Protein AF-A0A7S1J956-F1 (afdb_monomer_lite)

pLDDT: mean 74.66, std 17.03, range [32.25, 97.38]

Sequence (932 aa):
TALLDMHRHIPIHPNSRPASPVTLAIISSPSAAEGPTTELSWLSRARIGVQNFLLYHAVKVTLALLFYVGFRSVTLLSAVFMVFFVVYFVNPEVARRTWSALVLYTFLVIMILYVFLLLPIQPSSPRPSRIMQLVGLNALGGHPLELVPYMVLYVCAGIQYGLYATVVPSTETNGMRVLLSLKYNILRGICMFCYLLIALFSPLSIISTAFFAVFLIVTAMIILNMRPSVAQWLWVGIVILTSSVVMTIYAFQFKGADRFFSALLAPFGLSPEILGLFQYHHLQWSMLPWVLALVLAVLSASVSRDVHAIRDSRISSPRAGLRGPSTYSYSAHSDFIDESFNHSIDVEDVGLSLNLVAVLKRALVIHTGKVLLVALFLAGTNCYSQYDAVVKMHGEDGTDVWGNVTVTLRATVSSTVYVVLLLLFNATNNSVLVLFTLCYTVGVMLCIYLYQFSLFADMLSRFDPAVLAYFGLAKSKSSGMLAQFLLPHIGVFAVALLQTKSLLWRRQMQRRQQPMLINLLQEIGLPALPARGLVKKSLVRLCWVVLPALDWLLDSAFRTWGEDLVLLVLLLCGTCGEPTIWGLLEVVFAGVGAYCPSLLQGRRLGMALVFASLYLSLEFMLYLGLPDVVNLPQLPFSPNSDIAHKFWGIYHDYLTIEPTRSDLFEAFVMTVVVGLHSASQRQFGTQPSSGVPFSHVLAARAPEIFEARRTRQVEALLDILPVPLDVSDYTRVPRSAPNWVRFLRFYTLPFLLKVLLFWEASTPSSGTFTVFSIAVLVAALWTIHVAEHITWKGNRYWRLVPRLLWGILVVKALQGLPVFAHLTENEEWLWLGFQDLHTPLKYVAVLAAMYVQTYSYDDPEYVFLLHHLHRQNCEAQGAVLAHRALLVQREAEHVVRMQREREDRQARVKMIAADRQGLELGHITQVQPRTA

Foldseek 3Di:
DVVVVVPPDDDDDPDDDDDDDPPPPPPPDPDDPPDPPVVVVVVVVVVVVVVVVCLVCLVVVLLVLLVCQLPVALAPLSLVSLVLSLCCLLDVPVVLVCLVVVLVSLVVVLVVLVVLLPDPPPPPDPDDDLNCNRRCNPVCVSDPVNSVSSVVSNVSSVVNNVSSVPDDDDDDDPVVLVVLVVCLVVLLVVLLVLLVCQLLAAPQAPLSLVSVVLSLVSLLCVLVVPDLVVVLVSLSVQLVSLSVVLSVLSCLQRVCSQVVVCVVCVVVVDHVVNRVRDHDPCCPVSSVSSVVSSNSSSVSSVSSVVNVVVVVCVVPPPPPDDPDPDDPPDDDDVVVVVVVVVVPDPPPVCVVVVVVVVVVLVVCLVCLLVLLLVLLLCLLFLLFDFDQDQDQDQDPVRDTDGDRDGDTQRGAPLSLVSLVLSLVCLAPVDLVSLVVLLVSLVVLLSQQSVLQRPVNVVVVVVDDQLNCVNNVRHHDPHSVVSCSSSVSSVSSNSSSSSNNSSVVVVVVVVVVCVVVVVVCCVVVVDDDDPPDDDDDDDPCVVVVQVVVVVVCCVLCCCVPCLLLVLLLLLLCLLFQDQLAVLSLVSLVVSVVCLVCVVCLDDPNLVVQLVVLSVSLSVLSDLLSDDRPVPPPVPDPLDPPDPVSVVVVVQVCCRSNPNDDSSSSVSSSVSNSSSSSSVVSNVVPVPPPPVDDPLVVLLVVCVVQCQVCLVVVPLVSNPVSHPDPPDDDPLLPPRPGPVSVVVCCLQPVLLVVLLVLLCVPLVCQVLPDHAPLSVVSNCLSVCCVVCVVVPLRNDLPSLSVNLVSLSVVSSVLSVCSSCVVVVVCPVPPVNPVRHPGPNDVSSSVSSSSSSSCNVDHRSPVVNSVSVVVVVVVVVVVVVVVVVVVVVVVVVVVVVVVVVVVVVVVVVVVVVVVVVVVVVVPPPDDDDDDDDDD

Organism: NCBI:txid73025

Secondary structure (DSSP, 8-state):
-TTTSTTS-----S---------------------S-HHHHHHHHHHHHHHHHHHHHHHHHHHHHHHHHHHHS-SHHHHHHHHHHHHHHH-HHHHHHHHHHHHHHHHHHHHHHHHHHHS----SSSS--HHHHHHTGGGGTT-GGGGHHHHHHHHHHHHHHHHHTT-PPPPPPTHHHHHHHHHHHHHHHHHHHHHHHHHHHS-S-HHHHHHHHHHHHHHHHHHTT--HHHHHHHHHHHHHHHHHHHHHHHHHTSTTHHHHHHHHHGGGT--HHHHT----TTHHHHHHHHHHHHHHHHHHHHHHHHHHHHHHHHHHS---S---S--------TTHHHHHGGGS---TTTHHHHHHHHHHHHHHHHHHHHHHHHHHHHHHH---EEEEEEEEEE-TTS-EEEEEEEEEE---HHHHHHHHHHHHHHHH--HHHHHHHHHHHHHHHHHHHHHTSHHHHHHHTTS-HHHHHHTT----SSHHHHHHHHHHHHHHHHHHHHHHHHHHHHHHHHHHHHHHHHHHHHHH-------------TTTHHHHHHHHHHHHHHHHHHHHHHHHHHHHHHHHHHHHS-S-HHHHHHHHHHHHHHH-GGGGSTTTHHHHHHHHHHHHHHHHHHHH---TT---SS-S--S-SHHHHHHHHHHHHHH-SPPPHHHHHHHHHHHHHHHHHHHHHHHHHTS--SS--HHHHHHHTHHHHHHHHHTT-HHHHHHHS---TT----SSS--SHHHHHHHIIIIIHHHHHHHHHHHHHH--TTS---HHHHHHHHHHHHHHHTHHHHHHHTHHHHTHHHHHHHHHHHHHHHHHSHHHHHHHTT-GGGTTTTS----HHHHHHHHHHHHHHHHTSS-HHHHHHHHHHHHHHHHHHHHHHHHHHHHHHHHHHHHHHHHHHHHHHHHHHHHHHHHHHHSSS-----------

Structure (mmCIF, N/CA/C/O backbone):
data_AF-A0A7S1J956-F1
#
_entry.id   AF-A0A7S1J956-F1
#
loop_
_atom_site.group_PDB
_atom_site.id
_atom_site.type_symbol
_atom_site.label_atom_id
_atom_site.label_alt_id
_atom_site.label_comp_id
_atom_site.label_asym_id
_atom_site.label_entity_id
_atom_site.label_seq_id
_atom_site.pdbx_PDB_ins_code
_atom_site.Cartn_x
_atom_site.Cartn_y
_atom_site.Cartn_z
_atom_site.occupancy
_atom_site.B_iso_or_equiv
_atom_site.auth_seq_id
_atom_site.auth_comp_id
_atom_site.auth_asym_id
_atom_site.auth_atom_id
_atom_site.pdbx_PDB_model_num
ATOM 1 N N . THR A 1 1 ? -11.166 25.827 51.204 1.00 42.47 1 THR A N 1
ATOM 2 C CA . THR A 1 1 ? -10.998 25.934 52.667 1.00 42.47 1 THR A CA 1
ATOM 3 C C . THR A 1 1 ? -12.152 26.690 53.313 1.00 42.47 1 THR A C 1
ATOM 5 O O . THR A 1 1 ? -12.763 26.105 54.187 1.00 42.47 1 THR A O 1
ATOM 8 N N . ALA A 1 2 ? -12.589 27.859 52.821 1.00 32.25 2 ALA A N 1
ATOM 9 C CA . ALA A 1 2 ? -13.745 28.587 53.391 1.00 32.25 2 ALA A CA 1
ATOM 10 C C . ALA A 1 2 ? -15.133 27.894 53.268 1.00 32.25 2 ALA A C 1
ATOM 12 O O . ALA A 1 2 ? -16.009 28.131 54.086 1.00 32.25 2 ALA A O 1
ATOM 13 N N . LEU A 1 3 ? -15.340 26.998 52.293 1.00 32.50 3 LEU A N 1
ATOM 14 C CA . LEU A 1 3 ? -16.599 26.239 52.129 1.00 32.50 3 LEU A CA 1
ATOM 15 C C . LEU A 1 3 ? -16.695 24.975 53.007 1.00 32.50 3 LEU A C 1
ATOM 17 O O . LEU A 1 3 ? -17.768 24.396 53.127 1.00 32.50 3 LEU A O 1
ATOM 21 N N . LEU A 1 4 ? -15.588 24.550 53.627 1.00 37.78 4 LEU A N 1
ATOM 22 C CA . LEU A 1 4 ? -15.546 23.370 54.503 1.00 37.78 4 LEU A CA 1
ATOM 23 C C . LEU A 1 4 ? -15.856 23.706 55.973 1.00 37.78 4 LEU A C 1
ATOM 25 O O . LEU A 1 4 ? -16.205 22.800 56.724 1.00 37.78 4 LEU A O 1
ATOM 29 N N . ASP A 1 5 ? -15.814 24.985 56.362 1.00 37.97 5 ASP A N 1
ATOM 30 C CA . ASP A 1 5 ? -16.140 25.425 57.727 1.00 37.97 5 ASP A CA 1
ATOM 31 C C . ASP A 1 5 ? -17.635 25.710 57.953 1.00 37.97 5 ASP A C 1
ATOM 33 O O . ASP A 1 5 ? -18.095 25.670 59.091 1.00 37.97 5 ASP A O 1
ATOM 37 N N . MET A 1 6 ? -18.443 25.897 56.901 1.00 35.50 6 MET A N 1
ATOM 38 C CA . MET A 1 6 ? -19.889 26.134 57.067 1.00 35.50 6 MET A CA 1
ATOM 39 C C . MET A 1 6 ? -20.713 24.873 57.371 1.00 35.50 6 MET A C 1
ATOM 41 O O . MET A 1 6 ? -21.853 24.989 57.810 1.00 35.50 6 MET A O 1
ATOM 45 N N . HIS A 1 7 ? -20.163 23.665 57.202 1.00 36.28 7 HIS A N 1
ATOM 46 C CA . HIS A 1 7 ? -20.907 22.422 57.455 1.00 36.28 7 HIS A CA 1
ATOM 47 C C . HIS A 1 7 ? -20.748 21.844 58.870 1.00 36.28 7 HIS A C 1
ATOM 49 O O . HIS A 1 7 ? -21.338 20.807 59.169 1.00 36.28 7 HIS A O 1
ATOM 55 N N . ARG A 1 8 ? -20.000 22.503 59.767 1.00 37.09 8 ARG A N 1
ATOM 56 C CA . ARG A 1 8 ? -19.750 21.998 61.132 1.00 37.09 8 ARG A CA 1
ATOM 57 C C . ARG A 1 8 ? -20.781 22.395 62.194 1.00 37.09 8 ARG A C 1
ATOM 59 O O . ARG A 1 8 ? -20.676 21.920 63.321 1.00 37.09 8 ARG A O 1
ATOM 66 N N . HIS A 1 9 ? -21.810 23.171 61.853 1.00 39.00 9 HIS A N 1
ATOM 67 C CA . HIS A 1 9 ? -22.857 23.560 62.804 1.00 39.00 9 HIS A CA 1
ATOM 68 C C . HIS A 1 9 ? -24.264 23.317 62.251 1.00 39.00 9 HIS A C 1
ATOM 70 O O . HIS A 1 9 ? -24.991 24.246 61.921 1.00 39.00 9 HIS A O 1
ATOM 76 N N . ILE A 1 10 ? -24.663 22.045 62.176 1.00 41.25 10 ILE A N 1
ATOM 77 C CA . ILE A 1 10 ? -26.079 21.658 62.133 1.00 41.25 10 ILE A CA 1
ATOM 78 C C . ILE A 1 10 ? -26.295 20.666 63.286 1.00 41.25 10 ILE A C 1
ATOM 80 O O . ILE A 1 10 ? -25.678 19.599 63.275 1.00 41.25 10 ILE A O 1
ATOM 84 N N . PRO A 1 11 ? -27.106 20.993 64.308 1.00 40.16 11 PRO A N 1
ATOM 85 C CA . PRO A 1 11 ? -27.387 20.067 65.397 1.00 40.16 11 PRO A CA 1
ATOM 86 C C . PRO A 1 11 ? -28.253 18.909 64.884 1.00 40.16 11 PRO A C 1
ATOM 88 O O . PRO A 1 11 ? -29.355 19.105 64.376 1.00 40.16 11 PRO A O 1
ATOM 91 N N . ILE A 1 12 ? -27.738 17.686 65.010 1.00 41.66 12 ILE A N 1
ATOM 92 C CA . ILE A 1 12 ? -28.456 16.449 64.694 1.00 41.66 12 ILE A CA 1
ATOM 93 C C . ILE A 1 12 ? -29.345 16.106 65.895 1.00 41.66 12 ILE A C 1
ATOM 95 O O . ILE A 1 12 ? -28.844 15.812 66.978 1.00 41.66 12 ILE A O 1
ATOM 99 N N . HIS A 1 13 ? -30.665 16.127 65.703 1.00 38.91 13 HIS A N 1
ATOM 100 C CA . HIS A 1 13 ? -31.624 15.606 66.678 1.00 38.91 13 HIS A CA 1
ATOM 101 C C . HIS A 1 13 ? -31.570 14.064 66.703 1.00 38.91 13 HIS A C 1
ATOM 103 O O . HIS A 1 13 ? -31.758 13.436 65.656 1.00 38.91 13 HIS A O 1
ATOM 109 N N . PRO A 1 14 ? -31.378 13.420 67.868 1.00 43.19 14 PRO A N 1
ATOM 110 C CA . PRO A 1 14 ? -31.411 11.969 67.973 1.00 43.19 14 PRO A CA 1
ATOM 111 C C . PRO A 1 14 ? -32.870 11.533 68.140 1.00 43.19 14 PRO A C 1
ATOM 113 O O . PRO A 1 14 ? -33.370 11.585 69.255 1.00 43.19 14 PRO A O 1
ATOM 116 N N . ASN A 1 15 ? -33.578 11.226 67.041 1.00 44.09 15 ASN A N 1
ATOM 117 C CA . ASN A 1 15 ? -34.749 10.315 66.982 1.00 44.09 15 ASN A CA 1
ATOM 118 C C . ASN A 1 15 ? -35.513 10.393 65.641 1.00 44.09 15 ASN A C 1
ATOM 120 O O . ASN A 1 15 ? -36.732 10.549 65.610 1.00 44.09 15 ASN A O 1
ATOM 124 N N . SER A 1 16 ? -34.838 10.230 64.500 1.00 38.66 16 SER A N 1
ATOM 125 C CA . SER A 1 16 ? -35.550 9.905 63.254 1.00 38.66 16 SER A CA 1
ATOM 126 C C . SER A 1 16 ? -34.849 8.783 62.490 1.00 38.66 16 SER A C 1
ATOM 128 O O . SER A 1 16 ? -33.632 8.772 62.321 1.00 38.66 16 SER A O 1
ATOM 130 N N . ARG A 1 17 ? -35.644 7.773 62.114 1.00 39.94 17 ARG A N 1
ATOM 131 C CA . ARG A 1 17 ? -35.241 6.595 61.332 1.00 39.94 17 ARG A CA 1
ATOM 132 C C . ARG A 1 17 ? -34.655 7.024 59.976 1.00 39.94 17 ARG A C 1
ATOM 134 O O . ARG A 1 17 ? -35.121 8.020 59.425 1.00 39.94 17 ARG A O 1
ATOM 141 N N . PRO A 1 18 ? -33.706 6.268 59.393 1.00 41.47 18 PRO A N 1
ATOM 142 C CA . PRO A 1 18 ? -33.094 6.643 58.126 1.00 41.47 18 PRO A CA 1
ATOM 143 C C . PRO A 1 18 ? -34.105 6.465 56.987 1.00 41.47 18 PRO A C 1
ATOM 145 O O . PRO A 1 18 ? -34.388 5.348 56.553 1.00 41.47 18 PRO A O 1
ATOM 148 N N . ALA A 1 19 ? -34.659 7.575 56.505 1.00 40.94 19 ALA A N 1
ATOM 149 C CA . ALA A 1 19 ? -35.280 7.623 55.192 1.00 40.94 19 ALA A CA 1
ATOM 150 C C . ALA A 1 19 ? -34.179 7.514 54.125 1.00 40.94 19 ALA A C 1
ATOM 152 O O . ALA A 1 19 ? -33.102 8.098 54.255 1.00 40.94 19 ALA A O 1
ATOM 153 N N . SER A 1 20 ? -34.459 6.728 53.089 1.00 40.22 20 SER A N 1
ATOM 154 C CA . SER A 1 20 ? -33.623 6.516 51.905 1.00 40.22 20 SER A CA 1
ATOM 155 C C . SER A 1 20 ? -33.015 7.817 51.362 1.00 40.22 20 SER A C 1
ATOM 157 O O . SER A 1 20 ? -33.718 8.831 51.333 1.00 40.22 20 SER A O 1
ATOM 159 N N . PRO A 1 21 ? -31.767 7.805 50.856 1.00 38.47 21 PRO A N 1
ATOM 160 C CA . PRO A 1 21 ? -31.139 8.998 50.310 1.00 38.47 21 PRO A CA 1
ATOM 161 C C . PRO A 1 21 ? -31.844 9.404 49.011 1.00 38.47 21 PRO A C 1
ATOM 163 O O . PRO A 1 21 ? -31.570 8.870 47.937 1.00 38.47 21 PRO A O 1
ATOM 166 N N . VAL A 1 22 ? -32.761 10.367 49.111 1.00 38.22 22 VAL A N 1
ATOM 167 C CA . VAL A 1 22 ? -33.258 11.123 47.962 1.00 38.22 22 VAL A CA 1
ATOM 168 C C . VAL A 1 22 ? -32.069 11.897 47.413 1.00 38.22 22 VAL A C 1
ATOM 170 O O . VAL A 1 22 ? -31.574 12.845 48.019 1.00 38.22 22 VAL A O 1
ATOM 173 N N . THR A 1 23 ? -31.566 11.437 46.274 1.00 36.34 23 THR A N 1
ATOM 174 C CA . THR A 1 23 ? -30.527 12.122 45.517 1.00 36.34 23 THR A CA 1
ATOM 175 C C . THR A 1 23 ? -31.153 13.397 44.958 1.00 36.34 23 THR A C 1
ATOM 177 O O . THR A 1 23 ? -31.852 13.368 43.948 1.00 36.34 23 THR A O 1
ATOM 180 N N . LEU A 1 24 ? -30.960 14.514 45.659 1.00 34.88 24 LEU A N 1
ATOM 181 C CA . LEU A 1 24 ? -31.279 15.855 45.178 1.00 34.88 24 LEU A CA 1
ATOM 182 C C . LEU A 1 24 ? -30.373 16.152 43.977 1.00 34.88 24 LEU A C 1
ATOM 184 O O . LEU A 1 24 ? -29.264 16.667 44.109 1.00 34.88 24 LEU A O 1
ATOM 188 N N . ALA A 1 25 ? -30.839 15.775 42.788 1.00 35.75 25 ALA A N 1
ATOM 189 C CA . ALA A 1 25 ? -30.329 16.307 41.540 1.00 35.75 25 ALA A CA 1
ATOM 190 C C . ALA A 1 25 ? -30.715 17.790 41.498 1.00 35.75 25 ALA A C 1
ATOM 192 O O . ALA A 1 25 ? -31.849 18.146 41.183 1.00 35.75 25 ALA A O 1
ATOM 193 N N . ILE A 1 26 ? -29.772 18.655 41.870 1.00 35.19 26 ILE A N 1
ATOM 194 C CA . ILE A 1 26 ? -29.860 20.092 41.625 1.00 35.19 26 ILE A CA 1
ATOM 195 C C . ILE A 1 26 ? -29.819 20.268 40.105 1.00 35.19 26 ILE A C 1
ATOM 197 O O . ILE A 1 26 ? -28.756 20.341 39.492 1.00 35.19 26 ILE A O 1
ATOM 201 N N . ILE A 1 27 ? -30.995 20.281 39.482 1.00 39.56 27 ILE A N 1
ATOM 202 C CA . ILE A 1 27 ? -31.185 20.822 38.142 1.00 39.56 27 ILE A CA 1
ATOM 203 C C . ILE A 1 27 ? -31.199 22.338 38.335 1.00 39.56 27 ILE A C 1
ATOM 205 O O . ILE A 1 27 ? -32.244 22.941 38.567 1.00 39.56 27 ILE A O 1
ATOM 209 N N . SER A 1 28 ? -30.019 22.958 38.323 1.00 34.50 28 SER A N 1
ATOM 210 C CA . SER A 1 28 ? -29.920 24.410 38.222 1.00 34.50 28 SER A CA 1
ATOM 211 C C . SER A 1 28 ? -30.375 24.816 36.823 1.00 34.50 28 SER A C 1
ATOM 213 O O . SER A 1 28 ? -29.629 24.677 35.853 1.00 34.50 28 SER A O 1
ATOM 215 N N . SER A 1 29 ? -31.618 25.286 36.719 1.00 35.06 29 SER A N 1
ATOM 216 C CA . SER A 1 29 ? -32.114 25.979 35.533 1.00 35.06 29 SER A CA 1
ATOM 217 C C . SER A 1 29 ? -31.239 27.213 35.278 1.00 35.06 29 SER A C 1
ATOM 219 O O . SER A 1 29 ? -31.068 28.015 36.201 1.00 35.06 29 SER A O 1
ATOM 221 N N . PRO A 1 30 ? -30.693 27.414 34.068 1.00 44.66 30 PRO A N 1
ATOM 222 C CA . PRO A 1 30 ? -29.957 28.627 33.751 1.00 44.66 30 PRO A CA 1
ATOM 223 C C . PRO A 1 30 ? -30.966 29.762 33.519 1.00 44.66 30 PRO A C 1
ATOM 225 O O . PRO A 1 30 ? -31.368 30.029 32.391 1.00 44.66 30 PRO A O 1
ATOM 228 N N . SER A 1 31 ? -31.432 30.410 34.590 1.00 41.78 31 SER A N 1
ATOM 229 C CA . SER A 1 31 ? -32.276 31.602 34.484 1.00 41.78 31 SER A CA 1
ATOM 230 C C . SER A 1 31 ? -31.409 32.859 34.379 1.00 41.78 31 SER A C 1
ATOM 232 O O . SER A 1 31 ? -30.857 33.326 35.373 1.00 41.78 31 SER A O 1
ATOM 234 N N . ALA A 1 32 ? -31.291 33.368 33.153 1.00 46.12 32 ALA A N 1
ATOM 235 C CA . ALA A 1 32 ? -31.424 34.781 32.780 1.00 46.12 32 ALA A CA 1
ATOM 236 C C . ALA A 1 32 ? -30.923 35.859 33.771 1.00 46.12 32 ALA A C 1
ATOM 238 O O . ALA A 1 32 ? -31.663 36.773 34.126 1.00 46.12 32 ALA A O 1
ATOM 239 N N . ALA A 1 33 ? -29.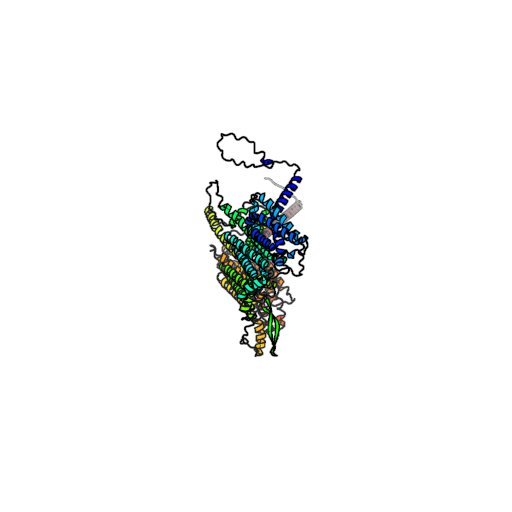653 35.802 34.170 1.00 44.84 33 ALA A N 1
ATOM 240 C CA . ALA A 1 33 ? -28.948 36.956 34.727 1.00 44.84 33 ALA A CA 1
ATOM 241 C C . ALA A 1 33 ? -27.816 37.352 33.769 1.00 44.84 33 ALA A C 1
ATOM 243 O O . ALA A 1 33 ? -26.644 37.044 33.988 1.00 44.84 33 ALA A O 1
ATOM 244 N N . GLU A 1 34 ? -28.190 38.000 32.663 1.00 45.38 34 GLU A N 1
ATOM 245 C CA . GLU A 1 34 ? -27.268 38.687 31.754 1.00 45.38 34 GLU A CA 1
ATOM 246 C C . GLU A 1 34 ? -26.741 39.959 32.438 1.00 45.38 34 GLU A C 1
ATOM 248 O O . GLU A 1 34 ? -27.235 41.064 32.237 1.00 45.38 34 GLU A O 1
ATOM 253 N N . GLY A 1 35 ? -25.747 39.789 33.309 1.00 53.62 35 GLY A N 1
ATOM 254 C CA . GLY A 1 35 ? -24.881 40.872 33.769 1.00 53.62 35 GLY A CA 1
ATOM 255 C C . GLY A 1 35 ? -23.527 40.822 33.042 1.00 53.62 35 GLY A C 1
ATOM 256 O O . GLY A 1 35 ? -23.053 39.726 32.730 1.00 53.62 35 GLY A O 1
ATOM 257 N N . PRO A 1 36 ? -22.852 41.962 32.801 1.00 49.28 36 PRO A N 1
ATOM 258 C CA . PRO A 1 36 ? -21.578 42.047 32.077 1.00 49.28 36 PRO A CA 1
ATOM 259 C C . PRO A 1 36 ? -20.375 41.591 32.932 1.00 49.28 36 PRO A C 1
ATOM 261 O O . PRO A 1 36 ? -19.374 42.287 33.061 1.00 49.28 36 PRO A O 1
ATOM 264 N N . THR A 1 37 ? -20.450 40.402 33.536 1.00 51.91 37 THR A N 1
ATOM 265 C CA . THR A 1 37 ? -19.317 39.729 34.208 1.00 51.91 37 THR A CA 1
ATOM 266 C C . THR A 1 37 ? -18.644 38.683 33.311 1.00 51.91 37 THR A C 1
ATOM 268 O O . THR A 1 37 ? -17.760 37.936 33.745 1.00 51.91 37 THR A O 1
ATOM 271 N N . THR A 1 38 ? -19.018 38.644 32.030 1.00 54.88 38 THR A N 1
ATOM 272 C CA . THR A 1 38 ? -18.467 37.725 31.029 1.00 54.88 38 THR A CA 1
ATOM 273 C C . THR A 1 38 ? -16.958 37.905 30.840 1.00 54.88 38 THR A C 1
ATOM 275 O O . THR A 1 38 ? -16.270 36.903 30.629 1.00 54.88 38 THR A O 1
ATOM 278 N N . GLU A 1 39 ? -16.403 39.105 31.047 1.00 55.41 39 GLU A N 1
ATOM 279 C CA . GLU A 1 39 ? -14.966 39.352 30.860 1.00 55.41 39 GLU A CA 1
ATOM 280 C C . GLU A 1 39 ? -14.057 38.755 31.954 1.00 55.41 39 GLU A C 1
ATOM 282 O O . GLU A 1 39 ? -13.086 38.058 31.658 1.00 55.41 39 GLU A O 1
ATOM 287 N N . LEU A 1 40 ? -14.396 38.883 33.240 1.00 56.44 40 LEU A N 1
ATOM 288 C CA . LEU A 1 40 ? -13.615 38.215 34.301 1.00 56.44 40 LEU A CA 1
ATOM 289 C C . LEU A 1 40 ? -13.794 36.685 34.297 1.00 56.44 40 LEU A C 1
ATOM 291 O O . LEU A 1 40 ? -12.926 35.932 34.761 1.00 56.44 40 LEU A O 1
ATOM 295 N N . SER A 1 41 ? -14.900 36.199 33.729 1.00 72.75 41 SER A N 1
ATOM 296 C CA . SER A 1 41 ? -15.191 34.768 33.637 1.00 72.75 41 SER A CA 1
ATOM 297 C C . SER A 1 41 ? -14.348 34.035 32.583 1.00 72.75 41 SER A C 1
ATOM 299 O O . SER A 1 41 ? -14.119 32.833 32.732 1.00 72.75 41 SER A O 1
ATOM 301 N N . TRP A 1 42 ? -13.881 34.706 31.519 1.00 75.50 42 TRP A N 1
ATOM 302 C CA . TRP A 1 42 ? -13.023 34.054 30.521 1.00 75.50 42 TRP A CA 1
ATOM 303 C C . TRP A 1 42 ? -11.573 33.998 30.989 1.00 75.50 42 TRP A C 1
ATOM 305 O O . TRP A 1 42 ? -10.940 32.970 30.787 1.00 75.50 42 TRP A O 1
ATOM 315 N N . LEU A 1 43 ? -11.064 35.024 31.684 1.00 77.62 43 LEU A N 1
ATOM 316 C CA . LEU A 1 43 ? -9.703 35.021 32.238 1.00 77.62 43 LEU A CA 1
ATOM 317 C C . LEU A 1 43 ? -9.528 33.959 33.322 1.00 77.62 43 LEU A C 1
ATOM 319 O O . LEU A 1 43 ? -8.524 33.251 33.341 1.00 77.62 43 LEU A O 1
ATOM 323 N N . SER A 1 44 ? -10.514 33.802 34.207 1.00 78.81 44 SER A N 1
ATOM 324 C CA . SER A 1 44 ? -10.506 32.733 35.213 1.00 78.81 44 SER A CA 1
ATOM 325 C C . SER A 1 44 ? -10.603 31.347 34.568 1.00 78.81 44 SER A C 1
ATOM 327 O O . SER A 1 44 ? -9.830 30.459 34.927 1.00 78.81 44 SER A O 1
ATOM 329 N N . ARG A 1 45 ? -11.460 31.166 33.553 1.00 76.38 45 ARG A N 1
ATOM 330 C CA . ARG A 1 45 ? -11.538 29.917 32.772 1.00 76.38 45 ARG A CA 1
ATOM 331 C C . ARG A 1 45 ? -10.268 29.634 31.969 1.00 76.38 45 ARG A C 1
ATOM 333 O O . ARG A 1 45 ? -9.826 28.491 31.943 1.00 76.38 45 ARG A O 1
ATOM 340 N N . ALA A 1 46 ? -9.649 30.650 31.376 1.00 76.38 46 ALA A N 1
ATOM 341 C CA . ALA A 1 46 ? -8.385 30.543 30.655 1.00 76.38 46 ALA A CA 1
ATOM 342 C C . ALA A 1 46 ? -7.237 30.225 31.615 1.00 76.38 46 ALA A C 1
ATOM 344 O O . ALA A 1 46 ? -6.444 29.340 31.327 1.00 76.38 46 ALA A O 1
ATOM 345 N N . ARG A 1 47 ? -7.182 30.860 32.791 1.00 81.50 47 ARG A N 1
ATOM 346 C CA . ARG A 1 47 ? -6.194 30.556 33.834 1.00 81.50 47 ARG A CA 1
ATOM 347 C C . ARG A 1 47 ? -6.341 29.127 34.343 1.00 81.50 47 ARG A C 1
ATOM 349 O O . ARG A 1 47 ? -5.340 28.424 34.405 1.00 81.50 47 ARG A O 1
ATOM 356 N N . ILE A 1 48 ? -7.559 28.687 34.664 1.00 78.62 48 ILE A N 1
ATOM 357 C CA . ILE A 1 48 ? -7.834 27.298 35.066 1.00 78.62 48 ILE A CA 1
ATOM 358 C C . ILE A 1 48 ? -7.490 26.344 33.916 1.00 78.62 48 ILE A C 1
ATOM 360 O O . ILE A 1 48 ? -6.874 25.309 34.144 1.00 78.62 48 ILE A O 1
ATOM 364 N N . GLY A 1 49 ? -7.811 26.710 32.674 1.00 79.31 49 GLY A N 1
ATOM 365 C CA . GLY A 1 49 ? -7.469 25.949 31.474 1.00 79.31 49 GLY A CA 1
ATOM 366 C C . GLY A 1 49 ? -5.961 25.800 31.272 1.00 79.31 49 GLY A C 1
ATOM 367 O O . GLY A 1 49 ? -5.486 24.686 31.085 1.00 79.31 49 GLY A O 1
ATOM 368 N N . VAL A 1 50 ? -5.196 26.890 31.380 1.00 78.19 50 VAL A N 1
ATOM 369 C CA . VAL A 1 50 ? -3.729 26.904 31.279 1.00 78.19 50 VAL A CA 1
ATOM 370 C C . VAL A 1 50 ? -3.099 26.162 32.453 1.00 78.19 50 VAL A C 1
ATOM 372 O O . VAL A 1 50 ? -2.174 25.390 32.240 1.00 78.19 50 VAL A O 1
ATOM 375 N N . GLN A 1 51 ? -3.605 26.328 33.677 1.00 80.31 51 GLN A N 1
ATOM 376 C CA . GLN A 1 51 ? -3.131 25.569 34.837 1.00 80.31 51 GLN A CA 1
ATOM 377 C C . GLN A 1 51 ? -3.380 24.074 34.653 1.00 80.31 51 GLN A C 1
ATOM 379 O O . GLN A 1 51 ? -2.450 23.293 34.819 1.00 80.31 51 GLN A O 1
ATOM 384 N N . ASN A 1 52 ? -4.581 23.672 34.238 1.00 77.25 52 ASN A N 1
ATOM 385 C CA . ASN A 1 52 ? -4.904 22.275 33.951 1.00 77.25 52 ASN A CA 1
ATOM 386 C C . ASN A 1 52 ? -4.076 21.730 32.783 1.00 77.25 52 ASN A C 1
ATOM 388 O O . ASN A 1 52 ? -3.631 20.588 32.832 1.00 77.25 52 ASN A O 1
ATOM 392 N N . PHE A 1 53 ? -3.817 22.544 31.760 1.00 78.50 53 PHE A N 1
ATOM 393 C CA . PHE A 1 53 ? -2.949 22.186 30.644 1.00 78.50 53 PHE A CA 1
ATOM 394 C C . PHE A 1 53 ? -1.502 21.980 31.105 1.00 78.50 53 PHE A C 1
ATOM 396 O O . PHE A 1 53 ? -0.908 20.942 30.819 1.00 78.50 53 PHE A O 1
ATOM 403 N N . LEU A 1 54 ? -0.945 22.922 31.869 1.00 80.12 54 LEU A N 1
ATOM 404 C CA . LEU A 1 54 ? 0.396 22.817 32.440 1.00 80.12 54 LEU A CA 1
ATOM 405 C C . LEU A 1 54 ? 0.493 21.617 33.382 1.00 80.12 54 LEU A C 1
ATOM 407 O O . LEU A 1 54 ? 1.444 20.858 33.273 1.00 80.12 54 LEU A O 1
ATOM 411 N N . LEU A 1 55 ? -0.507 21.382 34.232 1.00 79.12 55 LEU A N 1
ATOM 412 C CA . LEU A 1 55 ? -0.597 20.204 35.100 1.00 79.12 55 LEU A CA 1
ATOM 413 C C . LEU A 1 55 ? -0.571 18.908 34.289 1.00 79.12 55 LEU A C 1
ATOM 415 O O . LEU A 1 55 ? 0.222 18.009 34.569 1.00 79.12 55 LEU A O 1
ATOM 419 N N . TYR A 1 56 ? -1.398 18.843 33.247 1.00 78.12 56 TYR A N 1
ATOM 420 C CA . TYR A 1 56 ? -1.518 17.682 32.372 1.00 78.12 56 TYR A CA 1
ATOM 421 C C . TYR A 1 56 ? -0.232 17.405 31.577 1.00 78.12 56 TYR A C 1
ATOM 423 O O . TYR A 1 56 ? 0.127 16.249 31.338 1.00 78.12 56 TYR A O 1
ATOM 431 N N . HIS A 1 57 ? 0.487 18.454 31.171 1.00 83.25 57 HIS A N 1
ATOM 432 C CA . HIS A 1 57 ? 1.706 18.335 30.371 1.00 83.25 57 HIS A CA 1
ATOM 433 C C . HIS A 1 57 ? 2.998 18.314 31.186 1.00 83.25 57 HIS A C 1
ATOM 435 O O . HIS A 1 57 ? 4.015 17.855 30.667 1.00 83.25 57 HIS A O 1
ATOM 441 N N . ALA A 1 58 ? 3.000 18.739 32.445 1.00 85.19 58 ALA A N 1
ATOM 442 C CA . ALA A 1 58 ? 4.238 18.879 33.199 1.00 85.19 58 ALA A CA 1
ATOM 443 C C . ALA A 1 58 ? 4.898 17.527 33.527 1.00 85.19 58 ALA A C 1
ATOM 445 O O . ALA A 1 58 ? 6.120 17.460 33.540 1.00 85.19 58 ALA A O 1
ATOM 446 N N . VAL A 1 59 ? 4.147 16.420 33.620 1.00 86.44 59 VAL A N 1
ATOM 447 C CA . VAL A 1 59 ? 4.734 15.061 33.640 1.00 86.44 59 VAL A CA 1
ATOM 448 C C . VAL A 1 59 ? 5.567 14.804 32.380 1.00 86.44 59 VAL A C 1
ATOM 450 O O . VAL A 1 59 ? 6.683 14.296 32.461 1.00 86.44 59 VAL A O 1
ATOM 453 N N . LYS A 1 60 ? 5.042 15.181 31.207 1.00 85.38 60 LYS A N 1
ATOM 454 C CA . LYS A 1 60 ? 5.716 14.994 29.913 1.00 85.38 60 LYS A CA 1
ATOM 455 C C . LYS A 1 60 ? 6.956 15.879 29.808 1.00 85.38 60 LYS A C 1
ATOM 457 O O . LYS A 1 60 ? 7.978 15.415 29.319 1.00 85.38 60 LYS A O 1
ATOM 462 N N . VAL A 1 61 ? 6.881 17.116 30.305 1.00 88.25 61 VAL A N 1
ATOM 463 C CA . VAL A 1 61 ? 8.030 18.034 30.375 1.00 88.25 61 VAL A CA 1
ATOM 464 C C . VAL A 1 61 ? 9.113 17.475 31.297 1.00 88.25 61 VAL A C 1
ATOM 466 O O . VAL A 1 61 ? 10.273 17.425 30.898 1.00 88.25 61 VAL A O 1
ATOM 469 N N . THR A 1 62 ? 8.755 16.981 32.485 1.00 91.25 62 THR A N 1
ATOM 470 C CA . THR A 1 62 ? 9.721 16.372 33.411 1.00 91.25 62 THR A CA 1
ATOM 471 C C . THR A 1 62 ? 10.359 15.117 32.817 1.00 91.25 62 THR A C 1
ATOM 473 O O . THR A 1 62 ? 11.566 14.945 32.939 1.00 91.25 62 THR A O 1
ATOM 476 N N . LEU A 1 63 ? 9.598 14.270 32.116 1.00 89.88 63 LEU A N 1
ATOM 477 C CA . LEU A 1 63 ? 10.149 13.111 31.402 1.00 89.88 63 LEU A CA 1
ATOM 478 C C . LEU A 1 63 ? 11.077 13.520 30.248 1.00 89.88 63 LEU A C 1
ATOM 480 O O . LEU A 1 63 ? 12.117 12.897 30.063 1.00 89.88 63 LEU A O 1
ATOM 484 N N . ALA A 1 64 ? 10.741 14.575 29.500 1.00 89.00 64 ALA A N 1
ATOM 485 C CA . ALA A 1 64 ? 11.599 15.107 28.440 1.00 89.00 64 ALA A CA 1
ATOM 486 C C . ALA A 1 64 ? 12.906 15.698 28.998 1.00 89.00 64 ALA A C 1
ATOM 488 O O . ALA A 1 64 ? 13.972 15.491 28.423 1.00 89.00 64 ALA A O 1
ATOM 489 N N . LEU A 1 65 ? 12.844 16.383 30.144 1.00 91.81 65 LEU A N 1
ATOM 490 C CA . LEU A 1 65 ? 14.028 16.861 30.861 1.00 91.81 65 LEU A CA 1
ATOM 491 C C . LEU A 1 65 ? 14.862 15.703 31.408 1.00 91.81 65 LEU A C 1
ATOM 493 O O . LEU A 1 65 ? 16.081 15.730 31.287 1.00 91.81 65 LEU A O 1
ATOM 497 N N . LEU A 1 66 ? 14.221 14.676 31.969 1.00 93.38 66 LEU A N 1
ATOM 498 C CA . LEU A 1 66 ? 14.888 13.479 32.479 1.00 93.38 66 LEU A CA 1
ATOM 499 C C . LEU A 1 66 ? 15.647 12.755 31.361 1.00 93.38 66 LEU A C 1
ATOM 501 O O . LEU A 1 66 ? 16.807 12.389 31.536 1.00 93.38 66 LEU A O 1
ATOM 505 N N . PHE A 1 67 ? 15.011 12.634 30.195 1.00 90.56 67 PHE A N 1
ATOM 506 C CA . PHE A 1 67 ? 15.631 12.148 28.970 1.00 90.56 67 PHE A CA 1
ATOM 507 C C . PHE A 1 67 ? 16.830 13.017 28.562 1.00 90.56 67 PHE A C 1
ATOM 509 O O . PHE A 1 67 ? 17.942 12.514 28.425 1.00 90.56 67 PHE A O 1
ATOM 516 N N . TYR A 1 68 ? 16.641 14.333 28.434 1.00 92.38 68 TYR A N 1
ATOM 517 C CA . TYR A 1 68 ? 17.712 15.255 28.046 1.00 92.38 68 TYR A CA 1
ATOM 518 C C . TYR A 1 68 ? 18.920 15.190 28.995 1.00 92.38 68 TYR A C 1
ATOM 520 O O . TYR A 1 68 ? 20.060 15.096 28.541 1.00 92.38 68 TYR A O 1
ATOM 528 N N . VAL A 1 69 ? 18.679 15.187 30.308 1.00 93.38 69 VAL A N 1
ATOM 529 C CA . VAL A 1 69 ? 19.725 15.087 31.333 1.00 93.38 69 VAL A CA 1
ATOM 530 C C . VAL A 1 69 ? 20.446 13.740 31.254 1.00 93.38 69 VAL A C 1
ATOM 532 O O . VAL A 1 69 ? 21.677 13.720 31.247 1.00 93.38 69 VAL A O 1
ATOM 535 N N . GLY A 1 70 ? 19.710 12.633 31.111 1.00 91.94 70 GLY A N 1
ATOM 536 C CA . GLY A 1 70 ? 20.290 11.297 30.948 1.00 91.94 70 GLY A CA 1
ATOM 537 C C . GLY A 1 70 ? 21.194 11.167 29.715 1.00 91.94 70 GLY A C 1
ATOM 538 O O . GLY A 1 70 ? 22.204 10.463 29.762 1.00 91.94 70 GLY A O 1
ATOM 539 N N . PHE A 1 71 ? 20.881 11.889 28.633 1.00 89.81 71 PHE A N 1
ATOM 540 C CA . PHE A 1 71 ? 21.649 11.879 27.381 1.00 89.81 71 PHE A CA 1
ATOM 541 C C . PHE A 1 71 ? 22.738 12.942 27.267 1.00 89.81 71 PHE A C 1
ATOM 543 O O . PHE A 1 71 ? 23.607 12.823 26.400 1.00 89.81 71 PHE A O 1
ATOM 550 N N . ARG A 1 72 ? 22.712 13.988 28.098 1.00 89.31 72 ARG A N 1
ATOM 551 C CA . ARG A 1 72 ? 23.703 15.073 28.042 1.00 89.31 72 ARG A CA 1
ATOM 552 C C . ARG A 1 72 ? 25.125 14.556 28.252 1.00 89.31 72 ARG A C 1
ATOM 554 O O . ARG A 1 72 ? 26.045 15.030 27.596 1.00 89.31 72 ARG A O 1
ATOM 561 N N . SER A 1 73 ? 25.301 13.596 29.155 1.00 88.31 73 SER A N 1
ATOM 562 C CA . SER A 1 73 ? 26.585 12.939 29.392 1.00 88.31 73 SER A CA 1
ATOM 563 C C . SER A 1 73 ? 26.369 11.443 29.598 1.00 88.31 73 SER A C 1
ATOM 565 O O . SER A 1 73 ? 25.493 11.047 30.362 1.00 88.31 73 SER A O 1
ATOM 567 N N . VAL A 1 74 ? 27.154 10.602 28.920 1.00 90.94 74 VAL A N 1
ATOM 568 C CA . VAL A 1 74 ? 27.109 9.143 29.106 1.00 90.94 74 VAL A CA 1
ATOM 569 C C . VAL A 1 74 ? 27.967 8.792 30.312 1.00 90.94 74 VAL A C 1
ATOM 571 O O . VAL A 1 74 ? 29.187 8.655 30.213 1.00 90.94 74 VAL A O 1
ATOM 574 N N . THR A 1 75 ? 27.330 8.719 31.472 1.00 93.44 75 THR A N 1
ATOM 575 C CA . THR A 1 75 ? 27.997 8.493 32.755 1.00 93.44 75 THR A CA 1
ATOM 576 C C . THR A 1 75 ? 27.148 7.578 33.622 1.00 93.44 75 THR A C 1
ATOM 578 O O . THR A 1 75 ? 25.946 7.436 33.388 1.00 93.44 75 THR A O 1
ATOM 581 N N . LEU A 1 76 ? 27.748 6.949 34.634 1.00 93.19 76 LEU A N 1
ATOM 582 C CA . LEU A 1 76 ? 26.996 6.079 35.540 1.00 93.19 76 LEU A CA 1
ATOM 583 C C . LEU A 1 76 ? 25.898 6.856 36.289 1.00 93.19 76 LEU A C 1
ATOM 585 O O . LEU A 1 76 ? 24.813 6.321 36.500 1.00 93.19 76 LEU A O 1
ATOM 589 N N . LEU A 1 77 ? 26.154 8.124 36.637 1.00 94.19 77 LEU A N 1
ATOM 590 C CA . LEU A 1 77 ? 25.155 9.000 37.259 1.00 94.19 77 LEU A CA 1
ATOM 591 C C . LEU A 1 77 ? 23.986 9.279 36.302 1.00 94.19 77 LEU A C 1
ATOM 593 O O . LEU A 1 77 ? 22.817 9.173 36.670 1.00 94.19 77 LEU A O 1
ATOM 597 N N . SER A 1 78 ? 24.291 9.556 35.036 1.00 93.75 78 SER A N 1
ATOM 598 C CA . SER A 1 78 ? 23.274 9.778 34.008 1.00 93.75 78 SER A CA 1
ATOM 599 C C . SER A 1 78 ? 22.473 8.517 33.657 1.00 93.75 78 SER A C 1
ATOM 601 O O . SER A 1 78 ? 21.285 8.606 33.337 1.00 93.75 78 SER A O 1
ATOM 603 N N . ALA A 1 79 ? 23.081 7.334 33.778 1.00 94.50 79 ALA A N 1
ATOM 604 C CA . ALA A 1 79 ? 22.424 6.056 33.510 1.00 94.50 79 ALA A CA 1
ATOM 605 C C . ALA A 1 79 ? 21.227 5.806 34.434 1.00 94.50 79 ALA A C 1
ATOM 607 O O . ALA A 1 79 ? 20.213 5.262 34.001 1.00 94.50 79 ALA A O 1
ATOM 608 N N . VAL A 1 80 ? 21.300 6.237 35.695 1.00 95.69 80 VAL A N 1
ATOM 609 C CA . VAL A 1 80 ? 20.183 6.088 36.638 1.00 95.69 80 VAL A CA 1
ATOM 610 C C . VAL A 1 80 ? 19.001 6.975 36.236 1.00 95.69 80 VAL A C 1
ATOM 612 O O . VAL A 1 80 ? 17.857 6.533 36.331 1.00 95.69 80 VAL A O 1
ATOM 615 N N . PHE A 1 81 ? 19.239 8.182 35.702 1.00 95.44 81 PHE A N 1
ATOM 616 C CA . PHE A 1 81 ? 18.164 9.003 35.126 1.00 95.44 81 PHE A CA 1
ATOM 617 C C . PHE A 1 81 ? 17.506 8.319 33.926 1.00 95.44 81 PHE A C 1
ATOM 619 O O . PHE A 1 81 ? 16.285 8.371 33.798 1.00 95.44 81 PHE A O 1
ATOM 626 N N . MET A 1 82 ? 18.285 7.617 33.098 1.00 94.38 82 MET A N 1
ATOM 627 C CA . MET A 1 82 ? 17.753 6.802 32.002 1.00 94.38 82 MET A CA 1
ATOM 628 C C . MET A 1 82 ? 16.911 5.621 32.494 1.00 94.38 82 MET A C 1
ATOM 630 O O . MET A 1 82 ? 15.852 5.350 31.927 1.00 94.38 82 MET A O 1
ATOM 634 N N . VAL A 1 83 ? 17.312 4.967 33.588 1.00 94.81 83 VAL A N 1
ATOM 635 C CA . VAL A 1 83 ? 16.496 3.928 34.237 1.00 94.81 83 VAL A CA 1
ATOM 636 C C . VAL A 1 83 ? 15.196 4.521 34.778 1.00 94.81 83 VAL A C 1
ATOM 638 O O . VAL A 1 83 ? 14.131 3.975 34.501 1.00 94.81 83 VAL A O 1
ATOM 641 N N . PHE A 1 84 ? 15.246 5.653 35.489 1.00 94.50 84 PHE A N 1
ATOM 642 C CA . PHE A 1 84 ? 14.034 6.341 35.943 1.00 94.50 84 PHE A CA 1
ATOM 643 C C . PHE A 1 84 ? 13.136 6.730 34.771 1.00 94.50 84 PHE A C 1
ATOM 645 O O . PHE A 1 84 ? 11.928 6.528 34.853 1.00 94.50 84 PHE A O 1
ATOM 652 N N . PHE A 1 85 ? 13.712 7.228 33.675 1.00 92.31 85 PHE A N 1
ATOM 653 C CA . PHE A 1 85 ? 12.973 7.562 32.464 1.00 92.31 85 PHE A CA 1
ATOM 654 C C . PHE A 1 85 ? 12.230 6.337 31.947 1.00 92.31 85 PHE A C 1
ATOM 656 O O . PHE A 1 85 ? 11.007 6.368 31.883 1.00 92.31 85 PHE A O 1
ATOM 663 N N . VAL A 1 86 ? 12.934 5.237 31.682 1.00 90.31 86 VAL A N 1
ATOM 664 C CA . VAL A 1 86 ? 12.325 3.999 31.183 1.00 90.31 86 VAL A CA 1
ATOM 665 C C . VAL A 1 86 ? 11.269 3.462 32.153 1.00 90.31 86 VAL A C 1
ATOM 667 O O . VAL A 1 86 ? 10.145 3.199 31.738 1.00 90.31 86 VAL A O 1
ATOM 670 N N . VAL A 1 87 ? 11.572 3.350 33.448 1.00 91.81 87 VAL A N 1
ATOM 671 C CA . VAL A 1 87 ? 10.638 2.802 34.447 1.00 91.81 87 VAL A CA 1
ATOM 672 C C . VAL A 1 87 ? 9.384 3.665 34.571 1.00 91.81 87 VAL A C 1
ATOM 674 O O . VAL A 1 87 ? 8.277 3.126 34.608 1.00 91.81 87 VAL A O 1
ATOM 677 N N . TYR A 1 88 ? 9.529 4.992 34.607 1.00 89.25 88 TYR A N 1
ATOM 678 C CA . TYR A 1 88 ? 8.388 5.900 34.779 1.00 89.25 88 TYR A CA 1
ATOM 679 C C . TYR A 1 88 ? 7.520 5.940 33.538 1.00 89.25 88 TYR A C 1
ATOM 681 O O . TYR A 1 88 ? 6.307 6.137 33.623 1.00 89.25 88 TYR A O 1
ATOM 689 N N . PHE A 1 89 ? 8.157 5.738 32.393 1.00 82.81 89 PHE A N 1
ATOM 690 C CA . PHE A 1 89 ? 7.497 5.682 31.116 1.00 82.81 89 PHE A CA 1
ATOM 691 C C . PHE A 1 89 ? 6.725 4.366 30.943 1.00 82.81 89 PHE A C 1
ATOM 693 O O . PHE A 1 89 ? 5.547 4.387 30.604 1.00 82.81 89 PHE A O 1
ATOM 700 N N . VAL A 1 90 ? 7.337 3.222 31.265 1.00 84.75 90 VAL A N 1
ATOM 701 C CA . VAL A 1 90 ? 6.711 1.890 31.181 1.00 84.75 90 VAL A CA 1
ATOM 702 C C . VAL A 1 90 ? 5.583 1.730 32.204 1.00 84.75 90 VAL A C 1
ATOM 704 O O . VAL A 1 90 ? 4.531 1.174 31.882 1.00 84.75 90 VAL A O 1
ATOM 707 N N . ASN A 1 91 ? 5.787 2.196 33.441 1.00 86.94 91 ASN A N 1
ATOM 708 C CA . ASN A 1 91 ? 4.833 2.024 34.530 1.00 86.94 91 ASN A CA 1
ATOM 709 C C . ASN A 1 91 ? 4.548 3.352 35.263 1.00 86.94 91 ASN A C 1
ATOM 711 O O . ASN A 1 91 ? 5.233 3.696 36.235 1.00 86.94 91 ASN A O 1
ATOM 715 N N . PRO A 1 92 ? 3.488 4.083 34.869 1.00 81.94 92 PRO A N 1
ATOM 716 C CA . PRO A 1 92 ? 3.147 5.360 35.492 1.00 81.94 92 PRO A CA 1
ATOM 717 C C . PRO A 1 92 ? 2.694 5.213 36.953 1.00 81.94 92 PRO A C 1
ATOM 719 O O . PRO A 1 92 ? 2.768 6.175 37.716 1.00 81.94 92 PRO A O 1
ATOM 722 N N . GLU A 1 93 ? 2.236 4.030 37.378 1.00 84.75 93 GLU A N 1
ATOM 723 C CA . GLU A 1 93 ? 1.874 3.781 38.780 1.00 84.75 93 GLU A CA 1
ATOM 724 C C . GLU A 1 93 ? 3.118 3.709 39.669 1.00 84.75 93 GLU A C 1
ATOM 726 O O . GLU A 1 93 ? 3.108 4.236 40.782 1.00 84.75 93 GLU A O 1
ATOM 731 N N . VAL A 1 94 ? 4.204 3.114 39.162 1.00 87.62 94 VAL A N 1
ATOM 732 C CA . VAL A 1 94 ? 5.506 3.138 39.839 1.00 87.62 94 VAL A CA 1
ATOM 733 C C . VAL A 1 94 ? 6.012 4.571 39.909 1.00 87.62 94 VAL A C 1
ATOM 735 O O . VAL A 1 94 ? 6.335 5.018 41.006 1.00 87.62 94 VAL A O 1
ATOM 738 N N . ALA A 1 95 ? 5.955 5.321 38.799 1.00 84.81 95 ALA A N 1
ATOM 739 C CA . ALA A 1 95 ? 6.344 6.733 38.773 1.00 84.81 95 ALA A CA 1
ATOM 740 C C . ALA A 1 95 ? 5.662 7.533 39.891 1.00 84.81 95 ALA A C 1
ATOM 742 O O . ALA A 1 95 ? 6.332 8.216 40.663 1.00 84.81 95 ALA A O 1
ATOM 743 N N . ARG A 1 96 ? 4.336 7.375 40.042 1.00 83.06 96 ARG A N 1
ATOM 744 C CA . ARG A 1 96 ? 3.553 8.027 41.107 1.00 83.06 96 ARG A CA 1
ATOM 745 C C . ARG A 1 96 ? 4.088 7.735 42.509 1.00 83.06 96 ARG A C 1
ATOM 747 O O . ARG A 1 96 ? 4.067 8.629 43.347 1.00 83.06 96 ARG A O 1
ATOM 754 N N . ARG A 1 97 ? 4.558 6.513 42.766 1.00 88.19 97 ARG A N 1
ATOM 755 C CA . ARG A 1 97 ? 5.067 6.096 44.082 1.00 88.19 97 ARG A CA 1
ATOM 756 C C . ARG A 1 97 ? 6.520 6.498 44.317 1.00 88.19 97 ARG A C 1
ATOM 758 O O . ARG A 1 97 ? 6.912 6.660 45.467 1.00 88.19 97 ARG A O 1
ATOM 765 N N . THR A 1 98 ? 7.313 6.655 43.260 1.00 90.75 98 THR A N 1
ATOM 766 C CA . THR A 1 98 ? 8.768 6.830 43.373 1.00 90.75 98 THR A CA 1
ATOM 767 C C . THR A 1 98 ? 9.267 8.226 43.002 1.00 90.75 98 THR A C 1
ATOM 769 O O . THR A 1 98 ? 10.472 8.452 43.053 1.00 90.75 98 THR A O 1
ATOM 772 N N . TRP A 1 99 ? 8.404 9.199 42.676 1.00 90.06 99 TRP A N 1
ATOM 773 C CA . TRP A 1 99 ? 8.829 10.583 42.381 1.00 90.06 99 TRP A CA 1
ATOM 774 C C . TRP A 1 99 ? 9.766 11.180 43.438 1.00 90.06 99 TRP A C 1
ATOM 776 O O . TRP A 1 99 ? 10.743 11.834 43.078 1.00 90.06 99 TRP A O 1
ATOM 786 N N . SER A 1 100 ? 9.526 10.900 44.721 1.00 92.38 100 SER A N 1
ATOM 787 C CA . SER A 1 100 ? 10.408 11.314 45.819 1.00 92.38 100 SER A CA 1
ATOM 788 C C . SER A 1 100 ? 11.832 10.766 45.673 1.00 92.38 100 SER A C 1
ATOM 790 O O . SER A 1 100 ? 12.792 11.496 45.910 1.00 92.38 100 SER A O 1
ATOM 792 N N . ALA A 1 101 ? 11.987 9.521 45.212 1.00 95.31 101 ALA A N 1
ATOM 793 C CA . ALA A 1 101 ? 13.288 8.911 44.952 1.00 95.31 101 ALA A CA 1
ATOM 794 C C . ALA A 1 101 ? 14.026 9.611 43.802 1.00 95.31 101 ALA A C 1
ATOM 796 O O . ALA A 1 101 ? 15.230 9.828 43.905 1.00 95.31 101 ALA A O 1
ATOM 797 N N . LEU A 1 102 ? 13.319 10.028 42.744 1.00 95.00 102 LEU A N 1
ATOM 798 C CA . LEU A 1 102 ? 13.930 10.804 41.659 1.00 95.00 102 LEU A CA 1
ATOM 799 C C . LEU A 1 102 ? 14.385 12.188 42.143 1.00 95.00 102 LEU A C 1
ATOM 801 O O . LEU A 1 102 ? 15.489 12.615 41.810 1.00 95.00 102 LEU A O 1
ATOM 805 N N . VAL A 1 103 ? 13.561 12.886 42.929 1.00 95.50 103 VAL A N 1
ATOM 806 C CA . VAL A 1 103 ? 13.914 14.198 43.503 1.00 95.50 103 VAL A CA 1
ATOM 807 C C . VAL A 1 103 ? 15.155 14.070 44.391 1.00 95.50 103 VAL A C 1
ATOM 809 O O . VAL A 1 103 ? 16.115 14.821 44.210 1.00 95.50 103 VAL A O 1
ATOM 812 N N . LEU A 1 104 ? 15.175 13.071 45.279 1.00 96.25 104 LEU A N 1
ATOM 813 C CA . LEU A 1 104 ? 16.311 12.781 46.155 1.00 96.25 104 LEU A CA 1
ATOM 814 C C . LEU A 1 104 ? 17.573 12.430 45.359 1.00 96.25 104 LEU A C 1
ATOM 816 O O . LEU A 1 104 ? 18.649 12.949 45.646 1.00 96.25 104 LEU A O 1
ATOM 820 N N . TYR A 1 105 ? 17.445 11.585 44.335 1.00 97.38 105 TYR A N 1
ATOM 821 C CA . TYR A 1 105 ? 18.565 11.207 43.479 1.00 97.38 105 TYR A CA 1
ATOM 822 C C . TYR A 1 105 ? 19.117 12.409 42.702 1.00 97.38 105 TYR A C 1
ATOM 824 O O . TYR A 1 105 ? 20.328 12.609 42.649 1.00 97.38 105 TYR A O 1
ATOM 832 N N . THR A 1 106 ? 18.243 13.261 42.159 1.00 96.31 106 THR A N 1
ATOM 833 C CA . THR A 1 106 ? 18.659 14.475 41.441 1.00 96.31 106 THR A CA 1
ATOM 834 C C . THR A 1 106 ? 19.407 15.431 42.368 1.00 96.31 106 THR A C 1
ATOM 836 O O . THR A 1 106 ? 20.453 15.954 41.990 1.00 96.31 106 THR A O 1
ATOM 839 N N . PHE A 1 107 ? 18.924 15.608 43.602 1.00 96.50 107 PHE A N 1
ATOM 840 C CA . PHE A 1 107 ? 19.613 16.394 44.625 1.00 96.50 107 PHE A CA 1
ATOM 841 C C . PHE A 1 107 ? 20.995 15.822 44.965 1.00 96.50 107 PHE A C 1
ATOM 843 O O . PHE A 1 107 ? 21.976 16.564 44.997 1.00 96.50 107 PHE A O 1
ATOM 850 N N . LEU A 1 108 ? 21.094 14.501 45.154 1.00 96.75 108 LEU A N 1
ATOM 851 C CA . LEU A 1 108 ? 22.361 13.818 45.415 1.00 96.75 108 LEU A CA 1
ATOM 852 C C . LEU A 1 108 ? 23.365 14.038 44.274 1.00 96.75 108 LEU A C 1
ATOM 854 O O . LEU A 1 108 ? 24.522 14.361 44.534 1.00 96.75 108 LEU A O 1
ATOM 858 N N . VAL A 1 109 ? 22.926 13.912 43.018 1.00 95.50 109 VAL A N 1
ATOM 859 C CA . VAL A 1 109 ? 23.777 14.158 41.843 1.00 95.50 109 VAL A CA 1
ATOM 860 C C . VAL A 1 109 ? 24.250 15.610 41.806 1.00 95.50 109 VAL A C 1
ATOM 862 O O . VAL A 1 109 ? 25.449 15.837 41.659 1.00 95.50 109 VAL A O 1
ATOM 865 N N . ILE A 1 110 ? 23.354 16.586 42.000 1.00 95.38 110 ILE A N 1
ATOM 866 C CA . ILE A 1 110 ? 23.726 18.010 42.082 1.00 95.38 110 ILE A CA 1
ATOM 867 C C . ILE A 1 110 ? 24.784 18.214 43.167 1.00 95.38 110 ILE A C 1
ATOM 869 O O . ILE A 1 110 ? 25.772 18.902 42.926 1.00 95.38 110 ILE A O 1
ATOM 873 N N . MET A 1 111 ? 24.618 17.585 44.334 1.00 96.12 111 MET A N 1
ATOM 874 C CA . MET A 1 111 ? 25.562 17.726 45.437 1.00 96.12 111 MET A CA 1
ATOM 875 C C . MET A 1 111 ? 26.928 17.116 45.142 1.00 96.12 111 MET A C 1
ATOM 877 O O . MET A 1 111 ? 27.938 17.775 45.374 1.00 96.12 111 MET A O 1
ATOM 881 N N . ILE A 1 112 ? 26.975 15.906 44.583 1.00 94.19 112 ILE A N 1
ATOM 882 C CA . ILE A 1 112 ? 28.228 15.251 44.178 1.00 94.19 112 ILE A CA 1
ATOM 883 C C . ILE A 1 112 ? 28.970 16.111 43.147 1.00 94.19 112 ILE A C 1
ATOM 885 O O . ILE A 1 112 ? 30.162 16.372 43.299 1.00 94.19 112 ILE A O 1
ATOM 889 N N . LEU A 1 113 ? 28.256 16.579 42.120 1.00 92.62 113 LEU A N 1
ATOM 890 C CA . LEU A 1 113 ? 28.809 17.411 41.052 1.00 92.62 113 LEU A CA 1
ATOM 891 C C . LEU A 1 113 ? 29.292 18.773 41.580 1.00 92.62 113 LEU A C 1
ATOM 893 O O . LEU A 1 113 ? 30.363 19.234 41.195 1.00 92.62 113 LEU A O 1
ATOM 897 N N . TYR A 1 114 ? 28.545 19.390 42.496 1.00 92.50 114 TYR A N 1
ATOM 898 C CA . TYR A 1 114 ? 28.901 20.671 43.107 1.00 92.50 114 TYR A CA 1
ATOM 899 C C . TYR A 1 114 ? 30.108 20.563 44.048 1.00 92.50 114 TYR A C 1
ATOM 901 O O . TYR A 1 114 ? 31.023 21.379 43.965 1.00 92.50 114 TYR A O 1
ATOM 909 N N . VAL A 1 115 ? 30.160 19.538 44.907 1.00 92.88 115 VAL A N 1
ATOM 910 C CA . VAL A 1 115 ? 31.321 19.283 45.780 1.00 92.88 115 VAL A CA 1
ATOM 911 C C . VAL A 1 115 ? 32.572 19.037 44.940 1.00 92.88 115 VAL A C 1
ATOM 913 O O . VAL A 1 115 ? 33.630 19.579 45.247 1.00 92.88 115 VAL A O 1
ATOM 916 N N . PHE A 1 116 ? 32.450 18.278 43.850 1.00 88.94 116 PHE A N 1
ATOM 917 C CA . PHE A 1 116 ? 33.565 18.035 42.940 1.00 88.94 116 PHE A CA 1
ATOM 918 C C . PHE A 1 116 ? 34.033 19.309 42.216 1.00 88.94 116 PHE A C 1
ATOM 920 O O . PHE A 1 116 ? 35.227 19.472 41.997 1.00 88.94 116 PHE A O 1
ATOM 927 N N . LEU A 1 117 ? 33.113 20.228 41.898 1.00 88.75 117 LEU A N 1
ATOM 928 C CA . LEU A 1 117 ? 33.435 21.537 41.322 1.00 88.75 117 LEU A CA 1
ATOM 929 C C . LEU A 1 117 ? 34.177 22.452 42.315 1.00 88.75 117 LEU A C 1
ATOM 931 O O . LEU A 1 117 ? 35.029 23.234 41.902 1.00 88.75 117 LEU A O 1
ATOM 935 N N . LEU A 1 118 ? 33.850 22.369 43.611 1.00 89.38 118 LEU A N 1
ATOM 936 C CA . LEU A 1 118 ? 34.481 23.171 44.667 1.00 89.38 118 LEU A CA 1
ATOM 937 C C . LEU A 1 118 ? 35.836 22.626 45.125 1.00 89.38 118 LEU A C 1
ATOM 939 O O . LEU A 1 118 ? 36.680 23.394 45.588 1.00 89.38 118 LEU A O 1
ATOM 943 N N . LEU A 1 119 ? 36.042 21.311 45.051 1.00 87.38 119 LEU A N 1
ATOM 944 C CA . LEU A 1 119 ? 37.301 20.702 45.452 1.00 87.38 119 LEU A CA 1
ATOM 945 C C . LEU A 1 119 ? 38.404 21.109 44.458 1.00 87.38 119 LEU A C 1
ATOM 947 O O . LEU A 1 119 ? 38.270 20.833 43.266 1.00 87.38 119 LEU A O 1
ATOM 951 N N . PRO A 1 120 ? 39.538 21.681 44.913 1.00 72.69 120 PRO A N 1
ATOM 952 C CA . PRO A 1 120 ? 40.683 22.022 44.066 1.00 72.69 120 PRO A CA 1
ATOM 953 C C . PRO A 1 120 ? 41.474 20.767 43.657 1.00 72.69 120 PRO A C 1
ATOM 955 O O . PRO A 1 120 ? 42.701 20.765 43.599 1.00 72.69 120 PRO A O 1
ATOM 958 N N . ILE A 1 121 ? 40.775 19.671 43.365 1.00 68.50 121 ILE A N 1
ATOM 959 C CA . ILE A 1 121 ? 41.326 18.491 42.711 1.00 68.50 121 ILE A CA 1
ATOM 960 C C . ILE A 1 121 ? 41.362 18.833 41.220 1.00 68.50 121 ILE A C 1
ATOM 962 O O . ILE A 1 121 ? 40.662 18.237 40.405 1.00 68.50 121 ILE A O 1
ATOM 966 N N . GLN A 1 122 ? 42.158 19.839 40.848 1.00 60.38 122 GLN A N 1
ATOM 967 C CA . GLN A 1 122 ? 42.627 19.897 39.473 1.00 60.38 122 GLN A CA 1
ATOM 968 C C . GLN A 1 122 ? 43.504 18.660 39.307 1.00 60.38 122 GLN A C 1
ATOM 970 O O . GLN A 1 122 ? 44.497 18.534 40.030 1.00 60.38 122 GLN A O 1
ATOM 975 N N . PRO A 1 123 ? 43.133 17.698 38.446 1.00 59.66 123 PRO A N 1
ATOM 976 C CA . PRO A 1 123 ? 43.987 16.554 38.220 1.00 59.66 123 PRO A CA 1
ATOM 977 C C . PRO A 1 123 ? 45.292 17.097 37.636 1.00 59.66 123 PRO A C 1
ATOM 979 O O . PRO A 1 123 ? 45.356 17.490 36.476 1.00 59.66 123 PRO A O 1
ATOM 982 N N . SER A 1 124 ? 46.341 17.138 38.457 1.00 64.69 124 SER A N 1
ATOM 983 C CA . SER A 1 124 ? 47.695 17.498 38.030 1.00 64.69 124 SER A CA 1
ATOM 984 C C . SER A 1 124 ? 48.196 16.545 36.940 1.00 64.69 124 SER A C 1
ATOM 986 O O . SER A 1 124 ? 49.078 16.891 36.158 1.00 64.69 124 SER A O 1
ATOM 988 N N . SER A 1 125 ? 47.581 15.361 36.826 1.00 66.38 125 SER A N 1
ATOM 989 C CA . SER A 1 125 ? 47.712 14.490 35.667 1.00 66.38 125 SER A CA 1
ATOM 990 C C . SER A 1 125 ? 46.750 14.904 34.536 1.00 66.38 125 SER A C 1
ATOM 992 O O . SER A 1 125 ? 45.533 14.867 34.737 1.00 66.38 125 SER A O 1
ATOM 994 N N . PRO A 1 126 ? 47.233 15.130 33.302 1.00 73.56 126 PRO A N 1
ATOM 995 C CA . PRO A 1 126 ? 46.398 15.497 32.149 1.00 73.56 126 PRO A CA 1
ATOM 996 C C . PRO A 1 126 ? 45.410 14.399 31.705 1.00 73.56 126 PRO A C 1
ATOM 998 O O . PRO A 1 126 ? 44.631 14.595 30.775 1.00 73.56 126 PRO A O 1
ATOM 1001 N N . ARG A 1 127 ? 45.433 13.218 32.338 1.00 78.44 127 ARG A N 1
ATOM 1002 C CA . ARG A 1 127 ? 44.524 12.103 32.056 1.00 78.44 127 ARG A CA 1
ATOM 1003 C C . ARG A 1 127 ? 43.693 11.793 33.303 1.00 78.44 127 ARG A C 1
ATOM 1005 O O . ARG A 1 127 ? 44.236 11.239 34.254 1.00 78.44 127 ARG A O 1
ATOM 1012 N N . PRO A 1 128 ? 42.384 12.091 33.301 1.00 75.94 128 PRO A N 1
ATOM 1013 C CA . PRO A 1 128 ? 41.511 11.734 34.409 1.00 75.94 128 PRO A CA 1
ATOM 1014 C C . PRO A 1 128 ? 41.488 10.220 34.583 1.00 75.94 128 PRO A C 1
ATOM 1016 O O . PRO A 1 128 ? 41.480 9.484 33.588 1.00 75.94 128 PRO A O 1
ATOM 1019 N N . SER A 1 129 ? 41.430 9.752 35.831 1.00 86.12 129 SER A N 1
ATOM 1020 C CA . SER A 1 129 ? 41.313 8.322 36.111 1.00 86.12 129 SER A CA 1
ATOM 1021 C C . SER A 1 129 ? 40.090 7.731 35.393 1.00 86.12 129 SER A C 1
ATOM 1023 O O . SER A 1 129 ? 39.048 8.381 35.250 1.00 86.12 129 SER A O 1
ATOM 1025 N N . ARG A 1 130 ? 40.196 6.480 34.922 1.00 84.19 130 ARG A N 1
ATOM 1026 C CA . ARG A 1 130 ? 39.091 5.800 34.215 1.00 84.19 130 ARG A CA 1
ATOM 1027 C C . ARG A 1 130 ? 37.805 5.773 35.048 1.00 84.19 130 ARG A C 1
ATOM 1029 O O . ARG A 1 130 ? 36.724 5.893 34.487 1.00 84.19 130 ARG A O 1
ATOM 1036 N N . ILE A 1 131 ? 37.937 5.676 36.372 1.00 85.88 131 ILE A N 1
ATOM 1037 C CA . ILE A 1 131 ? 36.817 5.685 37.320 1.00 85.88 131 ILE A CA 1
ATOM 1038 C C . ILE A 1 131 ? 36.114 7.048 37.314 1.00 85.88 131 ILE A C 1
ATOM 1040 O O . ILE A 1 131 ? 34.895 7.095 37.195 1.00 85.88 131 ILE A O 1
ATOM 1044 N N . MET A 1 132 ? 36.855 8.160 37.356 1.00 85.12 132 MET A N 1
ATOM 1045 C CA . MET A 1 132 ? 36.256 9.503 37.301 1.00 85.12 132 MET A CA 1
ATOM 1046 C C . MET A 1 132 ? 35.529 9.764 35.978 1.00 85.12 132 MET A C 1
ATOM 1048 O O . MET A 1 132 ? 34.469 10.391 35.974 1.00 85.12 132 MET A O 1
ATOM 1052 N N . GLN A 1 133 ? 36.063 9.251 34.863 1.00 84.12 133 GLN A N 1
ATOM 1053 C CA . GLN A 1 133 ? 35.384 9.323 33.564 1.00 84.12 133 GLN A CA 1
ATOM 1054 C C . GLN A 1 133 ? 34.112 8.466 33.536 1.00 84.12 133 GLN A C 1
ATOM 1056 O O . GLN A 1 133 ? 33.095 8.923 33.026 1.00 84.12 133 GLN A O 1
ATOM 1061 N N . LEU A 1 134 ? 34.151 7.255 34.103 1.00 86.62 134 LEU A N 1
ATOM 1062 C CA . LEU A 1 134 ? 33.006 6.341 34.157 1.00 86.62 134 LEU A CA 1
ATOM 1063 C C . LEU A 1 134 ? 31.863 6.896 35.020 1.00 86.62 134 LEU A C 1
ATOM 1065 O O . LEU A 1 134 ? 30.700 6.857 34.619 1.00 86.62 134 LEU A O 1
ATOM 1069 N N . VAL A 1 135 ? 32.197 7.429 36.198 1.00 89.50 135 VAL A N 1
ATOM 1070 C CA . VAL A 1 135 ? 31.218 8.031 37.116 1.00 89.50 135 VAL A CA 1
ATOM 1071 C C . VAL A 1 135 ? 30.647 9.325 36.536 1.00 89.50 135 VAL A C 1
ATOM 1073 O O . VAL A 1 135 ? 29.487 9.633 36.786 1.00 89.50 135 VAL A O 1
ATOM 1076 N N . GLY A 1 136 ? 31.420 10.047 35.718 1.00 82.75 136 GLY A N 1
ATOM 1077 C CA . GLY A 1 136 ? 30.980 11.287 35.077 1.00 82.75 136 GLY A CA 1
ATOM 1078 C C . GLY A 1 136 ? 31.424 12.568 35.763 1.00 82.75 136 GLY A C 1
ATOM 1079 O O . GLY A 1 136 ? 31.021 13.648 35.347 1.00 82.75 136 GLY A O 1
ATOM 1080 N N . LEU A 1 137 ? 32.287 12.473 36.774 1.00 85.06 137 LEU A N 1
ATOM 1081 C CA . LEU A 1 137 ? 32.811 13.641 37.496 1.00 85.06 137 LEU A CA 1
ATOM 1082 C C . LEU A 1 137 ? 33.613 14.571 36.576 1.00 85.06 137 LEU A C 1
ATOM 1084 O O . LEU A 1 137 ? 33.696 15.772 36.800 1.00 85.06 137 LEU A O 1
ATOM 1088 N N . ASN A 1 138 ? 34.155 14.011 35.496 1.00 77.81 138 ASN A N 1
ATOM 1089 C CA . ASN A 1 138 ? 34.969 14.728 34.529 1.00 77.81 138 ASN A CA 1
ATOM 1090 C C . ASN A 1 138 ? 34.168 15.390 33.394 1.00 77.81 138 ASN A C 1
ATOM 1092 O O . ASN A 1 138 ? 34.770 15.996 32.511 1.00 77.81 138 ASN A O 1
ATOM 1096 N N . ALA A 1 139 ? 32.840 15.225 33.380 1.00 68.62 139 ALA A N 1
ATOM 1097 C CA . ALA A 1 139 ? 31.979 15.758 32.328 1.00 68.62 139 ALA A CA 1
ATOM 1098 C C . ALA A 1 139 ? 31.763 17.275 32.446 1.00 68.62 139 ALA A C 1
ATOM 1100 O O . ALA A 1 139 ? 31.509 17.897 31.430 1.00 68.62 139 ALA A O 1
ATOM 1101 N N . LEU A 1 140 ? 31.917 17.849 33.649 1.00 69.31 140 LEU A N 1
ATOM 1102 C CA . LEU A 1 140 ? 31.492 19.214 33.993 1.00 69.31 140 LEU A CA 1
ATOM 1103 C C . LEU A 1 140 ? 32.321 20.363 33.396 1.00 69.31 140 LEU A C 1
ATOM 1105 O O . LEU A 1 140 ? 32.029 21.519 33.699 1.00 69.31 140 LEU A O 1
ATOM 1109 N N . GLY A 1 141 ? 33.402 20.081 32.662 1.00 74.44 141 GLY A N 1
ATOM 1110 C CA . GLY A 1 141 ? 34.254 21.107 32.038 1.00 74.44 141 GLY A CA 1
ATOM 1111 C C . GLY A 1 141 ? 34.827 22.180 32.984 1.00 74.44 141 GLY A C 1
ATOM 1112 O O . GLY A 1 141 ? 35.418 23.144 32.514 1.00 74.44 141 GLY A O 1
ATOM 1113 N N . GLY A 1 142 ? 34.640 22.051 34.305 1.00 77.12 142 GLY A N 1
ATOM 1114 C CA . GLY A 1 142 ? 34.899 23.106 35.289 1.00 77.12 142 GLY A CA 1
ATOM 1115 C C . GLY A 1 142 ? 33.888 24.264 35.290 1.00 77.12 142 GLY A C 1
ATOM 1116 O O . GLY A 1 142 ? 34.095 25.234 36.017 1.00 77.12 142 GLY A O 1
ATOM 1117 N N . HIS A 1 143 ? 32.795 24.198 34.520 1.00 85.75 143 HIS A N 1
ATOM 1118 C CA . HIS A 1 143 ? 31.832 25.295 34.406 1.00 85.75 143 HIS A CA 1
ATOM 1119 C C . HIS A 1 143 ? 30.553 25.041 35.226 1.00 85.75 143 HIS A C 1
ATOM 1121 O O . HIS A 1 143 ? 29.852 24.053 35.000 1.00 85.75 143 HIS A O 1
ATOM 1127 N N . PRO A 1 144 ? 30.147 25.967 36.121 1.00 87.31 144 PRO A N 1
ATOM 1128 C CA . PRO A 1 144 ? 28.940 25.803 36.939 1.00 87.31 144 PRO A CA 1
ATOM 1129 C C . PRO A 1 144 ? 27.648 25.753 36.108 1.00 87.31 144 PRO A C 1
ATOM 1131 O O . PRO A 1 144 ? 26.652 25.181 36.546 1.00 87.31 144 PRO A O 1
ATOM 1134 N N . LEU A 1 145 ? 27.660 26.298 34.885 1.00 89.88 145 LEU A N 1
ATOM 1135 C CA . LEU A 1 145 ? 26.527 26.245 33.951 1.00 89.88 145 LEU A CA 1
ATOM 1136 C C . LEU A 1 145 ? 26.128 24.811 33.576 1.00 89.88 145 LEU A C 1
ATOM 1138 O O . LEU A 1 145 ? 24.998 24.572 33.146 1.00 89.88 145 LEU A O 1
ATOM 1142 N N . GLU A 1 146 ? 27.015 23.838 33.770 1.00 88.44 146 GLU A N 1
ATOM 1143 C CA . GLU A 1 146 ? 26.712 22.437 33.505 1.00 88.44 146 GLU A CA 1
ATOM 1144 C C . GLU A 1 146 ? 25.785 21.786 34.542 1.00 88.44 146 GLU A C 1
ATOM 1146 O O . GLU A 1 146 ? 25.157 20.769 34.240 1.00 88.44 146 GLU A O 1
ATOM 1151 N N . LEU A 1 147 ? 25.616 22.403 35.719 1.00 92.56 147 LEU A N 1
ATOM 1152 C CA . LEU A 1 147 ? 24.656 21.972 36.744 1.00 92.56 147 LEU A CA 1
ATOM 1153 C C . LEU A 1 147 ? 23.211 22.396 36.432 1.00 92.56 147 LEU A C 1
ATOM 1155 O O . LEU A 1 147 ? 22.271 21.783 36.943 1.00 92.56 147 LEU A O 1
ATOM 1159 N N . VAL A 1 148 ? 23.014 23.410 35.579 1.00 94.31 148 VAL A N 1
ATOM 1160 C CA . VAL A 1 148 ? 21.695 24.008 35.296 1.00 94.31 148 VAL A CA 1
ATOM 1161 C C . VAL A 1 148 ? 20.643 22.973 34.861 1.00 94.31 148 VAL A C 1
ATOM 1163 O O . VAL A 1 148 ? 19.551 22.995 35.426 1.00 94.31 148 VAL A O 1
ATOM 1166 N N . PRO A 1 149 ? 20.914 22.021 33.943 1.00 93.75 149 PRO A N 1
ATOM 1167 C CA . PRO A 1 149 ? 19.917 21.020 33.551 1.00 93.75 149 PRO A CA 1
ATOM 1168 C C . PRO A 1 149 ? 19.437 20.145 34.712 1.00 93.75 149 PRO A C 1
ATOM 1170 O O . PRO A 1 149 ? 18.251 19.831 34.791 1.00 93.75 149 PRO A O 1
ATOM 1173 N N . TYR A 1 150 ? 20.337 19.777 35.629 1.00 94.88 150 TYR A N 1
ATOM 1174 C CA . TYR A 1 150 ? 19.995 18.979 36.806 1.00 94.88 150 TYR A CA 1
ATOM 1175 C C . TYR A 1 150 ? 19.152 19.792 37.791 1.00 94.88 150 TYR A C 1
ATOM 1177 O O . TYR A 1 150 ? 18.177 19.275 38.331 1.00 94.88 150 TYR A O 1
ATOM 1185 N N . MET A 1 151 ? 19.470 21.078 37.981 1.00 95.38 151 MET A N 1
ATOM 1186 C CA . MET A 1 151 ? 18.668 21.984 38.812 1.00 95.38 151 MET A CA 1
ATOM 1187 C C . MET A 1 151 ? 17.259 22.183 38.241 1.00 95.38 151 MET A C 1
ATOM 1189 O O . MET A 1 151 ? 16.279 22.102 38.980 1.00 95.38 151 MET A O 1
ATOM 1193 N N . VAL A 1 152 ? 17.137 22.378 36.924 1.00 94.44 152 VAL A N 1
ATOM 1194 C CA . VAL A 1 152 ? 15.834 22.480 36.247 1.00 94.44 152 VAL A CA 1
ATOM 1195 C C . VAL A 1 152 ? 15.044 21.178 36.405 1.00 94.44 152 VAL A C 1
ATOM 1197 O O . VAL A 1 152 ? 13.866 21.220 36.762 1.00 94.44 152 VAL A O 1
ATOM 1200 N N . LEU A 1 153 ? 15.689 20.018 36.227 1.00 94.62 153 LEU A N 1
ATOM 1201 C CA . LEU A 1 153 ? 15.060 18.715 36.454 1.00 94.62 153 LEU A CA 1
ATOM 1202 C C . LEU A 1 153 ? 14.581 18.554 37.905 1.00 94.62 153 LEU A C 1
ATOM 1204 O O . LEU A 1 153 ? 13.458 18.101 38.118 1.00 94.62 153 LEU A O 1
ATOM 1208 N N . TYR A 1 154 ? 15.388 18.963 38.887 1.00 95.38 154 TYR A N 1
ATOM 1209 C CA . TYR A 1 154 ? 15.030 18.920 40.306 1.00 95.38 154 TYR A CA 1
ATOM 1210 C C . TYR A 1 154 ? 13.781 19.760 40.602 1.00 95.38 154 TYR A C 1
ATOM 1212 O O . TYR A 1 154 ? 12.840 19.263 41.224 1.00 95.38 154 TYR A O 1
ATOM 1220 N N . VAL A 1 155 ? 13.725 20.998 40.097 1.00 94.00 155 VAL A N 1
ATOM 1221 C CA . VAL A 1 155 ? 12.565 21.888 40.270 1.00 94.00 155 VAL A CA 1
ATOM 1222 C C . VAL A 1 155 ? 11.317 21.294 39.612 1.00 94.00 155 VAL A C 1
ATOM 1224 O O . VAL A 1 155 ? 10.267 21.209 40.251 1.00 94.00 155 VAL A O 1
ATOM 1227 N N . CYS A 1 156 ? 11.416 20.819 38.368 1.00 91.88 156 CYS A N 1
ATOM 1228 C CA . CYS A 1 156 ? 10.282 20.216 37.663 1.00 91.88 156 CYS A CA 1
ATOM 1229 C C . CYS A 1 156 ? 9.787 18.924 38.335 1.00 91.88 156 CYS A C 1
ATOM 1231 O O . CYS A 1 156 ? 8.575 18.718 38.447 1.00 91.88 156 CYS A O 1
ATOM 1233 N N . ALA A 1 157 ? 10.694 18.068 38.814 1.00 90.12 157 ALA A N 1
ATOM 1234 C CA . ALA A 1 157 ? 10.344 16.854 39.549 1.00 90.12 157 ALA A CA 1
ATOM 1235 C C . ALA A 1 157 ? 9.709 17.171 40.916 1.00 90.12 157 ALA A C 1
ATOM 1237 O O . ALA A 1 157 ? 8.723 16.534 41.291 1.00 90.12 157 ALA A O 1
ATOM 1238 N N . GLY A 1 158 ? 10.206 18.189 41.627 1.00 90.62 158 GLY A N 1
ATOM 1239 C CA . GLY A 1 158 ? 9.641 18.652 42.899 1.00 90.62 158 GLY A CA 1
ATOM 1240 C C . GLY A 1 158 ? 8.238 19.246 42.748 1.00 90.62 158 GLY A C 1
ATOM 1241 O O . GLY A 1 158 ? 7.335 18.893 43.509 1.00 90.62 158 GLY A O 1
ATOM 1242 N N . ILE A 1 159 ? 8.020 20.073 41.718 1.00 88.19 159 ILE A N 1
ATOM 1243 C CA . ILE A 1 159 ? 6.691 20.605 41.375 1.00 88.19 159 ILE A CA 1
ATOM 1244 C C . ILE A 1 159 ? 5.725 19.451 41.078 1.00 88.19 159 ILE A C 1
ATOM 1246 O O . ILE A 1 159 ? 4.618 19.425 41.611 1.00 88.19 159 ILE A O 1
ATOM 1250 N N . GLN A 1 160 ? 6.146 18.461 40.285 1.00 84.94 160 GLN A N 1
ATOM 1251 C CA . GLN A 1 160 ? 5.326 17.280 39.999 1.00 84.94 160 GLN A CA 1
ATOM 1252 C C . GLN A 1 160 ? 4.962 16.490 41.257 1.00 84.94 160 GLN A C 1
ATOM 1254 O O . GLN A 1 160 ? 3.795 16.146 41.439 1.00 84.94 160 GLN A O 1
ATOM 1259 N N . TYR A 1 161 ? 5.929 16.245 42.141 1.00 86.56 161 TYR A N 1
ATOM 1260 C CA . TYR A 1 161 ? 5.691 15.555 43.407 1.00 86.56 161 TYR A CA 1
ATOM 1261 C C . TYR A 1 161 ? 4.635 16.275 44.266 1.00 86.56 161 TYR A C 1
ATOM 1263 O O . TYR A 1 161 ? 3.700 15.637 44.750 1.00 86.56 161 TYR A O 1
ATOM 1271 N N . GLY A 1 162 ? 4.720 17.606 44.382 1.00 84.12 162 GLY A N 1
ATOM 1272 C CA . GLY A 1 162 ? 3.731 18.405 45.116 1.00 84.12 162 GLY A CA 1
ATOM 1273 C C . GLY A 1 162 ? 2.336 18.406 44.474 1.00 84.12 162 GLY A C 1
ATOM 1274 O O . GLY A 1 162 ? 1.323 18.343 45.170 1.00 84.12 162 GLY A O 1
ATOM 1275 N N . LEU A 1 163 ? 2.262 18.425 43.141 1.00 81.06 163 LEU A N 1
ATOM 1276 C CA . LEU A 1 163 ? 0.992 18.425 42.408 1.00 81.06 163 LEU A CA 1
ATOM 1277 C C . LEU A 1 163 ? 0.280 17.070 42.475 1.00 81.06 163 LEU A C 1
ATOM 1279 O O . LEU A 1 163 ? -0.932 17.023 42.676 1.00 81.06 163 LEU A O 1
ATOM 1283 N N . TYR A 1 164 ? 1.014 15.960 42.390 1.00 73.56 164 TYR A N 1
ATOM 1284 C CA . TYR A 1 164 ? 0.425 14.624 42.521 1.00 73.56 164 TYR A CA 1
ATOM 1285 C C . TYR A 1 164 ? -0.232 14.380 43.883 1.00 73.56 164 TYR A C 1
ATOM 1287 O O . TYR A 1 164 ? -1.194 13.620 43.957 1.00 73.56 164 TYR A O 1
ATOM 1295 N N . ALA A 1 165 ? 0.240 15.042 44.940 1.00 72.25 165 ALA A N 1
ATOM 1296 C CA . ALA A 1 165 ? -0.374 14.958 46.262 1.00 72.25 165 ALA A CA 1
ATOM 1297 C C . ALA A 1 165 ? -1.732 15.685 46.358 1.00 72.25 165 ALA A C 1
ATOM 1299 O O . ALA A 1 165 ? -2.478 15.449 47.304 1.00 72.25 165 ALA A O 1
ATOM 1300 N N . THR A 1 166 ? -2.064 16.570 45.406 1.00 73.50 166 THR A N 1
ATOM 1301 C CA . THR A 1 166 ? -3.212 17.492 45.519 1.00 73.50 166 THR A CA 1
ATOM 1302 C C . THR A 1 166 ? -4.312 17.277 44.478 1.00 73.50 166 THR A C 1
ATOM 1304 O O . THR A 1 166 ? -5.442 17.717 44.695 1.00 73.50 166 THR A O 1
ATOM 1307 N N . VAL A 1 167 ? -4.035 16.596 43.362 1.00 65.12 167 VAL A N 1
ATOM 1308 C CA . VAL A 1 167 ? -5.007 16.437 42.267 1.00 65.12 167 VAL A CA 1
ATOM 1309 C C . VAL A 1 167 ? -5.909 15.216 42.490 1.00 65.12 167 VAL A C 1
ATOM 1311 O O . VAL A 1 167 ? -5.481 14.069 42.373 1.00 65.12 167 VAL A O 1
ATOM 1314 N N . VAL A 1 168 ? -7.193 15.475 42.750 1.00 55.84 168 VAL A N 1
ATOM 1315 C CA . VAL A 1 168 ? -8.268 14.471 42.717 1.00 55.84 168 VAL A CA 1
ATOM 1316 C C . VAL A 1 168 ? -8.549 14.096 41.253 1.00 55.84 168 VAL A C 1
ATOM 1318 O O . VAL A 1 168 ? -8.678 14.999 40.422 1.00 55.84 168 VAL A O 1
ATOM 1321 N N . PRO A 1 169 ? -8.648 12.800 40.894 1.00 57.56 169 PRO A N 1
ATOM 1322 C CA . PRO A 1 169 ? -8.934 12.391 39.522 1.00 57.56 169 PRO A CA 1
ATOM 1323 C C . PRO A 1 169 ? -10.295 12.935 39.068 1.00 57.56 169 PRO A C 1
ATOM 1325 O O . PRO A 1 169 ? -11.325 12.657 39.681 1.00 57.56 169 PRO A O 1
ATOM 1328 N N . SER A 1 170 ? -10.299 13.720 37.989 1.00 52.62 170 SER A N 1
ATOM 1329 C CA . SER A 1 170 ? -11.523 14.239 37.376 1.00 52.62 170 SER A CA 1
ATOM 1330 C C . SER A 1 170 ? -12.333 13.102 36.753 1.00 52.62 170 SER A C 1
ATOM 1332 O O . SER A 1 170 ? -11.781 12.277 36.024 1.00 52.62 170 SER A O 1
ATOM 1334 N N . THR A 1 171 ? -13.642 13.084 36.992 1.00 53.94 171 THR A N 1
ATOM 1335 C CA . THR A 1 171 ? -14.573 12.139 36.372 1.00 53.94 171 THR A CA 1
ATOM 1336 C C . THR A 1 171 ? -14.698 12.420 34.869 1.00 53.94 171 THR A C 1
ATOM 1338 O O . THR A 1 171 ? -15.063 13.518 34.453 1.00 53.94 171 THR A O 1
ATOM 1341 N N . GLU A 1 172 ? -14.357 11.436 34.032 1.00 53.38 172 GLU A N 1
ATOM 1342 C CA . GLU A 1 172 ? -14.428 11.566 32.572 1.00 53.38 172 GLU A CA 1
ATOM 1343 C C . GLU A 1 172 ? -15.879 11.695 32.082 1.00 53.38 172 GLU A C 1
ATOM 1345 O O . GLU A 1 172 ? -16.753 10.895 32.425 1.00 53.38 172 GLU A O 1
ATOM 1350 N N . THR A 1 173 ? -16.137 12.683 31.223 1.00 64.31 173 THR A N 1
ATOM 1351 C CA . THR A 1 173 ? -17.437 12.883 30.570 1.00 64.31 173 THR A CA 1
ATOM 1352 C C . THR A 1 173 ? -17.569 12.017 29.309 1.00 64.31 173 THR A C 1
ATOM 1354 O O . THR A 1 173 ? -16.590 11.696 28.635 1.00 64.31 173 THR A O 1
ATOM 1357 N N . ASN A 1 174 ? -18.801 11.645 28.938 1.00 57.06 174 ASN A N 1
ATOM 1358 C CA . ASN A 1 174 ? -19.078 10.751 27.800 1.00 57.06 174 ASN A CA 1
ATOM 1359 C C . ASN A 1 174 ? -18.521 11.251 26.448 1.00 57.06 174 ASN A C 1
ATOM 1361 O O . ASN A 1 174 ? -18.135 10.428 25.618 1.00 57.06 174 ASN A O 1
ATOM 1365 N N . GLY A 1 175 ? -18.419 12.571 26.237 1.00 61.81 175 GLY A N 1
ATOM 1366 C CA . GLY A 1 175 ? -17.841 13.157 25.017 1.00 61.81 175 GLY A CA 1
ATOM 1367 C C . GLY A 1 175 ? -16.352 12.840 24.823 1.00 61.81 175 GLY A C 1
ATOM 1368 O O . GLY A 1 175 ? -15.870 12.761 23.693 1.00 61.81 175 GLY A O 1
ATOM 1369 N N . MET A 1 176 ? -15.627 12.557 25.908 1.00 67.62 176 MET A N 1
ATOM 1370 C CA . MET A 1 176 ? -14.206 12.208 25.863 1.00 67.62 176 MET A CA 1
ATOM 1371 C C . MET A 1 176 ? -13.959 10.831 25.223 1.00 67.62 176 MET A C 1
ATOM 1373 O O . MET A 1 176 ? -12.893 10.608 24.655 1.00 67.62 176 MET A O 1
ATOM 1377 N N . ARG A 1 177 ? -14.956 9.931 25.220 1.00 69.31 177 ARG A N 1
ATOM 1378 C CA . ARG A 1 177 ? -14.811 8.544 24.735 1.00 69.31 177 ARG A CA 1
ATOM 1379 C C . ARG A 1 177 ? -14.674 8.432 23.217 1.00 69.31 177 ARG A C 1
ATOM 1381 O O . ARG A 1 177 ? -13.830 7.678 22.738 1.00 69.31 177 ARG A O 1
ATOM 1388 N N . VAL A 1 178 ? -15.474 9.182 22.454 1.00 68.75 178 VAL A N 1
ATOM 1389 C CA . VAL A 1 178 ? -15.385 9.186 20.978 1.00 68.75 178 VAL A CA 1
ATOM 1390 C C . VAL A 1 178 ? -14.039 9.764 20.546 1.00 68.75 178 VAL A C 1
ATOM 1392 O O . VAL A 1 178 ? -13.335 9.180 19.720 1.00 68.75 178 VAL A O 1
ATOM 1395 N N . LEU A 1 179 ? -13.631 10.861 21.190 1.00 73.06 179 LEU A N 1
ATOM 1396 C CA . LEU A 1 179 ? -12.325 11.467 20.970 1.00 73.06 179 LEU A CA 1
ATOM 1397 C C . LEU A 1 179 ? -11.184 10.501 21.336 1.00 73.06 179 LEU A C 1
ATOM 1399 O O . LEU A 1 179 ? -10.177 10.469 20.633 1.00 73.06 179 LEU A O 1
ATOM 1403 N N . LEU A 1 180 ? -11.340 9.691 22.390 1.00 76.00 180 LEU A N 1
ATOM 1404 C CA . LEU A 1 180 ? -10.366 8.671 22.789 1.00 76.00 180 LEU A CA 1
ATOM 1405 C C . LEU A 1 180 ? -10.210 7.580 21.718 1.00 76.00 180 LEU A C 1
ATOM 1407 O O . LEU A 1 180 ? -9.083 7.237 21.371 1.00 76.00 180 LEU A O 1
ATOM 1411 N N . SER A 1 181 ? -11.314 7.083 21.146 1.00 74.06 181 SER A N 1
ATOM 1412 C CA . SER A 1 181 ? -11.285 6.082 20.064 1.00 74.06 181 SER A CA 1
ATOM 1413 C C . SER A 1 181 ? -10.593 6.615 18.802 1.00 74.06 181 SER A C 1
ATOM 1415 O O . SER A 1 181 ? -9.739 5.946 18.212 1.00 74.06 181 SER A O 1
ATOM 1417 N N . LEU A 1 182 ? -10.895 7.859 18.415 1.00 76.62 182 LEU A N 1
ATOM 1418 C CA . LEU A 1 182 ? -10.237 8.508 17.280 1.00 76.62 182 LEU A CA 1
ATOM 1419 C C . LEU A 1 182 ? -8.736 8.702 17.542 1.00 76.62 182 LEU A C 1
ATOM 1421 O O . LEU A 1 182 ? -7.909 8.305 16.719 1.00 76.62 182 LEU A O 1
ATOM 1425 N N . LYS A 1 183 ? -8.382 9.251 18.714 1.00 79.38 183 LYS A N 1
ATOM 1426 C CA . LYS A 1 183 ? -6.987 9.417 19.149 1.00 79.38 183 LYS A CA 1
ATOM 1427 C C . LYS A 1 183 ? -6.241 8.090 19.132 1.00 79.38 183 LYS A C 1
ATOM 1429 O O . LYS A 1 183 ? -5.108 8.048 18.670 1.00 79.38 183 LYS A O 1
ATOM 1434 N N . TYR A 1 184 ? -6.880 7.013 19.577 1.00 83.00 184 TYR A N 1
ATOM 1435 C CA . TYR A 1 184 ? -6.285 5.685 19.603 1.00 83.00 184 TYR A CA 1
ATOM 1436 C C . TYR A 1 184 ? -5.922 5.167 18.209 1.00 83.00 184 TYR A C 1
ATOM 1438 O O . TYR A 1 184 ? -4.809 4.685 18.000 1.00 83.00 184 TYR A O 1
ATOM 1446 N N . ASN A 1 185 ? -6.831 5.293 17.239 1.00 81.19 185 ASN A N 1
ATOM 1447 C CA . ASN A 1 185 ? -6.583 4.832 15.872 1.00 81.19 185 ASN A CA 1
ATOM 1448 C C . ASN A 1 185 ? -5.509 5.668 15.163 1.00 81.19 185 ASN A C 1
ATOM 1450 O O . ASN A 1 185 ? -4.637 5.100 14.504 1.00 81.19 185 ASN A O 1
ATOM 1454 N N . ILE A 1 186 ? -5.531 6.993 15.343 1.00 82.94 186 ILE A N 1
ATOM 1455 C CA . ILE A 1 186 ? -4.505 7.892 14.795 1.00 82.94 186 ILE A CA 1
ATOM 1456 C C . ILE A 1 186 ? -3.139 7.565 15.404 1.00 82.94 186 ILE A C 1
ATOM 1458 O O . ILE A 1 186 ? -2.164 7.387 14.679 1.00 82.94 186 ILE A O 1
ATOM 1462 N N . LEU A 1 187 ? -3.075 7.425 16.729 1.00 85.69 187 LEU A N 1
ATOM 1463 C CA . LEU A 1 187 ? -1.835 7.141 17.444 1.00 85.69 187 LEU A CA 1
ATOM 1464 C C . LEU A 1 187 ? -1.223 5.800 17.025 1.00 85.69 187 LEU A C 1
ATOM 1466 O O . LEU A 1 187 ? -0.022 5.732 16.777 1.00 85.69 187 LEU A O 1
ATOM 1470 N N . ARG A 1 188 ? -2.045 4.756 16.866 1.00 86.25 188 ARG A N 1
ATOM 1471 C CA . ARG A 1 188 ? -1.612 3.463 16.314 1.00 86.25 188 ARG A CA 1
ATOM 1472 C C . ARG A 1 188 ? -1.027 3.605 14.907 1.00 86.25 188 ARG A C 1
ATOM 1474 O O . ARG A 1 188 ? 0.009 3.011 14.627 1.00 86.25 188 ARG A O 1
ATOM 1481 N N . GLY A 1 189 ? -1.669 4.395 14.043 1.00 85.75 189 GLY A N 1
ATOM 1482 C CA . GLY A 1 189 ? -1.176 4.697 12.696 1.00 85.75 189 GLY A CA 1
ATOM 1483 C C . GLY A 1 189 ? 0.196 5.370 12.711 1.00 85.75 189 GLY A C 1
ATOM 1484 O O . GLY A 1 189 ? 1.120 4.902 12.049 1.00 85.75 189 GLY A O 1
ATOM 1485 N N . ILE A 1 190 ? 0.349 6.412 13.532 1.00 88.50 190 ILE A N 1
ATOM 1486 C CA . ILE A 1 190 ? 1.621 7.127 13.719 1.00 88.50 190 ILE A CA 1
ATOM 1487 C C . ILE A 1 190 ? 2.698 6.185 14.275 1.00 88.50 190 ILE A C 1
ATOM 1489 O O . ILE A 1 190 ? 3.839 6.216 13.824 1.00 88.50 190 ILE A O 1
ATOM 1493 N N . CYS A 1 191 ? 2.338 5.317 15.221 1.00 90.44 191 CYS A N 1
ATOM 1494 C CA . CYS A 1 191 ? 3.252 4.348 15.817 1.00 90.44 191 CYS A CA 1
ATOM 1495 C C . CYS A 1 191 ? 3.750 3.317 14.788 1.00 90.44 191 CYS A C 1
ATOM 1497 O O . CYS A 1 191 ? 4.957 3.110 14.677 1.00 90.44 191 CYS A O 1
ATOM 1499 N N . MET A 1 192 ? 2.855 2.745 13.972 1.00 89.25 192 MET A N 1
ATOM 1500 C CA . MET A 1 192 ? 3.235 1.851 12.866 1.00 89.25 192 MET A CA 1
ATOM 1501 C C . MET A 1 192 ? 4.171 2.538 11.873 1.00 89.25 192 MET A C 1
ATOM 1503 O O . MET A 1 192 ? 5.193 1.970 11.498 1.00 89.25 192 MET A O 1
ATOM 1507 N N . PHE A 1 193 ? 3.838 3.766 11.473 1.00 90.19 193 PHE A N 1
ATOM 1508 C CA . PHE A 1 193 ? 4.666 4.534 10.551 1.00 90.19 193 PHE A CA 1
ATOM 1509 C C . PHE A 1 193 ? 6.050 4.824 11.143 1.00 90.19 193 PHE A C 1
ATOM 1511 O O . PHE A 1 193 ? 7.053 4.659 10.459 1.00 90.19 193 PHE A O 1
ATOM 1518 N N . CYS A 1 194 ? 6.129 5.169 12.430 1.00 92.75 194 CYS A N 1
ATOM 1519 C CA . CYS A 1 194 ? 7.399 5.379 13.122 1.00 92.75 194 CYS A CA 1
ATOM 1520 C C . CYS A 1 194 ? 8.261 4.107 13.149 1.00 92.75 194 CYS A C 1
ATOM 1522 O O . CYS A 1 194 ? 9.448 4.180 12.841 1.00 92.75 194 CYS A O 1
ATOM 1524 N N . TYR A 1 195 ? 7.680 2.936 13.435 1.00 92.88 195 TYR A N 1
ATOM 1525 C CA . TYR A 1 195 ? 8.421 1.672 13.374 1.00 92.88 195 TYR A CA 1
ATOM 1526 C C . TYR A 1 195 ? 8.899 1.327 11.972 1.00 92.88 195 TYR A C 1
ATOM 1528 O O . TYR A 1 195 ? 10.024 0.858 11.820 1.00 92.88 195 TYR A O 1
ATOM 1536 N N . LEU A 1 196 ? 8.080 1.601 10.956 1.00 92.31 196 LEU A N 1
ATOM 1537 C CA . LEU A 1 196 ? 8.486 1.430 9.570 1.00 92.31 196 LEU A CA 1
ATOM 1538 C C . LEU A 1 196 ? 9.663 2.350 9.220 1.00 92.31 196 LEU A C 1
ATOM 1540 O O . LEU A 1 196 ? 10.647 1.885 8.655 1.00 92.31 196 LEU A O 1
ATOM 1544 N N . LEU A 1 197 ? 9.604 3.630 9.601 1.00 92.25 197 LEU A N 1
ATOM 1545 C CA . LEU A 1 197 ? 10.702 4.571 9.375 1.00 92.25 197 LEU A CA 1
ATOM 1546 C C . LEU A 1 197 ? 11.988 4.121 10.073 1.00 92.25 197 LEU A C 1
ATOM 1548 O O . LEU A 1 197 ? 13.050 4.134 9.461 1.00 92.25 197 LEU A O 1
ATOM 1552 N N . ILE A 1 198 ? 11.903 3.683 11.330 1.00 92.94 198 ILE A N 1
ATOM 1553 C CA . ILE A 1 198 ? 13.068 3.165 12.055 1.00 92.94 198 ILE A CA 1
ATOM 1554 C C . ILE A 1 198 ? 13.624 1.934 11.342 1.00 92.94 198 ILE A C 1
ATOM 1556 O O . ILE A 1 198 ? 14.821 1.880 11.084 1.00 92.94 198 ILE A O 1
ATOM 1560 N N . ALA A 1 199 ? 12.778 0.977 10.964 1.00 92.69 199 ALA A N 1
ATOM 1561 C CA . ALA A 1 199 ? 13.212 -0.236 10.280 1.00 92.69 199 ALA A CA 1
ATOM 1562 C C . ALA A 1 199 ? 13.879 0.035 8.919 1.00 92.69 199 ALA A C 1
ATOM 1564 O O . ALA A 1 199 ? 14.822 -0.671 8.565 1.00 92.69 199 ALA A O 1
ATOM 1565 N N . LEU A 1 200 ? 13.402 1.035 8.168 1.00 90.50 200 LEU A N 1
ATOM 1566 C CA . LEU A 1 200 ? 13.908 1.361 6.830 1.00 90.50 200 LEU A CA 1
ATOM 1567 C C . LEU A 1 200 ? 15.141 2.271 6.841 1.00 90.50 200 LEU A C 1
ATOM 1569 O O . LEU A 1 200 ? 16.007 2.115 5.986 1.00 90.50 200 LEU A O 1
ATOM 1573 N N . PHE A 1 201 ? 15.218 3.226 7.772 1.00 91.06 201 PHE A N 1
ATOM 1574 C CA . PHE A 1 201 ? 16.263 4.257 7.773 1.00 91.06 201 PHE A CA 1
ATOM 1575 C C . PHE A 1 201 ? 17.363 4.042 8.817 1.00 91.06 201 PHE A C 1
ATOM 1577 O O . PHE A 1 201 ? 18.399 4.702 8.732 1.00 91.06 201 PHE A O 1
ATOM 1584 N N . SER A 1 202 ? 17.179 3.142 9.789 1.00 90.69 202 SER A N 1
ATOM 1585 C CA . SER A 1 202 ? 18.277 2.760 10.686 1.00 90.69 202 SER A CA 1
ATOM 1586 C C . SER A 1 202 ? 19.306 1.879 9.964 1.00 90.69 202 SER A C 1
ATOM 1588 O O . SER A 1 202 ? 18.969 1.217 8.978 1.00 90.69 202 SER A O 1
ATOM 1590 N N . PRO A 1 203 ? 20.571 1.861 10.427 1.00 90.69 203 PRO A N 1
ATOM 1591 C CA . PRO A 1 203 ? 21.551 0.908 9.932 1.00 90.69 203 PRO A CA 1
ATOM 1592 C C . PRO A 1 203 ? 21.028 -0.522 10.076 1.00 90.69 203 PRO A C 1
ATOM 1594 O O . PRO A 1 203 ? 20.484 -0.900 11.120 1.00 90.69 203 PRO A O 1
ATOM 1597 N N . LEU A 1 204 ? 21.216 -1.306 9.018 1.00 90.62 204 LEU A N 1
ATOM 1598 C CA . LEU A 1 204 ? 20.813 -2.704 8.959 1.00 90.62 204 LEU A CA 1
ATOM 1599 C C . LEU A 1 204 ? 21.449 -3.487 10.103 1.00 90.62 204 LEU A C 1
ATOM 1601 O O . LEU A 1 204 ? 22.666 -3.639 10.177 1.00 90.62 204 LEU A O 1
ATOM 1605 N N . SER A 1 205 ? 20.604 -3.938 11.020 1.00 93.69 205 SER A N 1
ATOM 1606 C CA . SER A 1 205 ? 21.008 -4.545 12.278 1.00 93.69 205 SER A CA 1
ATOM 1607 C C . SER A 1 205 ? 19.955 -5.520 12.797 1.00 93.69 205 SER A C 1
ATOM 1609 O O . SER A 1 205 ? 18.773 -5.465 12.441 1.00 93.69 205 SER A O 1
ATOM 1611 N N . ILE A 1 206 ? 20.351 -6.430 13.684 1.00 92.94 206 ILE A N 1
ATOM 1612 C CA . ILE A 1 206 ? 19.394 -7.346 14.327 1.00 92.94 206 ILE A CA 1
ATOM 1613 C C . ILE A 1 206 ? 18.297 -6.545 15.049 1.00 92.94 206 ILE A C 1
ATOM 1615 O O . ILE A 1 206 ? 17.122 -6.908 14.977 1.00 92.94 206 ILE A O 1
ATOM 1619 N N . ILE A 1 207 ? 18.656 -5.407 15.659 1.00 93.88 207 ILE A N 1
ATOM 1620 C CA . ILE A 1 207 ? 17.689 -4.466 16.232 1.00 93.88 207 ILE A CA 1
ATOM 1621 C C . ILE A 1 207 ? 16.721 -3.965 15.151 1.00 93.88 207 ILE A C 1
ATOM 1623 O O . ILE A 1 207 ? 15.513 -4.129 15.314 1.00 93.88 207 ILE A O 1
ATOM 1627 N N . SER A 1 208 ? 17.199 -3.411 14.032 1.00 93.12 208 SER A N 1
ATOM 1628 C CA . SER A 1 208 ? 16.312 -2.892 12.978 1.00 93.12 208 SER A CA 1
ATOM 1629 C C . SER A 1 208 ? 15.380 -3.975 12.403 1.00 93.12 208 SER A C 1
ATOM 1631 O O . SER A 1 208 ? 14.196 -3.713 12.175 1.00 93.12 208 SER A O 1
ATOM 1633 N N . THR A 1 209 ? 15.861 -5.220 12.296 1.00 92.81 209 THR A N 1
ATOM 1634 C CA . THR A 1 209 ? 15.061 -6.398 11.903 1.00 92.81 209 THR A CA 1
ATOM 1635 C C . THR A 1 209 ? 13.960 -6.708 12.908 1.00 92.81 209 THR A C 1
ATOM 1637 O O . THR A 1 209 ? 12.820 -6.963 12.519 1.00 92.81 209 THR A O 1
ATOM 1640 N N . ALA A 1 210 ? 14.267 -6.664 14.208 1.00 93.19 210 ALA A N 1
ATOM 1641 C CA . ALA A 1 210 ? 13.272 -6.875 15.253 1.00 93.19 210 ALA A CA 1
ATOM 1642 C C . ALA A 1 210 ? 12.164 -5.813 15.181 1.00 93.19 210 ALA A C 1
ATOM 1644 O O . ALA A 1 210 ? 10.984 -6.141 15.301 1.00 93.19 210 ALA A O 1
ATOM 1645 N N . PHE A 1 211 ? 12.516 -4.555 14.907 1.00 93.38 211 PHE A N 1
ATOM 1646 C CA . PHE A 1 211 ? 11.540 -3.482 14.702 1.00 93.38 211 PHE A CA 1
ATOM 1647 C C . PHE A 1 211 ? 10.718 -3.655 13.422 1.00 93.38 211 PHE A C 1
ATOM 1649 O O . PHE A 1 211 ? 9.515 -3.386 13.436 1.00 93.38 211 PHE A O 1
ATOM 1656 N N . PHE A 1 212 ? 11.321 -4.160 12.344 1.00 94.06 212 PHE A N 1
ATOM 1657 C CA . PHE A 1 212 ? 10.586 -4.524 11.135 1.00 94.06 212 PHE A CA 1
ATOM 1658 C C . PHE A 1 212 ? 9.577 -5.650 11.409 1.00 94.06 212 PHE A C 1
ATOM 1660 O O . PHE A 1 212 ? 8.406 -5.542 11.045 1.00 94.06 212 PHE A O 1
ATOM 1667 N N . ALA A 1 213 ? 9.982 -6.689 12.142 1.00 92.50 213 ALA A N 1
ATOM 1668 C CA . ALA A 1 213 ? 9.088 -7.765 12.564 1.00 92.50 213 ALA A CA 1
ATOM 1669 C C . ALA A 1 213 ? 7.951 -7.247 13.463 1.00 92.50 213 ALA A C 1
ATOM 1671 O O . ALA A 1 213 ? 6.790 -7.602 13.257 1.00 92.50 213 ALA A O 1
ATOM 1672 N N . VAL A 1 214 ? 8.252 -6.353 14.413 1.00 92.31 214 VAL A N 1
ATOM 1673 C CA . VAL A 1 214 ? 7.237 -5.683 15.243 1.00 92.31 214 VAL A CA 1
ATOM 1674 C C . VAL A 1 214 ? 6.263 -4.889 14.381 1.00 92.31 214 VAL A C 1
ATOM 1676 O O . VAL A 1 214 ? 5.057 -5.003 14.590 1.00 92.31 214 VAL A O 1
ATOM 1679 N N . PHE A 1 215 ? 6.743 -4.137 13.388 1.00 93.44 215 PHE A N 1
ATOM 1680 C CA . PHE A 1 215 ? 5.880 -3.434 12.440 1.00 93.44 215 PHE A CA 1
ATOM 1681 C C . PHE A 1 215 ? 4.919 -4.402 11.734 1.00 93.44 215 PHE A C 1
ATOM 1683 O O . PHE A 1 215 ? 3.711 -4.151 11.717 1.00 93.44 215 PHE A O 1
ATOM 1690 N N . LEU A 1 216 ? 5.413 -5.533 11.222 1.00 91.12 216 LEU A N 1
ATOM 1691 C CA . LEU A 1 216 ? 4.575 -6.536 10.556 1.00 91.12 216 LEU A CA 1
ATOM 1692 C C . LEU A 1 216 ? 3.528 -7.134 11.510 1.00 91.12 216 LEU A C 1
ATOM 1694 O O . LEU A 1 216 ? 2.347 -7.205 11.158 1.00 91.12 216 LEU A O 1
ATOM 1698 N N . ILE A 1 217 ? 3.926 -7.492 12.735 1.00 89.62 217 ILE A N 1
ATOM 1699 C CA . ILE A 1 217 ? 3.029 -8.059 13.756 1.00 89.62 217 ILE A CA 1
ATOM 1700 C C . ILE A 1 217 ? 1.960 -7.042 14.176 1.00 89.62 217 ILE A C 1
ATOM 1702 O O . ILE A 1 217 ? 0.776 -7.378 14.230 1.00 89.62 217 ILE A O 1
ATOM 1706 N N . VAL A 1 218 ? 2.346 -5.792 14.451 1.00 87.94 218 VAL A N 1
ATOM 1707 C CA . VAL A 1 218 ? 1.422 -4.722 14.866 1.00 87.94 218 VAL A CA 1
ATOM 1708 C C . VAL A 1 218 ? 0.434 -4.398 13.751 1.00 87.94 218 VAL A C 1
ATOM 1710 O O . VAL A 1 218 ? -0.764 -4.260 14.012 1.00 87.94 218 VAL A O 1
ATOM 1713 N N . THR A 1 219 ? 0.908 -4.329 12.508 1.00 87.12 219 THR A N 1
ATOM 1714 C CA . THR A 1 219 ? 0.061 -4.041 11.345 1.00 87.12 219 THR A CA 1
ATOM 1715 C C . THR A 1 219 ? -0.937 -5.174 11.104 1.00 87.12 219 THR A C 1
ATOM 1717 O O . THR A 1 219 ? -2.138 -4.920 10.967 1.00 87.12 219 THR A O 1
ATOM 1720 N N . ALA A 1 220 ? -0.485 -6.431 11.176 1.00 84.00 220 ALA A N 1
ATOM 1721 C CA . ALA A 1 220 ? -1.366 -7.594 11.124 1.00 84.00 220 ALA A CA 1
ATOM 1722 C C . ALA A 1 220 ? -2.395 -7.574 12.269 1.00 84.00 220 ALA A C 1
ATOM 1724 O O . ALA A 1 220 ? -3.588 -7.758 12.035 1.00 84.00 220 ALA A O 1
ATOM 1725 N N . MET A 1 221 ? -1.972 -7.276 13.498 1.00 83.88 221 MET A N 1
ATOM 1726 C CA . MET A 1 221 ? -2.845 -7.227 14.673 1.00 83.88 221 MET A CA 1
ATOM 1727 C C . MET A 1 221 ? -3.945 -6.164 14.552 1.00 83.88 221 MET A C 1
ATOM 1729 O O . MET A 1 221 ? -5.114 -6.451 14.836 1.00 83.88 221 MET A O 1
ATOM 1733 N N . ILE A 1 222 ? -3.579 -4.940 14.159 1.00 79.25 222 ILE A N 1
ATOM 1734 C CA . ILE A 1 222 ? -4.517 -3.817 14.019 1.00 79.25 222 ILE A CA 1
ATOM 1735 C C . ILE A 1 222 ? -5.579 -4.145 12.977 1.00 79.25 222 ILE A C 1
ATOM 1737 O O . ILE A 1 222 ? -6.753 -3.811 13.160 1.00 79.25 222 ILE A O 1
ATOM 1741 N N . ILE A 1 223 ? -5.181 -4.811 11.898 1.00 73.94 223 ILE A N 1
ATOM 1742 C CA . ILE A 1 223 ? -6.082 -5.049 10.782 1.00 73.94 223 ILE A CA 1
ATOM 1743 C C . ILE A 1 223 ? -6.934 -6.310 10.984 1.00 73.94 223 ILE A C 1
ATOM 1745 O O . ILE A 1 223 ? -8.126 -6.285 10.673 1.00 73.94 223 ILE A O 1
ATOM 1749 N N . LEU A 1 224 ? -6.388 -7.354 11.614 1.00 78.31 224 LEU A N 1
ATOM 1750 C CA . LEU A 1 224 ? -7.141 -8.548 12.019 1.00 78.31 224 LEU A CA 1
ATOM 1751 C C . LEU A 1 224 ? -8.084 -8.305 13.210 1.00 78.31 224 LEU A C 1
ATOM 1753 O O . LEU A 1 224 ? -8.815 -9.213 13.598 1.00 78.31 224 LEU A O 1
ATOM 1757 N N . ASN A 1 225 ? -8.088 -7.091 13.776 1.00 79.25 225 ASN A N 1
ATOM 1758 C CA . ASN A 1 225 ? -8.904 -6.701 14.927 1.00 79.25 225 ASN A CA 1
ATOM 1759 C C . ASN A 1 225 ? -8.782 -7.714 16.078 1.00 79.25 225 ASN A C 1
ATOM 1761 O O . ASN A 1 225 ? -9.779 -8.209 16.611 1.00 79.25 225 ASN A O 1
ATOM 1765 N N . MET A 1 226 ? -7.533 -8.066 16.410 1.00 81.62 226 MET A N 1
ATOM 1766 C CA . MET A 1 226 ? -7.225 -9.018 17.478 1.00 81.62 226 MET A CA 1
ATOM 1767 C C . MET A 1 226 ? -7.938 -8.644 18.778 1.00 81.62 226 MET A C 1
ATOM 1769 O O . MET A 1 226 ? -8.203 -7.468 19.053 1.00 81.62 226 MET A O 1
ATOM 1773 N N . ARG A 1 227 ? -8.219 -9.662 19.605 1.00 84.06 227 ARG A N 1
ATOM 1774 C CA . ARG A 1 227 ? -8.833 -9.457 20.920 1.00 84.06 227 ARG A CA 1
ATOM 1775 C C . ARG A 1 227 ? -8.056 -8.369 21.660 1.00 84.06 227 ARG A C 1
ATOM 1777 O O . ARG A 1 227 ? -6.837 -8.498 21.777 1.00 84.06 227 ARG A O 1
ATOM 1784 N N . PRO A 1 228 ? -8.732 -7.331 22.175 1.00 80.38 228 PRO A N 1
ATOM 1785 C CA . PRO A 1 228 ? -8.042 -6.204 22.781 1.00 80.38 228 PRO A CA 1
ATOM 1786 C C . PRO A 1 228 ? -7.024 -6.627 23.860 1.00 80.38 228 PRO A C 1
ATOM 1788 O O . PRO A 1 228 ? -5.929 -6.076 23.905 1.00 80.38 228 PRO A O 1
ATOM 1791 N N . SER A 1 229 ? -7.305 -7.683 24.638 1.00 84.75 229 SER A N 1
ATOM 1792 C CA . SER A 1 229 ? -6.384 -8.190 25.666 1.00 84.75 229 SER A CA 1
ATOM 1793 C C . SER A 1 229 ? -5.041 -8.637 25.086 1.00 84.75 229 SER A C 1
ATOM 1795 O O . SER A 1 229 ? -3.994 -8.322 25.640 1.00 84.75 229 SER A O 1
ATOM 1797 N N . VAL A 1 230 ? -5.056 -9.319 23.938 1.00 89.06 230 VAL A N 1
ATOM 1798 C CA . VAL A 1 230 ? -3.842 -9.711 23.207 1.00 89.06 230 VAL A CA 1
ATOM 1799 C C . VAL A 1 230 ? -3.098 -8.469 22.728 1.00 89.06 230 VAL A C 1
ATOM 1801 O O . VAL A 1 230 ? -1.879 -8.404 22.847 1.00 89.06 230 VAL A O 1
ATOM 1804 N N . ALA A 1 231 ? -3.827 -7.456 22.249 1.00 86.62 231 ALA A N 1
ATOM 1805 C CA . ALA A 1 231 ? -3.219 -6.204 21.822 1.00 86.62 231 ALA A CA 1
ATOM 1806 C C . ALA A 1 231 ? -2.537 -5.467 22.977 1.00 86.62 231 ALA A C 1
ATOM 1808 O O . ALA A 1 231 ? -1.435 -4.957 22.801 1.00 86.62 231 ALA A O 1
ATOM 1809 N N . GLN A 1 232 ? -3.145 -5.451 24.163 1.00 87.44 232 GLN A N 1
ATOM 1810 C CA . GLN A 1 232 ? -2.537 -4.873 25.358 1.00 87.44 232 GLN A CA 1
ATOM 1811 C C . GLN A 1 232 ? -1.228 -5.584 25.725 1.00 87.44 232 GLN A C 1
ATOM 1813 O O . GLN A 1 232 ? -0.215 -4.914 25.916 1.00 87.44 232 GLN A O 1
ATOM 1818 N N . TRP A 1 233 ? -1.226 -6.919 25.786 1.00 90.06 233 TRP A N 1
ATOM 1819 C CA . TRP A 1 233 ? -0.012 -7.691 26.078 1.00 90.06 233 TRP A CA 1
ATOM 1820 C C . TRP A 1 233 ? 1.080 -7.481 25.032 1.00 90.06 233 TRP A C 1
ATOM 1822 O O . TRP A 1 233 ? 2.246 -7.328 25.390 1.00 90.06 233 TRP A O 1
ATOM 1832 N N . LEU A 1 234 ? 0.705 -7.403 23.753 1.00 91.06 234 LEU A N 1
ATOM 1833 C CA . LEU A 1 234 ? 1.649 -7.096 22.685 1.00 91.06 234 LEU A CA 1
ATOM 1834 C C . LEU A 1 234 ? 2.261 -5.703 22.870 1.00 91.06 234 LEU A C 1
ATOM 1836 O O . LEU A 1 234 ? 3.478 -5.571 22.810 1.00 91.06 234 LEU A O 1
ATOM 1840 N N . TRP A 1 235 ? 1.449 -4.674 23.137 1.00 91.19 235 TRP A N 1
ATOM 1841 C CA . TRP A 1 235 ? 1.954 -3.320 23.379 1.00 91.19 235 TRP A CA 1
ATOM 1842 C C . TRP A 1 235 ? 2.901 -3.265 24.576 1.00 91.19 235 TRP A C 1
ATOM 1844 O O . TRP A 1 235 ? 3.936 -2.611 24.491 1.00 91.19 235 TRP A O 1
ATOM 1854 N N . VAL A 1 236 ? 2.605 -3.994 25.654 1.00 90.81 236 VAL A N 1
ATOM 1855 C CA . VAL A 1 236 ? 3.527 -4.135 26.791 1.00 90.81 236 VAL A CA 1
ATOM 1856 C C . VAL A 1 236 ? 4.836 -4.800 26.353 1.00 90.81 236 VAL A C 1
ATOM 1858 O O . VAL A 1 236 ? 5.908 -4.291 26.672 1.00 90.81 236 VAL A O 1
ATOM 1861 N N . GLY A 1 237 ? 4.775 -5.880 25.570 1.00 93.06 237 GLY A N 1
ATOM 1862 C CA . GLY A 1 237 ? 5.963 -6.535 25.014 1.00 93.06 237 GLY A CA 1
ATOM 1863 C C . GLY A 1 237 ? 6.803 -5.605 24.133 1.00 93.06 237 GLY A C 1
ATOM 1864 O O . GLY A 1 237 ? 8.023 -5.560 24.270 1.00 93.06 237 GLY A O 1
ATOM 1865 N N . ILE A 1 238 ? 6.158 -4.798 23.289 1.00 93.94 238 ILE A N 1
ATOM 1866 C CA . ILE A 1 238 ? 6.815 -3.796 22.439 1.00 93.94 238 ILE A CA 1
ATOM 1867 C C . ILE A 1 238 ? 7.462 -2.700 23.290 1.00 93.94 238 ILE A C 1
ATOM 1869 O O . ILE A 1 238 ? 8.590 -2.292 23.021 1.00 93.94 238 ILE A O 1
ATOM 1873 N N . VAL A 1 239 ? 6.783 -2.232 24.336 1.00 93.06 239 VAL A N 1
ATOM 1874 C CA . VAL A 1 239 ? 7.329 -1.253 25.285 1.00 93.06 239 VAL A CA 1
ATOM 1875 C C . VAL A 1 239 ? 8.574 -1.811 25.980 1.00 93.06 239 VAL A C 1
ATOM 1877 O O . VAL A 1 239 ? 9.579 -1.109 26.070 1.00 93.06 239 VAL A O 1
ATOM 1880 N N . ILE A 1 240 ? 8.555 -3.076 26.408 1.00 93.88 240 ILE A N 1
ATOM 1881 C CA . ILE A 1 240 ? 9.719 -3.738 27.019 1.00 93.88 240 ILE A CA 1
ATOM 1882 C C . ILE A 1 240 ? 10.862 -3.868 26.005 1.00 93.88 240 ILE A C 1
ATOM 1884 O O . ILE A 1 240 ? 11.994 -3.495 26.313 1.00 93.88 240 ILE A O 1
ATOM 1888 N N . LEU A 1 241 ? 10.570 -4.327 24.785 1.00 94.69 241 LEU A N 1
ATOM 1889 C CA . LEU A 1 241 ? 11.559 -4.465 23.716 1.00 94.69 241 LEU A CA 1
ATOM 1890 C C . LEU A 1 241 ? 12.212 -3.116 23.382 1.00 94.69 241 LEU A C 1
ATOM 1892 O O . LEU A 1 241 ? 13.433 -2.993 23.430 1.00 94.69 241 LEU A O 1
ATOM 1896 N N . THR A 1 242 ? 11.414 -2.085 23.107 1.00 94.62 242 THR A N 1
ATOM 1897 C CA . THR A 1 242 ? 11.917 -0.740 22.779 1.00 94.62 242 THR A CA 1
ATOM 1898 C C . THR A 1 242 ? 12.706 -0.119 23.933 1.00 94.62 242 THR A C 1
ATOM 1900 O O . THR A 1 242 ? 13.764 0.463 23.705 1.00 94.62 242 THR A O 1
ATOM 1903 N N . SER A 1 243 ? 12.256 -0.317 25.174 1.00 93.69 243 SER A N 1
ATOM 1904 C CA . SER A 1 243 ? 12.981 0.102 26.380 1.00 93.69 243 SER A CA 1
ATOM 1905 C C . SER A 1 243 ? 14.336 -0.589 26.507 1.00 93.69 243 SER A C 1
ATOM 1907 O O . SER A 1 243 ? 15.339 0.069 26.784 1.00 93.69 243 SER A O 1
ATOM 1909 N N . SER A 1 244 ? 14.382 -1.904 26.271 1.00 94.69 244 SER A N 1
ATOM 1910 C CA . SER A 1 244 ? 15.627 -2.673 26.314 1.00 94.69 244 SER A CA 1
ATOM 1911 C C . SER A 1 244 ? 16.619 -2.181 25.261 1.00 94.69 244 SER A C 1
ATOM 1913 O O . SER A 1 244 ? 17.771 -1.937 25.593 1.00 94.69 244 SER A O 1
ATOM 1915 N N . VAL A 1 245 ? 16.156 -1.900 24.040 1.00 94.88 245 VAL A N 1
ATOM 1916 C CA . VAL A 1 245 ? 16.992 -1.380 22.949 1.00 94.88 245 VAL A CA 1
ATOM 1917 C C . VAL A 1 245 ? 17.579 -0.013 23.296 1.00 94.88 245 VAL A C 1
ATOM 1919 O O . VAL A 1 245 ? 18.786 0.177 23.159 1.00 94.88 245 VAL A O 1
ATOM 1922 N N . VAL A 1 246 ? 16.766 0.921 23.805 1.00 94.38 246 VAL A N 1
ATOM 1923 C CA . VAL A 1 246 ? 17.254 2.245 24.236 1.00 94.38 246 VAL A CA 1
ATOM 1924 C C . VAL A 1 246 ? 18.325 2.100 25.322 1.00 94.38 246 VAL A C 1
ATOM 1926 O O . VAL A 1 246 ? 19.370 2.747 25.243 1.00 94.38 246 VAL A O 1
ATOM 1929 N N . MET A 1 247 ? 18.110 1.218 26.303 1.00 95.06 247 MET A N 1
ATOM 1930 C CA . MET A 1 247 ? 19.083 0.976 27.373 1.00 95.06 247 MET A CA 1
ATOM 1931 C C . MET A 1 247 ? 20.359 0.298 26.872 1.00 95.06 247 MET A C 1
ATOM 1933 O O . MET A 1 247 ? 21.445 0.684 27.297 1.00 95.06 247 MET A O 1
ATOM 1937 N N . THR A 1 248 ? 20.265 -0.667 25.956 1.00 95.19 248 THR A N 1
ATOM 1938 C CA . THR A 1 248 ? 21.435 -1.352 25.391 1.00 95.19 248 THR A CA 1
ATOM 1939 C C . THR A 1 248 ? 22.272 -0.404 24.539 1.00 95.19 248 THR A C 1
ATOM 1941 O O . THR A 1 248 ? 23.488 -0.353 24.721 1.00 95.19 248 THR A O 1
ATOM 1944 N N . ILE A 1 249 ? 21.649 0.400 23.668 1.00 94.69 249 ILE A N 1
ATOM 1945 C CA . ILE A 1 249 ? 22.378 1.391 22.862 1.00 94.69 249 ILE A CA 1
ATOM 1946 C C . ILE A 1 249 ? 23.040 2.431 23.778 1.00 94.69 249 ILE A C 1
ATOM 1948 O O . ILE A 1 249 ? 24.179 2.820 23.524 1.00 94.69 249 ILE A O 1
ATOM 1952 N N . TYR A 1 250 ? 22.368 2.845 24.861 1.00 94.38 250 TYR A N 1
ATOM 1953 C CA . TYR A 1 250 ? 22.927 3.772 25.849 1.00 94.38 250 TYR A CA 1
ATOM 1954 C C . TYR A 1 250 ? 24.124 3.155 26.582 1.00 94.38 250 TYR A C 1
ATOM 1956 O O . TYR A 1 250 ? 25.184 3.771 26.670 1.00 94.38 250 TYR A O 1
ATOM 1964 N N . ALA A 1 251 ? 23.983 1.914 27.056 1.00 94.44 251 ALA A N 1
ATOM 1965 C CA . ALA A 1 251 ? 25.045 1.182 27.738 1.00 94.44 251 ALA A CA 1
ATOM 1966 C C . ALA A 1 251 ? 26.267 0.948 26.832 1.00 94.44 251 ALA A C 1
ATOM 1968 O O . ALA A 1 251 ? 27.404 0.962 27.301 1.00 94.44 251 ALA A O 1
ATOM 1969 N N . PHE A 1 252 ? 26.055 0.790 25.525 1.00 95.69 252 PHE A N 1
ATOM 1970 C CA . PHE A 1 252 ? 27.144 0.637 24.564 1.00 95.69 252 PHE A CA 1
ATOM 1971 C C . PHE A 1 252 ? 28.021 1.893 24.428 1.00 95.69 252 PHE A C 1
ATOM 1973 O O . PHE A 1 252 ? 29.180 1.795 24.034 1.00 95.69 252 PHE A O 1
ATOM 1980 N N . GLN A 1 253 ? 27.518 3.072 24.809 1.00 94.81 253 GLN A N 1
ATOM 1981 C CA . GLN A 1 253 ? 28.291 4.316 24.734 1.00 94.81 253 GLN A CA 1
ATOM 1982 C C . GLN A 1 253 ? 29.341 4.455 25.850 1.00 94.81 253 GLN A C 1
ATOM 1984 O O . GLN A 1 253 ? 30.162 5.375 25.815 1.00 94.81 253 GLN A O 1
ATOM 1989 N N . PHE A 1 254 ? 29.342 3.575 26.858 1.00 93.00 254 PHE A N 1
ATOM 1990 C CA . PHE A 1 254 ? 30.369 3.596 27.897 1.00 93.00 254 PHE A CA 1
ATOM 1991 C C . PHE A 1 254 ? 31.739 3.192 27.339 1.00 93.00 254 PHE A C 1
ATOM 1993 O O . PHE A 1 254 ? 31.887 2.201 26.622 1.00 93.00 254 PHE A O 1
ATOM 2000 N N . LYS A 1 255 ? 32.792 3.914 27.743 1.00 87.56 255 LYS A N 1
ATOM 2001 C CA . LYS A 1 255 ? 34.172 3.559 27.382 1.00 87.56 255 LYS A CA 1
ATOM 2002 C C . LYS A 1 255 ? 34.511 2.162 27.912 1.00 87.56 255 LYS A C 1
ATOM 2004 O O . LYS A 1 255 ? 34.551 1.945 29.119 1.00 87.56 255 LYS A O 1
ATOM 2009 N N . GLY A 1 256 ? 34.800 1.235 27.001 1.00 86.31 256 GLY A N 1
ATOM 2010 C CA . GLY A 1 256 ? 35.101 -0.165 27.316 1.00 86.31 256 GLY A CA 1
ATOM 2011 C C . GLY A 1 256 ? 33.926 -1.128 27.129 1.00 86.31 256 GLY A C 1
ATOM 2012 O O . GLY A 1 256 ? 34.175 -2.330 27.062 1.00 86.31 256 GLY A O 1
ATOM 2013 N N . ALA A 1 257 ? 32.693 -0.631 26.958 1.00 91.75 257 ALA A N 1
ATOM 2014 C CA . ALA A 1 257 ? 31.545 -1.473 26.623 1.00 91.75 257 ALA A CA 1
ATOM 2015 C C . ALA A 1 257 ? 31.765 -2.207 25.295 1.00 91.75 257 ALA A C 1
ATOM 2017 O O . ALA A 1 257 ? 31.509 -3.400 25.217 1.00 91.75 257 ALA A O 1
ATOM 2018 N N . ASP A 1 258 ? 32.345 -1.540 24.298 1.00 91.94 258 ASP A N 1
ATOM 2019 C CA . ASP A 1 258 ? 32.712 -2.151 23.017 1.00 91.94 258 ASP A CA 1
ATOM 2020 C C . ASP A 1 258 ? 33.587 -3.409 23.176 1.00 91.94 258 ASP A C 1
ATOM 2022 O O . ASP A 1 258 ? 33.296 -4.452 22.598 1.00 91.94 258 ASP A O 1
ATOM 2026 N N . ARG A 1 259 ? 34.592 -3.376 24.064 1.00 94.00 259 ARG A N 1
ATOM 2027 C CA . ARG A 1 259 ? 35.425 -4.558 24.353 1.00 94.00 259 ARG A CA 1
ATOM 2028 C C . ARG A 1 259 ? 34.631 -5.668 25.028 1.00 94.00 259 ARG A C 1
ATOM 2030 O O . ARG A 1 259 ? 34.834 -6.833 24.712 1.00 94.00 259 ARG A O 1
ATOM 2037 N N . PHE A 1 260 ? 33.750 -5.306 25.958 1.00 94.44 260 PHE A N 1
ATOM 2038 C CA . PHE A 1 260 ? 32.891 -6.263 26.648 1.00 94.44 260 PHE A CA 1
ATOM 2039 C C . PHE A 1 260 ? 31.925 -6.949 25.675 1.00 94.44 260 PHE A C 1
ATOM 2041 O O . PHE A 1 260 ? 31.874 -8.174 25.634 1.00 94.44 260 PHE A O 1
ATOM 2048 N N . PHE A 1 261 ? 31.211 -6.178 24.852 1.00 94.06 261 PHE A N 1
ATOM 2049 C CA . PHE A 1 261 ? 30.286 -6.716 23.855 1.00 94.06 261 PHE A CA 1
ATOM 2050 C C . PHE A 1 261 ? 31.021 -7.490 22.760 1.00 94.06 261 PHE A C 1
ATOM 2052 O O . PHE A 1 261 ? 30.578 -8.573 22.400 1.00 94.06 261 PHE A O 1
ATOM 2059 N N . SER A 1 262 ? 32.174 -7.014 22.293 1.00 95.00 262 SER A N 1
ATOM 2060 C CA . SER A 1 262 ? 33.006 -7.760 21.344 1.00 95.00 262 SER A CA 1
ATOM 2061 C C . SER A 1 262 ? 33.462 -9.103 21.923 1.00 95.00 262 SER A C 1
ATOM 2063 O O . SER A 1 262 ? 33.368 -10.118 21.244 1.00 95.00 262 SER A O 1
ATOM 2065 N N . ALA A 1 263 ? 33.883 -9.151 23.192 1.00 96.31 263 ALA A N 1
ATOM 2066 C CA . ALA A 1 263 ? 34.247 -10.405 23.856 1.00 96.31 263 ALA A CA 1
ATOM 2067 C C . ALA A 1 263 ? 33.041 -11.339 24.061 1.00 96.31 263 ALA A C 1
ATOM 2069 O O . ALA A 1 263 ? 33.174 -12.550 23.910 1.00 96.31 263 ALA A O 1
ATOM 2070 N N . LEU A 1 264 ? 31.865 -10.783 24.375 1.00 95.69 264 LEU A N 1
ATOM 2071 C CA . LEU A 1 264 ? 30.621 -11.540 24.535 1.00 95.69 264 LEU A CA 1
ATOM 2072 C C . LEU A 1 264 ? 30.138 -12.152 23.211 1.00 95.69 264 LEU A C 1
ATOM 2074 O O . LEU A 1 264 ? 29.556 -13.234 23.212 1.00 95.69 264 LEU A O 1
ATOM 2078 N N . LEU A 1 265 ? 30.364 -11.457 22.094 1.00 94.75 265 LEU A N 1
ATOM 2079 C CA . LEU A 1 265 ? 29.880 -11.843 20.766 1.00 94.75 265 LEU A CA 1
ATOM 2080 C C . LEU A 1 265 ? 30.900 -12.630 19.942 1.00 94.75 265 LEU A C 1
ATOM 2082 O O . LEU A 1 265 ? 30.506 -13.341 19.017 1.00 94.75 265 LEU A O 1
ATOM 2086 N N . ALA A 1 266 ? 32.181 -12.574 20.313 1.00 95.75 266 ALA A N 1
ATOM 2087 C CA . ALA A 1 266 ? 33.250 -13.337 19.678 1.00 95.75 266 ALA A CA 1
ATOM 2088 C C . ALA A 1 266 ? 32.953 -14.849 19.553 1.00 95.75 266 ALA A C 1
ATOM 2090 O O . ALA A 1 266 ? 33.198 -15.383 18.472 1.00 95.75 266 ALA A O 1
ATOM 2091 N N . PRO A 1 267 ? 32.362 -15.548 20.553 1.00 96.31 267 PRO A N 1
ATOM 2092 C CA . PRO A 1 267 ? 32.000 -16.964 20.419 1.00 96.31 267 PRO A CA 1
ATOM 2093 C C . PRO A 1 267 ? 30.985 -17.255 19.305 1.00 96.31 267 PRO A C 1
ATOM 2095 O O . PRO A 1 267 ? 30.922 -18.379 18.816 1.00 96.31 267 PRO A O 1
ATOM 2098 N N . PHE A 1 268 ? 30.194 -16.256 18.903 1.00 92.69 268 PHE A N 1
ATOM 2099 C CA . PHE A 1 268 ? 29.195 -16.365 17.838 1.00 92.69 268 PHE A CA 1
ATOM 2100 C C . PHE A 1 268 ? 29.701 -15.834 16.490 1.00 92.69 268 PHE A C 1
ATOM 2102 O O . PHE A 1 268 ? 28.955 -15.860 15.514 1.00 92.69 268 PHE A O 1
ATOM 2109 N N . GLY A 1 269 ? 30.932 -15.311 16.430 1.00 92.00 269 GLY A N 1
ATOM 2110 C CA . GLY A 1 269 ? 31.461 -14.650 15.235 1.00 92.00 269 GLY A CA 1
ATOM 2111 C C . GLY A 1 269 ? 30.702 -13.374 14.852 1.00 92.00 269 GLY A C 1
ATOM 2112 O O . GLY A 1 269 ? 30.731 -12.972 13.692 1.00 92.00 269 GLY A O 1
ATOM 2113 N N . LEU A 1 270 ? 29.996 -12.747 15.799 1.00 92.81 270 LEU A N 1
ATOM 2114 C CA . LEU A 1 270 ? 29.217 -11.533 15.559 1.00 92.81 270 LEU A CA 1
ATOM 2115 C C . LEU A 1 270 ? 29.994 -10.298 16.021 1.00 92.81 270 LEU A C 1
ATOM 2117 O O . LEU A 1 270 ? 30.600 -10.298 17.091 1.00 92.81 270 LEU A O 1
ATOM 2121 N N . SER A 1 271 ? 29.933 -9.216 15.245 1.00 94.38 271 SER A N 1
ATOM 2122 C CA . SER A 1 271 ? 30.389 -7.900 15.695 1.00 94.38 271 SER A CA 1
ATOM 2123 C C . SER A 1 271 ? 29.241 -7.133 16.376 1.00 94.38 271 SER A C 1
ATOM 2125 O O . SER A 1 271 ? 28.070 -7.342 16.034 1.00 94.38 271 SER A O 1
ATOM 2127 N N . PRO A 1 272 ? 29.532 -6.215 17.319 1.00 94.94 272 PRO A N 1
ATOM 2128 C CA . PRO A 1 272 ? 28.512 -5.338 17.904 1.00 94.94 272 PRO A CA 1
ATOM 2129 C C . PRO A 1 272 ? 27.733 -4.527 16.853 1.00 94.94 272 PRO A C 1
ATOM 2131 O O . PRO A 1 272 ? 26.538 -4.281 17.015 1.00 94.94 272 PRO A O 1
ATOM 2134 N N . GLU A 1 273 ? 28.378 -4.181 15.739 1.00 94.12 273 GLU A N 1
ATOM 2135 C CA . GLU A 1 273 ? 27.764 -3.457 14.623 1.00 94.12 273 GLU A CA 1
ATOM 2136 C C . GLU A 1 273 ? 26.620 -4.249 13.971 1.00 94.12 273 GLU A C 1
ATOM 2138 O O . GLU A 1 273 ? 25.578 -3.668 13.674 1.00 94.12 273 GLU A O 1
ATOM 2143 N N . ILE A 1 274 ? 26.746 -5.579 13.839 1.00 92.12 274 ILE A N 1
ATOM 2144 C CA . ILE A 1 274 ? 25.674 -6.447 13.306 1.00 92.12 274 ILE A CA 1
ATOM 2145 C C . ILE A 1 274 ? 24.433 -6.411 14.212 1.00 92.12 274 ILE A C 1
ATOM 2147 O O . ILE A 1 274 ? 23.296 -6.470 13.734 1.00 92.12 274 ILE A O 1
ATOM 2151 N N . LEU A 1 275 ? 24.620 -6.269 15.529 1.00 93.94 275 LEU A N 1
ATOM 2152 C CA . LEU A 1 275 ? 23.502 -6.067 16.454 1.00 93.94 275 LEU A CA 1
ATOM 2153 C C . LEU A 1 275 ? 22.873 -4.678 16.330 1.00 93.94 275 LEU A C 1
ATOM 2155 O O . LEU A 1 275 ? 21.737 -4.511 16.761 1.00 93.94 275 LEU A O 1
ATOM 2159 N N . GLY A 1 276 ? 23.558 -3.705 15.729 1.00 93.75 276 GLY A N 1
ATOM 2160 C CA . GLY A 1 276 ? 23.134 -2.304 15.670 1.00 93.75 276 GLY A CA 1
ATOM 2161 C C . GLY A 1 276 ? 23.719 -1.444 16.787 1.00 93.75 276 GLY A C 1
ATOM 2162 O O . GLY A 1 276 ? 23.202 -0.361 17.080 1.00 93.75 276 GLY A O 1
ATOM 2163 N N . LEU A 1 277 ? 24.771 -1.931 17.447 1.00 95.44 277 LEU A N 1
ATOM 2164 C CA . LEU A 1 277 ? 25.467 -1.218 18.506 1.00 95.44 277 LEU A CA 1
ATOM 2165 C C . LEU A 1 277 ? 26.630 -0.433 17.897 1.00 95.44 277 LEU A C 1
ATOM 2167 O O . LEU A 1 277 ? 27.693 -0.980 17.622 1.00 95.44 277 LEU A O 1
ATOM 2171 N N . PHE A 1 278 ? 26.403 0.863 17.691 1.00 94.19 278 PHE A N 1
ATOM 2172 C CA . PHE A 1 278 ? 27.392 1.799 17.158 1.00 94.19 278 PHE A CA 1
ATOM 2173 C C . PHE A 1 278 ? 27.803 2.819 18.221 1.00 94.19 278 PHE A C 1
ATOM 2175 O O . PHE A 1 278 ? 27.003 3.200 19.083 1.00 94.19 278 PHE A O 1
ATOM 2182 N N . GLN A 1 279 ? 29.047 3.293 18.153 1.00 93.25 279 GLN A N 1
ATOM 2183 C CA . GLN A 1 279 ? 29.474 4.464 18.919 1.00 93.25 279 GLN A CA 1
ATOM 2184 C C . GLN A 1 279 ? 29.015 5.720 18.176 1.00 93.25 279 GLN A C 1
ATOM 2186 O O . GLN A 1 279 ? 29.470 5.996 17.068 1.00 93.25 279 GLN A O 1
ATOM 2191 N N . TYR A 1 280 ? 28.094 6.477 18.769 1.00 92.25 280 TYR A N 1
ATOM 2192 C CA . TYR A 1 280 ? 27.514 7.646 18.114 1.00 92.25 280 TYR A CA 1
ATOM 2193 C C . TYR A 1 280 ? 28.231 8.923 18.551 1.00 92.25 280 TYR A C 1
ATOM 2195 O O . TYR A 1 280 ? 28.243 9.261 19.733 1.00 92.25 280 TYR A O 1
ATOM 2203 N N . HIS A 1 281 ? 28.742 9.701 17.592 1.00 89.56 281 HIS A N 1
ATOM 2204 C CA . HIS A 1 281 ? 29.286 11.037 17.876 1.00 89.56 281 HIS A CA 1
ATOM 2205 C C . HIS A 1 281 ? 28.211 12.001 18.396 1.00 89.56 281 HIS A C 1
ATOM 2207 O O . HIS A 1 281 ? 28.451 12.785 19.311 1.00 89.56 281 HIS A O 1
ATOM 2213 N N . HIS A 1 282 ? 26.998 11.900 17.847 1.00 89.75 282 HIS A N 1
ATOM 2214 C CA . HIS A 1 282 ? 25.835 12.674 18.268 1.00 89.75 282 HIS A CA 1
ATOM 2215 C C . HIS A 1 282 ? 24.747 11.743 18.796 1.00 89.75 282 HIS A C 1
ATOM 2217 O O . HIS A 1 282 ? 23.729 11.490 18.141 1.00 89.75 282 HIS A O 1
ATOM 2223 N N . LEU A 1 283 ? 24.981 11.217 20.001 1.00 88.12 283 LEU A N 1
ATOM 2224 C CA . LEU A 1 283 ? 24.090 10.257 20.646 1.00 88.12 283 LEU A CA 1
ATOM 2225 C C . LEU A 1 283 ? 22.642 10.759 20.737 1.00 88.12 283 LEU A C 1
ATOM 2227 O O . LEU A 1 283 ? 21.721 9.997 20.475 1.00 88.12 283 LEU A O 1
ATOM 2231 N N . GLN A 1 284 ? 22.439 12.043 21.048 1.00 87.31 284 GLN A N 1
ATOM 2232 C CA . GLN A 1 284 ? 21.108 12.643 21.212 1.00 87.31 284 GLN A CA 1
ATOM 2233 C C . GLN A 1 284 ? 20.244 12.507 19.949 1.00 87.31 284 GLN A C 1
ATOM 2235 O O . GLN A 1 284 ? 19.114 12.028 20.022 1.00 87.31 284 GLN A O 1
ATOM 2240 N N . TRP A 1 285 ? 20.791 12.868 18.785 1.00 89.19 285 TRP A N 1
ATOM 2241 C CA . TRP A 1 285 ? 20.081 12.788 17.504 1.00 89.19 285 TRP A CA 1
ATOM 2242 C C . TRP A 1 285 ? 19.886 11.348 17.042 1.00 89.19 285 TRP A C 1
ATOM 2244 O O . TRP A 1 285 ? 18.821 10.999 16.539 1.00 89.19 285 TRP A O 1
ATOM 2254 N N . SER A 1 286 ? 20.884 10.499 17.282 1.00 90.38 286 SER A N 1
ATOM 2255 C CA . SER A 1 286 ? 20.837 9.082 16.909 1.00 90.38 286 SER A CA 1
ATOM 2256 C C . SER A 1 286 ? 19.845 8.287 17.768 1.00 90.38 286 SER A C 1
ATOM 2258 O O . SER A 1 286 ? 19.294 7.285 17.319 1.00 90.38 286 SER A O 1
ATOM 2260 N N . MET A 1 287 ? 19.583 8.749 18.997 1.00 90.25 287 MET A N 1
ATOM 2261 C CA . MET A 1 287 ? 18.653 8.127 19.945 1.00 90.25 287 MET A CA 1
ATOM 2262 C C . MET A 1 287 ? 17.209 8.605 19.806 1.00 90.25 287 MET A C 1
ATOM 2264 O O . MET A 1 287 ? 16.285 7.892 20.203 1.00 90.25 287 MET A O 1
ATOM 2268 N N . LEU A 1 288 ? 17.001 9.784 19.215 1.00 90.62 288 LEU A N 1
ATOM 2269 C CA . LEU A 1 288 ? 15.683 10.393 19.070 1.00 90.62 288 LEU A CA 1
ATOM 2270 C C . LEU A 1 288 ? 14.647 9.471 18.391 1.00 90.62 288 LEU A C 1
ATOM 2272 O O . LEU A 1 288 ? 13.541 9.381 18.926 1.00 90.62 288 LEU A O 1
ATOM 2276 N N . PRO A 1 289 ? 14.952 8.737 17.296 1.00 92.25 289 PRO A N 1
ATOM 2277 C CA . PRO A 1 289 ? 13.978 7.839 16.672 1.00 92.25 289 PRO A CA 1
ATOM 2278 C C . PRO A 1 289 ? 13.529 6.711 17.608 1.00 92.25 289 PRO A C 1
ATOM 2280 O O . PRO A 1 289 ? 12.333 6.465 17.750 1.00 92.25 289 PRO A O 1
ATOM 2283 N N . TRP A 1 290 ? 14.468 6.069 18.309 1.00 93.19 290 TRP A N 1
ATOM 2284 C CA . TRP A 1 290 ? 14.183 4.967 19.237 1.00 93.19 290 TRP A CA 1
ATOM 2285 C C . TRP A 1 290 ? 13.317 5.418 20.410 1.00 93.19 290 TRP A C 1
ATOM 2287 O O . TRP A 1 290 ? 12.405 4.714 20.845 1.00 93.19 290 TRP A O 1
ATOM 2297 N N . VAL A 1 291 ? 13.574 6.629 20.892 1.00 90.69 291 VAL A N 1
ATOM 2298 C CA . VAL A 1 291 ? 12.855 7.224 22.018 1.00 90.69 291 VAL A CA 1
ATOM 2299 C C . VAL A 1 291 ? 11.478 7.683 21.583 1.00 90.69 291 VAL A C 1
ATOM 2301 O O . VAL A 1 291 ? 10.515 7.455 22.306 1.00 90.69 291 VAL A O 1
ATOM 2304 N N . LEU A 1 292 ? 11.349 8.257 20.387 1.00 91.00 292 LEU A N 1
ATOM 2305 C CA . LEU A 1 292 ? 10.051 8.573 19.802 1.00 91.00 292 LEU A CA 1
ATOM 2306 C C . LEU A 1 292 ? 9.204 7.304 19.634 1.00 91.00 292 LEU A C 1
ATOM 2308 O O . LEU A 1 292 ? 8.029 7.305 20.001 1.00 91.00 292 LEU A O 1
ATOM 2312 N N . ALA A 1 293 ? 9.801 6.207 19.161 1.00 91.62 293 ALA A N 1
ATOM 2313 C CA . ALA A 1 293 ? 9.136 4.910 19.081 1.00 91.62 293 ALA A CA 1
ATOM 2314 C C . ALA A 1 293 ? 8.695 4.390 20.450 1.00 91.62 293 ALA A C 1
ATOM 2316 O O . ALA A 1 293 ? 7.548 3.965 20.584 1.00 91.62 293 ALA A O 1
ATOM 2317 N N . LEU A 1 294 ? 9.559 4.457 21.469 1.00 91.94 294 LEU A N 1
ATOM 2318 C CA . LEU A 1 294 ? 9.194 4.114 22.844 1.00 91.94 294 LEU A CA 1
ATOM 2319 C C . LEU A 1 294 ? 8.022 4.985 23.321 1.00 91.94 294 LEU A C 1
ATOM 2321 O O . LEU A 1 294 ? 7.039 4.454 23.842 1.00 91.94 294 LEU A O 1
ATOM 2325 N N . VAL A 1 295 ? 8.080 6.299 23.066 1.00 89.12 295 VAL A N 1
ATOM 2326 C CA . VAL A 1 295 ? 7.032 7.265 23.420 1.00 89.12 295 VAL A CA 1
ATOM 2327 C C . VAL A 1 295 ? 5.684 6.897 22.826 1.00 89.12 295 VAL A C 1
ATOM 2329 O O . VAL A 1 295 ? 4.683 6.804 23.542 1.00 89.12 295 VAL A O 1
ATOM 2332 N N . LEU A 1 296 ? 5.666 6.629 21.528 1.00 90.19 296 LEU A N 1
ATOM 2333 C CA . LEU A 1 296 ? 4.466 6.210 20.816 1.00 90.19 296 LEU A CA 1
ATOM 2334 C C . LEU A 1 296 ? 3.965 4.836 21.288 1.00 90.19 296 LEU A C 1
ATOM 2336 O O . LEU A 1 296 ? 2.749 4.649 21.380 1.00 90.19 296 LEU A O 1
ATOM 2340 N N . ALA A 1 297 ? 4.864 3.911 21.640 1.00 90.00 297 ALA A N 1
ATOM 2341 C CA . ALA A 1 297 ? 4.517 2.587 22.160 1.00 90.00 297 ALA A CA 1
ATOM 2342 C C . ALA A 1 297 ? 3.759 2.677 23.486 1.00 90.00 297 ALA A C 1
ATOM 2344 O O . ALA A 1 297 ? 2.688 2.088 23.631 1.00 90.00 297 ALA A O 1
ATOM 2345 N N . VAL A 1 298 ? 4.279 3.448 24.445 1.00 88.00 298 VAL A N 1
ATOM 2346 C CA . VAL A 1 298 ? 3.644 3.615 25.761 1.00 88.00 298 VAL A CA 1
ATOM 2347 C C . VAL A 1 298 ? 2.350 4.389 25.651 1.00 88.00 298 VAL A C 1
ATOM 2349 O O . VAL A 1 298 ? 1.372 3.984 26.270 1.00 88.00 298 VAL A O 1
ATOM 2352 N N . LEU A 1 299 ? 2.303 5.463 24.856 1.00 87.62 299 LEU A N 1
ATOM 2353 C CA . LEU A 1 299 ? 1.046 6.180 24.637 1.00 87.62 299 LEU A CA 1
ATOM 2354 C C . LEU A 1 299 ? -0.004 5.244 24.015 1.00 87.62 299 LEU A C 1
ATOM 2356 O O . LEU A 1 299 ? -1.174 5.279 24.392 1.00 87.62 299 LEU A O 1
ATOM 2360 N N . SER A 1 300 ? 0.404 4.367 23.093 1.00 88.44 300 SER A N 1
ATOM 2361 C CA . SER A 1 300 ? -0.492 3.370 22.499 1.00 88.44 300 SER A CA 1
ATOM 2362 C C . SER A 1 300 ? -0.941 2.335 23.533 1.00 88.44 300 SER A C 1
ATOM 2364 O O . SER A 1 300 ? -2.127 2.005 23.586 1.00 88.44 300 SER A O 1
ATOM 2366 N N . ALA A 1 301 ? -0.032 1.871 24.396 1.00 87.56 301 ALA A N 1
ATOM 2367 C CA . ALA A 1 301 ? -0.329 0.946 25.486 1.00 87.56 301 ALA A CA 1
ATOM 2368 C C . ALA A 1 301 ? -1.285 1.562 26.525 1.00 87.56 301 ALA A C 1
ATOM 2370 O O . ALA A 1 301 ? -2.239 0.905 26.947 1.00 87.56 301 ALA A O 1
ATOM 2371 N N . SER A 1 302 ? -1.070 2.826 26.904 1.00 84.50 302 SER A N 1
ATOM 2372 C CA . SER A 1 302 ? -1.882 3.530 27.898 1.00 84.50 302 SER A CA 1
ATOM 2373 C C . SER A 1 302 ? -3.295 3.763 27.378 1.00 84.50 302 SER A C 1
ATOM 2375 O O . SER A 1 302 ? -4.254 3.347 28.019 1.00 84.50 302 SER A O 1
ATOM 2377 N N . VAL A 1 303 ? -3.433 4.304 26.161 1.00 84.56 303 VAL A N 1
ATOM 2378 C CA . VAL A 1 303 ? -4.754 4.511 25.549 1.00 84.56 303 VAL A CA 1
ATOM 2379 C C . VAL A 1 303 ? -5.457 3.168 25.323 1.00 84.56 303 VAL A C 1
ATOM 2381 O O . VAL A 1 303 ? -6.667 3.072 25.507 1.00 84.56 303 VAL A O 1
ATOM 2384 N N . SER A 1 304 ? -4.713 2.102 24.997 1.00 84.56 304 SER A N 1
ATOM 2385 C CA . SER A 1 304 ? -5.276 0.749 24.921 1.00 84.56 304 SER A CA 1
ATOM 2386 C C . SER A 1 304 ? -5.877 0.314 26.259 1.00 84.56 304 SER A C 1
ATOM 2388 O O . SER A 1 304 ? -6.997 -0.194 26.279 1.00 84.56 304 SER A O 1
ATOM 2390 N N . ARG A 1 305 ? -5.156 0.522 27.370 1.00 84.00 305 ARG A N 1
ATOM 2391 C CA . ARG A 1 305 ? -5.609 0.188 28.731 1.00 84.00 305 ARG A CA 1
ATOM 2392 C C . ARG A 1 305 ? -6.862 0.975 29.121 1.00 84.00 305 ARG A C 1
ATOM 2394 O O . ARG A 1 305 ? -7.778 0.391 29.693 1.00 84.00 305 ARG A O 1
ATOM 2401 N N . ASP A 1 306 ? -6.936 2.250 28.753 1.00 81.88 306 ASP A N 1
ATOM 2402 C CA . ASP A 1 306 ? -8.097 3.100 29.043 1.00 81.88 306 ASP A CA 1
ATOM 2403 C C . ASP A 1 306 ? -9.335 2.647 28.252 1.00 81.88 306 ASP A C 1
ATOM 2405 O O . ASP A 1 306 ? -10.410 2.446 28.821 1.00 81.88 306 ASP A O 1
ATOM 2409 N N . VAL A 1 307 ? -9.177 2.370 26.949 1.00 79.69 307 VAL A N 1
ATOM 2410 C CA . VAL A 1 307 ? -10.248 1.809 26.100 1.00 79.69 307 VAL A CA 1
ATOM 2411 C C . VAL A 1 307 ? -10.762 0.479 26.666 1.00 79.69 307 VAL A C 1
ATOM 2413 O O . VAL A 1 307 ? -11.964 0.202 26.631 1.00 79.69 307 VAL A O 1
ATOM 2416 N N . HIS A 1 308 ? -9.865 -0.332 27.226 1.00 80.75 308 HIS A N 1
ATOM 2417 C CA . HIS A 1 308 ? -10.200 -1.575 27.911 1.00 80.75 308 HIS A CA 1
ATOM 2418 C C . HIS A 1 308 ? -10.988 -1.381 29.196 1.00 80.75 308 HIS A C 1
ATOM 2420 O O . HIS A 1 308 ? -12.046 -1.986 29.351 1.00 80.75 308 HIS A O 1
ATOM 2426 N N . ALA A 1 309 ? -10.513 -0.514 30.088 1.00 78.69 309 ALA A N 1
ATOM 2427 C CA . ALA A 1 309 ? -11.188 -0.229 31.348 1.00 78.69 309 ALA A CA 1
ATOM 2428 C C . ALA A 1 309 ? -12.613 0.307 31.111 1.00 78.69 309 ALA A C 1
ATOM 2430 O O . ALA A 1 309 ? -13.564 -0.085 31.794 1.00 78.69 309 ALA A O 1
ATOM 2431 N N . ILE A 1 310 ? -12.796 1.142 30.081 1.00 78.62 310 ILE A N 1
ATOM 2432 C CA . ILE A 1 310 ? -14.116 1.635 29.659 1.00 78.62 310 ILE A CA 1
ATOM 2433 C C . ILE A 1 310 ? -14.997 0.489 29.138 1.00 78.62 310 ILE A C 1
ATOM 2435 O O . ILE A 1 310 ? -16.201 0.457 29.402 1.00 78.62 310 ILE A O 1
ATOM 2439 N N . ARG A 1 311 ? -14.424 -0.470 28.403 1.00 75.06 311 ARG A N 1
ATOM 2440 C CA . ARG A 1 311 ? -15.170 -1.633 27.904 1.00 75.06 311 ARG A CA 1
ATOM 2441 C C . ARG A 1 311 ? -15.604 -2.561 29.039 1.00 75.06 311 ARG A C 1
ATOM 2443 O O . ARG A 1 311 ? -16.757 -2.992 29.043 1.00 75.06 311 ARG A O 1
ATOM 2450 N N . ASP A 1 312 ? -14.718 -2.826 29.992 1.00 78.62 312 ASP A N 1
ATOM 2451 C CA . ASP A 1 312 ? -14.957 -3.772 31.085 1.00 78.62 312 ASP A CA 1
ATOM 2452 C C . ASP A 1 312 ? -15.903 -3.194 32.149 1.00 78.62 312 ASP A C 1
ATOM 2454 O O . ASP A 1 312 ? -16.802 -3.895 32.616 1.00 78.62 312 ASP A O 1
ATOM 2458 N N . SER A 1 313 ? -15.802 -1.893 32.453 1.00 75.62 313 SER A N 1
ATOM 2459 C CA . SER A 1 313 ? -16.742 -1.199 33.357 1.00 75.62 313 SER A CA 1
ATOM 2460 C C . SER A 1 313 ? -18.197 -1.239 32.872 1.00 75.62 313 SER A C 1
ATOM 2462 O O . SER A 1 313 ? -19.128 -1.207 33.678 1.00 75.62 313 SER A O 1
ATOM 2464 N N . ARG A 1 314 ? -18.422 -1.375 31.558 1.00 67.50 314 ARG A N 1
ATOM 2465 C CA . ARG A 1 314 ? -19.765 -1.543 30.981 1.00 67.50 314 ARG A CA 1
ATOM 2466 C C . ARG A 1 314 ? -20.357 -2.929 31.242 1.00 67.50 314 ARG A C 1
ATOM 2468 O O . ARG A 1 314 ? -21.576 -3.063 31.264 1.00 67.50 314 ARG A O 1
ATOM 2475 N N . ILE A 1 315 ? -19.510 -3.944 31.398 1.00 68.19 315 ILE A N 1
ATOM 2476 C CA . ILE A 1 315 ? -19.927 -5.328 31.661 1.00 68.19 315 ILE A CA 1
ATOM 2477 C C . ILE A 1 315 ? -20.176 -5.521 33.160 1.00 68.19 315 ILE A C 1
ATOM 2479 O O . ILE A 1 315 ? -21.097 -6.240 33.537 1.00 68.19 315 ILE A O 1
ATOM 2483 N N . SER A 1 316 ? -19.376 -4.868 34.007 1.00 55.22 316 SER A N 1
ATOM 2484 C CA . SER A 1 316 ? -19.435 -5.030 35.462 1.00 55.22 316 SER A CA 1
ATOM 2485 C C . SER A 1 316 ? -20.401 -4.086 36.174 1.00 55.22 316 SER A C 1
ATOM 2487 O O . SER A 1 316 ? -20.726 -4.352 37.325 1.00 55.22 316 SER A O 1
ATOM 2489 N N . SER A 1 317 ? -20.891 -3.027 35.519 1.00 49.94 317 SER A N 1
ATOM 2490 C CA . SER A 1 317 ? -22.023 -2.232 36.006 1.00 49.94 317 SER A CA 1
ATOM 2491 C C . SER A 1 317 ? -23.261 -3.137 36.084 1.00 49.94 317 SER A C 1
ATOM 2493 O O . SER A 1 317 ? -23.847 -3.458 35.044 1.00 49.94 317 SER A O 1
ATOM 2495 N N . PRO A 1 318 ? -23.702 -3.565 37.286 1.00 49.22 318 PRO A N 1
ATOM 2496 C CA . PRO A 1 318 ? -24.980 -4.235 37.408 1.00 49.22 318 PRO A CA 1
ATOM 2497 C C . PRO A 1 318 ? -26.003 -3.194 36.970 1.00 49.22 318 PRO A C 1
ATOM 2499 O O . PRO A 1 318 ? -25.997 -2.071 37.480 1.00 49.22 318 PRO A O 1
ATOM 2502 N N . ARG A 1 319 ? -26.872 -3.541 36.018 1.00 46.62 319 ARG A N 1
ATOM 2503 C CA . ARG A 1 319 ? -28.109 -2.793 35.771 1.00 46.62 319 ARG A CA 1
ATOM 2504 C C . ARG A 1 319 ? -28.936 -2.835 37.055 1.00 46.62 319 ARG A C 1
ATOM 2506 O O . ARG A 1 319 ? -29.836 -3.656 37.209 1.00 46.62 319 ARG A O 1
ATOM 2513 N N . ALA A 1 320 ? -28.600 -1.974 38.001 1.00 44.69 320 ALA A N 1
ATOM 2514 C CA . ALA A 1 320 ? -29.406 -1.710 39.163 1.00 44.69 320 ALA A CA 1
ATOM 2515 C C . ALA A 1 320 ? -30.677 -1.013 38.659 1.00 44.69 320 ALA A C 1
ATOM 2517 O O . ALA A 1 320 ? -30.660 0.161 38.306 1.00 44.69 320 ALA A O 1
ATOM 2518 N N . GLY A 1 321 ? -31.772 -1.769 38.568 1.00 43.44 321 GLY A N 1
ATOM 2519 C CA . GLY A 1 321 ? -33.095 -1.213 38.853 1.00 43.44 321 GLY A CA 1
ATOM 2520 C C . GLY A 1 321 ? -34.054 -0.881 37.709 1.00 43.44 321 GLY A C 1
ATOM 2521 O O . GLY A 1 321 ? -35.134 -0.398 38.017 1.00 43.44 321 GLY A O 1
ATOM 2522 N N . LEU A 1 322 ? -33.776 -1.170 36.433 1.00 40.72 322 LEU A N 1
ATOM 2523 C CA . LEU A 1 322 ? -34.810 -1.065 35.383 1.00 40.72 322 LEU A CA 1
ATOM 2524 C C . LEU A 1 322 ? -35.252 -2.460 34.926 1.00 40.72 322 LEU A C 1
ATOM 2526 O O . LEU A 1 322 ? -34.768 -3.005 33.936 1.00 40.72 322 LEU A O 1
ATOM 2530 N N . ARG A 1 323 ? -36.174 -3.047 35.705 1.00 39.03 323 ARG A N 1
ATOM 2531 C CA . ARG A 1 323 ? -36.984 -4.214 35.323 1.00 39.03 323 ARG A CA 1
ATOM 2532 C C . ARG A 1 323 ? -37.942 -3.802 34.198 1.00 39.03 323 ARG A C 1
ATOM 2534 O O . ARG A 1 323 ? -39.029 -3.307 34.462 1.00 39.03 323 ARG A O 1
ATOM 2541 N N . GLY A 1 324 ? -37.532 -4.017 32.954 1.00 35.22 324 GLY A N 1
ATOM 2542 C CA . GLY A 1 324 ? -38.407 -4.043 31.781 1.00 35.22 324 GLY A CA 1
ATOM 2543 C C . GLY A 1 324 ? -38.077 -5.284 30.941 1.00 35.22 324 GLY A C 1
ATOM 2544 O O . GLY A 1 324 ? -36.890 -5.583 30.777 1.00 35.22 324 GLY A O 1
ATOM 2545 N N . PRO A 1 325 ? -39.068 -6.048 30.446 1.00 41.62 325 PRO A N 1
ATOM 2546 C CA . PRO A 1 325 ? -38.827 -7.312 29.765 1.00 41.62 325 PRO A CA 1
ATOM 2547 C C . PRO A 1 325 ? -38.496 -7.070 28.288 1.00 41.62 325 PRO A C 1
ATOM 2549 O O . PRO A 1 325 ? -39.360 -7.167 27.429 1.00 41.62 325 PRO A O 1
ATOM 2552 N N . SER A 1 326 ? -37.238 -6.758 27.979 1.00 39.66 326 SER A N 1
ATOM 2553 C CA . SER A 1 326 ? -36.682 -6.949 26.628 1.00 39.66 326 SER A CA 1
ATOM 2554 C C . SER A 1 326 ? -35.162 -6.793 26.657 1.00 39.66 326 SER A C 1
ATOM 2556 O O . SER A 1 326 ? -34.602 -5.762 26.280 1.00 39.66 326 SER A O 1
ATOM 2558 N N . THR A 1 327 ? -34.457 -7.817 27.126 1.00 34.12 327 THR A N 1
ATOM 2559 C CA . THR A 1 327 ? -32.998 -7.882 26.991 1.00 34.12 327 THR A CA 1
ATOM 2560 C C . THR A 1 327 ? -32.617 -9.137 26.237 1.00 34.12 327 THR A C 1
ATOM 2562 O O . THR A 1 327 ? -32.259 -10.149 26.829 1.00 34.12 327 THR A O 1
ATOM 2565 N N . TYR A 1 328 ? -32.646 -9.034 24.908 1.00 36.59 328 TYR A N 1
ATOM 2566 C CA . TYR A 1 328 ? -31.723 -9.802 24.087 1.00 36.59 328 TYR A CA 1
ATOM 2567 C C . TYR A 1 328 ? -30.305 -9.459 24.556 1.00 36.59 328 TYR A C 1
ATOM 2569 O O . TYR A 1 328 ? -29.891 -8.295 24.542 1.00 36.59 328 TYR A O 1
ATOM 2577 N N . SER A 1 329 ? -29.576 -10.464 25.034 1.00 33.22 329 SER A N 1
ATOM 2578 C CA . SER A 1 329 ? -28.157 -10.356 25.350 1.00 33.22 329 SER A CA 1
ATOM 2579 C C . SER A 1 329 ? -27.388 -10.155 24.045 1.00 33.22 329 SER A C 1
ATOM 2581 O O . SER A 1 329 ? -26.955 -11.111 23.402 1.00 33.22 329 SER A O 1
ATOM 2583 N N . TYR A 1 330 ? -27.242 -8.905 23.616 1.00 36.75 330 TYR A N 1
ATOM 2584 C CA . TYR A 1 330 ? -26.372 -8.568 22.500 1.00 36.75 330 TYR A CA 1
ATOM 2585 C C . TYR A 1 330 ? -24.927 -8.827 22.924 1.00 36.75 330 TYR A C 1
ATOM 2587 O O . TYR A 1 330 ? -24.337 -8.067 23.694 1.00 36.75 330 TYR A O 1
ATOM 2595 N N . SER A 1 331 ? -24.356 -9.930 22.436 1.00 38.81 331 SER A N 1
ATOM 2596 C CA . SER A 1 331 ? -22.933 -10.218 22.577 1.00 38.81 331 SER A CA 1
ATOM 2597 C C . SER A 1 331 ? -22.139 -9.023 22.049 1.00 38.81 331 SER A C 1
ATOM 2599 O O . SER A 1 331 ? -22.308 -8.627 20.894 1.00 38.81 331 SER A O 1
ATOM 2601 N N . ALA A 1 332 ? -21.297 -8.446 22.903 1.00 38.56 332 ALA A N 1
ATOM 2602 C CA . ALA A 1 332 ? -20.513 -7.245 22.657 1.00 38.56 332 ALA A CA 1
ATOM 2603 C C . ALA A 1 332 ? -19.541 -7.403 21.471 1.00 38.56 332 ALA A C 1
ATOM 2605 O O . ALA A 1 332 ? -18.354 -7.683 21.647 1.00 38.56 332 ALA A O 1
ATOM 2606 N N . HIS A 1 333 ? -20.034 -7.202 20.250 1.00 43.66 333 HIS A N 1
ATOM 2607 C CA . HIS A 1 333 ? -19.206 -6.915 19.084 1.00 43.66 333 HIS A CA 1
ATOM 2608 C C . HIS A 1 333 ? -18.938 -5.407 19.047 1.00 43.66 333 HIS A C 1
ATOM 2610 O O . HIS A 1 333 ? -19.864 -4.605 18.941 1.00 43.66 333 HIS A O 1
ATOM 2616 N N . SER A 1 334 ? -17.660 -5.035 19.164 1.00 45.72 334 SER A N 1
ATOM 2617 C CA . SER A 1 334 ? -17.147 -3.656 19.247 1.00 45.72 334 SER A CA 1
ATOM 2618 C C . SER A 1 334 ? -17.626 -2.737 18.124 1.00 45.72 334 SER A C 1
ATOM 2620 O O . SER A 1 334 ? -17.719 -1.533 18.326 1.00 45.72 334 SER A O 1
ATOM 2622 N N . ASP A 1 335 ? -17.995 -3.303 16.978 1.00 45.53 335 ASP A N 1
ATOM 2623 C CA . ASP A 1 335 ? -18.389 -2.550 15.786 1.00 45.53 335 ASP A CA 1
ATOM 2624 C C . ASP A 1 335 ? -19.840 -2.030 15.864 1.00 45.53 335 ASP A C 1
ATOM 2626 O O . ASP A 1 335 ? -20.269 -1.270 15.006 1.00 45.53 335 ASP A O 1
ATOM 2630 N N . PHE A 1 336 ? -20.620 -2.439 16.876 1.00 40.69 336 PHE A N 1
ATOM 2631 C CA . PHE A 1 336 ? -21.985 -1.936 17.098 1.00 40.69 336 PHE A CA 1
ATOM 2632 C C . PHE A 1 336 ? -22.002 -0.506 17.663 1.00 40.69 336 PHE A C 1
ATOM 2634 O O . PHE A 1 336 ? -22.982 0.210 17.489 1.00 40.69 336 PHE A O 1
ATOM 2641 N N . ILE A 1 337 ? -20.917 -0.077 18.321 1.00 48.75 337 ILE A N 1
ATOM 2642 C CA . ILE A 1 337 ? -20.861 1.223 19.004 1.00 48.75 337 ILE A CA 1
ATOM 2643 C C . ILE A 1 337 ? -20.767 2.378 18.002 1.00 48.75 337 ILE A C 1
ATOM 2645 O O . ILE A 1 337 ? -21.378 3.406 18.257 1.00 48.75 337 ILE A O 1
ATOM 2649 N N . ASP A 1 338 ? -20.104 2.199 16.855 1.00 47.06 338 ASP A N 1
ATOM 2650 C CA . ASP A 1 338 ? -20.004 3.248 15.827 1.00 47.06 338 ASP A CA 1
ATOM 2651 C C . ASP A 1 338 ? -21.315 3.433 15.034 1.00 47.06 338 ASP A C 1
ATOM 2653 O O . ASP A 1 338 ? -21.620 4.541 14.607 1.00 47.06 338 ASP A O 1
ATOM 2657 N N . GLU A 1 339 ? -22.121 2.379 14.848 1.00 44.00 339 GLU A N 1
ATOM 2658 C CA . GLU A 1 339 ? -23.369 2.459 14.065 1.00 44.00 339 GLU A CA 1
ATOM 2659 C C . GLU A 1 339 ? -24.591 2.836 14.911 1.00 44.00 339 GLU A C 1
ATOM 2661 O O . GLU A 1 339 ? -25.420 3.618 14.450 1.00 44.00 339 GLU A O 1
ATOM 2666 N N . SER A 1 340 ? -24.701 2.371 16.165 1.00 44.38 340 SER A N 1
ATOM 2667 C CA . SER A 1 340 ? -25.818 2.782 17.032 1.00 44.38 340 SER A CA 1
ATOM 2668 C C . SER A 1 340 ? -25.721 4.251 17.460 1.00 44.38 340 SER A C 1
ATOM 2670 O O . SER A 1 340 ? -26.740 4.868 17.750 1.00 44.38 340 SER A O 1
ATOM 2672 N N . PHE A 1 341 ? -24.507 4.817 17.497 1.00 45.56 341 PHE A N 1
ATOM 2673 C CA . PHE A 1 341 ? -24.287 6.233 17.818 1.00 45.56 341 PHE A CA 1
ATOM 2674 C C . PHE A 1 341 ? -24.767 7.177 16.707 1.00 45.56 341 PHE A C 1
ATOM 2676 O O . PHE A 1 341 ? -25.191 8.290 17.005 1.00 45.56 341 PHE A O 1
ATOM 2683 N N . ASN A 1 342 ? -24.769 6.730 15.445 1.00 43.25 342 ASN A N 1
ATOM 2684 C CA . ASN A 1 342 ? -25.256 7.534 14.317 1.00 43.25 342 ASN A CA 1
ATOM 2685 C C . ASN A 1 342 ? -26.777 7.758 14.341 1.00 43.25 342 ASN A C 1
ATOM 2687 O O . ASN A 1 342 ? -27.261 8.657 13.663 1.00 43.25 342 ASN A O 1
ATOM 2691 N N . HIS A 1 343 ? -27.533 6.971 15.112 1.00 44.72 343 HIS A N 1
ATOM 2692 C CA . HIS A 1 343 ? -28.982 7.144 15.247 1.00 44.72 343 HIS A CA 1
ATOM 2693 C C . HIS A 1 343 ? -29.411 7.963 16.472 1.00 44.72 343 HIS A C 1
ATOM 2695 O O . HIS A 1 343 ? -30.592 8.267 16.585 1.00 44.72 343 HIS A O 1
ATOM 2701 N N . SER A 1 344 ? -28.495 8.334 17.375 1.00 41.41 344 SER A N 1
ATOM 2702 C CA . SER A 1 344 ? -28.844 9.027 18.627 1.00 41.41 344 SER A CA 1
ATOM 2703 C C . SER A 1 344 ? -28.217 10.414 18.789 1.00 41.41 344 SER A C 1
ATOM 2705 O O . SER A 1 344 ? -28.286 10.980 19.877 1.00 41.41 344 SER A O 1
ATOM 2707 N N . ILE A 1 345 ? -27.554 10.943 17.759 1.00 42.94 345 ILE A N 1
ATOM 2708 C CA . ILE A 1 345 ? -26.968 12.286 17.779 1.00 42.94 345 ILE A CA 1
ATOM 2709 C C . ILE A 1 345 ? -27.766 13.177 16.821 1.00 42.94 345 ILE A C 1
ATOM 2711 O O . ILE A 1 345 ? -27.512 13.184 15.618 1.00 42.94 345 ILE A O 1
ATOM 2715 N N . ASP A 1 346 ? -28.701 13.950 17.379 1.00 41.81 346 ASP A N 1
ATOM 2716 C CA . ASP A 1 346 ? -29.350 15.099 16.729 1.00 41.81 346 ASP A CA 1
ATOM 2717 C C . ASP A 1 346 ? -28.348 16.264 16.615 1.00 41.81 346 ASP A C 1
ATOM 2719 O O . ASP A 1 346 ? -28.437 17.271 17.315 1.00 41.81 346 ASP A O 1
ATOM 2723 N N . VAL A 1 347 ? -27.321 16.110 15.776 1.00 46.50 347 VAL A N 1
ATOM 2724 C CA . VAL A 1 347 ? -26.408 17.205 15.413 1.00 46.50 347 VAL A CA 1
ATOM 2725 C C . VAL A 1 347 ? -26.424 17.326 13.896 1.00 46.50 347 VAL A C 1
ATOM 2727 O O . VAL A 1 347 ? -25.630 16.698 13.193 1.00 46.50 347 VAL A O 1
ATOM 2730 N N . GLU A 1 348 ? -27.370 18.123 13.399 1.00 50.09 348 GLU A N 1
ATOM 2731 C CA . GLU A 1 348 ? -27.629 18.325 11.967 1.00 50.09 348 GLU A CA 1
ATOM 2732 C C . GLU A 1 348 ? -26.386 18.824 11.192 1.00 50.09 348 GLU A C 1
ATOM 2734 O O . GLU A 1 348 ? -26.235 18.492 10.016 1.00 50.09 348 GLU A O 1
ATOM 2739 N N . ASP A 1 349 ? -25.423 19.483 11.853 1.00 47.56 349 ASP A N 1
ATOM 2740 C CA . ASP A 1 349 ? -24.226 20.053 11.205 1.00 47.56 349 ASP A CA 1
ATOM 2741 C C . ASP A 1 349 ? -23.021 19.097 11.085 1.00 47.56 349 ASP A C 1
ATOM 2743 O O . ASP A 1 349 ? -22.164 19.272 10.215 1.00 47.56 349 ASP A O 1
ATOM 2747 N N . VAL A 1 350 ? -22.943 18.033 11.896 1.00 53.59 350 VAL A N 1
ATOM 2748 C CA . VAL A 1 350 ? -21.868 17.014 11.795 1.00 53.59 350 VAL A CA 1
ATOM 2749 C C . VAL A 1 350 ? -22.253 15.895 10.810 1.00 53.59 350 VAL A C 1
ATOM 2751 O O . VAL A 1 350 ? -21.419 15.082 10.400 1.00 53.59 350 VAL A O 1
ATOM 2754 N N . GLY A 1 351 ? -23.508 15.885 10.349 1.00 59.69 351 GLY A N 1
ATOM 2755 C CA . GLY A 1 351 ? -24.041 14.864 9.451 1.00 59.69 351 GLY A CA 1
ATOM 2756 C C . GLY A 1 351 ? -23.309 14.766 8.109 1.00 59.69 351 GLY A C 1
ATOM 2757 O O . GLY A 1 351 ? -23.115 13.661 7.605 1.00 59.69 351 GLY A O 1
ATOM 2758 N N . LEU A 1 352 ? -22.848 15.878 7.521 1.00 66.00 352 LEU A N 1
ATOM 2759 C CA . LEU A 1 352 ? -22.231 15.842 6.187 1.00 66.00 352 LEU A CA 1
ATOM 2760 C C . LEU A 1 352 ? -20.859 15.146 6.186 1.00 66.00 352 LEU A C 1
ATOM 2762 O O . LEU A 1 352 ? -20.586 14.326 5.308 1.00 66.00 352 LEU A O 1
ATOM 2766 N N . SER A 1 353 ? -20.008 15.433 7.175 1.00 66.69 353 SER A N 1
ATOM 2767 C CA . SER A 1 353 ? -18.672 14.830 7.272 1.00 66.69 353 SER A CA 1
ATOM 2768 C C . SER A 1 353 ? -18.753 13.347 7.638 1.00 66.69 353 SER A C 1
ATOM 2770 O O . SER A 1 353 ? -18.055 12.531 7.033 1.00 66.69 353 SER A O 1
ATOM 2772 N N . LEU A 1 354 ? -19.666 12.969 8.540 1.00 69.69 354 LEU A N 1
ATOM 2773 C CA . LEU A 1 354 ? -19.927 11.566 8.874 1.00 69.69 354 LEU A CA 1
ATOM 2774 C C . LEU A 1 354 ? -20.486 10.786 7.679 1.00 69.69 354 LEU A C 1
ATOM 2776 O O . LEU A 1 354 ? -20.042 9.664 7.423 1.00 69.69 354 LEU A O 1
ATOM 2780 N N . ASN A 1 355 ? -21.385 11.390 6.897 1.00 72.06 355 ASN A N 1
ATOM 2781 C CA . ASN A 1 355 ? -21.911 10.779 5.677 1.00 72.06 355 ASN A CA 1
ATOM 2782 C C . ASN A 1 355 ? -20.820 10.595 4.617 1.00 72.06 355 ASN A C 1
ATOM 2784 O O . ASN A 1 355 ? -20.738 9.525 4.017 1.00 72.06 355 ASN A O 1
ATOM 2788 N N . LEU A 1 356 ? -19.943 11.585 4.418 1.00 70.69 356 LEU A N 1
ATOM 2789 C CA . LEU A 1 356 ? -18.823 11.459 3.482 1.00 70.69 356 LEU A CA 1
ATOM 2790 C C . LEU A 1 356 ? -17.856 10.347 3.914 1.00 70.69 356 LEU A C 1
ATOM 2792 O O . LEU A 1 356 ? -17.464 9.527 3.087 1.00 70.69 356 LEU A O 1
ATOM 2796 N N . VAL A 1 357 ? -17.519 10.266 5.206 1.00 70.19 357 VAL A N 1
ATOM 2797 C CA . VAL A 1 357 ? -16.673 9.191 5.753 1.00 70.19 357 VAL A CA 1
ATOM 2798 C C . VAL A 1 357 ? -17.342 7.825 5.591 1.00 70.19 357 VAL A C 1
ATOM 2800 O O . VAL A 1 357 ? -16.669 6.860 5.228 1.00 70.19 357 VAL A O 1
ATOM 2803 N N . ALA A 1 358 ? -18.656 7.723 5.799 1.00 70.88 358 ALA A N 1
ATOM 2804 C CA . ALA A 1 358 ? -19.402 6.485 5.586 1.00 70.88 358 ALA A CA 1
ATOM 2805 C C . ALA A 1 358 ? -19.411 6.062 4.106 1.00 70.88 358 ALA A C 1
ATOM 2807 O O . ALA A 1 358 ? -19.180 4.887 3.805 1.00 70.88 358 ALA A O 1
ATOM 2808 N N . VAL A 1 359 ? -19.606 7.010 3.183 1.00 72.94 359 VAL A N 1
ATOM 2809 C CA . VAL A 1 359 ? -19.544 6.772 1.732 1.00 72.94 359 VAL A CA 1
ATOM 2810 C C . VAL A 1 359 ? -18.137 6.345 1.314 1.00 72.94 359 VAL A C 1
ATOM 2812 O O . VAL A 1 359 ? -17.995 5.316 0.658 1.00 72.94 359 VAL A O 1
ATOM 2815 N N . LEU A 1 360 ? -17.094 7.054 1.757 1.00 74.19 360 LEU A N 1
ATOM 2816 C CA . LEU A 1 360 ? -15.691 6.697 1.513 1.00 74.19 360 LEU A CA 1
ATOM 2817 C C . LEU A 1 360 ? -15.361 5.308 2.064 1.00 74.19 360 LEU A C 1
ATOM 2819 O O . LEU A 1 360 ? -14.750 4.500 1.370 1.00 74.19 360 LEU A O 1
ATOM 2823 N N . LYS A 1 361 ? -15.807 4.989 3.284 1.00 75.94 361 LYS A N 1
ATOM 2824 C CA . LYS A 1 361 ? -15.610 3.671 3.902 1.00 75.94 361 LYS A CA 1
ATOM 2825 C C . LYS A 1 361 ? -16.303 2.577 3.093 1.00 75.94 361 LYS A C 1
ATOM 2827 O O . LYS A 1 361 ? -15.701 1.530 2.862 1.00 75.94 361 LYS A O 1
ATOM 2832 N N . ARG A 1 362 ? -17.536 2.811 2.634 1.00 76.69 362 ARG A N 1
ATOM 2833 C CA . ARG A 1 362 ? -18.277 1.860 1.795 1.00 76.69 362 ARG A CA 1
ATOM 2834 C C . ARG A 1 362 ? -17.600 1.671 0.436 1.00 76.69 362 ARG A C 1
ATOM 2836 O O . ARG A 1 362 ? -17.375 0.528 0.049 1.00 76.69 362 ARG A O 1
ATOM 2843 N N . ALA A 1 363 ? -17.209 2.752 -0.235 1.00 76.50 363 ALA A N 1
ATOM 2844 C CA . ALA A 1 363 ? -16.486 2.704 -1.505 1.00 76.50 363 ALA A CA 1
ATOM 2845 C C . ALA A 1 363 ? -15.153 1.953 -1.363 1.00 76.50 363 ALA A C 1
ATOM 2847 O O . ALA A 1 363 ? -14.860 1.048 -2.145 1.00 76.50 363 ALA A O 1
ATOM 2848 N N . LEU A 1 364 ? -14.387 2.243 -0.306 1.00 77.69 364 LEU A N 1
ATOM 2849 C CA . LEU A 1 364 ? -13.140 1.550 0.009 1.00 77.69 364 LEU A CA 1
ATOM 2850 C C . LEU A 1 364 ? -13.390 0.056 0.240 1.00 77.69 364 LEU A C 1
ATOM 2852 O O . LEU A 1 364 ? -12.729 -0.790 -0.354 1.00 77.69 364 LEU A O 1
ATOM 2856 N N . VAL A 1 365 ? -14.395 -0.307 1.038 1.00 79.00 365 VAL A N 1
ATOM 2857 C CA . VAL A 1 365 ? -14.754 -1.715 1.254 1.00 79.00 365 VAL A CA 1
ATOM 2858 C C . VAL A 1 365 ? -15.151 -2.408 -0.048 1.00 79.00 365 VAL A C 1
ATOM 2860 O O . VAL A 1 365 ? -14.807 -3.574 -0.224 1.00 79.00 365 VAL A O 1
ATOM 2863 N N . ILE A 1 366 ? -15.878 -1.745 -0.949 1.00 80.06 366 ILE A N 1
ATOM 2864 C CA . ILE A 1 366 ? -16.324 -2.334 -2.220 1.00 80.06 366 ILE A CA 1
ATOM 2865 C C . ILE A 1 366 ? -15.136 -2.537 -3.170 1.00 80.06 366 ILE A C 1
ATOM 2867 O O . ILE A 1 366 ? -14.985 -3.625 -3.734 1.00 80.06 366 ILE A O 1
ATOM 2871 N N . HIS A 1 367 ? -14.266 -1.533 -3.295 1.00 84.69 367 HIS A N 1
ATOM 2872 C CA . HIS A 1 367 ? -13.194 -1.495 -4.292 1.00 84.69 367 HIS A CA 1
ATOM 2873 C C . HIS A 1 367 ? -11.831 -2.001 -3.805 1.00 84.69 367 HIS A C 1
ATOM 2875 O O . HIS A 1 367 ? -10.938 -2.179 -4.626 1.00 84.69 367 HIS A O 1
ATOM 2881 N N . THR A 1 368 ? -11.663 -2.308 -2.518 1.00 85.62 368 THR A N 1
ATOM 2882 C CA . THR A 1 368 ? -10.401 -2.826 -1.947 1.00 85.62 368 THR A CA 1
ATOM 2883 C C . THR A 1 368 ? -9.854 -4.053 -2.667 1.00 85.62 368 THR A C 1
ATOM 2885 O O . THR A 1 368 ? -8.649 -4.135 -2.875 1.00 85.62 368 THR A O 1
ATOM 2888 N N . GLY A 1 369 ? -10.714 -4.956 -3.144 1.00 84.88 369 GLY A N 1
ATOM 2889 C CA . GLY A 1 369 ? -10.275 -6.104 -3.943 1.00 84.88 369 GLY A CA 1
ATOM 2890 C C . GLY A 1 369 ? -9.666 -5.696 -5.289 1.00 84.88 369 GLY A C 1
ATOM 2891 O O . GLY A 1 369 ? -8.690 -6.295 -5.724 1.00 84.88 369 GLY A O 1
ATOM 2892 N N . LYS A 1 370 ? -10.189 -4.635 -5.921 1.00 87.88 370 LYS A N 1
ATOM 2893 C CA . LYS A 1 370 ? -9.639 -4.078 -7.168 1.00 87.88 370 LYS A CA 1
ATOM 2894 C C . LYS A 1 370 ? -8.308 -3.374 -6.908 1.00 87.88 370 LYS A C 1
ATOM 2896 O O . LYS A 1 370 ? -7.356 -3.575 -7.649 1.00 87.88 370 LYS A O 1
ATOM 2901 N N . VAL A 1 371 ? -8.224 -2.610 -5.816 1.00 88.88 371 VAL A N 1
ATOM 2902 C CA . VAL A 1 371 ? -6.969 -1.977 -5.380 1.00 88.88 371 VAL A CA 1
ATOM 2903 C C . VAL A 1 371 ? -5.907 -3.040 -5.077 1.00 88.88 371 VAL A C 1
ATOM 2905 O O . VAL A 1 371 ? -4.746 -2.835 -5.410 1.00 88.88 371 VAL A O 1
ATOM 2908 N N . LEU A 1 372 ? -6.292 -4.196 -4.518 1.00 90.31 372 LEU A N 1
ATOM 2909 C CA . LEU A 1 372 ? -5.373 -5.315 -4.282 1.00 90.31 372 LEU A CA 1
ATOM 2910 C C . LEU A 1 372 ? -4.825 -5.896 -5.586 1.00 90.31 372 LEU A C 1
ATOM 2912 O O . LEU A 1 372 ? -3.627 -6.136 -5.665 1.00 90.31 372 LEU A O 1
ATOM 2916 N N . LEU A 1 373 ? -5.667 -6.081 -6.606 1.00 90.00 373 LEU A N 1
ATOM 2917 C CA . LEU A 1 373 ? -5.222 -6.537 -7.929 1.00 90.00 373 LEU A CA 1
ATOM 2918 C C . LEU A 1 373 ? -4.200 -5.570 -8.542 1.00 90.00 373 LEU A C 1
ATOM 2920 O O . LEU A 1 373 ? -3.158 -6.010 -9.017 1.00 90.00 373 LEU A O 1
ATOM 2924 N N . VAL A 1 374 ? -4.456 -4.260 -8.461 1.00 91.56 374 VAL A N 1
ATOM 2925 C CA . VAL A 1 374 ? -3.512 -3.231 -8.933 1.00 91.56 374 VAL A CA 1
ATOM 2926 C C . VAL A 1 374 ? -2.222 -3.251 -8.115 1.00 91.56 374 VAL A C 1
ATOM 2928 O O . VAL A 1 374 ? -1.142 -3.187 -8.687 1.00 91.56 374 VAL A O 1
ATOM 2931 N N . ALA A 1 375 ? -2.303 -3.382 -6.790 1.00 91.50 375 ALA A N 1
ATOM 2932 C CA . ALA A 1 375 ? -1.119 -3.466 -5.940 1.00 91.50 375 ALA A CA 1
ATOM 2933 C C . ALA A 1 375 ? -0.272 -4.709 -6.259 1.00 91.50 375 ALA A C 1
ATOM 2935 O O . ALA A 1 375 ? 0.947 -4.598 -6.340 1.00 91.50 375 ALA A O 1
ATOM 2936 N N . LEU A 1 376 ? -0.905 -5.870 -6.473 1.00 91.75 376 LEU A N 1
ATOM 2937 C CA . LEU A 1 376 ? -0.231 -7.110 -6.873 1.00 91.75 376 LEU A CA 1
ATOM 2938 C C . LEU A 1 376 ? 0.462 -6.964 -8.226 1.00 91.75 376 LEU A C 1
ATOM 2940 O O . LEU A 1 376 ? 1.614 -7.364 -8.352 1.00 91.75 376 LEU A O 1
ATOM 2944 N N . PHE A 1 377 ? -0.210 -6.349 -9.202 1.00 93.06 377 PHE A N 1
ATOM 2945 C CA . PHE A 1 377 ? 0.385 -6.056 -10.502 1.00 93.06 377 PHE A CA 1
ATOM 2946 C C . PHE A 1 377 ? 1.591 -5.129 -10.356 1.00 93.06 377 PHE A C 1
ATOM 2948 O O . PHE A 1 377 ? 2.687 -5.462 -10.791 1.00 93.06 377 PHE A O 1
ATOM 2955 N N . LEU A 1 378 ? 1.416 -4.006 -9.653 1.00 91.00 378 LEU A N 1
ATOM 2956 C CA . LEU A 1 378 ? 2.485 -3.043 -9.425 1.00 91.00 378 LEU A CA 1
ATOM 2957 C C . LEU A 1 378 ? 3.665 -3.668 -8.681 1.00 91.00 378 LEU A C 1
ATOM 2959 O O . LEU A 1 378 ? 4.791 -3.359 -9.030 1.00 91.00 378 LEU A O 1
ATOM 2963 N N . ALA A 1 379 ? 3.458 -4.534 -7.691 1.00 89.81 379 ALA A N 1
ATOM 2964 C CA . ALA A 1 379 ? 4.562 -5.252 -7.051 1.00 89.81 379 ALA A CA 1
ATOM 2965 C C . ALA A 1 379 ? 5.173 -6.333 -7.948 1.00 89.81 379 ALA A C 1
ATOM 2967 O O . ALA A 1 379 ? 6.353 -6.629 -7.807 1.00 89.81 379 ALA A O 1
ATOM 2968 N N . GLY A 1 380 ? 4.394 -6.899 -8.871 1.00 89.00 380 GLY A N 1
ATOM 2969 C CA . GLY A 1 380 ? 4.880 -7.834 -9.876 1.00 89.00 380 GLY A CA 1
ATOM 2970 C C . GLY A 1 380 ? 5.790 -7.176 -10.923 1.00 89.00 380 GLY A C 1
ATOM 2971 O O . GLY A 1 380 ? 6.777 -7.773 -11.348 1.00 89.00 380 GLY A O 1
ATOM 2972 N N . THR A 1 381 ? 5.489 -5.932 -11.308 1.00 88.56 381 THR A N 1
ATOM 2973 C CA . THR A 1 381 ? 6.174 -5.230 -12.409 1.00 88.56 381 THR A CA 1
ATOM 2974 C C . THR A 1 381 ? 7.110 -4.098 -11.968 1.00 88.56 381 THR A C 1
ATOM 2976 O O . THR A 1 381 ? 7.946 -3.673 -12.755 1.00 88.56 381 THR A O 1
ATOM 2979 N N . ASN A 1 382 ? 6.980 -3.554 -10.747 1.00 82.75 382 ASN A N 1
ATOM 2980 C CA . ASN A 1 382 ? 7.859 -2.487 -10.221 1.00 82.75 382 ASN A CA 1
ATOM 2981 C C . ASN A 1 382 ? 9.136 -3.009 -9.555 1.00 82.75 382 ASN A C 1
ATOM 2983 O O . ASN A 1 382 ? 9.834 -2.227 -8.912 1.00 82.75 382 ASN A O 1
ATOM 2987 N N . CYS A 1 383 ? 9.499 -4.279 -9.720 1.00 65.00 383 CYS A N 1
ATOM 2988 C CA . CYS A 1 383 ? 10.829 -4.760 -9.339 1.00 65.00 383 CYS A CA 1
ATOM 2989 C C . CYS A 1 383 ? 11.908 -4.259 -10.321 1.00 65.00 383 CYS A C 1
ATOM 2991 O O . CYS A 1 383 ? 12.809 -5.008 -10.674 1.00 65.00 383 CYS A O 1
ATOM 2993 N N . TYR A 1 384 ? 11.800 -3.006 -10.781 1.00 60.41 384 TYR A N 1
ATOM 2994 C CA . TYR A 1 384 ? 12.843 -2.353 -11.550 1.00 60.41 384 TYR A CA 1
ATOM 2995 C C . TYR A 1 384 ? 13.973 -2.047 -10.600 1.00 60.41 384 TYR A C 1
ATOM 2997 O O . TYR A 1 384 ? 13.895 -1.159 -9.746 1.00 60.41 384 TYR A O 1
ATOM 3005 N N . SER A 1 385 ? 15.028 -2.810 -10.760 1.00 57.75 385 SER A N 1
ATOM 3006 C CA . SER A 1 385 ? 16.198 -2.653 -9.948 1.00 57.75 385 SER A CA 1
ATOM 3007 C C . SER A 1 385 ? 17.403 -2.592 -10.855 1.00 57.75 385 SER A C 1
ATOM 3009 O O . SER A 1 385 ? 17.824 -3.591 -11.439 1.00 57.75 385 SER A O 1
ATOM 3011 N N . GLN A 1 386 ? 17.924 -1.379 -10.998 1.00 63.66 386 GLN A N 1
ATOM 3012 C CA . GLN A 1 386 ? 19.264 -1.185 -11.514 1.00 63.66 386 GLN A CA 1
ATOM 3013 C C . GLN A 1 386 ? 20.220 -1.554 -10.384 1.00 63.66 386 GLN A C 1
ATOM 3015 O O . GLN A 1 386 ? 20.235 -0.898 -9.338 1.00 63.66 386 GLN A O 1
ATOM 3020 N N . TYR A 1 387 ? 20.974 -2.631 -10.573 1.00 64.56 387 TYR A N 1
ATOM 3021 C CA . TYR A 1 387 ? 22.035 -3.007 -9.654 1.00 64.56 387 TYR A CA 1
ATOM 3022 C C . TYR A 1 387 ? 23.372 -2.809 -10.336 1.00 64.56 387 TYR A C 1
ATOM 3024 O O . TYR A 1 387 ? 23.649 -3.411 -11.367 1.00 64.56 387 TYR A O 1
ATOM 3032 N N . ASP A 1 388 ? 24.223 -1.998 -9.721 1.00 61.12 388 ASP A N 1
ATOM 3033 C CA . ASP A 1 388 ? 25.638 -1.996 -10.058 1.00 61.12 388 ASP A CA 1
ATOM 3034 C C . ASP A 1 388 ? 26.252 -3.274 -9.479 1.00 61.12 388 ASP A C 1
ATOM 3036 O O . ASP A 1 388 ? 26.555 -3.344 -8.279 1.00 61.12 388 ASP A O 1
ATOM 3040 N N . ALA A 1 389 ? 26.412 -4.291 -10.316 1.00 64.19 389 ALA A N 1
ATOM 3041 C CA . ALA A 1 389 ? 27.216 -5.452 -9.991 1.00 64.19 389 ALA A CA 1
ATOM 3042 C C . ALA A 1 389 ? 28.675 -5.132 -10.331 1.00 64.19 389 ALA A C 1
ATOM 3044 O O . ALA A 1 389 ? 28.988 -4.695 -11.438 1.00 64.19 389 ALA A O 1
ATOM 3045 N N . VAL A 1 390 ? 29.585 -5.342 -9.379 1.00 64.50 390 VAL A N 1
ATOM 3046 C CA . VAL A 1 390 ? 31.017 -5.346 -9.696 1.00 64.50 390 VAL A CA 1
ATOM 3047 C C . VAL A 1 390 ? 31.318 -6.725 -10.265 1.00 64.50 390 VAL A C 1
ATOM 3049 O O . VAL A 1 390 ? 31.430 -7.695 -9.515 1.00 64.50 390 VAL A O 1
ATOM 3052 N N . VAL A 1 391 ? 31.376 -6.827 -11.589 1.00 67.94 391 VAL A N 1
ATOM 3053 C CA . VAL A 1 391 ? 31.668 -8.088 -12.270 1.00 67.94 391 VAL A CA 1
ATOM 3054 C C . VAL A 1 391 ? 33.162 -8.140 -12.542 1.00 67.94 391 VAL A C 1
ATOM 3056 O O . VAL A 1 391 ? 33.760 -7.199 -13.071 1.00 67.94 391 VAL A O 1
ATOM 3059 N N . LYS A 1 392 ? 33.776 -9.257 -12.155 1.00 67.62 392 LYS A N 1
ATOM 3060 C CA . LYS A 1 392 ? 35.150 -9.574 -12.517 1.00 67.62 392 LYS A CA 1
ATOM 3061 C C . LYS A 1 392 ? 35.144 -10.058 -13.966 1.00 67.62 392 LYS A C 1
ATOM 3063 O O . LYS A 1 392 ? 34.776 -11.200 -14.224 1.00 67.62 392 LYS A O 1
ATOM 3068 N N . MET A 1 393 ? 35.490 -9.186 -14.907 1.00 68.50 393 MET A N 1
ATOM 3069 C CA . MET A 1 393 ? 35.627 -9.562 -16.311 1.00 68.50 393 MET A CA 1
ATOM 3070 C C . MET A 1 393 ? 37.051 -10.077 -16.535 1.00 68.50 393 MET A C 1
ATOM 3072 O O . MET A 1 393 ? 38.021 -9.362 -16.281 1.00 68.50 393 MET A O 1
ATOM 3076 N N . HIS A 1 394 ? 37.185 -11.331 -16.968 1.00 68.19 394 HIS A N 1
ATOM 3077 C CA . HIS A 1 394 ? 38.455 -11.833 -17.491 1.00 68.19 394 HIS A CA 1
ATOM 3078 C C . HIS A 1 394 ? 38.664 -11.200 -18.866 1.00 68.19 394 HIS A C 1
ATOM 3080 O O . HIS A 1 394 ? 37.938 -11.520 -19.807 1.00 68.19 394 HIS A O 1
ATOM 3086 N N . GLY A 1 395 ? 39.612 -10.268 -18.968 1.00 70.69 395 GLY A N 1
ATOM 3087 C CA . GLY A 1 395 ? 40.042 -9.742 -20.259 1.00 70.69 395 GLY A CA 1
ATOM 3088 C C . GLY A 1 395 ? 40.679 -10.846 -21.105 1.00 70.69 395 GLY A C 1
ATOM 3089 O O . GLY A 1 395 ? 41.227 -11.806 -20.560 1.00 70.69 395 GLY A O 1
ATOM 3090 N N . GLU A 1 396 ? 40.639 -10.699 -22.431 1.00 74.06 396 GLU A N 1
ATOM 3091 C CA . GLU A 1 396 ? 41.263 -11.646 -23.374 1.00 74.06 396 GLU A CA 1
ATOM 3092 C C . GLU A 1 396 ? 42.766 -11.849 -23.098 1.00 74.06 396 GLU A C 1
ATOM 3094 O O . GLU A 1 396 ? 43.294 -12.937 -23.313 1.00 74.06 396 GLU A O 1
ATOM 3099 N N . ASP A 1 397 ? 43.423 -10.849 -22.501 1.00 78.31 397 ASP A N 1
ATOM 3100 C CA . ASP A 1 397 ? 44.833 -10.891 -22.090 1.00 78.31 397 ASP A CA 1
ATOM 3101 C C . ASP A 1 397 ? 45.082 -11.668 -20.776 1.00 78.31 397 ASP A C 1
ATOM 3103 O O . ASP A 1 397 ? 46.192 -11.661 -20.240 1.00 78.31 397 ASP A O 1
ATOM 3107 N N . GLY A 1 398 ? 44.052 -12.289 -20.191 1.00 76.94 398 GLY A N 1
ATOM 3108 C CA . GLY A 1 398 ? 44.126 -12.952 -18.884 1.00 76.94 398 GLY A CA 1
ATOM 3109 C C . GLY A 1 398 ? 44.210 -11.986 -17.695 1.00 76.94 398 GLY A C 1
ATOM 3110 O O . GLY A 1 398 ? 44.478 -12.414 -16.571 1.00 76.94 398 GLY A O 1
ATOM 3111 N N . THR A 1 399 ? 43.991 -10.686 -17.919 1.00 75.75 399 THR A N 1
ATOM 3112 C CA . THR A 1 399 ? 43.945 -9.684 -16.850 1.00 75.75 399 THR A CA 1
ATOM 3113 C C . THR A 1 399 ? 42.536 -9.556 -16.281 1.00 75.75 399 THR A C 1
ATOM 3115 O O . THR A 1 399 ? 41.541 -9.451 -16.996 1.00 75.75 399 THR A O 1
ATOM 3118 N N . ASP A 1 400 ? 42.453 -9.568 -14.956 1.00 73.44 400 ASP A N 1
ATOM 3119 C CA . ASP A 1 400 ? 41.204 -9.419 -14.222 1.00 73.44 400 ASP A CA 1
ATOM 3120 C C . ASP A 1 400 ? 40.820 -7.943 -14.109 1.00 73.44 400 ASP A C 1
ATOM 3122 O O . ASP A 1 400 ? 41.350 -7.223 -13.257 1.00 73.44 400 ASP A O 1
ATOM 3126 N N . VAL A 1 401 ? 39.881 -7.487 -14.939 1.00 76.00 401 VAL A N 1
ATOM 3127 C CA . VAL A 1 401 ? 39.345 -6.124 -14.858 1.00 76.00 401 VAL A CA 1
ATOM 3128 C C . VAL A 1 401 ? 38.029 -6.154 -14.087 1.00 76.00 401 VAL A C 1
ATOM 3130 O O . VAL A 1 401 ? 37.052 -6.786 -14.486 1.00 76.00 401 VAL A O 1
ATOM 3133 N N . TRP A 1 402 ? 37.991 -5.452 -12.958 1.00 73.44 402 TRP A N 1
ATOM 3134 C CA . TRP A 1 402 ? 36.764 -5.253 -12.193 1.00 73.44 402 TRP A CA 1
ATOM 3135 C C . TRP A 1 402 ? 35.981 -4.090 -12.806 1.00 73.44 402 TRP A C 1
ATOM 3137 O O . TRP A 1 402 ? 36.366 -2.930 -12.654 1.00 73.44 402 TRP A O 1
ATOM 3147 N N . GLY A 1 403 ? 34.903 -4.403 -13.525 1.00 72.25 403 GLY A N 1
ATOM 3148 C CA . GLY A 1 403 ? 33.998 -3.417 -14.111 1.00 72.25 403 GLY A CA 1
ATOM 3149 C C . GLY A 1 403 ? 32.710 -3.298 -13.300 1.00 72.25 403 GLY A C 1
ATOM 3150 O O . GLY A 1 403 ? 32.151 -4.303 -12.864 1.00 72.25 403 GLY A O 1
ATOM 3151 N N . ASN A 1 404 ? 32.210 -2.074 -13.115 1.00 73.75 404 ASN A N 1
ATOM 3152 C CA . ASN A 1 404 ? 30.839 -1.873 -12.646 1.00 73.75 404 ASN A CA 1
ATOM 3153 C C . ASN A 1 404 ? 29.901 -2.082 -13.836 1.00 73.75 404 ASN A C 1
ATOM 3155 O O . ASN A 1 404 ? 29.837 -1.234 -14.724 1.00 73.75 404 ASN A O 1
ATOM 3159 N N . VAL A 1 405 ? 29.190 -3.205 -13.851 1.00 69.62 405 VAL A N 1
ATOM 3160 C CA . VAL A 1 405 ? 28.135 -3.483 -14.825 1.00 69.62 405 VAL A CA 1
ATOM 3161 C C . VAL A 1 405 ? 26.802 -3.206 -14.144 1.00 69.62 405 VAL A C 1
ATOM 3163 O O . VAL A 1 405 ? 26.445 -3.847 -13.156 1.00 69.62 405 VAL A O 1
ATOM 3166 N N . THR A 1 406 ? 26.064 -2.226 -14.659 1.00 71.00 406 THR A N 1
ATOM 3167 C CA . THR A 1 406 ? 24.662 -2.012 -14.297 1.00 71.00 406 THR A CA 1
ATOM 3168 C C . THR A 1 406 ? 23.833 -3.131 -14.916 1.00 71.00 406 THR A C 1
ATOM 3170 O O . THR A 1 406 ? 23.538 -3.092 -16.110 1.00 71.00 406 THR A O 1
ATOM 3173 N N . VAL A 1 407 ? 23.455 -4.128 -14.121 1.00 67.56 407 VAL A N 1
ATOM 3174 C CA . VAL A 1 407 ? 22.498 -5.153 -14.543 1.00 67.56 407 VAL A CA 1
ATOM 3175 C C . VAL A 1 407 ? 21.108 -4.616 -14.237 1.00 67.56 407 VAL A C 1
ATOM 3177 O O . VAL A 1 407 ? 20.781 -4.300 -13.088 1.00 67.56 407 VAL A O 1
ATOM 3180 N N . THR A 1 408 ? 20.293 -4.461 -15.276 1.00 72.31 408 THR A N 1
ATOM 3181 C CA . THR A 1 408 ? 18.903 -4.031 -15.138 1.00 72.31 408 THR A CA 1
ATOM 3182 C C . THR A 1 408 ? 17.996 -5.250 -15.155 1.00 72.31 408 THR A C 1
ATOM 3184 O O . THR A 1 408 ? 17.631 -5.738 -16.223 1.00 72.31 408 THR A O 1
ATOM 3187 N N . LEU A 1 409 ? 17.606 -5.733 -13.977 1.00 69.62 409 LEU A N 1
ATOM 3188 C CA . LEU A 1 409 ? 16.567 -6.757 -13.883 1.00 69.62 409 LEU A CA 1
ATOM 3189 C C . LEU A 1 409 ? 15.197 -6.092 -13.991 1.00 69.62 409 LEU A C 1
ATOM 3191 O O . LEU A 1 409 ? 14.897 -5.133 -13.273 1.00 69.62 409 LEU A O 1
ATOM 3195 N N . ARG A 1 410 ? 14.382 -6.593 -14.920 1.00 75.62 410 ARG A N 1
ATOM 3196 C CA . ARG A 1 410 ? 13.040 -6.067 -15.205 1.00 75.62 410 ARG A CA 1
ATOM 3197 C C . ARG A 1 410 ? 11.954 -6.732 -14.358 1.00 75.62 410 ARG A C 1
ATOM 3199 O O . ARG A 1 410 ? 11.002 -6.067 -13.946 1.00 75.62 410 ARG A O 1
ATOM 3206 N N . ALA A 1 411 ? 12.111 -8.026 -14.080 1.00 83.31 411 ALA A N 1
ATOM 3207 C CA . ALA A 1 411 ? 11.245 -8.830 -13.224 1.00 83.31 411 ALA A CA 1
ATOM 3208 C C . ALA A 1 411 ? 12.053 -9.880 -12.449 1.00 83.31 411 ALA A C 1
ATOM 3210 O O . ALA A 1 411 ? 13.231 -10.105 -12.711 1.00 83.31 411 ALA A O 1
ATOM 3211 N N . THR A 1 412 ? 11.410 -10.497 -11.456 1.00 87.19 412 THR A N 1
ATOM 3212 C CA . THR A 1 412 ? 12.027 -11.483 -10.565 1.00 87.19 412 THR A CA 1
ATOM 3213 C C . THR A 1 412 ? 11.134 -12.716 -10.447 1.00 87.19 412 THR A C 1
ATOM 3215 O O . THR A 1 412 ? 9.915 -12.649 -10.608 1.00 87.19 412 THR A O 1
ATOM 3218 N N . VAL A 1 413 ? 11.696 -13.865 -10.080 1.00 87.38 413 VAL A N 1
ATOM 3219 C CA . VAL A 1 413 ? 10.896 -15.062 -9.773 1.00 87.38 413 VAL A CA 1
ATOM 3220 C C . VAL A 1 413 ? 9.908 -14.756 -8.651 1.00 87.38 413 VAL A C 1
ATOM 3222 O O . VAL A 1 413 ? 8.766 -15.208 -8.692 1.00 87.38 413 VAL A O 1
ATOM 3225 N N . SER A 1 414 ? 10.288 -13.917 -7.683 1.00 87.25 414 SER A N 1
ATOM 3226 C CA . SER A 1 414 ? 9.375 -13.506 -6.616 1.00 87.25 414 SER A CA 1
ATOM 3227 C C . SER A 1 414 ? 8.122 -12.792 -7.150 1.00 87.25 414 SER A C 1
ATOM 3229 O O . SER A 1 414 ? 7.035 -12.951 -6.580 1.00 87.25 414 SER A O 1
ATOM 3231 N N . SER A 1 415 ? 8.232 -12.070 -8.273 1.00 88.44 415 SER A N 1
ATOM 3232 C CA . SER A 1 415 ? 7.093 -11.414 -8.903 1.00 88.44 415 SER A CA 1
ATOM 3233 C C . SER A 1 415 ? 6.182 -12.349 -9.693 1.00 88.44 415 SER A C 1
ATOM 3235 O O . SER A 1 415 ? 4.982 -12.072 -9.756 1.00 88.44 415 SER A O 1
ATOM 3237 N N . THR A 1 416 ? 6.673 -13.503 -10.163 1.00 88.38 416 THR A N 1
ATOM 3238 C CA . THR A 1 416 ? 5.808 -14.536 -10.779 1.00 88.38 416 THR A CA 1
ATOM 3239 C C . THR A 1 416 ? 4.696 -14.970 -9.829 1.00 88.38 416 THR A C 1
ATOM 3241 O O . THR A 1 416 ? 3.537 -15.080 -10.224 1.00 88.38 416 THR A O 1
ATOM 3244 N N . VAL A 1 417 ? 5.009 -15.126 -8.541 1.00 90.38 417 VAL A N 1
ATOM 3245 C CA . VAL A 1 417 ? 4.029 -15.534 -7.533 1.00 90.38 417 VAL A CA 1
ATOM 3246 C C . VAL A 1 417 ? 2.981 -14.442 -7.312 1.00 90.38 417 VAL A C 1
ATOM 3248 O O . VAL A 1 417 ? 1.812 -14.769 -7.122 1.00 90.38 417 VAL A O 1
ATOM 3251 N N . TYR A 1 418 ? 3.340 -13.151 -7.388 1.00 90.25 418 TYR A N 1
ATOM 3252 C CA . TYR A 1 418 ? 2.347 -12.068 -7.326 1.00 90.25 418 TYR A CA 1
ATOM 3253 C C . TYR A 1 418 ? 1.390 -12.100 -8.516 1.00 90.25 418 TYR A C 1
ATOM 3255 O O . TYR A 1 418 ? 0.188 -11.913 -8.319 1.00 90.25 418 TYR A O 1
ATOM 3263 N N . VAL A 1 419 ? 1.890 -12.396 -9.718 1.00 89.19 419 VAL A N 1
ATOM 3264 C CA . VAL A 1 419 ? 1.054 -12.555 -10.917 1.00 89.19 419 VAL A CA 1
ATOM 3265 C C . VAL A 1 419 ? 0.152 -13.781 -10.788 1.00 89.19 419 VAL A C 1
ATOM 3267 O O . VAL A 1 419 ? -1.056 -13.671 -10.978 1.00 89.19 419 VAL A O 1
ATOM 3270 N N . VAL A 1 420 ? 0.675 -14.927 -10.348 1.00 90.00 420 VAL A N 1
ATOM 3271 C CA . VAL A 1 420 ? -0.148 -16.121 -10.084 1.00 90.00 420 VAL A CA 1
ATOM 3272 C C . VAL A 1 420 ? -1.236 -15.818 -9.050 1.00 90.00 420 VAL A C 1
ATOM 3274 O O . VAL A 1 420 ? -2.398 -16.184 -9.239 1.00 90.00 420 VAL A O 1
ATOM 3277 N N . LEU A 1 421 ? -0.905 -15.099 -7.975 1.00 87.00 421 LEU A N 1
ATOM 3278 C CA . LEU A 1 421 ? -1.882 -14.706 -6.960 1.00 87.00 421 LEU A CA 1
ATOM 3279 C C . LEU A 1 421 ? -2.937 -13.746 -7.492 1.00 87.00 421 LEU A C 1
ATOM 3281 O O . LEU A 1 421 ? -4.110 -13.893 -7.150 1.00 87.00 421 LEU A O 1
ATOM 3285 N N . LEU A 1 422 ? -2.546 -12.805 -8.344 1.00 90.44 422 LEU A N 1
ATOM 3286 C CA . LEU A 1 422 ? -3.454 -11.905 -9.044 1.00 90.44 422 LEU A CA 1
ATOM 3287 C C . LEU A 1 422 ? -4.451 -12.697 -9.894 1.00 90.44 422 LEU A C 1
ATOM 3289 O O . LEU A 1 422 ? -5.658 -12.477 -9.771 1.00 90.44 422 LEU A O 1
ATOM 3293 N N . LEU A 1 423 ? -3.975 -13.667 -10.677 1.00 89.31 423 LEU A N 1
ATOM 3294 C CA . LEU A 1 423 ? -4.819 -14.522 -11.517 1.00 89.31 423 LEU A CA 1
ATOM 3295 C C . LEU A 1 423 ? -5.792 -15.361 -10.680 1.00 89.31 423 LEU A C 1
ATOM 3297 O O . LEU A 1 423 ? -6.999 -15.376 -10.939 1.00 89.31 423 LEU A O 1
ATOM 3301 N N . LEU A 1 424 ? -5.298 -16.000 -9.616 1.00 87.69 424 LEU A N 1
ATOM 3302 C CA . LEU A 1 424 ? -6.128 -16.789 -8.703 1.00 87.69 424 LEU A CA 1
ATOM 3303 C C . LEU A 1 424 ? -7.170 -15.923 -7.979 1.00 87.69 424 LEU A C 1
ATOM 3305 O O . LEU A 1 424 ? -8.323 -16.345 -7.813 1.00 87.69 424 LEU A O 1
ATOM 3309 N N . PHE A 1 425 ? -6.786 -14.715 -7.555 1.00 85.94 425 PHE A N 1
ATOM 3310 C CA . PHE A 1 425 ? -7.674 -13.785 -6.859 1.00 85.94 425 PHE A CA 1
ATOM 3311 C C . PHE A 1 425 ? -8.782 -13.282 -7.784 1.00 85.94 425 PHE A C 1
ATOM 3313 O O . PHE A 1 425 ? -9.954 -13.287 -7.396 1.00 85.94 425 PHE A O 1
ATOM 3320 N N . ASN A 1 426 ? -8.422 -12.944 -9.023 1.00 85.44 426 ASN A N 1
ATOM 3321 C CA . ASN A 1 426 ? -9.358 -12.549 -10.067 1.00 85.44 426 ASN A CA 1
ATOM 3322 C C . ASN A 1 426 ? -10.355 -13.677 -10.402 1.00 85.44 426 ASN A C 1
ATOM 3324 O O . ASN A 1 426 ? -11.539 -13.425 -10.619 1.00 85.44 426 ASN A O 1
ATOM 3328 N N . ALA A 1 427 ? -9.908 -14.937 -10.360 1.00 85.88 427 ALA A N 1
ATOM 3329 C CA . ALA A 1 427 ? -10.752 -16.090 -10.657 1.00 85.88 427 ALA A CA 1
ATOM 3330 C C . ALA A 1 427 ? -11.688 -16.518 -9.513 1.00 85.88 427 ALA A C 1
ATOM 3332 O O . ALA A 1 427 ? -12.800 -16.989 -9.788 1.00 85.88 427 ALA A O 1
ATOM 3333 N N . THR A 1 428 ? -11.264 -16.413 -8.247 1.00 80.81 428 THR A N 1
ATOM 3334 C CA . THR A 1 428 ? -11.959 -17.096 -7.133 1.00 80.81 428 THR A CA 1
ATOM 3335 C C . THR A 1 428 ? -12.366 -16.217 -5.948 1.00 80.81 428 THR A C 1
ATOM 3337 O O . THR A 1 428 ? -13.101 -16.714 -5.097 1.00 80.81 428 THR A O 1
ATOM 3340 N N . ASN A 1 429 ? -11.966 -14.935 -5.883 1.00 75.56 429 ASN A N 1
ATOM 3341 C CA . ASN A 1 429 ? -12.259 -13.993 -4.779 1.00 75.56 429 ASN A CA 1
ATOM 3342 C C . ASN A 1 429 ? -12.303 -14.665 -3.385 1.00 75.56 429 ASN A C 1
ATOM 3344 O O . ASN A 1 429 ? -13.240 -14.494 -2.599 1.00 75.56 429 ASN A O 1
ATOM 3348 N N . ASN A 1 430 ? -11.310 -15.514 -3.113 1.00 83.44 430 ASN A N 1
ATOM 3349 C CA . ASN A 1 430 ? -11.292 -16.378 -1.943 1.00 83.44 430 ASN A CA 1
ATOM 3350 C C . ASN A 1 430 ? -10.511 -15.708 -0.804 1.00 83.44 430 ASN A C 1
ATOM 3352 O O . ASN A 1 430 ? -9.386 -15.250 -0.992 1.00 83.44 430 ASN A O 1
ATOM 3356 N N . SER A 1 431 ? -11.069 -15.704 0.411 1.00 80.12 431 SER A N 1
ATOM 3357 C CA . SER A 1 431 ? -10.372 -15.191 1.598 1.00 80.12 431 SER A CA 1
ATOM 3358 C C . SER A 1 431 ? -9.062 -15.928 1.893 1.00 80.12 431 SER A C 1
ATOM 3360 O O . SER A 1 431 ? -8.147 -15.329 2.448 1.00 80.12 431 SER A O 1
ATOM 3362 N N . VAL A 1 432 ? -8.960 -17.210 1.518 1.00 81.12 432 VAL A N 1
ATOM 3363 C CA . VAL A 1 432 ? -7.731 -18.004 1.696 1.00 81.12 432 VAL A CA 1
ATOM 3364 C C . VAL A 1 432 ? -6.582 -17.432 0.864 1.00 81.12 432 VAL A C 1
ATOM 3366 O O . VAL A 1 432 ? -5.458 -17.359 1.349 1.00 81.12 432 VAL A O 1
ATOM 3369 N N . LEU A 1 433 ? -6.866 -16.942 -0.347 1.00 84.75 433 LEU A N 1
ATOM 3370 C CA . LEU A 1 433 ? -5.853 -16.327 -1.206 1.00 84.75 433 LEU A CA 1
ATOM 3371 C C . LEU A 1 433 ? -5.337 -15.008 -0.637 1.00 84.75 433 LEU A C 1
ATOM 3373 O O . LEU A 1 433 ? -4.154 -14.711 -0.772 1.00 84.75 433 LEU A O 1
ATOM 3377 N N . VAL A 1 434 ? -6.189 -14.237 0.045 1.00 85.38 434 VAL A N 1
ATOM 3378 C CA . VAL A 1 434 ? -5.744 -13.016 0.736 1.00 85.38 434 VAL A CA 1
ATOM 3379 C C . VAL A 1 434 ? -4.777 -13.368 1.864 1.00 85.38 434 VAL A C 1
ATOM 3381 O O . VAL A 1 434 ? -3.727 -12.745 1.978 1.00 85.38 434 VAL A O 1
ATOM 3384 N N . LEU A 1 435 ? -5.083 -14.402 2.657 1.00 84.69 435 LEU A N 1
ATOM 3385 C CA . LEU A 1 435 ? -4.180 -14.872 3.709 1.00 84.69 435 LEU A CA 1
ATOM 3386 C C . LEU A 1 435 ? -2.853 -15.377 3.132 1.00 84.69 435 LEU A C 1
ATOM 3388 O O . LEU A 1 435 ? -1.796 -15.009 3.634 1.00 84.69 435 LEU A O 1
ATOM 3392 N N . PHE A 1 436 ? -2.896 -16.163 2.055 1.00 87.44 436 PHE A N 1
ATOM 3393 C CA . PHE A 1 436 ? -1.682 -16.614 1.378 1.00 87.44 436 PHE A CA 1
ATOM 3394 C C . PHE A 1 436 ? -0.860 -15.430 0.851 1.00 87.44 436 PHE A C 1
ATOM 3396 O O . PHE A 1 436 ? 0.347 -15.391 1.058 1.00 87.44 436 PHE A O 1
ATOM 3403 N N . THR A 1 437 ? -1.509 -14.424 0.256 1.00 88.44 437 THR A N 1
ATOM 3404 C CA . THR A 1 437 ? -0.852 -13.186 -0.201 1.00 88.44 437 THR A CA 1
ATOM 3405 C C . THR A 1 437 ? -0.158 -12.465 0.955 1.00 88.44 437 THR A C 1
ATOM 3407 O O . THR A 1 437 ? 0.965 -11.991 0.803 1.00 88.44 437 THR A O 1
ATOM 3410 N N . LEU A 1 438 ? -0.783 -12.413 2.135 1.00 88.25 438 LEU A N 1
ATOM 3411 C CA . LEU A 1 438 ? -0.176 -11.834 3.337 1.00 88.25 438 LEU A CA 1
ATOM 3412 C C . LEU A 1 438 ? 1.047 -12.620 3.807 1.00 88.25 438 LEU A C 1
ATOM 3414 O O . LEU A 1 438 ? 2.090 -12.028 4.066 1.00 88.25 438 LEU A O 1
ATOM 3418 N N . CYS A 1 439 ? 0.946 -13.945 3.895 1.00 90.25 439 CYS A N 1
ATOM 3419 C CA . CYS A 1 439 ? 2.076 -14.784 4.293 1.00 90.25 439 CYS A CA 1
ATOM 3420 C C . CYS A 1 439 ? 3.233 -14.680 3.290 1.00 90.25 439 CYS A C 1
ATOM 3422 O O . CYS A 1 439 ? 4.384 -14.543 3.699 1.00 90.25 439 CYS A O 1
ATOM 3424 N N . TYR A 1 440 ? 2.921 -14.685 1.993 1.00 93.12 440 TYR A N 1
ATOM 3425 C CA . TYR A 1 440 ? 3.907 -14.570 0.925 1.00 93.12 440 TYR A CA 1
ATOM 3426 C C . TYR A 1 440 ? 4.605 -13.203 0.933 1.00 93.12 440 TYR A C 1
ATOM 3428 O O . TYR A 1 440 ? 5.829 -13.152 0.974 1.00 93.12 440 TYR A O 1
ATOM 3436 N N . THR A 1 441 ? 3.849 -12.097 0.988 1.00 92.94 441 THR A N 1
ATOM 3437 C CA . THR A 1 441 ? 4.422 -10.735 1.065 1.00 92.94 441 THR A CA 1
ATOM 3438 C C . 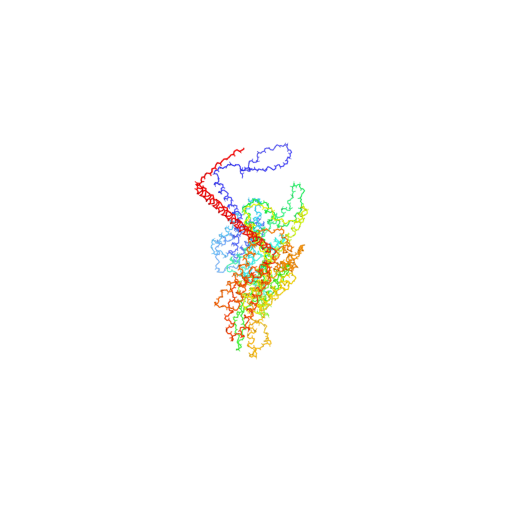THR A 1 441 ? 5.317 -10.553 2.285 1.00 92.94 441 THR A C 1
ATOM 3440 O O . THR A 1 441 ? 6.403 -9.993 2.164 1.00 92.94 441 THR A O 1
ATOM 3443 N N . VAL A 1 442 ? 4.898 -11.051 3.453 1.00 92.56 442 VAL A N 1
ATOM 3444 C CA . VAL A 1 442 ? 5.717 -11.038 4.674 1.00 92.56 442 VAL A CA 1
ATOM 3445 C C . VAL A 1 442 ? 6.998 -11.846 4.490 1.00 92.56 442 VAL A C 1
ATOM 3447 O O . VAL A 1 442 ? 8.068 -11.354 4.842 1.00 92.56 442 VAL A O 1
ATOM 3450 N N . GLY A 1 443 ? 6.908 -13.044 3.907 1.00 93.00 443 GLY A N 1
ATOM 3451 C CA . GLY A 1 443 ? 8.069 -13.875 3.594 1.00 93.00 443 GLY A CA 1
ATOM 3452 C C . GLY A 1 443 ? 9.059 -13.162 2.674 1.00 93.00 443 GLY A C 1
ATOM 3453 O O . GLY A 1 443 ? 10.227 -13.044 3.025 1.00 93.00 443 GLY A O 1
ATOM 3454 N N . VAL A 1 444 ? 8.585 -12.603 1.555 1.00 93.88 444 VAL A N 1
ATOM 3455 C CA . VAL A 1 444 ? 9.419 -11.854 0.598 1.00 93.88 444 VAL A CA 1
ATOM 3456 C C . VAL A 1 444 ? 10.076 -10.644 1.263 1.00 93.88 444 VAL A C 1
ATOM 3458 O O . VAL A 1 444 ? 11.287 -10.476 1.152 1.00 93.88 444 VAL A O 1
ATOM 3461 N N . MET A 1 445 ? 9.315 -9.836 2.010 1.00 94.31 445 MET A N 1
ATOM 3462 C CA . MET A 1 445 ? 9.867 -8.685 2.731 1.00 94.31 445 MET A CA 1
ATOM 3463 C C . MET A 1 445 ? 10.950 -9.098 3.734 1.00 94.31 445 MET A C 1
ATOM 3465 O O . MET A 1 445 ? 11.991 -8.449 3.802 1.00 94.31 445 MET A O 1
ATOM 3469 N N . LEU A 1 446 ? 10.731 -10.178 4.493 1.00 93.31 446 LEU A N 1
ATOM 3470 C CA . LEU A 1 446 ? 11.725 -10.704 5.428 1.00 93.31 446 LEU A CA 1
ATOM 3471 C C . LEU A 1 446 ? 12.960 -11.233 4.698 1.00 93.31 446 LEU A C 1
ATOM 3473 O O . LEU A 1 446 ? 14.066 -10.937 5.131 1.00 93.31 446 LEU A O 1
ATOM 3477 N N . CYS A 1 447 ? 12.807 -11.953 3.587 1.00 94.00 447 CYS A N 1
ATOM 3478 C CA . CYS A 1 447 ? 13.936 -12.442 2.796 1.00 94.00 447 CYS A CA 1
ATOM 3479 C C . CYS A 1 447 ? 14.767 -11.291 2.207 1.00 94.00 447 CYS A C 1
ATOM 3481 O O . CYS A 1 447 ? 15.987 -11.305 2.349 1.00 94.00 447 CYS A O 1
ATOM 3483 N N . ILE A 1 448 ? 14.126 -10.269 1.624 1.00 93.50 448 ILE A N 1
ATOM 3484 C CA . ILE A 1 448 ? 14.810 -9.074 1.097 1.00 93.50 448 ILE A CA 1
ATOM 3485 C C . ILE A 1 448 ? 15.556 -8.343 2.217 1.00 93.50 448 ILE A C 1
ATOM 3487 O O . ILE A 1 448 ? 16.702 -7.937 2.023 1.00 93.50 448 ILE A O 1
ATOM 3491 N N . TYR A 1 449 ? 14.921 -8.189 3.384 1.00 93.00 449 TYR A N 1
ATOM 3492 C CA . TYR A 1 449 ? 15.508 -7.509 4.539 1.00 93.00 449 TYR A CA 1
ATOM 3493 C C . TYR A 1 449 ? 16.682 -8.299 5.134 1.00 93.00 449 TYR A C 1
ATOM 3495 O O . TYR A 1 449 ? 17.747 -7.736 5.382 1.00 93.00 449 TYR A O 1
ATOM 3503 N N . LEU A 1 450 ? 16.518 -9.613 5.318 1.00 92.94 450 LEU A N 1
ATOM 3504 C CA . LEU A 1 450 ? 17.552 -10.506 5.847 1.00 92.94 450 LEU A CA 1
ATOM 3505 C C . LEU A 1 450 ? 18.743 -10.635 4.892 1.00 92.94 450 LEU A C 1
ATOM 3507 O O . LEU A 1 450 ? 19.878 -10.709 5.352 1.00 92.94 450 LEU A O 1
ATOM 3511 N N . TYR A 1 451 ? 18.518 -10.588 3.577 1.00 94.25 451 TYR A N 1
ATOM 3512 C CA . TYR A 1 451 ? 19.597 -10.611 2.587 1.00 94.25 451 TYR A CA 1
ATOM 3513 C C . TYR A 1 451 ? 20.541 -9.409 2.674 1.00 94.25 451 TYR A C 1
ATOM 3515 O O . TYR A 1 451 ? 21.689 -9.485 2.241 1.00 94.25 451 TYR A O 1
ATOM 3523 N N . GLN A 1 452 ? 20.104 -8.311 3.290 1.00 93.50 452 GLN A N 1
ATOM 3524 C CA . GLN A 1 452 ? 20.984 -7.168 3.497 1.00 93.50 452 GLN A CA 1
ATOM 3525 C C . GLN A 1 452 ? 22.049 -7.405 4.582 1.00 93.50 452 GLN A C 1
ATOM 3527 O O . GLN A 1 452 ? 23.030 -6.661 4.642 1.00 93.50 452 GLN A O 1
ATOM 3532 N N . PHE A 1 453 ? 21.895 -8.431 5.428 1.00 91.50 453 PHE A N 1
ATOM 3533 C CA . PHE A 1 453 ? 22.906 -8.799 6.420 1.00 91.50 453 PHE A CA 1
ATOM 3534 C C . PHE A 1 453 ? 24.093 -9.480 5.756 1.00 91.50 453 PHE A C 1
ATOM 3536 O O . PHE A 1 453 ? 23.909 -10.426 4.993 1.00 91.50 453 PHE A O 1
ATOM 3543 N N . SER A 1 454 ? 25.312 -9.072 6.124 1.00 87.62 454 SER A N 1
ATOM 3544 C CA . SER A 1 454 ? 26.541 -9.737 5.671 1.00 87.62 454 SER A CA 1
ATOM 3545 C C . SER A 1 454 ? 26.509 -11.233 5.964 1.00 87.62 454 SER A C 1
ATOM 3547 O O . SER A 1 454 ? 26.710 -12.014 5.054 1.00 87.62 454 SER A O 1
ATOM 3549 N N . LEU A 1 455 ? 26.112 -11.636 7.176 1.00 88.00 455 LEU A N 1
ATOM 3550 C CA . LEU A 1 455 ? 26.010 -13.048 7.561 1.00 88.00 455 LEU A CA 1
ATOM 3551 C C . LEU A 1 455 ? 25.133 -13.869 6.594 1.00 88.00 455 LEU A C 1
ATOM 3553 O O . LEU A 1 455 ? 25.488 -14.981 6.214 1.00 88.00 455 LEU A O 1
ATOM 3557 N N . PHE A 1 456 ? 23.975 -13.332 6.200 1.00 90.06 456 PHE A N 1
ATOM 3558 C CA . PHE A 1 456 ? 23.053 -14.035 5.307 1.00 90.06 456 PHE A CA 1
ATOM 3559 C C . PHE A 1 456 ? 23.514 -13.970 3.848 1.00 90.06 456 PHE A C 1
ATOM 3561 O O . PHE A 1 456 ? 23.405 -14.960 3.125 1.00 90.06 456 PHE A O 1
ATOM 3568 N N . ALA A 1 457 ? 24.087 -12.838 3.435 1.00 89.00 457 ALA A N 1
ATOM 3569 C CA . ALA A 1 457 ? 24.722 -12.690 2.132 1.00 89.00 457 ALA A CA 1
ATOM 3570 C C . ALA A 1 457 ? 25.909 -13.656 1.970 1.00 89.00 457 ALA A C 1
ATOM 3572 O O . ALA A 1 457 ? 26.039 -14.275 0.921 1.00 89.00 457 ALA A O 1
ATOM 3573 N N . ASP A 1 458 ? 26.712 -13.864 3.013 1.00 90.12 458 ASP A N 1
ATOM 3574 C CA . ASP A 1 458 ? 27.850 -14.785 3.015 1.00 90.12 458 ASP A CA 1
ATOM 3575 C C . ASP A 1 458 ? 27.379 -16.242 2.919 1.00 90.12 458 ASP A C 1
ATOM 3577 O O . ASP A 1 458 ? 27.962 -17.031 2.177 1.00 90.12 458 ASP A O 1
ATOM 3581 N N . MET A 1 459 ? 26.273 -16.604 3.583 1.00 92.06 459 MET A N 1
ATOM 3582 C CA . MET A 1 459 ? 25.656 -17.928 3.410 1.00 92.06 459 MET A CA 1
ATOM 3583 C C . MET A 1 459 ? 25.178 -18.169 1.971 1.00 92.06 459 MET A C 1
ATOM 3585 O O . MET A 1 459 ? 25.273 -19.292 1.473 1.00 92.06 459 MET A O 1
ATOM 3589 N N . LEU A 1 460 ? 24.689 -17.123 1.299 1.00 92.69 460 LEU A N 1
ATOM 3590 C CA . LEU A 1 460 ? 24.227 -17.182 -0.088 1.00 92.69 460 LEU A CA 1
ATOM 3591 C C . LEU A 1 460 ? 25.318 -16.873 -1.121 1.00 92.69 460 LEU A C 1
ATOM 3593 O O . LEU A 1 460 ? 25.072 -17.055 -2.308 1.00 92.69 460 LEU A O 1
ATOM 3597 N N . SER A 1 461 ? 26.528 -16.502 -0.697 1.00 90.69 461 SER A N 1
ATOM 3598 C CA . SER A 1 461 ? 27.647 -16.140 -1.585 1.00 90.69 461 SER A CA 1
ATOM 3599 C C . SER A 1 461 ? 28.101 -17.268 -2.517 1.00 90.69 461 SER A C 1
ATOM 3601 O O . SER A 1 461 ? 28.820 -17.029 -3.481 1.00 90.69 461 SER A O 1
ATOM 3603 N N . ARG A 1 462 ? 27.667 -18.506 -2.245 1.00 92.00 462 ARG A N 1
ATOM 3604 C CA . ARG A 1 462 ? 27.873 -19.668 -3.121 1.00 92.00 462 ARG A CA 1
ATOM 3605 C C . ARG A 1 462 ? 27.062 -19.594 -4.416 1.00 92.00 462 ARG A C 1
ATOM 3607 O O . ARG A 1 462 ? 27.380 -20.316 -5.355 1.00 92.00 462 ARG A O 1
ATOM 3614 N N . PHE A 1 463 ? 26.004 -18.788 -4.447 1.00 91.31 463 PHE A N 1
ATOM 3615 C CA . PHE A 1 463 ? 25.196 -18.552 -5.636 1.00 91.31 463 PHE A CA 1
ATOM 3616 C C . PHE A 1 463 ? 25.692 -17.305 -6.362 1.00 91.31 463 PHE A C 1
ATOM 3618 O O . PHE A 1 463 ? 26.092 -16.328 -5.732 1.00 91.31 463 PHE A O 1
ATOM 3625 N N . ASP A 1 464 ? 25.621 -17.331 -7.691 1.00 88.62 464 ASP A N 1
ATOM 3626 C CA . ASP A 1 464 ? 25.906 -16.158 -8.509 1.00 88.62 464 ASP A CA 1
ATOM 3627 C C . ASP A 1 464 ? 24.960 -15.000 -8.107 1.00 88.62 464 ASP A C 1
ATOM 3629 O O . ASP A 1 464 ? 23.739 -15.208 -8.037 1.00 88.62 464 ASP A O 1
ATOM 3633 N N . PRO A 1 465 ? 25.478 -13.787 -7.831 1.00 86.00 465 PRO A N 1
ATOM 3634 C CA . PRO A 1 465 ? 24.662 -12.610 -7.547 1.00 86.00 465 PRO A CA 1
ATOM 3635 C C . PRO A 1 465 ? 23.550 -12.360 -8.570 1.00 86.00 465 PRO A C 1
ATOM 3637 O O . PRO A 1 465 ? 22.472 -11.912 -8.175 1.00 86.00 465 PRO A O 1
ATOM 3640 N N . ALA A 1 466 ? 23.766 -12.676 -9.850 1.00 84.31 466 ALA A N 1
ATOM 3641 C CA . ALA A 1 466 ? 22.743 -12.538 -10.884 1.00 84.31 466 ALA A CA 1
ATOM 3642 C C . ALA A 1 466 ? 21.590 -13.542 -10.699 1.00 84.31 466 ALA A C 1
ATOM 3644 O O . ALA A 1 466 ? 20.428 -13.176 -10.873 1.00 84.31 466 ALA A O 1
ATOM 3645 N N . VAL A 1 467 ? 21.868 -14.770 -10.237 1.00 89.62 467 VAL A N 1
ATOM 3646 C CA . VAL A 1 467 ? 20.820 -15.743 -9.867 1.00 89.62 467 VAL A CA 1
ATOM 3647 C C . VAL A 1 467 ? 20.033 -15.249 -8.655 1.00 89.62 467 VAL A C 1
ATOM 3649 O O . VAL A 1 467 ? 18.804 -15.281 -8.662 1.00 89.62 467 VAL A O 1
ATOM 3652 N N . LEU A 1 468 ? 20.711 -14.764 -7.612 1.00 91.44 468 LEU A N 1
ATOM 3653 C CA . LEU A 1 468 ? 20.032 -14.234 -6.422 1.00 91.44 468 LEU A CA 1
ATOM 3654 C C . LEU A 1 468 ? 19.142 -13.037 -6.773 1.00 91.44 468 LEU A C 1
ATOM 3656 O O . LEU A 1 468 ? 17.988 -12.976 -6.340 1.00 91.44 468 LEU A O 1
ATOM 3660 N N . ALA A 1 469 ? 19.643 -12.138 -7.616 1.00 88.12 469 ALA A N 1
ATOM 3661 C CA . ALA A 1 469 ? 18.893 -10.985 -8.078 1.00 88.12 469 ALA A CA 1
ATOM 3662 C C . ALA A 1 469 ? 17.703 -11.399 -8.969 1.00 88.12 469 ALA A C 1
ATOM 3664 O O . ALA A 1 469 ? 16.615 -10.845 -8.807 1.00 88.12 469 ALA A O 1
ATOM 3665 N N . TYR A 1 470 ? 17.838 -12.450 -9.790 1.00 88.25 470 TYR A N 1
ATOM 3666 C CA . TYR A 1 470 ? 16.716 -13.072 -10.509 1.00 88.25 470 TYR A CA 1
ATOM 3667 C C . TYR A 1 470 ? 15.630 -13.601 -9.554 1.00 88.25 470 TYR A C 1
ATOM 3669 O O . TYR A 1 470 ? 14.439 -13.462 -9.826 1.00 88.25 470 TYR A O 1
ATOM 3677 N N . PHE A 1 471 ? 15.994 -14.113 -8.373 1.00 91.50 471 PHE A N 1
ATOM 3678 C CA . PHE A 1 471 ? 15.033 -14.466 -7.313 1.00 91.50 471 PHE A CA 1
ATOM 3679 C C . PHE A 1 471 ? 14.462 -13.260 -6.541 1.00 91.50 471 PHE A C 1
ATOM 3681 O O . PHE A 1 471 ? 13.603 -13.442 -5.677 1.00 91.50 471 PHE A O 1
ATOM 3688 N N . GLY A 1 472 ? 14.884 -12.033 -6.855 1.00 90.50 472 GLY A N 1
ATOM 3689 C CA . GLY A 1 472 ? 14.482 -10.808 -6.159 1.00 90.50 472 GLY A CA 1
ATOM 3690 C C . GLY A 1 472 ? 15.273 -10.528 -4.882 1.00 90.50 472 GLY A C 1
ATOM 3691 O O . GLY A 1 472 ? 14.866 -9.693 -4.075 1.00 90.50 472 GLY A O 1
ATOM 3692 N N . LEU A 1 473 ? 16.401 -11.215 -4.682 1.00 92.88 473 LEU A N 1
ATOM 3693 C CA . LEU A 1 473 ? 17.328 -10.966 -3.584 1.00 92.88 473 LEU A CA 1
ATOM 3694 C C . LEU A 1 473 ? 18.516 -10.167 -4.090 1.00 92.88 473 LEU A C 1
ATOM 3696 O O . LEU A 1 473 ? 19.418 -10.690 -4.739 1.00 92.88 473 LEU A O 1
ATOM 3700 N N . ALA A 1 474 ? 18.538 -8.888 -3.751 1.00 89.44 474 ALA A N 1
ATOM 3701 C CA . ALA A 1 474 ? 19.609 -8.020 -4.183 1.00 89.44 474 ALA A CA 1
ATOM 3702 C C . ALA A 1 474 ? 20.053 -7.058 -3.088 1.00 89.44 474 ALA A C 1
ATOM 3704 O O . ALA A 1 474 ? 19.275 -6.616 -2.234 1.00 89.44 474 ALA A O 1
ATOM 3705 N N . LYS A 1 475 ? 21.358 -6.790 -3.088 1.00 89.19 475 LYS A N 1
ATOM 3706 C CA . LYS A 1 475 ? 22.020 -6.055 -2.021 1.00 89.19 475 LYS A CA 1
ATOM 3707 C C . LYS A 1 475 ? 21.901 -4.568 -2.309 1.00 89.19 475 LYS A C 1
ATOM 3709 O O . LYS A 1 475 ? 22.342 -4.081 -3.348 1.00 89.19 475 LYS A O 1
ATOM 3714 N N . SER A 1 476 ? 21.290 -3.845 -1.387 1.00 87.81 476 SER A N 1
ATOM 3715 C CA . SER A 1 476 ? 21.131 -2.408 -1.498 1.00 87.81 476 SER A CA 1
ATOM 3716 C C . SER A 1 476 ? 22.406 -1.691 -1.058 1.00 87.81 476 SER A C 1
ATOM 3718 O O . SER A 1 476 ? 22.946 -1.978 0.009 1.00 87.81 476 SER A O 1
ATOM 3720 N N . LYS A 1 477 ? 22.870 -0.708 -1.840 1.00 85.88 477 LYS A N 1
ATOM 3721 C CA . LYS A 1 477 ? 23.999 0.157 -1.444 1.00 85.88 477 LYS A CA 1
ATOM 3722 C C . LYS A 1 477 ? 23.623 1.164 -0.352 1.00 85.88 477 LYS A C 1
ATOM 3724 O O . LYS A 1 477 ? 24.501 1.666 0.341 1.00 85.88 477 LYS A O 1
ATOM 3729 N N . SER A 1 478 ? 22.338 1.497 -0.216 1.00 88.38 478 SER A N 1
ATOM 3730 C CA . SER A 1 478 ? 21.853 2.501 0.736 1.00 88.38 478 SER A CA 1
ATOM 3731 C C . SER A 1 478 ? 20.522 2.097 1.371 1.00 88.38 478 SER A C 1
ATOM 3733 O O . SER A 1 478 ? 19.736 1.341 0.798 1.00 88.38 478 SER A O 1
ATOM 3735 N N . SER A 1 479 ? 20.221 2.634 2.553 1.00 84.19 479 SER A N 1
ATOM 3736 C CA . SER A 1 479 ? 18.907 2.462 3.190 1.00 84.19 479 SER A CA 1
ATOM 3737 C C . SER A 1 479 ? 17.764 3.008 2.321 1.00 84.19 479 SER A C 1
ATOM 3739 O O . SER A 1 479 ? 16.685 2.422 2.270 1.00 84.19 479 SER A O 1
ATOM 3741 N N . GLY A 1 480 ? 18.018 4.075 1.556 1.00 87.31 480 GLY A N 1
ATOM 3742 C CA . GLY A 1 480 ? 17.057 4.629 0.598 1.00 87.31 480 GLY A CA 1
ATOM 3743 C C . GLY A 1 480 ? 16.678 3.648 -0.516 1.00 87.31 480 GLY A C 1
ATOM 3744 O O . GLY A 1 480 ? 15.494 3.485 -0.805 1.00 87.31 480 GLY A O 1
ATOM 3745 N N . MET A 1 481 ? 17.654 2.941 -1.097 1.00 87.31 481 MET A N 1
ATOM 3746 C CA . MET A 1 481 ? 17.371 1.917 -2.112 1.00 87.31 481 MET A CA 1
ATOM 3747 C C . MET A 1 481 ? 16.680 0.681 -1.515 1.00 87.31 481 MET A C 1
ATOM 3749 O O . MET A 1 481 ? 15.793 0.112 -2.144 1.00 87.31 481 MET A O 1
ATOM 3753 N N . LEU A 1 482 ? 16.976 0.324 -0.259 1.00 90.12 482 LEU A N 1
ATOM 3754 C CA . LEU A 1 482 ? 16.253 -0.746 0.435 1.00 90.12 482 LEU A CA 1
ATOM 3755 C C . LEU A 1 482 ? 14.769 -0.396 0.601 1.00 90.12 482 LEU A C 1
ATOM 3757 O O . LEU A 1 482 ? 13.901 -1.240 0.378 1.00 90.12 482 LEU A O 1
ATOM 3761 N N . ALA A 1 483 ? 14.470 0.856 0.958 1.00 90.62 483 ALA A N 1
ATOM 3762 C CA . ALA A 1 483 ? 13.097 1.337 1.040 1.00 90.62 483 ALA A CA 1
ATOM 3763 C C . ALA A 1 483 ? 12.390 1.265 -0.321 1.00 90.62 483 ALA A C 1
ATOM 3765 O O . ALA A 1 483 ? 11.233 0.856 -0.365 1.00 90.62 483 ALA A O 1
ATOM 3766 N N . GLN A 1 484 ? 13.077 1.587 -1.422 1.00 89.44 484 GLN A N 1
ATOM 3767 C CA . GLN A 1 484 ? 12.524 1.444 -2.774 1.00 89.44 484 GLN A CA 1
ATOM 3768 C C . GLN A 1 484 ? 12.205 -0.018 -3.122 1.00 89.44 484 GLN A C 1
ATOM 3770 O O . GLN A 1 484 ? 11.136 -0.268 -3.675 1.00 89.44 484 GLN A O 1
ATOM 3775 N N . PHE A 1 485 ? 13.048 -0.982 -2.730 1.00 89.62 485 PHE A N 1
ATOM 3776 C CA . PHE A 1 485 ? 12.759 -2.411 -2.936 1.00 89.62 485 PHE A CA 1
ATOM 3777 C C . PHE A 1 485 ? 11.604 -2.921 -2.073 1.00 89.62 485 PHE A C 1
ATOM 3779 O O . PHE A 1 485 ? 10.804 -3.734 -2.527 1.00 89.62 485 PHE A O 1
ATOM 3786 N N . LEU A 1 486 ? 11.469 -2.436 -0.837 1.00 92.19 486 LEU A N 1
ATOM 3787 C CA . LEU A 1 486 ? 10.406 -2.887 0.065 1.00 92.19 486 LEU A CA 1
ATOM 3788 C C . LEU A 1 486 ? 9.062 -2.188 -0.180 1.00 92.19 486 LEU A C 1
ATOM 3790 O O . LEU A 1 486 ? 8.022 -2.773 0.128 1.00 92.19 486 LEU A O 1
ATOM 3794 N N . LEU A 1 487 ? 9.044 -0.967 -0.725 1.00 91.75 487 LEU A N 1
ATOM 3795 C CA . LEU A 1 487 ? 7.829 -0.151 -0.852 1.00 91.75 487 LEU A CA 1
ATOM 3796 C C . LEU A 1 487 ? 6.696 -0.839 -1.641 1.00 91.75 487 LEU A C 1
ATOM 3798 O O . LEU A 1 487 ? 5.565 -0.819 -1.143 1.00 91.75 487 LEU A O 1
ATOM 3802 N N . PRO A 1 488 ? 6.935 -1.495 -2.798 1.00 91.81 488 PRO A N 1
ATOM 3803 C CA . PRO A 1 488 ? 5.883 -2.225 -3.505 1.00 91.81 488 PRO A CA 1
ATOM 3804 C C . PRO A 1 488 ? 5.282 -3.349 -2.651 1.00 91.81 488 PRO A C 1
ATOM 3806 O O . PRO A 1 488 ? 4.061 -3.500 -2.593 1.00 91.81 488 PRO A O 1
ATOM 3809 N N . HIS A 1 489 ? 6.116 -4.092 -1.918 1.00 93.88 489 HIS A N 1
ATOM 3810 C CA . HIS A 1 489 ? 5.670 -5.190 -1.056 1.00 93.88 489 HIS A CA 1
ATOM 3811 C C . HIS A 1 489 ? 4.918 -4.695 0.185 1.00 93.88 489 HIS A C 1
ATOM 3813 O O . HIS A 1 489 ? 3.897 -5.279 0.553 1.00 93.88 489 HIS A O 1
ATOM 3819 N N . ILE A 1 490 ? 5.353 -3.579 0.784 1.00 91.69 490 ILE A N 1
ATOM 3820 C CA . ILE A 1 490 ? 4.628 -2.895 1.866 1.00 91.69 490 ILE A CA 1
ATOM 3821 C C . ILE A 1 490 ? 3.256 -2.424 1.362 1.00 91.69 490 ILE A C 1
ATOM 3823 O O . ILE A 1 490 ? 2.259 -2.568 2.072 1.00 91.69 490 ILE A O 1
ATOM 3827 N N . GLY A 1 491 ? 3.186 -1.915 0.127 1.00 90.50 491 GLY A N 1
ATOM 3828 C CA . GLY A 1 491 ? 1.939 -1.541 -0.538 1.00 90.50 491 GLY A CA 1
ATOM 3829 C C . GLY A 1 491 ? 0.974 -2.721 -0.675 1.00 90.50 491 GLY A C 1
ATOM 3830 O O . GLY A 1 491 ? -0.175 -2.625 -0.234 1.00 90.50 491 GLY A O 1
ATOM 3831 N N . VAL A 1 492 ? 1.439 -3.861 -1.205 1.00 91.75 492 VAL A N 1
ATOM 3832 C CA . VAL A 1 492 ? 0.618 -5.087 -1.297 1.00 91.75 492 VAL A CA 1
ATOM 3833 C C . VAL A 1 492 ? 0.179 -5.554 0.082 1.00 91.75 492 VAL A C 1
ATOM 3835 O O . VAL A 1 492 ? -1.000 -5.844 0.271 1.00 91.75 492 VAL A O 1
ATOM 3838 N N . PHE A 1 493 ? 1.087 -5.591 1.056 1.00 90.88 493 PHE A N 1
ATOM 3839 C CA . PHE A 1 493 ? 0.780 -5.998 2.425 1.00 90.88 493 PHE A CA 1
ATOM 3840 C C . PHE A 1 493 ? -0.318 -5.119 3.044 1.00 90.88 493 PHE A C 1
ATOM 3842 O O . PHE A 1 493 ? -1.316 -5.638 3.551 1.00 90.88 493 PHE A O 1
ATOM 3849 N N . ALA A 1 494 ? -0.203 -3.792 2.933 1.00 87.31 494 ALA A N 1
ATOM 3850 C CA . ALA A 1 494 ? -1.198 -2.854 3.449 1.00 87.31 494 ALA A CA 1
ATOM 3851 C C . ALA A 1 494 ? -2.575 -3.039 2.786 1.00 87.31 494 ALA A C 1
ATOM 3853 O O . ALA A 1 494 ? -3.600 -3.088 3.476 1.00 87.31 494 ALA A O 1
ATOM 3854 N N . VAL A 1 495 ? -2.613 -3.189 1.459 1.00 87.19 495 VAL A N 1
ATOM 3855 C CA . VAL A 1 495 ? -3.866 -3.371 0.713 1.00 87.19 495 VAL A CA 1
ATOM 3856 C C . VAL A 1 495 ? -4.481 -4.753 0.968 1.00 87.19 495 VAL A C 1
ATOM 3858 O O . VAL A 1 495 ? -5.697 -4.858 1.137 1.00 87.19 495 VAL A O 1
ATOM 3861 N N . ALA A 1 496 ? -3.673 -5.811 1.070 1.00 84.62 496 ALA A N 1
ATOM 3862 C CA . ALA A 1 496 ? -4.134 -7.166 1.380 1.00 84.62 496 ALA A CA 1
ATOM 3863 C C . ALA A 1 496 ? -4.743 -7.241 2.786 1.00 84.62 496 ALA A C 1
ATOM 3865 O O . ALA A 1 496 ? -5.785 -7.873 3.003 1.00 84.62 496 ALA A O 1
ATOM 3866 N N . LEU A 1 497 ? -4.153 -6.530 3.746 1.00 81.62 497 LEU A N 1
ATOM 3867 C CA . LEU A 1 497 ? -4.731 -6.394 5.074 1.00 81.62 497 LEU A CA 1
ATOM 3868 C C . LEU A 1 497 ? -6.055 -5.621 5.014 1.00 81.62 497 LEU A C 1
ATOM 3870 O O . LEU A 1 497 ? -7.062 -6.078 5.564 1.00 81.62 497 LEU A O 1
ATOM 3874 N N . LEU A 1 498 ? -6.103 -4.496 4.297 1.00 83.25 498 LEU A N 1
ATOM 3875 C CA . LEU A 1 498 ? -7.332 -3.719 4.130 1.00 83.25 498 LEU A CA 1
ATOM 3876 C C . LEU A 1 498 ? -8.458 -4.553 3.488 1.00 83.25 498 LEU A C 1
ATOM 3878 O O . LEU A 1 498 ? -9.605 -4.485 3.935 1.00 83.25 498 LEU A O 1
ATOM 3882 N N . GLN A 1 499 ? -8.123 -5.401 2.514 1.00 84.12 499 GLN A N 1
ATOM 3883 C CA . GLN A 1 499 ? -9.047 -6.358 1.907 1.00 84.12 499 GLN A CA 1
ATOM 3884 C C . GLN A 1 499 ? -9.492 -7.445 2.896 1.00 84.12 499 GLN A C 1
ATOM 3886 O O . GLN A 1 499 ? -10.663 -7.815 2.930 1.00 84.12 499 GLN A O 1
ATOM 3891 N N . THR A 1 500 ? -8.603 -7.937 3.758 1.00 82.56 500 THR A N 1
ATOM 3892 C CA . THR A 1 500 ? -8.982 -8.883 4.823 1.00 82.56 500 THR A CA 1
ATOM 3893 C C . THR A 1 500 ? -10.027 -8.262 5.748 1.00 82.56 500 THR A C 1
ATOM 3895 O O . THR A 1 500 ? -11.054 -8.879 6.043 1.00 82.56 500 THR A O 1
ATOM 3898 N N . LYS A 1 501 ? -9.820 -7.003 6.146 1.00 79.19 501 LYS A N 1
ATOM 3899 C CA . LYS A 1 501 ? -10.780 -6.254 6.964 1.00 79.19 501 LYS A CA 1
ATOM 3900 C C . LYS A 1 501 ? -12.102 -6.026 6.238 1.00 79.19 501 LYS A C 1
ATOM 3902 O O . LYS A 1 501 ? -13.159 -6.184 6.848 1.00 79.19 501 LYS A O 1
ATOM 3907 N N . SER A 1 502 ? -12.057 -5.693 4.948 1.00 79.06 502 SER A N 1
ATOM 3908 C CA . SER A 1 502 ? -13.258 -5.498 4.131 1.00 79.06 502 SER A CA 1
ATOM 3909 C C . SER A 1 502 ? -14.081 -6.792 4.038 1.00 79.06 502 SER A C 1
ATOM 3911 O O . SER A 1 502 ? -15.298 -6.760 4.231 1.00 79.06 502 SER A O 1
ATOM 3913 N N . LEU A 1 503 ? -13.428 -7.945 3.857 1.00 80.25 503 LEU A N 1
ATOM 3914 C CA . LEU A 1 503 ? -14.066 -9.265 3.834 1.00 80.25 503 LEU A CA 1
ATOM 3915 C C . LEU A 1 503 ? -14.664 -9.655 5.191 1.00 80.25 503 LEU A C 1
ATOM 3917 O O . LEU A 1 503 ? -15.791 -10.155 5.239 1.00 80.25 503 LEU A O 1
ATOM 3921 N N . LEU A 1 504 ? -13.946 -9.410 6.293 1.00 80.50 504 LEU A N 1
ATOM 3922 C CA . LEU A 1 504 ? -14.462 -9.641 7.646 1.00 80.50 504 LEU A CA 1
ATOM 3923 C C . LEU A 1 504 ? -15.710 -8.794 7.910 1.00 80.50 504 LEU A C 1
ATOM 3925 O O . LEU A 1 504 ? -16.718 -9.322 8.383 1.00 80.50 504 LEU A O 1
ATOM 3929 N N . TRP A 1 505 ? -15.678 -7.518 7.529 1.00 78.44 505 TRP A N 1
ATOM 3930 C CA . TRP A 1 505 ? -16.818 -6.618 7.679 1.00 78.44 505 TRP A CA 1
ATOM 3931 C C . TRP A 1 505 ? -18.012 -7.042 6.815 1.00 78.44 505 TRP A C 1
ATOM 3933 O O . TRP A 1 505 ? -19.135 -7.098 7.312 1.00 78.44 505 TRP A O 1
ATOM 3943 N N . ARG A 1 506 ? -17.793 -7.441 5.552 1.00 76.00 506 ARG A N 1
ATOM 3944 C CA . ARG A 1 506 ? -18.865 -7.984 4.692 1.00 76.00 506 ARG A CA 1
ATOM 3945 C C . ARG A 1 506 ? -19.513 -9.225 5.310 1.00 76.00 506 ARG A C 1
ATOM 3947 O O . ARG A 1 506 ? -20.737 -9.317 5.331 1.00 76.00 506 ARG A O 1
ATOM 3954 N N . ARG A 1 507 ? -18.717 -10.150 5.861 1.00 80.25 507 ARG A N 1
ATOM 3955 C CA . ARG A 1 507 ? -19.233 -11.345 6.557 1.00 80.25 507 ARG A CA 1
ATOM 3956 C C . ARG A 1 507 ? -20.045 -10.980 7.797 1.00 80.25 507 ARG A C 1
ATOM 3958 O O . ARG A 1 507 ? -21.091 -11.578 8.035 1.00 80.25 507 ARG A O 1
ATOM 3965 N N . GLN A 1 508 ? -19.584 -10.007 8.581 1.00 76.81 508 GLN A N 1
ATOM 3966 C CA . GLN A 1 508 ? -20.335 -9.504 9.733 1.00 76.81 508 GLN A CA 1
ATOM 3967 C C . GLN A 1 508 ? -21.664 -8.873 9.299 1.00 76.81 508 GLN A C 1
ATOM 3969 O O . GLN A 1 508 ? -22.696 -9.182 9.888 1.00 76.81 508 GLN A O 1
ATOM 3974 N N . MET A 1 509 ? -21.658 -8.046 8.250 1.00 70.44 509 MET A N 1
ATOM 3975 C CA . MET A 1 509 ? -22.868 -7.422 7.713 1.00 70.44 509 MET A CA 1
ATOM 3976 C C . MET A 1 509 ? -23.864 -8.451 7.175 1.00 70.44 509 MET A C 1
ATOM 3978 O O . MET A 1 509 ? -25.041 -8.374 7.509 1.00 70.44 509 MET A O 1
ATOM 3982 N N . GLN A 1 510 ? -23.407 -9.464 6.434 1.00 75.56 510 GLN A N 1
ATOM 3983 C CA . GLN A 1 510 ? -24.269 -10.555 5.962 1.00 75.56 510 GLN A CA 1
ATOM 3984 C C . GLN A 1 510 ? -24.918 -11.317 7.126 1.00 75.56 510 GLN A C 1
ATOM 3986 O O . GLN A 1 510 ? -26.125 -11.551 7.108 1.00 75.56 510 GLN A O 1
ATOM 3991 N N . ARG A 1 511 ? -24.147 -11.634 8.177 1.00 76.38 511 ARG A N 1
ATOM 3992 C CA . ARG A 1 511 ? -24.675 -12.278 9.394 1.00 76.38 511 ARG A CA 1
ATOM 3993 C C . ARG A 1 511 ? -25.679 -11.405 10.147 1.00 76.38 511 ARG A C 1
ATOM 3995 O O . ARG A 1 511 ? -26.554 -11.951 10.806 1.00 76.38 511 ARG A O 1
ATOM 4002 N N . ARG A 1 512 ? -25.553 -10.075 10.078 1.00 69.06 512 ARG A N 1
ATOM 4003 C CA . ARG A 1 512 ? -26.487 -9.123 10.708 1.00 69.06 512 ARG A CA 1
ATOM 4004 C C . ARG A 1 512 ? -27.761 -8.920 9.888 1.00 69.06 512 ARG A C 1
ATOM 4006 O O . ARG A 1 512 ? -28.842 -8.851 10.461 1.00 69.06 512 ARG A O 1
ATOM 4013 N N . GLN A 1 513 ? -27.642 -8.832 8.565 1.00 67.38 513 GLN A N 1
ATOM 4014 C CA . GLN A 1 513 ? -28.780 -8.587 7.679 1.00 67.38 513 GLN A CA 1
ATOM 4015 C C . GLN A 1 513 ? -29.701 -9.800 7.557 1.00 67.38 513 GLN A C 1
ATOM 4017 O O . GLN A 1 513 ? -30.906 -9.611 7.464 1.00 67.38 513 GLN A O 1
ATOM 4022 N N . GLN A 1 514 ? -29.177 -11.029 7.611 1.00 57.22 514 GLN A N 1
ATOM 4023 C CA . GLN A 1 514 ? -30.007 -12.236 7.533 1.00 57.22 514 GLN A CA 1
ATOM 4024 C C . GLN A 1 514 ? -31.120 -12.295 8.599 1.00 57.22 514 GLN A C 1
ATOM 4026 O O . GLN A 1 514 ? -32.277 -12.391 8.205 1.00 57.22 514 GLN A O 1
ATOM 4031 N N . PRO A 1 515 ? -30.850 -12.178 9.913 1.00 55.62 515 PRO A N 1
ATOM 4032 C CA . PRO A 1 515 ? -31.906 -12.243 10.920 1.00 55.62 515 PRO A CA 1
ATOM 4033 C C . PRO A 1 515 ? -32.814 -11.011 10.899 1.00 55.62 515 PRO A C 1
ATOM 4035 O O . PRO A 1 515 ? -34.010 -11.154 11.102 1.00 55.62 515 PRO A O 1
ATOM 4038 N N . MET A 1 516 ? -32.288 -9.812 10.617 1.00 52.03 516 MET A N 1
ATOM 4039 C CA . MET A 1 516 ? -33.124 -8.608 10.564 1.00 52.03 516 MET A CA 1
ATOM 4040 C C . MET A 1 516 ? -34.087 -8.648 9.375 1.00 52.03 516 MET A C 1
ATOM 4042 O O . MET A 1 516 ? -35.248 -8.312 9.546 1.00 52.03 516 MET A O 1
ATOM 4046 N N . LEU A 1 517 ? -33.635 -9.101 8.201 1.00 49.59 517 LEU A N 1
ATOM 4047 C CA . LEU A 1 517 ? -34.481 -9.247 7.016 1.00 49.59 517 LEU A CA 1
ATOM 4048 C C . LEU A 1 517 ? -35.495 -10.386 7.191 1.00 49.59 517 LEU A C 1
ATOM 4050 O O . LEU A 1 517 ? -36.648 -10.213 6.823 1.00 49.59 517 LEU A O 1
ATOM 4054 N N . ILE A 1 518 ? -35.090 -11.519 7.776 1.00 53.84 518 ILE A N 1
ATOM 4055 C CA . ILE A 1 518 ? -35.997 -12.642 8.067 1.00 53.84 518 ILE A CA 1
ATOM 4056 C C . ILE A 1 518 ? -37.062 -12.223 9.086 1.00 53.84 518 ILE A C 1
ATOM 4058 O O . ILE A 1 518 ? -38.238 -12.480 8.854 1.00 53.84 518 ILE A O 1
ATOM 4062 N N . ASN A 1 519 ? -36.680 -11.512 10.149 1.00 53.72 519 ASN A N 1
ATOM 4063 C CA . ASN A 1 519 ? -37.626 -11.020 11.149 1.00 53.72 519 ASN A CA 1
ATOM 4064 C C . ASN A 1 519 ? -38.538 -9.923 10.583 1.00 53.72 519 ASN A C 1
ATOM 4066 O O . ASN A 1 519 ? -39.733 -9.967 10.839 1.00 53.72 519 ASN A O 1
ATOM 4070 N N . LEU A 1 520 ? -38.029 -8.995 9.757 1.00 49.62 520 LEU A N 1
ATOM 4071 C CA . LEU A 1 520 ? -38.875 -7.985 9.100 1.00 49.62 520 LEU A CA 1
ATOM 4072 C C . LEU A 1 520 ? -39.857 -8.626 8.110 1.00 49.62 520 LEU A C 1
ATOM 4074 O O . LEU A 1 520 ? -41.010 -8.219 8.030 1.00 49.62 520 LEU A O 1
ATOM 4078 N N . LEU A 1 521 ? -39.407 -9.623 7.344 1.00 46.56 521 LEU A N 1
ATOM 4079 C CA . LEU A 1 521 ? -40.256 -10.344 6.394 1.00 46.56 521 LEU A CA 1
ATOM 4080 C C . LEU A 1 521 ? -41.293 -11.221 7.113 1.00 46.56 521 LEU A C 1
ATOM 4082 O O . LEU A 1 521 ? -42.409 -11.351 6.616 1.00 46.56 521 LEU A O 1
ATOM 4086 N N . GLN A 1 522 ? -40.962 -11.778 8.284 1.00 51.00 522 GLN A N 1
ATOM 4087 C CA . GLN A 1 522 ? -41.912 -12.512 9.126 1.00 51.00 522 GLN A CA 1
ATOM 4088 C C . GLN A 1 522 ? -42.906 -11.594 9.848 1.00 51.00 522 GLN A C 1
ATOM 4090 O O . GLN A 1 522 ? -44.077 -11.949 9.937 1.00 51.00 522 GLN A O 1
ATOM 4095 N N . GLU A 1 523 ? -42.484 -10.422 10.331 1.00 51.00 523 GLU A N 1
ATOM 4096 C CA . GLU A 1 523 ? -43.375 -9.482 11.029 1.00 51.00 523 GLU A CA 1
ATOM 4097 C C . GLU A 1 523 ? -44.328 -8.744 10.083 1.00 51.00 523 GLU A C 1
ATOM 4099 O O . GLU A 1 523 ? -45.437 -8.401 10.484 1.00 51.00 523 GLU A O 1
ATOM 4104 N N . ILE A 1 524 ? -43.927 -8.495 8.833 1.00 45.69 524 ILE A N 1
ATOM 4105 C CA . ILE A 1 524 ? -44.705 -7.642 7.922 1.00 45.69 524 ILE A CA 1
ATOM 4106 C C . ILE A 1 524 ? -45.666 -8.454 7.031 1.00 45.69 524 ILE A C 1
ATOM 4108 O O . ILE A 1 524 ? -46.577 -7.877 6.443 1.00 45.69 524 ILE A O 1
ATOM 4112 N N . GLY A 1 525 ? -45.527 -9.784 6.941 1.00 36.41 525 GLY A N 1
ATOM 4113 C CA . GLY A 1 525 ? -46.489 -10.657 6.243 1.00 36.41 525 GLY A CA 1
ATOM 4114 C C . GLY A 1 525 ? -46.748 -10.308 4.766 1.00 36.41 525 GLY A C 1
ATOM 4115 O O . GLY A 1 525 ? -47.724 -10.780 4.187 1.00 36.41 525 GLY A O 1
ATOM 4116 N N . LEU A 1 526 ? -45.904 -9.473 4.150 1.00 38.78 526 LEU A N 1
ATOM 4117 C CA . LEU A 1 526 ? -46.077 -8.972 2.788 1.00 38.78 526 LEU A CA 1
ATOM 4118 C C . LEU A 1 526 ? -45.124 -9.688 1.821 1.00 38.78 526 LEU A C 1
ATOM 4120 O O . LEU A 1 526 ? -43.932 -9.821 2.119 1.00 38.78 526 LEU A O 1
ATOM 4124 N N . PRO A 1 527 ? -45.601 -10.092 0.628 1.00 40.12 527 PRO A N 1
ATOM 4125 C CA . PRO A 1 527 ? -44.721 -10.498 -0.458 1.00 40.12 527 PRO A CA 1
ATOM 4126 C C . PRO A 1 527 ? -43.787 -9.335 -0.823 1.00 40.12 527 PRO A C 1
ATOM 4128 O O . PRO A 1 527 ? -44.201 -8.179 -0.894 1.00 40.12 527 PRO A O 1
ATOM 4131 N N . ALA A 1 528 ? -42.507 -9.658 -1.010 1.00 36.31 528 ALA A N 1
ATOM 4132 C CA . ALA A 1 528 ? -41.391 -8.732 -1.166 1.00 36.31 528 ALA A CA 1
ATOM 4133 C C . ALA A 1 528 ? -41.639 -7.620 -2.209 1.00 36.31 528 ALA A C 1
ATOM 4135 O O . ALA A 1 528 ? -41.395 -7.799 -3.400 1.00 36.31 528 ALA A O 1
ATOM 4136 N N . LEU A 1 529 ? -42.057 -6.439 -1.752 1.00 35.69 529 LEU A N 1
ATOM 4137 C CA . LEU A 1 529 ? -41.985 -5.201 -2.526 1.00 35.69 529 LEU A CA 1
ATOM 4138 C C . LEU A 1 529 ? -40.649 -4.502 -2.222 1.00 35.69 529 LEU A C 1
ATOM 4140 O O . LEU A 1 529 ? -40.264 -4.396 -1.054 1.00 35.69 529 LEU A O 1
ATOM 4144 N N . PRO A 1 530 ? -39.912 -4.014 -3.237 1.00 37.62 530 PRO A N 1
ATOM 4145 C CA . PRO A 1 530 ? -38.644 -3.333 -3.025 1.00 37.62 530 PRO A CA 1
ATOM 4146 C C . PRO A 1 530 ? -38.876 -2.009 -2.285 1.00 37.62 530 PRO A C 1
ATOM 4148 O O . PRO A 1 530 ? -39.344 -1.021 -2.851 1.00 37.62 530 PRO A O 1
ATOM 4151 N N . ALA A 1 531 ? -38.516 -1.989 -1.001 1.00 35.19 531 ALA A N 1
ATOM 4152 C CA . ALA A 1 531 ? -38.546 -0.823 -0.126 1.00 35.19 531 ALA A CA 1
ATOM 4153 C C . ALA A 1 531 ? -37.555 0.254 -0.610 1.00 35.19 531 ALA A C 1
ATOM 4155 O O . ALA A 1 531 ? -36.409 0.321 -0.169 1.00 35.19 531 ALA A O 1
ATOM 4156 N N . ARG A 1 532 ? -37.977 1.090 -1.566 1.00 39.16 532 ARG A N 1
ATOM 4157 C CA . ARG A 1 532 ? -37.187 2.228 -2.077 1.00 39.16 532 ARG A CA 1
ATOM 4158 C C . ARG A 1 532 ? -37.825 3.597 -1.879 1.00 39.16 532 ARG A C 1
ATOM 4160 O O . ARG A 1 532 ? -37.199 4.596 -2.213 1.00 39.16 532 ARG A O 1
ATOM 4167 N N . GLY A 1 533 ? -39.023 3.686 -1.315 1.00 35.22 533 GLY A N 1
ATOM 4168 C CA . GLY A 1 533 ? -39.708 4.968 -1.206 1.00 35.22 533 GLY A CA 1
ATOM 4169 C C . GLY A 1 533 ? -40.324 5.182 0.155 1.00 35.22 533 GLY A C 1
ATOM 4170 O O . GLY A 1 533 ? -41.486 4.852 0.288 1.00 35.22 533 GLY A O 1
ATOM 4171 N N . LEU A 1 534 ? -39.584 5.740 1.127 1.00 36.09 534 LEU A N 1
ATOM 4172 C CA . LEU A 1 534 ? -40.162 6.522 2.239 1.00 36.09 534 LEU A CA 1
ATOM 4173 C C . LEU A 1 534 ? -39.104 7.055 3.229 1.00 36.09 534 LEU A C 1
ATOM 4175 O O . LEU A 1 534 ? -39.079 6.634 4.372 1.00 36.09 534 LEU A O 1
ATOM 4179 N N . VAL A 1 535 ? -38.273 8.036 2.843 1.00 37.12 535 VAL A N 1
ATOM 4180 C CA . VAL A 1 535 ? -37.747 9.039 3.804 1.00 37.12 535 VAL A CA 1
ATOM 4181 C C . VAL A 1 535 ? -37.547 10.384 3.085 1.00 37.12 535 VAL A C 1
ATOM 4183 O O . VAL A 1 535 ? -36.771 10.493 2.138 1.00 37.12 535 VAL A O 1
ATOM 4186 N N . LYS A 1 536 ? -38.281 11.421 3.516 1.00 40.84 536 LYS A N 1
ATOM 4187 C CA . LYS A 1 536 ? -38.248 12.807 3.000 1.00 40.84 536 LYS A CA 1
ATOM 4188 C C . LYS A 1 536 ? -37.541 13.738 3.998 1.00 40.84 536 LYS A C 1
ATOM 4190 O O . LYS A 1 536 ? -37.967 13.772 5.145 1.00 40.84 536 LYS A O 1
ATOM 4195 N N . LYS A 1 537 ? -36.603 14.574 3.512 1.00 39.81 537 LYS A N 1
ATOM 4196 C CA . LYS A 1 537 ? -36.502 16.060 3.674 1.00 39.81 537 LYS A CA 1
ATOM 4197 C C . LYS A 1 537 ? -35.157 16.566 3.088 1.00 39.81 537 LYS A C 1
ATOM 4199 O O . LYS A 1 537 ? -34.086 16.194 3.533 1.00 39.81 537 LYS A O 1
ATOM 4204 N N . SER A 1 538 ? -35.142 17.125 1.875 1.00 43.09 538 SER A N 1
ATOM 4205 C CA . SER A 1 538 ? -35.203 18.560 1.495 1.00 43.09 538 SER A CA 1
ATOM 4206 C C . SER A 1 538 ? -33.856 19.215 1.123 1.00 43.09 538 SER A C 1
ATOM 4208 O O . SER A 1 538 ? -33.836 19.879 0.097 1.00 43.09 538 SER A O 1
ATOM 4210 N N . LEU A 1 539 ? -32.723 18.953 1.793 1.00 38.31 539 LEU A N 1
ATOM 4211 C CA . LEU A 1 539 ? -31.388 19.409 1.309 1.00 38.31 539 LEU A CA 1
ATOM 4212 C C . LEU A 1 539 ? -30.542 18.274 0.693 1.00 38.31 539 LEU A C 1
ATOM 4214 O O . LEU A 1 539 ? -29.588 18.469 -0.049 1.00 38.31 539 LEU A O 1
ATOM 4218 N N . VAL A 1 540 ? -30.987 17.053 0.956 1.00 46.97 540 VAL A N 1
ATOM 4219 C CA . VAL A 1 540 ? -30.364 15.773 0.633 1.00 46.97 540 VAL A CA 1
ATOM 4220 C C . VAL A 1 540 ? -30.646 15.320 -0.819 1.00 46.97 540 VAL A C 1
ATOM 4222 O O . VAL A 1 540 ? -30.028 14.384 -1.314 1.00 46.97 540 VAL A O 1
ATOM 4225 N N . ARG A 1 541 ? -31.533 16.005 -1.561 1.00 44.53 541 ARG A N 1
ATOM 4226 C CA . ARG A 1 541 ? -32.033 15.548 -2.877 1.00 44.53 541 ARG A CA 1
ATOM 4227 C C . ARG A 1 541 ? -31.015 15.608 -4.021 1.00 44.53 541 ARG A C 1
ATOM 4229 O O . ARG A 1 541 ? -31.098 14.760 -4.899 1.00 44.53 541 ARG A O 1
ATOM 4236 N N . LEU A 1 542 ? -30.050 16.533 -4.021 1.00 43.84 542 LEU A N 1
ATOM 4237 C CA . LEU A 1 542 ? -29.030 16.568 -5.082 1.00 43.84 542 LEU A CA 1
ATOM 4238 C C . LEU A 1 542 ? -28.026 15.417 -4.905 1.00 43.84 542 LEU A C 1
ATOM 4240 O O . LEU A 1 542 ? -27.808 14.633 -5.826 1.00 43.84 542 LEU A O 1
ATOM 4244 N N . CYS A 1 543 ? -27.519 15.232 -3.680 1.00 46.47 543 CYS A N 1
ATOM 4245 C CA . CYS A 1 543 ? -26.652 14.105 -3.336 1.00 46.47 543 CYS A CA 1
ATOM 4246 C C . CYS A 1 543 ? -27.376 12.753 -3.457 1.00 46.47 543 CYS A C 1
ATOM 4248 O O . CYS A 1 543 ? -26.737 11.774 -3.810 1.00 46.47 543 CYS A O 1
ATOM 4250 N N . TRP A 1 544 ? -28.695 12.676 -3.244 1.00 45.66 544 TRP A N 1
ATOM 4251 C CA . TRP A 1 544 ? -29.468 11.425 -3.359 1.00 45.66 544 TRP A CA 1
ATOM 4252 C C . TRP A 1 544 ? -30.021 11.111 -4.745 1.00 45.66 544 TRP A C 1
ATOM 4254 O O . TRP A 1 544 ? -30.516 10.010 -4.957 1.00 45.66 544 TRP A O 1
ATOM 4264 N N . VAL A 1 545 ? -29.935 12.026 -5.704 1.00 51.69 545 VAL A N 1
ATOM 4265 C CA . VAL A 1 545 ? -30.144 11.664 -7.111 1.00 51.69 545 VAL A CA 1
ATOM 4266 C C . VAL A 1 545 ? -28.801 11.318 -7.735 1.00 51.69 545 VAL A C 1
ATOM 4268 O O . VAL A 1 545 ? -28.689 10.287 -8.385 1.00 51.69 545 VAL A O 1
ATOM 4271 N N . VAL A 1 546 ? -27.766 12.120 -7.470 1.00 50.66 546 VAL A N 1
ATOM 4272 C CA . VAL A 1 546 ? -26.448 11.950 -8.086 1.00 50.66 546 VAL A CA 1
ATOM 4273 C C . VAL A 1 546 ? -25.689 10.764 -7.497 1.00 50.66 546 VAL A C 1
ATOM 4275 O O . VAL A 1 546 ? -25.212 9.953 -8.277 1.00 50.66 546 VAL A O 1
ATOM 4278 N N . LEU A 1 547 ? -25.611 10.590 -6.168 1.00 52.66 547 LEU A N 1
ATOM 4279 C CA . LEU A 1 547 ? -24.855 9.470 -5.583 1.00 52.66 547 LEU A CA 1
ATOM 4280 C C . LEU A 1 547 ? -25.505 8.115 -5.858 1.00 52.66 547 LEU A C 1
ATOM 4282 O O . LEU A 1 547 ? -24.765 7.226 -6.232 1.00 52.66 547 LEU A O 1
ATOM 4286 N N . PRO A 1 548 ? -26.832 7.909 -5.756 1.00 55.50 548 PRO A N 1
ATOM 4287 C CA . PRO A 1 548 ? -27.453 6.652 -6.161 1.00 55.50 548 PRO A CA 1
ATOM 4288 C C . PRO A 1 548 ? -27.476 6.453 -7.671 1.00 55.50 548 PRO A C 1
ATOM 4290 O O . PRO A 1 548 ? -27.448 5.308 -8.091 1.00 55.50 548 PRO A O 1
ATOM 4293 N N . ALA A 1 549 ? -27.503 7.512 -8.492 1.00 52.50 549 ALA A N 1
ATOM 4294 C CA . ALA A 1 549 ? -27.305 7.369 -9.934 1.00 52.50 549 ALA A CA 1
ATOM 4295 C C . ALA A 1 549 ? -25.857 7.005 -10.274 1.00 52.50 549 ALA A C 1
ATOM 4297 O O . ALA A 1 549 ? -25.666 6.221 -11.189 1.00 52.50 549 ALA A O 1
ATOM 4298 N N . LEU A 1 550 ? -24.863 7.512 -9.536 1.00 52.41 550 LEU A N 1
ATOM 4299 C CA . LEU A 1 550 ? -23.452 7.124 -9.638 1.00 52.41 550 LEU A CA 1
ATOM 4300 C C . LEU A 1 550 ? -23.204 5.730 -9.074 1.00 52.41 550 LEU A C 1
ATOM 4302 O O . LEU A 1 550 ? -22.508 4.968 -9.712 1.00 52.41 550 LEU A O 1
ATOM 4306 N N . ASP A 1 551 ? -23.784 5.366 -7.933 1.00 56.19 551 ASP A N 1
ATOM 4307 C CA . ASP A 1 551 ? -23.713 4.021 -7.344 1.00 56.19 551 ASP A CA 1
ATOM 4308 C C . ASP A 1 551 ? -24.410 3.037 -8.292 1.00 56.19 551 ASP A C 1
ATOM 4310 O O . ASP A 1 551 ? -23.854 2.003 -8.633 1.00 56.19 551 ASP A O 1
ATOM 4314 N N . TRP A 1 552 ? -25.575 3.408 -8.840 1.00 63.00 552 TRP A N 1
ATOM 4315 C CA . TRP A 1 552 ? -26.252 2.649 -9.890 1.00 63.00 552 TRP A CA 1
ATOM 4316 C C . TRP A 1 552 ? -25.432 2.598 -11.176 1.00 63.00 552 TRP A C 1
ATOM 4318 O O . TRP A 1 552 ? -25.328 1.523 -11.739 1.00 63.00 552 TRP A O 1
ATOM 4328 N N . LEU A 1 553 ? -24.823 3.688 -11.642 1.00 58.66 553 LEU A N 1
ATOM 4329 C CA . LEU A 1 553 ? -23.956 3.678 -12.822 1.00 58.66 553 LEU A CA 1
ATOM 4330 C C . LEU A 1 553 ? -22.716 2.826 -12.568 1.00 58.66 553 LEU A C 1
ATOM 4332 O O . LEU A 1 553 ? -22.372 2.033 -13.417 1.00 58.66 553 LEU A O 1
ATOM 4336 N N . LEU A 1 554 ? -22.066 2.911 -11.415 1.00 60.56 554 LEU A N 1
ATOM 4337 C CA . LEU A 1 554 ? -20.841 2.171 -11.118 1.00 60.56 554 LEU A CA 1
ATOM 4338 C C . LEU A 1 554 ? -21.117 0.677 -10.903 1.00 60.56 554 LEU A C 1
ATOM 4340 O O . LEU A 1 554 ? -20.402 -0.159 -11.461 1.00 60.56 554 LEU A O 1
ATOM 4344 N N . ASP A 1 555 ? -22.167 0.330 -10.154 1.00 63.41 555 ASP A N 1
ATOM 4345 C CA . ASP A 1 555 ? -22.546 -1.065 -9.902 1.00 63.41 555 ASP A CA 1
ATOM 4346 C C . ASP A 1 555 ? -23.311 -1.687 -11.071 1.00 63.41 555 ASP A C 1
ATOM 4348 O O . ASP A 1 555 ? -23.202 -2.896 -11.286 1.00 63.41 555 ASP A O 1
ATOM 4352 N N . SER A 1 556 ? -24.099 -0.903 -11.812 1.00 65.44 556 SER A N 1
ATOM 4353 C CA . SER A 1 556 ? -24.894 -1.406 -12.938 1.00 65.44 556 SER A CA 1
ATOM 4354 C C . SER A 1 556 ? -24.162 -1.298 -14.261 1.00 65.44 556 SER A C 1
ATOM 4356 O O . SER A 1 556 ? -24.405 -2.172 -15.072 1.00 65.44 556 SER A O 1
ATOM 4358 N N . ALA A 1 557 ? -23.231 -0.361 -14.485 1.00 69.38 557 ALA A N 1
ATOM 4359 C CA . ALA A 1 557 ? -22.478 -0.303 -15.746 1.00 69.38 557 ALA A CA 1
ATOM 4360 C C . ALA A 1 557 ? -21.745 -1.614 -16.013 1.00 69.38 557 ALA A C 1
ATOM 4362 O O . ALA A 1 557 ? -21.830 -2.136 -17.111 1.00 69.38 557 ALA A O 1
ATOM 4363 N N . PHE A 1 558 ? -21.094 -2.216 -15.013 1.00 71.50 558 PHE A N 1
ATOM 4364 C CA . PHE A 1 558 ? -20.467 -3.531 -15.201 1.00 71.50 558 PHE A CA 1
ATOM 4365 C C . PHE A 1 558 ? -21.484 -4.667 -15.364 1.00 71.50 558 PHE A C 1
ATOM 4367 O O . PHE A 1 558 ? -21.177 -5.671 -15.997 1.00 71.50 558 PHE A O 1
ATOM 4374 N N . ARG A 1 559 ? -22.695 -4.540 -14.810 1.00 72.50 559 ARG A N 1
ATOM 4375 C CA . ARG A 1 559 ? -23.761 -5.538 -15.007 1.00 72.50 559 ARG A CA 1
ATOM 4376 C C . ARG A 1 559 ? -24.385 -5.435 -16.393 1.00 72.50 559 ARG A C 1
ATOM 4378 O O . ARG A 1 559 ? -24.690 -6.456 -16.992 1.00 72.50 559 ARG A O 1
ATOM 4385 N N . THR A 1 560 ? -24.603 -4.216 -16.877 1.00 73.06 560 THR A N 1
ATOM 4386 C CA . THR A 1 560 ? -25.305 -3.936 -18.130 1.00 73.06 560 THR A CA 1
ATOM 4387 C C . THR A 1 560 ? -24.368 -3.861 -19.318 1.00 73.06 560 THR A C 1
ATOM 4389 O O . THR A 1 560 ? -24.807 -4.148 -20.415 1.00 73.06 560 THR A O 1
ATOM 4392 N N . TRP A 1 561 ? -23.118 -3.446 -19.123 1.00 78.81 561 TRP A N 1
ATOM 4393 C CA . TRP A 1 561 ? -22.135 -3.194 -20.184 1.00 78.81 561 TRP A CA 1
ATOM 4394 C C . TRP A 1 561 ? -20.852 -3.997 -19.979 1.00 78.81 561 TRP A C 1
ATOM 4396 O O . TRP A 1 561 ? -19.850 -3.708 -20.617 1.00 78.81 561 TRP A O 1
ATOM 4406 N N . GLY A 1 562 ? -20.837 -4.985 -19.079 1.00 82.75 562 GLY A N 1
ATOM 4407 C CA . GLY A 1 562 ? -19.628 -5.761 -18.802 1.00 82.75 562 GLY A CA 1
ATOM 4408 C C . GLY A 1 562 ? -19.067 -6.463 -20.043 1.00 82.75 562 GLY A C 1
ATOM 4409 O O . GLY A 1 562 ? -17.857 -6.478 -20.227 1.00 82.75 562 GLY A O 1
ATOM 4410 N N . GLU A 1 563 ? -19.931 -6.956 -20.936 1.00 84.56 563 GLU A N 1
ATOM 4411 C CA . GLU A 1 563 ? -19.524 -7.560 -22.216 1.00 84.56 563 GLU A CA 1
ATOM 4412 C C . GLU A 1 563 ? -18.904 -6.527 -23.158 1.00 84.56 563 GLU A C 1
ATOM 4414 O O . GLU A 1 563 ? -17.799 -6.731 -23.655 1.00 84.56 563 GLU A O 1
ATOM 4419 N N . ASP A 1 564 ? -19.584 -5.394 -23.345 1.00 82.25 564 ASP A N 1
ATOM 4420 C CA . ASP A 1 564 ? -19.106 -4.306 -24.198 1.00 82.25 564 ASP A CA 1
ATOM 4421 C C . ASP A 1 564 ? -17.796 -3.710 -23.663 1.00 82.25 564 ASP A C 1
ATOM 4423 O O . ASP A 1 564 ? -16.918 -3.349 -24.437 1.00 82.25 564 ASP A O 1
ATOM 4427 N N . LEU A 1 565 ? -17.635 -3.640 -22.338 1.00 83.56 565 LEU A N 1
ATOM 4428 C CA . LEU A 1 565 ? -16.434 -3.126 -21.683 1.00 83.56 565 LEU A CA 1
ATOM 4429 C C . LEU A 1 565 ? -15.266 -4.118 -21.777 1.00 83.56 565 LEU A C 1
ATOM 4431 O O . LEU A 1 565 ? -14.127 -3.691 -21.938 1.00 83.56 565 LEU A O 1
ATOM 4435 N N . VAL A 1 566 ? -15.528 -5.429 -21.744 1.00 87.88 566 VAL A N 1
ATOM 4436 C CA . VAL A 1 566 ? -14.518 -6.452 -22.063 1.00 87.88 566 VAL A CA 1
ATOM 4437 C C . VAL A 1 566 ? -14.059 -6.312 -23.513 1.00 87.88 566 VAL A C 1
ATOM 4439 O O . VAL A 1 566 ? -12.858 -6.264 -23.764 1.00 87.88 566 VAL A O 1
ATOM 4442 N N . LEU A 1 567 ? -14.999 -6.203 -24.456 1.00 85.94 567 LEU A N 1
ATOM 4443 C CA . LEU A 1 567 ? -14.691 -6.026 -25.879 1.00 85.94 567 LEU A CA 1
ATOM 4444 C C . LEU A 1 567 ? -13.934 -4.723 -26.128 1.00 85.94 567 LEU A C 1
ATOM 4446 O O . LEU A 1 567 ? -12.974 -4.718 -26.888 1.00 85.94 567 LEU A O 1
ATOM 4450 N N . LEU A 1 568 ? -14.314 -3.645 -25.443 1.00 84.00 568 LEU A N 1
ATOM 4451 C CA . LEU A 1 568 ? -13.595 -2.381 -25.481 1.00 84.00 568 LEU A CA 1
ATOM 4452 C C . LEU A 1 568 ? -12.145 -2.547 -25.074 1.00 84.00 568 LEU A C 1
ATOM 4454 O O . LEU A 1 568 ? -11.248 -2.151 -25.805 1.00 84.00 568 LEU A O 1
ATOM 4458 N N . VAL A 1 569 ? -11.924 -3.104 -23.892 1.00 85.75 569 VAL A N 1
ATOM 4459 C CA . VAL A 1 569 ? -10.581 -3.212 -23.340 1.00 85.75 569 VAL A CA 1
ATOM 4460 C C . VAL A 1 569 ? -9.717 -4.078 -24.247 1.00 85.75 569 VAL A C 1
ATOM 4462 O O . VAL A 1 569 ? -8.627 -3.650 -24.593 1.00 85.75 569 VAL A O 1
ATOM 4465 N N . LEU A 1 570 ? -10.244 -5.204 -24.737 1.00 85.38 570 LEU A N 1
ATOM 4466 C CA . LEU A 1 570 ? -9.562 -6.044 -25.725 1.00 85.38 570 LEU A CA 1
ATOM 4467 C C . LEU A 1 570 ? -9.202 -5.290 -27.011 1.00 85.38 570 LEU A C 1
ATOM 4469 O O . LEU A 1 570 ? -8.111 -5.460 -27.543 1.00 85.38 570 LEU A O 1
ATOM 4473 N N . LEU A 1 571 ? -10.120 -4.463 -27.518 1.00 83.06 571 LEU A N 1
ATOM 4474 C CA . LEU A 1 571 ? -9.869 -3.664 -28.714 1.00 83.06 571 LEU A CA 1
ATOM 4475 C C . LEU A 1 571 ? -8.836 -2.569 -28.454 1.00 83.06 571 LEU A C 1
ATOM 4477 O O . LEU A 1 571 ? -7.994 -2.351 -29.313 1.00 83.06 571 LEU A O 1
ATOM 4481 N N . LEU A 1 572 ? -8.888 -1.882 -27.310 1.00 82.44 572 LEU A N 1
ATOM 4482 C CA . LEU A 1 572 ? -7.928 -0.830 -26.969 1.00 82.44 572 LEU A CA 1
ATOM 4483 C C . LEU A 1 572 ? -6.524 -1.394 -26.782 1.00 82.44 572 LEU A C 1
ATOM 4485 O O . LEU A 1 572 ? -5.603 -0.827 -27.351 1.00 82.44 572 LEU A O 1
ATOM 4489 N N . CYS A 1 573 ? -6.371 -2.495 -26.045 1.00 84.06 573 CYS A N 1
ATOM 4490 C CA . CYS A 1 573 ? -5.076 -3.153 -25.860 1.00 84.06 573 CYS A CA 1
ATOM 4491 C C . CYS A 1 573 ? -4.491 -3.569 -27.221 1.00 84.06 573 CYS A C 1
ATOM 4493 O O . CYS A 1 573 ? -3.454 -3.062 -27.639 1.00 84.06 573 CYS A O 1
ATOM 4495 N N . GLY A 1 574 ? -5.266 -4.297 -28.033 1.00 81.94 574 GLY A N 1
ATOM 4496 C CA . GLY A 1 574 ? -4.738 -4.847 -29.282 1.00 81.94 574 GLY A CA 1
ATOM 4497 C C . GLY A 1 574 ? -4.452 -3.828 -30.390 1.00 81.94 574 GLY A C 1
ATOM 4498 O O . GLY A 1 574 ? -3.940 -4.198 -31.445 1.00 81.94 574 GLY A O 1
ATOM 4499 N N . THR A 1 575 ? -4.820 -2.556 -30.206 1.00 78.19 575 THR A N 1
ATOM 4500 C CA . THR A 1 575 ? -4.710 -1.521 -31.250 1.00 78.19 575 THR A CA 1
ATOM 4501 C C . THR A 1 575 ? -3.981 -0.248 -30.822 1.00 78.19 575 THR A C 1
ATOM 4503 O O . THR A 1 575 ? -3.590 0.535 -31.697 1.00 78.19 575 THR A O 1
ATOM 4506 N N . CYS A 1 576 ? -3.821 -0.010 -29.516 1.00 76.81 576 CYS A N 1
ATOM 4507 C CA . CYS A 1 576 ? -3.037 1.104 -28.982 1.00 76.81 576 CYS A CA 1
ATOM 4508 C C . CYS A 1 576 ? -1.558 0.744 -28.801 1.00 76.81 576 CYS A C 1
ATOM 4510 O O . CYS A 1 576 ? -0.730 1.649 -28.909 1.00 76.81 576 CYS A O 1
ATOM 4512 N N . GLY A 1 577 ? -1.242 -0.531 -28.551 1.00 73.69 577 GLY A N 1
ATOM 4513 C CA . GLY A 1 577 ? 0.130 -1.016 -28.427 1.00 73.69 577 GLY A CA 1
ATOM 4514 C C . GLY A 1 577 ? 0.904 -1.020 -29.748 1.00 73.69 577 GLY A C 1
ATOM 4515 O O . GLY A 1 577 ? 0.350 -0.812 -30.836 1.00 73.69 577 GLY A O 1
ATOM 4516 N N . GLU A 1 578 ? 2.210 -1.273 -29.653 1.00 75.06 578 GLU A N 1
ATOM 4517 C CA . GLU A 1 578 ? 3.021 -1.578 -30.831 1.00 75.06 578 GLU A CA 1
ATOM 4518 C C . GLU A 1 578 ? 2.453 -2.821 -31.531 1.00 75.06 578 GLU A C 1
ATOM 4520 O O . GLU A 1 578 ? 1.950 -3.735 -30.866 1.00 75.06 578 GLU A O 1
ATOM 4525 N N . PRO A 1 579 ? 2.474 -2.871 -32.873 1.00 74.38 579 PRO A N 1
ATOM 4526 C CA . PRO A 1 579 ? 1.869 -3.968 -33.607 1.00 74.38 579 PRO A CA 1
ATOM 4527 C C . PRO A 1 579 ? 2.665 -5.263 -33.413 1.00 74.38 579 PRO A C 1
ATOM 4529 O O . PRO A 1 579 ? 3.577 -5.606 -34.162 1.00 74.38 579 PRO A O 1
ATOM 4532 N N . THR A 1 580 ? 2.284 -6.001 -32.383 1.00 82.69 580 THR A N 1
ATOM 4533 C CA . THR A 1 580 ? 2.875 -7.273 -31.992 1.00 82.69 580 THR A CA 1
ATOM 4534 C C . THR A 1 580 ? 1.938 -8.424 -32.348 1.00 82.69 580 THR A C 1
ATOM 4536 O O . THR A 1 580 ? 0.734 -8.253 -32.572 1.00 82.69 580 THR A O 1
ATOM 4539 N N . ILE A 1 581 ? 2.473 -9.648 -32.368 1.00 83.88 581 ILE A N 1
ATOM 4540 C CA . ILE A 1 581 ? 1.642 -10.853 -32.502 1.00 83.88 581 ILE A CA 1
ATOM 4541 C C . ILE A 1 581 ? 0.631 -10.976 -31.348 1.00 83.88 581 ILE A C 1
ATOM 4543 O O . ILE A 1 581 ? -0.463 -11.508 -31.532 1.00 83.88 581 ILE A O 1
ATOM 4547 N N . TRP A 1 582 ? 0.989 -10.427 -30.186 1.00 85.44 582 TRP A N 1
ATOM 4548 C CA . TRP A 1 582 ? 0.163 -10.301 -28.993 1.00 85.44 582 TRP A CA 1
ATOM 4549 C C . TRP A 1 582 ? -1.053 -9.410 -29.257 1.00 85.44 582 TRP A C 1
ATOM 4551 O O . TRP A 1 582 ? -2.186 -9.888 -29.161 1.00 85.44 582 TRP A O 1
ATOM 4561 N N . GLY A 1 583 ? -0.836 -8.195 -29.773 1.00 85.88 583 GLY A N 1
ATOM 4562 C CA . GLY A 1 583 ? -1.926 -7.304 -30.180 1.00 85.88 583 GLY A CA 1
ATOM 4563 C C . GLY A 1 583 ? -2.846 -7.921 -31.243 1.00 85.88 583 GLY A C 1
ATOM 4564 O O . GLY A 1 583 ? -4.071 -7.812 -31.156 1.00 85.88 583 GLY A O 1
ATOM 4565 N N . LEU A 1 584 ? -2.298 -8.675 -32.207 1.00 88.06 584 LEU A N 1
ATOM 4566 C CA . LEU A 1 584 ? -3.121 -9.422 -33.167 1.00 88.06 584 LEU A CA 1
ATOM 4567 C C . LEU A 1 584 ? -3.996 -10.482 -32.479 1.00 88.06 584 LEU A C 1
ATOM 4569 O O . LEU A 1 584 ? -5.180 -10.594 -32.805 1.00 88.06 584 LEU A O 1
ATOM 4573 N N . LEU A 1 585 ? -3.443 -11.260 -31.544 1.00 89.75 585 LEU A N 1
ATOM 4574 C CA . LEU A 1 585 ? -4.206 -12.256 -30.786 1.00 89.75 585 LEU A CA 1
ATOM 4575 C C . LEU A 1 585 ? -5.342 -11.603 -29.989 1.00 89.75 585 LEU A C 1
ATOM 4577 O O . LEU A 1 585 ? -6.449 -12.148 -29.968 1.00 89.75 585 LEU A O 1
ATOM 4581 N N . GLU A 1 586 ? -5.110 -10.430 -29.400 1.00 89.12 586 GLU A N 1
ATOM 4582 C CA . GLU A 1 586 ? -6.136 -9.656 -28.695 1.00 89.12 586 GLU A CA 1
ATOM 4583 C C . GLU A 1 586 ? -7.244 -9.175 -29.634 1.00 89.12 586 GLU A C 1
ATOM 4585 O O . GLU A 1 586 ? -8.423 -9.397 -29.346 1.00 89.12 586 GLU A O 1
ATOM 4590 N N . VAL A 1 587 ? -6.897 -8.598 -30.792 1.00 88.88 587 VAL A N 1
ATOM 4591 C CA . VAL A 1 587 ? -7.880 -8.166 -31.802 1.00 88.88 587 VAL A CA 1
ATOM 4592 C C . VAL A 1 587 ? -8.679 -9.360 -32.327 1.00 88.88 587 VAL A C 1
ATOM 4594 O O . VAL A 1 587 ? -9.907 -9.274 -32.466 1.00 88.88 587 VAL A O 1
ATOM 4597 N N . VAL A 1 588 ? -8.017 -10.493 -32.581 1.00 90.81 588 VAL A N 1
ATOM 4598 C CA . VAL A 1 588 ? -8.673 -11.735 -33.006 1.00 90.81 588 VAL A CA 1
ATOM 4599 C C . VAL A 1 588 ? -9.645 -12.214 -31.932 1.00 90.81 588 VAL A C 1
ATOM 4601 O O . VAL A 1 588 ? -10.810 -12.487 -32.233 1.00 90.81 588 VAL A O 1
ATOM 4604 N N . PHE A 1 589 ? -9.210 -12.257 -30.674 1.00 89.19 589 PHE A N 1
ATOM 4605 C CA . PHE A 1 589 ? -10.040 -12.679 -29.551 1.00 89.19 589 PHE A CA 1
ATOM 4606 C C . PHE A 1 589 ? -11.233 -11.738 -29.320 1.00 89.19 589 PHE A C 1
ATOM 4608 O O . PHE A 1 589 ? -12.363 -12.213 -29.162 1.00 89.19 589 PHE A O 1
ATOM 4615 N N . ALA A 1 590 ? -11.022 -10.418 -29.393 1.00 87.31 590 ALA A N 1
ATOM 4616 C CA . ALA A 1 590 ? -12.079 -9.405 -29.351 1.00 87.31 590 ALA A CA 1
ATOM 4617 C C . ALA A 1 590 ? -13.129 -9.660 -30.435 1.00 87.31 590 ALA A C 1
ATOM 4619 O O . ALA A 1 590 ? -14.335 -9.619 -30.188 1.00 87.31 590 ALA A O 1
ATOM 4620 N N . GLY A 1 591 ? -12.666 -10.002 -31.632 1.00 86.31 591 GLY A N 1
ATOM 4621 C CA . GLY A 1 591 ? -13.523 -10.390 -32.735 1.00 86.31 591 GLY A CA 1
ATOM 4622 C C . GLY A 1 591 ? -14.342 -11.612 -32.465 1.00 86.31 591 GLY A C 1
ATOM 4623 O O . GLY A 1 591 ? -15.560 -11.579 -32.592 1.00 86.31 591 GLY A O 1
ATOM 4624 N N . VAL A 1 592 ? -13.688 -12.696 -32.070 1.00 88.88 592 VAL A N 1
ATOM 4625 C CA . VAL A 1 592 ? -14.376 -13.941 -31.742 1.00 88.88 592 VAL A CA 1
ATOM 4626 C C . VAL A 1 592 ? -15.437 -13.688 -30.658 1.00 88.88 592 VAL A C 1
ATOM 4628 O O . VAL A 1 592 ? -16.555 -14.190 -30.787 1.00 88.88 592 VAL A O 1
ATOM 4631 N N . GLY A 1 593 ? -15.155 -12.835 -29.666 1.00 84.75 593 GLY A N 1
ATOM 4632 C CA . GLY A 1 593 ? -16.139 -12.358 -28.687 1.00 84.75 593 GLY A CA 1
ATOM 4633 C C . GLY A 1 593 ? -17.296 -11.559 -29.307 1.00 84.75 593 GLY A C 1
ATOM 4634 O O . GLY A 1 593 ? -18.455 -11.810 -28.981 1.00 84.75 593 GLY A O 1
ATOM 4635 N N . ALA A 1 594 ? -17.011 -10.655 -30.248 1.00 82.12 594 ALA A N 1
ATOM 4636 C CA . ALA A 1 594 ? -18.011 -9.861 -30.968 1.00 82.12 594 ALA A CA 1
ATOM 4637 C C . ALA A 1 594 ? -18.910 -10.707 -31.896 1.00 82.12 594 ALA A C 1
ATOM 4639 O O . ALA A 1 594 ? -20.115 -10.463 -32.004 1.00 82.12 594 ALA A O 1
ATOM 4640 N N . TYR A 1 595 ? -18.344 -11.714 -32.572 1.00 83.06 595 TYR A N 1
ATOM 4641 C CA . TYR A 1 595 ? -19.070 -12.635 -33.456 1.00 83.06 595 TYR A CA 1
ATOM 4642 C C . TYR A 1 595 ? -19.820 -13.717 -32.686 1.00 83.06 595 TYR A C 1
ATOM 4644 O O . TYR A 1 595 ? -20.865 -14.189 -33.145 1.00 83.06 595 TYR A O 1
ATOM 4652 N N . CYS A 1 596 ? -19.306 -14.100 -31.520 1.00 84.94 596 CYS A N 1
ATOM 4653 C CA . CYS A 1 596 ? -19.884 -15.116 -30.662 1.00 84.94 596 CYS A CA 1
ATOM 4654 C C . CYS A 1 596 ? -20.064 -14.571 -29.233 1.00 84.94 596 CYS A C 1
ATOM 4656 O O . CYS A 1 596 ? -19.357 -15.009 -28.323 1.00 84.94 596 CYS A O 1
ATOM 4658 N N . PRO A 1 597 ? -21.065 -13.694 -28.994 1.00 78.69 597 PRO A N 1
ATOM 4659 C CA . PRO A 1 597 ? -21.330 -13.111 -27.670 1.00 78.69 597 PRO A CA 1
ATOM 4660 C C . PRO A 1 597 ? -21.505 -14.162 -26.568 1.00 78.69 597 PRO A C 1
ATOM 4662 O O . PRO A 1 597 ? -21.179 -13.929 -25.409 1.00 78.69 597 PRO A O 1
ATOM 4665 N N . SER A 1 598 ? -21.935 -15.375 -26.944 1.00 80.94 598 SER A N 1
ATOM 4666 C CA . SER A 1 598 ? -22.039 -16.517 -26.032 1.00 80.94 598 SER A CA 1
ATOM 4667 C C . SER A 1 598 ? -20.724 -16.881 -25.331 1.00 80.94 598 SER A C 1
ATOM 4669 O O . SER A 1 598 ? -20.777 -17.515 -24.283 1.00 80.94 598 SER A O 1
ATOM 4671 N N . LEU A 1 599 ? -19.558 -16.513 -25.881 1.00 82.69 599 LEU A N 1
ATOM 4672 C CA . LEU A 1 599 ? -18.253 -16.703 -25.238 1.00 82.69 599 LEU A CA 1
ATOM 4673 C C . LEU A 1 599 ? -18.038 -15.759 -24.057 1.00 82.69 599 LEU A C 1
ATOM 4675 O O . LEU A 1 599 ? -17.363 -16.133 -23.102 1.00 82.69 599 LEU A O 1
ATOM 4679 N N . LEU A 1 600 ? -18.641 -14.571 -24.097 1.00 84.19 600 LEU A N 1
ATOM 4680 C CA . LEU A 1 600 ? -18.585 -13.573 -23.029 1.00 84.19 600 LEU A CA 1
ATOM 4681 C C . LEU A 1 600 ? -19.748 -13.711 -22.033 1.00 84.19 600 LEU A C 1
ATOM 4683 O O . LEU A 1 600 ? -19.887 -12.901 -21.115 1.00 84.19 600 LEU A O 1
ATOM 4687 N N . GLN A 1 601 ? -20.554 -14.766 -22.185 1.00 83.94 601 GLN A N 1
ATOM 4688 C CA . GLN A 1 601 ? -21.741 -15.043 -21.383 1.00 83.94 601 GLN A CA 1
ATOM 4689 C C . GLN A 1 601 ? -21.672 -16.409 -20.689 1.00 83.94 601 GLN A C 1
ATOM 4691 O O . GLN A 1 601 ? -21.072 -17.380 -21.166 1.00 83.94 601 GLN A O 1
ATOM 4696 N N . GLY A 1 602 ? -22.339 -16.496 -19.535 1.00 82.12 602 GLY A N 1
ATOM 4697 C CA . GLY A 1 602 ? -22.585 -17.748 -18.821 1.00 82.12 602 GLY A CA 1
ATOM 4698 C C . GLY A 1 602 ? -21.321 -18.566 -18.527 1.00 82.12 602 GLY A C 1
ATOM 4699 O O . GLY A 1 602 ? -20.320 -18.054 -18.033 1.00 82.12 602 GLY A O 1
ATOM 4700 N N . ARG A 1 603 ? -21.370 -19.876 -18.810 1.00 81.31 603 ARG A N 1
ATOM 4701 C CA . ARG A 1 603 ? -20.265 -20.811 -18.513 1.00 81.31 603 ARG A CA 1
ATOM 4702 C C . ARG A 1 603 ? -19.029 -20.591 -19.390 1.00 81.31 603 ARG A C 1
ATOM 4704 O O . ARG A 1 603 ? -17.922 -20.882 -18.945 1.00 81.31 603 ARG A O 1
ATOM 4711 N N . ARG A 1 604 ? -19.197 -20.081 -20.616 1.00 87.31 604 ARG A N 1
ATOM 4712 C CA . ARG A 1 604 ? -18.089 -19.902 -21.572 1.00 87.31 604 ARG A CA 1
ATOM 4713 C C . ARG A 1 604 ? -17.206 -18.702 -21.234 1.00 87.31 604 ARG A C 1
ATOM 4715 O O . ARG A 1 604 ? -16.027 -18.735 -21.563 1.00 87.31 604 ARG A O 1
ATOM 4722 N N . LEU A 1 605 ? -17.717 -17.743 -20.459 1.00 87.19 605 LEU A N 1
ATOM 4723 C CA . LEU A 1 605 ? -16.927 -16.643 -19.898 1.00 87.19 605 LEU A CA 1
ATOM 4724 C C . LEU A 1 605 ? -15.755 -17.140 -19.031 1.00 87.19 605 LEU A C 1
ATOM 4726 O O . LEU A 1 605 ? -14.733 -16.468 -18.913 1.00 87.19 605 LEU A O 1
ATOM 4730 N N . GLY A 1 606 ? -15.860 -18.350 -18.466 1.00 88.00 606 GLY A N 1
ATOM 4731 C CA . GLY A 1 606 ? -14.734 -19.019 -17.817 1.00 88.00 606 GLY A CA 1
ATOM 4732 C C . GLY A 1 606 ? -13.559 -19.276 -18.767 1.00 88.00 606 GLY A C 1
ATOM 4733 O O . GLY A 1 606 ? -12.420 -19.076 -18.365 1.00 88.00 606 GLY A O 1
ATOM 4734 N N . MET A 1 607 ? -13.818 -19.642 -20.029 1.00 89.19 607 MET A N 1
ATOM 4735 C CA . MET A 1 607 ? -12.763 -19.838 -21.033 1.00 89.19 607 MET A CA 1
ATOM 4736 C C . MET A 1 607 ? -12.104 -18.517 -21.424 1.00 89.19 607 MET A C 1
ATOM 4738 O O . MET A 1 607 ? -10.887 -18.475 -21.545 1.00 89.19 607 MET A O 1
ATOM 4742 N N . ALA A 1 608 ? -12.879 -17.435 -21.552 1.00 89.38 608 ALA A N 1
ATOM 4743 C CA . ALA A 1 608 ? -12.323 -16.108 -21.813 1.00 89.38 608 ALA A CA 1
ATOM 4744 C C . ALA A 1 608 ? -11.405 -15.636 -20.676 1.00 89.38 608 ALA A C 1
ATOM 4746 O O . ALA A 1 608 ? -10.329 -15.100 -20.925 1.00 89.38 608 ALA A O 1
ATOM 4747 N N . LEU A 1 609 ? -11.792 -15.903 -19.425 1.00 91.69 609 LEU A N 1
ATOM 4748 C CA . LEU A 1 609 ? -10.951 -15.619 -18.265 1.00 91.69 609 LEU A CA 1
ATOM 4749 C C . LEU A 1 609 ? -9.671 -16.465 -18.253 1.00 91.69 609 LEU A C 1
ATOM 4751 O O . LEU A 1 609 ? -8.607 -15.940 -17.937 1.00 91.69 609 LEU A O 1
ATOM 4755 N N . VAL A 1 610 ? -9.762 -17.756 -18.589 1.00 91.31 610 VAL A N 1
ATOM 4756 C CA . VAL A 1 610 ? -8.588 -18.637 -18.699 1.00 91.31 610 VAL A CA 1
ATOM 4757 C C . VAL A 1 610 ? -7.654 -18.146 -19.801 1.00 91.31 610 VAL A C 1
ATOM 4759 O O . VAL A 1 610 ? -6.459 -18.051 -19.555 1.00 91.31 610 VAL A O 1
ATOM 4762 N N . PHE A 1 611 ? -8.188 -17.774 -20.966 1.00 91.06 611 PHE A N 1
ATOM 4763 C CA . PHE A 1 611 ? -7.404 -17.209 -22.062 1.00 91.06 611 PHE A CA 1
ATOM 4764 C C . PHE A 1 611 ? -6.671 -15.936 -21.628 1.00 91.06 611 PHE A C 1
ATOM 4766 O O . PHE A 1 611 ? -5.450 -15.904 -21.702 1.00 91.06 611 PHE A O 1
ATOM 4773 N N . ALA A 1 612 ? -7.382 -14.943 -21.079 1.00 91.38 612 ALA A N 1
ATOM 4774 C CA . ALA A 1 612 ? -6.763 -13.703 -20.600 1.00 91.38 612 ALA A CA 1
ATOM 4775 C C . ALA A 1 612 ? -5.700 -13.962 -19.511 1.00 91.38 612 ALA A C 1
ATOM 4777 O O . ALA A 1 612 ? -4.635 -13.354 -19.513 1.00 91.38 612 ALA A O 1
ATOM 4778 N N . SER A 1 613 ? -5.950 -14.926 -18.617 1.00 92.62 613 SER A N 1
ATOM 4779 C CA . SER A 1 613 ? -4.997 -15.304 -17.564 1.00 92.62 613 SER A CA 1
ATOM 4780 C C . SER A 1 613 ? -3.741 -15.981 -18.114 1.00 92.62 613 SER A C 1
ATOM 4782 O O . SER A 1 613 ? -2.639 -15.694 -17.650 1.00 92.62 613 SER A O 1
ATOM 4784 N N . LEU A 1 614 ? -3.895 -16.889 -19.083 1.00 92.06 614 LEU A N 1
ATOM 4785 C CA . LEU A 1 614 ? -2.776 -17.536 -19.771 1.00 92.06 614 LEU A CA 1
ATOM 4786 C C . LEU A 1 614 ? -1.978 -16.524 -20.588 1.00 92.06 614 LEU A C 1
ATOM 4788 O O . LEU A 1 614 ? -0.756 -16.576 -20.557 1.00 92.06 614 LEU A O 1
ATOM 4792 N N . TYR A 1 615 ? -2.663 -15.593 -21.247 1.00 91.69 615 TYR A N 1
ATOM 4793 C CA . TYR A 1 615 ? -2.058 -14.505 -22.002 1.00 91.69 615 TYR A CA 1
ATOM 4794 C C . TYR A 1 615 ? -1.166 -13.633 -21.108 1.00 91.69 615 TYR A C 1
ATOM 4796 O O . TYR A 1 615 ? 0.036 -13.567 -21.340 1.00 91.69 615 TYR A O 1
ATOM 4804 N N . LEU A 1 616 ? -1.704 -13.101 -19.999 1.00 93.06 616 LEU A N 1
ATOM 4805 C CA . LEU A 1 616 ? -0.915 -12.330 -19.028 1.00 93.06 616 LEU A CA 1
ATOM 4806 C C . LEU A 1 616 ? 0.235 -13.153 -18.427 1.00 93.06 616 LEU A C 1
ATOM 4808 O O . LEU A 1 616 ? 1.315 -12.623 -18.189 1.00 93.06 616 LEU A O 1
ATOM 4812 N N . SER A 1 617 ? 0.019 -14.447 -18.165 1.00 92.69 617 SER A N 1
ATOM 4813 C CA . SER A 1 617 ? 1.083 -15.323 -17.653 1.00 92.69 617 SER A CA 1
ATOM 4814 C C . SER A 1 617 ? 2.209 -15.483 -18.666 1.00 92.69 617 SER A C 1
ATOM 4816 O O . SER A 1 617 ? 3.373 -15.456 -18.286 1.00 92.69 617 SER A O 1
ATOM 4818 N N . LEU A 1 618 ? 1.868 -15.672 -19.940 1.00 91.50 618 LEU A N 1
ATOM 4819 C CA . LEU A 1 618 ? 2.827 -15.901 -21.009 1.00 91.50 618 LEU A CA 1
ATOM 4820 C C . LEU A 1 618 ? 3.633 -14.636 -21.300 1.00 91.50 618 LEU A C 1
ATOM 4822 O O . LEU A 1 618 ? 4.858 -14.710 -21.310 1.00 91.50 618 LEU A O 1
ATOM 4826 N N . GLU A 1 619 ? 2.976 -13.480 -21.417 1.00 90.56 619 GLU A N 1
ATOM 4827 C CA . GLU A 1 619 ? 3.675 -12.197 -21.529 1.00 90.56 619 GLU A CA 1
ATOM 4828 C C . GLU A 1 619 ? 4.561 -11.929 -20.313 1.00 90.56 619 GLU A C 1
ATOM 4830 O O . GLU A 1 619 ? 5.702 -11.508 -20.464 1.00 90.56 619 GLU A O 1
ATOM 4835 N N . PHE A 1 620 ? 4.092 -12.226 -19.098 1.00 91.50 620 PHE A N 1
ATOM 4836 C CA . PHE A 1 620 ? 4.915 -12.045 -17.905 1.00 91.50 620 PHE A CA 1
ATOM 4837 C C . PHE A 1 620 ? 6.119 -12.998 -17.866 1.00 91.50 620 PHE A C 1
ATOM 4839 O O . PHE A 1 620 ? 7.192 -12.606 -17.418 1.00 91.50 620 PHE A O 1
ATOM 4846 N N . MET A 1 621 ? 5.974 -14.239 -18.335 1.00 90.19 621 MET A N 1
ATOM 4847 C CA . MET A 1 621 ? 7.095 -15.182 -18.439 1.00 90.19 621 MET A CA 1
ATOM 4848 C C . MET A 1 621 ? 8.115 -14.735 -19.491 1.00 90.19 621 MET A C 1
ATOM 4850 O O . MET A 1 621 ? 9.313 -14.895 -19.270 1.00 90.19 621 MET A O 1
ATOM 4854 N N . LEU A 1 622 ? 7.660 -14.138 -20.595 1.00 88.12 622 LEU A N 1
ATOM 4855 C CA . LEU A 1 622 ? 8.540 -13.519 -21.589 1.00 88.12 622 LEU A CA 1
ATOM 4856 C C . LEU A 1 622 ? 9.225 -12.269 -21.023 1.00 88.12 622 LEU A C 1
ATOM 4858 O O . LEU A 1 622 ? 10.425 -12.107 -21.206 1.00 88.12 622 LEU A O 1
ATOM 4862 N N . TYR A 1 623 ? 8.500 -11.447 -20.259 1.00 87.44 623 TYR A N 1
ATOM 4863 C CA . TYR A 1 623 ? 9.050 -10.290 -19.546 1.00 87.44 623 TYR A CA 1
ATOM 4864 C C . TYR A 1 623 ? 10.095 -10.674 -18.493 1.00 87.44 623 TYR A C 1
ATOM 4866 O O . TYR A 1 623 ? 11.054 -9.940 -18.262 1.00 87.44 623 TYR A O 1
ATOM 4874 N N . LEU A 1 624 ? 9.883 -11.806 -17.815 1.00 88.88 624 LEU A N 1
ATOM 4875 C CA . LEU A 1 624 ? 10.809 -12.339 -16.821 1.00 88.88 624 LEU A CA 1
ATOM 4876 C C . LEU A 1 624 ? 12.136 -12.753 -17.458 1.00 88.88 624 LEU A C 1
ATOM 4878 O O . LEU A 1 624 ? 13.177 -12.611 -16.819 1.00 88.88 624 LEU A O 1
ATOM 4882 N N . GLY A 1 625 ? 12.085 -13.266 -18.689 1.00 85.94 625 GLY A N 1
ATOM 4883 C CA . GLY A 1 625 ? 13.248 -13.779 -19.395 1.00 85.94 625 GLY A CA 1
ATOM 4884 C C . GLY A 1 625 ? 13.878 -15.001 -18.719 1.00 85.94 625 GLY A C 1
ATOM 4885 O O . GLY A 1 625 ? 13.428 -15.512 -17.682 1.00 85.94 625 GLY A O 1
ATOM 4886 N N . LEU A 1 626 ? 14.948 -15.489 -19.340 1.00 82.62 626 LEU A N 1
ATOM 4887 C CA . LEU A 1 626 ? 15.833 -16.479 -18.737 1.00 82.62 626 LEU A CA 1
ATOM 4888 C C . LEU A 1 626 ? 16.925 -15.753 -17.941 1.00 82.62 626 LEU A C 1
ATOM 4890 O O . LEU A 1 626 ? 17.354 -14.679 -18.351 1.00 82.62 626 LEU A O 1
ATOM 4894 N N . PRO A 1 627 ? 17.385 -16.312 -16.811 1.00 79.44 627 PRO A N 1
ATOM 4895 C CA . PRO A 1 627 ? 18.492 -15.720 -16.074 1.00 79.44 627 PRO A CA 1
ATOM 4896 C C . PRO A 1 627 ? 19.769 -15.768 -16.921 1.00 79.44 627 PRO A C 1
ATOM 4898 O O . PRO A 1 627 ? 20.151 -16.847 -17.377 1.00 79.44 627 PRO A O 1
ATOM 4901 N N . ASP A 1 628 ? 20.462 -14.634 -17.043 1.00 70.31 628 ASP A N 1
ATOM 4902 C CA . ASP A 1 628 ? 21.697 -14.475 -17.837 1.00 70.31 628 ASP A CA 1
ATOM 4903 C C . ASP A 1 628 ? 22.787 -15.515 -17.507 1.00 70.31 628 ASP A C 1
ATOM 4905 O O . ASP A 1 628 ? 23.621 -15.852 -18.339 1.00 70.31 628 ASP A O 1
ATOM 4909 N N . VAL A 1 629 ? 22.772 -16.057 -16.284 1.00 69.88 629 VAL A N 1
ATOM 4910 C CA . VAL A 1 629 ? 23.743 -17.050 -15.786 1.00 69.88 629 VAL A CA 1
ATOM 4911 C C . VAL A 1 629 ? 23.567 -18.417 -16.434 1.00 69.88 629 VAL A C 1
ATOM 4913 O O . VAL A 1 629 ? 24.510 -19.212 -16.504 1.00 69.88 629 VAL A O 1
ATOM 4916 N N . VAL A 1 630 ? 22.363 -18.723 -16.917 1.00 72.56 630 VAL A N 1
ATOM 4917 C CA . VAL A 1 630 ? 22.155 -19.931 -17.702 1.00 72.56 630 VAL A CA 1
ATOM 4918 C C . VAL A 1 630 ? 22.679 -19.623 -19.099 1.00 72.56 630 VAL A C 1
ATOM 4920 O O . VAL A 1 630 ? 21.920 -19.279 -20.002 1.00 72.56 630 VAL A O 1
ATOM 4923 N N . ASN A 1 631 ? 23.997 -19.788 -19.257 1.00 61.59 631 ASN A N 1
ATOM 4924 C CA . ASN A 1 631 ? 24.679 -19.947 -20.536 1.00 61.59 631 ASN A CA 1
ATOM 4925 C C . ASN A 1 631 ? 24.122 -21.207 -21.206 1.00 61.59 631 ASN A C 1
ATOM 4927 O O . ASN A 1 631 ? 24.767 -22.258 -21.230 1.00 61.59 631 ASN A O 1
ATOM 4931 N N . LEU A 1 632 ? 22.880 -21.134 -21.687 1.00 58.53 632 LEU A N 1
ATOM 4932 C CA . LEU A 1 632 ? 22.332 -22.131 -22.581 1.00 58.53 632 LEU A CA 1
ATOM 4933 C C . LEU A 1 632 ? 23.308 -22.160 -23.756 1.00 58.53 632 LEU A C 1
ATOM 4935 O O . LEU A 1 632 ? 23.474 -21.120 -24.403 1.00 58.53 632 LEU A O 1
ATOM 4939 N N . PRO A 1 633 ? 24.006 -23.291 -24.000 1.00 52.69 633 PRO A N 1
ATOM 4940 C CA . PRO A 1 633 ? 24.806 -23.429 -25.204 1.00 52.69 633 PRO A CA 1
ATOM 4941 C C . PRO A 1 633 ? 23.862 -23.067 -26.332 1.00 52.69 633 PRO A C 1
ATOM 4943 O O . PRO A 1 633 ? 22.792 -23.674 -26.383 1.00 52.69 633 PRO A O 1
ATOM 4946 N N . GLN A 1 634 ? 24.221 -22.004 -27.070 1.00 52.97 634 GLN A N 1
ATOM 4947 C CA . GLN A 1 634 ? 23.439 -21.347 -28.119 1.00 52.97 634 GLN A CA 1
ATOM 4948 C C . GLN A 1 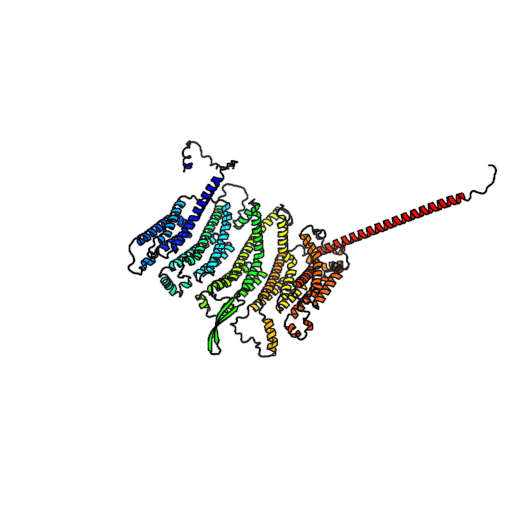634 ? 22.205 -22.181 -28.439 1.00 52.97 634 GLN A C 1
ATOM 4950 O O . GLN A 1 634 ? 22.367 -23.251 -29.035 1.00 52.97 634 GLN A O 1
ATOM 4955 N N . LEU A 1 635 ? 21.020 -21.759 -27.952 1.00 54.78 635 LEU A N 1
ATOM 4956 C CA . LEU A 1 635 ? 19.731 -22.384 -28.294 1.00 54.78 635 LEU A CA 1
ATOM 4957 C C . LEU A 1 635 ? 19.833 -22.916 -29.731 1.00 54.78 635 LEU A C 1
ATOM 4959 O O . LEU A 1 635 ? 20.387 -22.172 -30.539 1.00 54.78 635 LEU A O 1
ATOM 4963 N N . PRO A 1 636 ? 19.363 -24.143 -30.053 1.00 51.78 636 PRO A N 1
ATOM 4964 C CA . PRO A 1 636 ? 19.750 -24.962 -31.228 1.00 51.78 636 PRO A CA 1
ATOM 4965 C C . PRO A 1 636 ? 19.620 -24.318 -32.630 1.00 51.78 636 PRO A C 1
ATOM 4967 O O . PRO A 1 636 ? 19.828 -24.968 -33.649 1.00 51.78 636 PRO A O 1
ATOM 4970 N N . PHE A 1 637 ? 19.309 -23.035 -32.681 1.00 52.25 637 PHE A N 1
ATOM 4971 C CA . PHE A 1 637 ? 19.196 -22.108 -33.788 1.00 52.25 637 PHE A CA 1
ATOM 4972 C C . PHE A 1 637 ? 20.403 -21.141 -33.849 1.00 52.25 637 PHE A C 1
ATOM 4974 O O . PHE A 1 637 ? 20.235 -19.936 -34.018 1.00 52.25 637 PHE A O 1
ATOM 4981 N N . SER A 1 638 ? 21.630 -21.656 -33.689 1.00 44.50 638 SER A N 1
ATOM 4982 C CA . SER A 1 638 ? 22.874 -20.886 -33.878 1.00 44.50 638 SER A CA 1
ATOM 4983 C C . SER A 1 638 ? 22.951 -20.308 -35.309 1.00 44.50 638 SER A C 1
ATOM 4985 O O . SER A 1 638 ? 22.667 -21.035 -36.268 1.00 44.50 638 SER A O 1
ATOM 4987 N N . PRO A 1 639 ? 23.322 -19.024 -35.493 1.00 47.22 639 PRO A N 1
ATOM 4988 C CA . PRO A 1 639 ? 23.083 -18.232 -36.707 1.00 47.22 639 PRO A CA 1
ATOM 4989 C C . PRO A 1 639 ? 24.070 -18.514 -37.855 1.00 47.22 639 PRO A C 1
ATOM 4991 O O . PRO A 1 639 ? 24.419 -17.623 -38.622 1.00 47.22 639 PRO A O 1
ATOM 4994 N N . ASN A 1 640 ? 24.508 -19.759 -38.028 1.00 55.47 640 ASN A N 1
ATOM 4995 C CA . ASN A 1 640 ? 25.498 -20.120 -39.049 1.00 55.47 640 ASN A CA 1
ATOM 4996 C C . ASN A 1 640 ? 24.909 -20.345 -40.458 1.00 55.47 640 ASN A C 1
ATOM 4998 O O . ASN A 1 640 ? 25.561 -20.953 -41.302 1.00 55.47 640 ASN A O 1
ATOM 5002 N N . SER A 1 641 ? 23.696 -19.861 -40.755 1.00 57.69 641 SER A N 1
ATOM 5003 C CA . SER A 1 641 ? 23.218 -19.787 -42.144 1.00 57.69 641 SER A CA 1
ATOM 5004 C C . SER A 1 641 ? 22.674 -18.396 -42.459 1.00 57.69 641 SER A C 1
ATOM 5006 O O . SER A 1 641 ? 21.837 -17.882 -41.724 1.00 57.69 641 SER A O 1
ATOM 5008 N N . ASP A 1 642 ? 23.120 -17.793 -43.565 1.00 60.69 642 ASP A N 1
ATOM 5009 C CA . ASP A 1 642 ? 22.731 -16.436 -43.994 1.00 60.69 642 ASP A CA 1
ATOM 5010 C C . ASP A 1 642 ? 21.211 -16.263 -44.172 1.00 60.69 642 ASP A C 1
ATOM 5012 O O . ASP A 1 642 ? 20.661 -15.176 -43.986 1.00 60.69 642 ASP A O 1
ATOM 5016 N N . ILE A 1 643 ? 20.506 -17.353 -44.496 1.00 56.31 643 ILE A N 1
ATOM 5017 C CA . ILE A 1 643 ? 19.042 -17.375 -44.605 1.00 56.31 643 ILE A CA 1
ATOM 5018 C C . ILE A 1 643 ? 18.411 -17.388 -43.213 1.00 56.31 643 ILE A C 1
ATOM 5020 O O . ILE A 1 643 ? 17.466 -16.634 -42.980 1.00 56.31 643 ILE A O 1
ATOM 5024 N N . ALA A 1 644 ? 18.959 -18.168 -42.272 1.00 51.19 644 ALA A N 1
ATOM 5025 C CA . ALA A 1 644 ? 18.543 -18.076 -40.882 1.00 51.19 644 ALA A CA 1
ATOM 5026 C C . ALA A 1 644 ? 18.859 -16.691 -40.331 1.00 51.19 644 ALA A C 1
ATOM 5028 O O . ALA A 1 644 ? 17.991 -16.140 -39.703 1.00 51.19 644 ALA A O 1
ATOM 5029 N N . HIS A 1 645 ? 19.985 -16.044 -40.624 1.00 55.09 645 HIS A N 1
ATOM 5030 C CA . HIS A 1 645 ? 20.296 -14.736 -40.034 1.00 55.09 645 HIS A CA 1
ATOM 5031 C C . HIS A 1 645 ? 19.308 -13.619 -40.434 1.00 55.09 645 HIS A C 1
ATOM 5033 O O . HIS A 1 645 ? 18.987 -12.767 -39.605 1.00 55.09 645 HIS A O 1
ATOM 5039 N N . LYS A 1 646 ? 18.771 -13.638 -41.666 1.00 58.41 646 LYS A N 1
ATOM 5040 C CA . LYS A 1 646 ? 17.703 -12.710 -42.093 1.00 58.41 646 LYS A CA 1
ATOM 5041 C C . LYS A 1 646 ? 16.338 -13.099 -41.539 1.00 58.41 646 LYS A C 1
ATOM 5043 O O . LYS A 1 646 ? 15.644 -12.252 -40.989 1.00 58.41 646 LYS A O 1
ATOM 5048 N N . PHE A 1 647 ? 15.961 -14.374 -41.651 1.00 53.06 647 PHE A N 1
ATOM 5049 C CA . PHE A 1 647 ? 14.671 -14.835 -41.137 1.00 53.06 647 PHE A CA 1
ATOM 5050 C C . PHE A 1 647 ? 14.617 -14.804 -39.608 1.00 53.06 647 PHE A C 1
ATOM 5052 O O . PHE A 1 647 ? 13.542 -14.617 -39.065 1.00 53.06 647 PHE A O 1
ATOM 5059 N N . TRP A 1 648 ? 15.757 -14.955 -38.934 1.00 52.72 648 TRP A N 1
ATOM 5060 C CA . TRP A 1 648 ? 15.951 -14.958 -37.485 1.00 52.72 648 TRP A CA 1
ATOM 5061 C C . TRP A 1 648 ? 16.185 -13.567 -36.934 1.00 52.72 648 TRP A C 1
ATOM 5063 O O . TRP A 1 648 ? 15.667 -13.311 -35.872 1.00 52.72 648 TRP A O 1
ATOM 5073 N N . GLY A 1 649 ? 16.877 -12.647 -37.616 1.00 57.38 649 GLY A N 1
ATOM 5074 C CA . GLY A 1 649 ? 16.874 -11.238 -37.187 1.00 57.38 649 GLY A CA 1
ATOM 5075 C C . GLY A 1 649 ? 15.437 -10.725 -37.070 1.00 57.38 649 GLY A C 1
ATOM 5076 O O . GLY A 1 649 ? 15.043 -10.182 -36.051 1.00 57.38 649 GLY A O 1
ATOM 5077 N N . ILE A 1 650 ? 14.617 -11.094 -38.055 1.00 56.12 650 ILE A N 1
ATOM 5078 C CA . ILE A 1 650 ? 13.165 -10.949 -38.038 1.00 56.12 650 ILE A CA 1
ATOM 5079 C C . ILE A 1 650 ? 12.570 -11.795 -36.892 1.00 56.12 650 ILE A C 1
ATOM 5081 O O . ILE A 1 650 ? 12.142 -11.256 -35.893 1.00 56.12 650 ILE A O 1
ATOM 5085 N N . TYR A 1 651 ? 12.590 -13.125 -36.919 1.00 51.16 651 TYR A N 1
ATOM 5086 C CA . TYR A 1 651 ? 11.893 -13.946 -35.908 1.00 51.16 651 TYR A CA 1
ATOM 5087 C C . TYR A 1 651 ? 12.306 -13.694 -34.442 1.00 51.16 651 TYR A C 1
ATOM 5089 O O . TYR A 1 651 ? 11.471 -13.794 -33.544 1.00 51.16 651 TYR A O 1
ATOM 5097 N N . HIS A 1 652 ? 13.579 -13.381 -34.204 1.00 51.19 652 HIS A N 1
ATOM 5098 C CA . HIS A 1 652 ? 14.160 -13.026 -32.916 1.00 51.19 652 HIS A CA 1
ATOM 5099 C C . HIS A 1 652 ? 13.615 -11.676 -32.489 1.00 51.19 652 HIS A C 1
ATOM 5101 O O . HIS A 1 652 ? 12.964 -11.645 -31.458 1.00 51.19 652 HIS A O 1
ATOM 5107 N N . ASP A 1 653 ? 13.705 -10.614 -33.289 1.00 54.56 653 ASP A N 1
ATOM 5108 C CA . ASP A 1 653 ? 13.036 -9.352 -32.947 1.00 54.56 653 ASP A CA 1
ATOM 5109 C C . ASP A 1 653 ? 11.522 -9.568 -32.707 1.00 54.56 653 ASP A C 1
ATOM 5111 O O . ASP A 1 653 ? 10.924 -8.890 -31.893 1.00 54.56 653 ASP A O 1
ATOM 5115 N N . TYR A 1 654 ? 10.878 -10.580 -33.300 1.00 54.28 654 TYR A N 1
ATOM 5116 C CA . TYR A 1 654 ? 9.419 -10.754 -33.222 1.00 54.28 654 TYR A CA 1
ATOM 5117 C C . TYR A 1 654 ? 8.936 -11.597 -32.034 1.00 54.28 654 TYR A C 1
ATOM 5119 O O . TYR A 1 654 ? 7.851 -11.349 -31.508 1.00 54.28 654 TYR A O 1
ATOM 5127 N N . LEU A 1 655 ? 9.699 -12.616 -31.625 1.00 53.78 655 LEU A N 1
ATOM 5128 C CA . LEU A 1 655 ? 9.435 -13.405 -30.411 1.00 53.78 655 LEU A CA 1
ATOM 5129 C C . LEU A 1 655 ? 10.162 -12.847 -29.182 1.00 53.78 655 LEU A C 1
ATOM 5131 O O . LEU A 1 655 ? 9.802 -13.204 -28.061 1.00 53.78 655 LEU A O 1
ATOM 5135 N N . THR A 1 656 ? 11.173 -12.000 -29.392 1.00 51.03 656 THR A N 1
ATOM 5136 C CA . THR A 1 656 ? 12.010 -11.392 -28.349 1.00 51.03 656 THR A CA 1
ATOM 5137 C C . THR A 1 656 ? 11.896 -9.871 -28.280 1.00 51.03 656 THR A C 1
ATOM 5139 O O . THR A 1 656 ? 12.694 -9.268 -27.566 1.00 51.03 656 THR A O 1
ATOM 5142 N N . ILE A 1 657 ? 10.888 -9.233 -28.909 1.00 62.31 657 ILE A N 1
ATOM 5143 C CA . ILE A 1 657 ? 10.380 -7.963 -28.361 1.00 62.31 657 ILE A CA 1
ATOM 5144 C C . ILE A 1 657 ? 9.915 -8.314 -26.955 1.00 62.31 657 ILE A C 1
ATOM 5146 O O . ILE A 1 657 ? 8.833 -8.859 -26.726 1.00 62.31 657 ILE A O 1
ATOM 5150 N N . GLU A 1 658 ? 10.833 -8.105 -26.022 1.00 68.62 658 GLU A N 1
ATOM 5151 C CA . GLU A 1 658 ? 10.601 -8.244 -24.609 1.00 68.62 658 GLU A CA 1
ATOM 5152 C C . GLU A 1 658 ? 9.408 -7.342 -24.315 1.00 68.62 658 GLU A C 1
ATOM 5154 O O . GLU A 1 658 ? 9.505 -6.134 -24.565 1.00 68.62 658 GLU A O 1
ATOM 5159 N N . PRO A 1 659 ? 8.282 -7.903 -23.844 1.00 81.25 659 PRO A N 1
ATOM 5160 C CA . PRO A 1 659 ? 7.076 -7.122 -23.654 1.00 81.25 659 PRO A CA 1
ATOM 5161 C C . PRO A 1 659 ? 7.411 -5.908 -22.798 1.00 81.25 659 PRO A C 1
ATOM 5163 O O . PRO A 1 659 ? 8.116 -5.989 -21.787 1.00 81.25 659 PRO A O 1
ATOM 5166 N N . THR A 1 660 ? 6.957 -4.746 -23.228 1.00 86.12 660 THR A N 1
ATOM 5167 C CA . THR A 1 660 ? 7.159 -3.536 -22.457 1.00 86.12 660 THR A CA 1
ATOM 5168 C C . THR A 1 660 ? 6.282 -3.591 -21.210 1.00 86.12 660 THR A C 1
ATOM 5170 O O . THR A 1 660 ? 5.311 -4.344 -21.089 1.00 86.12 660 THR A O 1
ATOM 5173 N N . ARG A 1 661 ? 6.598 -2.745 -20.232 1.00 86.31 661 ARG A N 1
ATOM 5174 C CA . ARG A 1 661 ? 5.747 -2.613 -19.048 1.00 86.31 661 ARG A CA 1
ATOM 5175 C C . ARG A 1 661 ? 4.325 -2.138 -19.401 1.00 86.31 661 ARG A C 1
ATOM 5177 O O . ARG A 1 661 ? 3.394 -2.448 -18.658 1.00 86.31 661 ARG A O 1
ATOM 5184 N N . SER A 1 662 ? 4.171 -1.367 -20.479 1.00 87.19 662 SER A N 1
ATOM 5185 C CA . SER A 1 662 ? 2.867 -0.971 -21.026 1.00 87.19 662 SER A CA 1
ATOM 5186 C C . SER A 1 662 ? 2.075 -2.186 -21.486 1.00 87.19 662 SER A C 1
ATOM 5188 O O . SER A 1 662 ? 0.939 -2.331 -21.043 1.00 87.19 662 SER A O 1
ATOM 5190 N N . ASP A 1 663 ? 2.696 -3.093 -22.241 1.00 87.38 663 ASP A N 1
ATOM 5191 C CA . ASP A 1 663 ? 2.034 -4.298 -22.764 1.00 87.38 663 ASP A CA 1
ATOM 5192 C C . ASP A 1 663 ? 1.512 -5.171 -21.611 1.00 87.38 663 ASP A C 1
ATOM 5194 O O . ASP A 1 663 ? 0.328 -5.500 -21.538 1.00 87.38 663 ASP A O 1
ATOM 5198 N N . LEU A 1 664 ? 2.343 -5.391 -20.583 1.00 90.25 664 LEU A N 1
ATOM 5199 C CA . LEU A 1 664 ? 1.908 -6.099 -19.373 1.00 90.25 664 LEU A CA 1
ATOM 5200 C C . LEU A 1 664 ? 0.746 -5.411 -18.648 1.00 90.25 664 LEU A C 1
ATOM 5202 O O . LEU A 1 664 ? -0.093 -6.079 -18.035 1.00 90.25 664 LEU A O 1
ATOM 5206 N N . PHE A 1 665 ? 0.712 -4.076 -18.643 1.00 91.00 665 PHE A N 1
ATOM 5207 C CA . PHE A 1 665 ? -0.379 -3.328 -18.023 1.00 91.00 665 PHE A CA 1
ATOM 5208 C C . PHE A 1 665 ? -1.674 -3.479 -18.820 1.00 91.00 665 PHE A C 1
ATOM 5210 O O . PHE A 1 665 ? -2.737 -3.639 -18.218 1.00 91.00 665 PHE A O 1
ATOM 5217 N N . GLU A 1 666 ? -1.591 -3.491 -20.144 1.00 89.19 666 GLU A N 1
ATOM 5218 C CA . GLU A 1 666 ? -2.716 -3.746 -21.040 1.00 89.19 666 GLU A CA 1
ATOM 5219 C C . GLU A 1 666 ? -3.293 -5.151 -20.816 1.00 89.19 666 GLU A C 1
ATOM 5221 O O . GLU A 1 666 ? -4.475 -5.284 -20.463 1.00 89.19 666 GLU A O 1
ATOM 5226 N N . ALA A 1 667 ? -2.443 -6.181 -20.829 1.00 90.75 667 ALA A N 1
ATOM 5227 C CA . ALA A 1 667 ? -2.828 -7.556 -20.514 1.00 90.75 667 ALA A CA 1
ATOM 5228 C C . ALA A 1 667 ? -3.431 -7.703 -19.105 1.00 90.75 667 ALA A C 1
ATOM 5230 O O . ALA A 1 667 ? -4.386 -8.465 -18.876 1.00 90.75 667 ALA A O 1
ATOM 5231 N N . PHE A 1 668 ? -2.910 -6.946 -18.135 1.00 93.25 668 PHE A N 1
ATOM 5232 C CA . PHE A 1 668 ? -3.456 -6.880 -16.784 1.00 93.25 668 PHE A CA 1
ATOM 5233 C C . PHE A 1 668 ? -4.859 -6.270 -16.759 1.00 93.25 668 PHE A C 1
ATOM 5235 O O . PHE A 1 668 ? -5.764 -6.857 -16.154 1.00 93.25 668 PHE A O 1
ATOM 5242 N N . VAL A 1 669 ? -5.066 -5.124 -17.414 1.00 91.19 669 VAL A N 1
ATOM 5243 C CA . VAL A 1 669 ? -6.375 -4.456 -17.475 1.00 91.19 669 VAL A CA 1
ATOM 5244 C C . VAL A 1 669 ? -7.395 -5.371 -18.150 1.00 91.19 669 VAL A C 1
ATOM 5246 O O . VAL A 1 669 ? -8.480 -5.564 -17.590 1.00 91.19 669 VAL A O 1
ATOM 5249 N N . MET A 1 670 ? -7.031 -6.010 -19.267 1.00 91.69 670 MET A N 1
ATOM 5250 C CA . MET A 1 670 ? -7.844 -7.036 -19.929 1.00 91.69 670 MET A CA 1
ATOM 5251 C C . MET A 1 670 ? -8.254 -8.136 -18.944 1.00 91.69 670 MET A C 1
ATOM 5253 O O . MET A 1 670 ? -9.445 -8.405 -18.751 1.00 91.69 670 MET A O 1
ATOM 5257 N N . THR A 1 671 ? -7.279 -8.743 -18.271 1.00 92.88 671 THR A N 1
ATOM 5258 C CA . THR A 1 671 ? -7.514 -9.858 -17.349 1.00 92.88 671 THR A CA 1
ATOM 5259 C C . THR A 1 671 ? -8.439 -9.461 -16.199 1.00 92.88 671 THR A C 1
ATOM 5261 O O . THR A 1 671 ? -9.406 -10.172 -15.900 1.00 92.88 671 THR A O 1
ATOM 5264 N N . VAL A 1 672 ? -8.198 -8.309 -15.567 1.00 91.69 672 VAL A N 1
ATOM 5265 C CA . VAL A 1 672 ? -9.027 -7.806 -14.460 1.00 91.69 672 VAL A CA 1
ATOM 5266 C C . VAL A 1 672 ? -10.448 -7.510 -14.922 1.00 91.69 672 VAL A C 1
ATOM 5268 O O . VAL A 1 672 ? -11.399 -7.866 -14.230 1.00 91.69 672 VAL A O 1
ATOM 5271 N N . VAL A 1 673 ? -10.622 -6.893 -16.086 1.00 91.31 673 VAL A N 1
ATOM 5272 C CA . VAL A 1 673 ? -11.945 -6.545 -16.618 1.00 91.31 673 VAL A CA 1
ATOM 5273 C C . VAL A 1 673 ? -12.765 -7.800 -16.923 1.00 91.31 673 VAL A C 1
ATOM 5275 O O . VAL A 1 673 ? -13.916 -7.895 -16.481 1.00 91.31 673 VAL A O 1
ATOM 5278 N N . VAL A 1 674 ? -12.164 -8.803 -17.572 1.00 91.62 674 VAL A N 1
ATOM 5279 C CA . VAL A 1 674 ? -12.807 -10.104 -17.832 1.00 91.62 674 VAL A CA 1
ATOM 5280 C C . VAL A 1 674 ? -13.169 -10.812 -16.523 1.00 91.62 674 VAL A C 1
ATOM 5282 O O . VAL A 1 674 ? -14.268 -11.357 -16.387 1.00 91.62 674 VAL A O 1
ATOM 5285 N N . GLY A 1 675 ? -12.283 -10.776 -15.526 1.00 91.12 675 GLY A N 1
ATOM 5286 C CA . GLY A 1 675 ? -12.542 -11.377 -14.217 1.00 91.12 675 GLY A CA 1
ATOM 5287 C C . GLY A 1 675 ? -13.631 -10.661 -13.419 1.00 91.12 675 GLY A C 1
ATOM 5288 O O . GLY A 1 675 ? -14.488 -11.322 -12.831 1.00 91.12 675 GLY A O 1
ATOM 5289 N N . LEU A 1 676 ? -13.681 -9.326 -13.464 1.00 89.31 676 LEU A N 1
ATOM 5290 C CA . LEU A 1 676 ? -14.754 -8.533 -12.859 1.00 89.31 676 LEU A CA 1
ATOM 5291 C C . LEU A 1 676 ? -16.110 -8.822 -13.508 1.00 89.31 676 LEU A C 1
ATOM 5293 O O . LEU A 1 676 ? -17.102 -8.982 -12.790 1.00 89.31 676 LEU A O 1
ATOM 5297 N N . HIS A 1 677 ? -16.154 -8.943 -14.837 1.00 90.25 677 HIS A N 1
ATOM 5298 C CA . HIS A 1 677 ? -17.363 -9.347 -15.559 1.00 90.25 677 HIS A CA 1
ATOM 5299 C C . HIS A 1 677 ? -17.796 -10.768 -15.174 1.00 90.25 677 HIS A C 1
ATOM 5301 O O . HIS A 1 677 ? -18.957 -11.002 -14.837 1.00 90.25 677 HIS A O 1
ATOM 5307 N N . SER A 1 678 ? -16.848 -11.707 -15.097 1.00 90.31 678 SER A N 1
ATOM 5308 C CA . SER A 1 678 ? -17.094 -13.087 -14.652 1.00 90.31 678 SER A CA 1
ATOM 5309 C C . SER A 1 678 ? -17.633 -13.160 -13.223 1.00 90.31 678 SER A C 1
ATOM 5311 O O . SER A 1 678 ? -18.618 -13.855 -12.954 1.00 90.31 678 SER A O 1
ATOM 5313 N N . ALA A 1 679 ? -17.049 -12.397 -12.299 1.00 86.88 679 ALA A N 1
ATOM 5314 C CA . ALA A 1 679 ? -17.516 -12.309 -10.921 1.00 86.88 679 ALA A CA 1
ATOM 5315 C C . ALA A 1 679 ? -18.927 -11.705 -10.831 1.00 86.88 679 ALA A C 1
ATOM 5317 O O . ALA A 1 679 ? -19.758 -12.221 -10.079 1.00 86.88 679 ALA A O 1
ATOM 5318 N N . SER A 1 680 ? -19.209 -10.663 -11.620 1.00 85.12 680 SER A N 1
ATOM 5319 C CA . SER A 1 680 ? -20.538 -10.050 -11.731 1.00 85.12 680 SER A CA 1
ATOM 5320 C C . SER A 1 680 ? -21.575 -11.075 -12.208 1.00 85.12 680 SER A C 1
ATOM 5322 O O . SER A 1 680 ? -22.568 -11.325 -11.522 1.00 85.12 680 SER A O 1
ATOM 5324 N N . GLN A 1 681 ? -21.296 -11.778 -13.308 1.00 84.94 681 GLN A N 1
ATOM 5325 C CA . GLN A 1 681 ? -22.176 -12.813 -13.860 1.00 84.94 681 GLN A CA 1
ATOM 5326 C C . GLN A 1 681 ? -22.450 -13.953 -12.866 1.00 84.94 681 GLN A C 1
ATOM 5328 O O . GLN A 1 681 ? -23.581 -14.417 -12.766 1.00 84.94 681 GLN A O 1
ATOM 5333 N N . ARG A 1 682 ? -21.464 -14.382 -12.064 1.00 84.62 682 ARG A N 1
ATOM 5334 C CA . ARG A 1 682 ? -21.684 -15.408 -11.021 1.00 84.62 682 ARG A CA 1
ATOM 5335 C C . ARG A 1 682 ? -22.547 -14.904 -9.862 1.00 84.62 682 ARG A C 1
ATOM 5337 O O . ARG A 1 682 ? -23.374 -15.657 -9.347 1.00 84.62 682 ARG A O 1
ATOM 5344 N N . GLN A 1 683 ? -22.349 -13.654 -9.439 1.00 81.25 683 GLN A N 1
ATOM 5345 C CA . GLN A 1 683 ? -23.114 -13.062 -8.339 1.00 81.25 683 GLN A CA 1
ATOM 5346 C C . GLN A 1 683 ? -24.591 -12.878 -8.696 1.00 81.25 683 GLN A C 1
ATOM 5348 O O . GLN A 1 683 ? -25.442 -13.099 -7.839 1.00 81.25 683 GLN A O 1
ATOM 5353 N N . PHE A 1 684 ? -24.898 -12.514 -9.943 1.00 73.31 684 PHE A N 1
ATOM 5354 C CA . PHE A 1 684 ? -26.277 -12.263 -10.378 1.00 73.31 684 PHE A CA 1
ATOM 5355 C C . PHE A 1 684 ? -26.934 -13.464 -11.061 1.00 73.31 684 PHE A C 1
ATOM 5357 O O . PHE A 1 684 ? -28.131 -13.665 -10.897 1.00 73.31 684 PHE A O 1
ATOM 5364 N N . GLY A 1 685 ? -26.168 -14.305 -11.756 1.00 67.00 685 GLY A N 1
ATOM 5365 C CA . GLY A 1 685 ? -26.688 -15.474 -12.472 1.00 67.00 685 GLY A CA 1
ATOM 5366 C C . GLY A 1 685 ? -27.096 -16.650 -11.581 1.00 67.00 685 GLY A C 1
ATOM 5367 O O . GLY A 1 685 ? -27.686 -17.605 -12.073 1.00 67.00 685 GLY A O 1
ATOM 5368 N N . THR A 1 686 ? -26.784 -16.608 -10.282 1.00 57.19 686 THR A N 1
ATOM 5369 C CA . THR A 1 686 ? -27.184 -17.644 -9.311 1.00 57.19 686 THR A CA 1
ATOM 5370 C C . THR A 1 686 ? -28.502 -17.350 -8.610 1.00 57.19 686 THR A C 1
ATOM 5372 O O . THR A 1 686 ? -29.044 -18.252 -7.974 1.00 57.19 686 THR A O 1
ATOM 5375 N N . GLN A 1 687 ? -29.062 -16.142 -8.744 1.00 54.12 687 GLN A N 1
ATOM 5376 C CA . GLN A 1 687 ? -30.481 -15.990 -8.458 1.00 54.12 687 GLN A CA 1
ATOM 5377 C C . GLN A 1 687 ? -31.230 -16.694 -9.591 1.00 54.12 687 GLN A C 1
ATOM 5379 O O . GLN A 1 687 ? -31.076 -16.276 -10.739 1.00 54.12 687 GLN A O 1
ATOM 5384 N N . PRO A 1 688 ? -32.014 -17.758 -9.318 1.00 44.94 688 PRO A N 1
ATOM 5385 C CA . PRO A 1 688 ? -33.007 -18.205 -10.272 1.00 44.94 688 PRO A CA 1
ATOM 5386 C C . PRO A 1 688 ? -33.972 -17.034 -10.394 1.00 44.94 688 PRO A C 1
ATOM 5388 O O . PRO A 1 688 ? -34.863 -16.855 -9.565 1.00 44.94 688 PRO A O 1
ATOM 5391 N N . SER A 1 689 ? -33.738 -16.161 -11.370 1.00 46.09 689 SER A N 1
ATOM 5392 C CA . SER A 1 689 ? -34.760 -15.234 -11.787 1.00 46.09 689 SER A CA 1
ATOM 5393 C C . SER A 1 689 ? -35.904 -16.141 -12.216 1.00 46.09 689 SER A C 1
ATOM 5395 O O . SER A 1 689 ? -35.842 -16.841 -13.223 1.00 46.09 689 SER A O 1
ATOM 5397 N N . SER A 1 690 ? -36.938 -16.207 -11.389 1.00 44.22 690 SER A N 1
ATOM 5398 C CA . SER A 1 690 ? -38.174 -16.913 -11.701 1.00 44.22 690 SER A CA 1
ATOM 5399 C C . SER A 1 690 ? -38.833 -16.371 -12.980 1.00 44.22 690 SER A C 1
ATOM 5401 O O . SER A 1 690 ? -39.779 -16.969 -13.473 1.00 44.22 690 SER A O 1
ATOM 5403 N N . GLY A 1 691 ? -38.302 -15.290 -13.565 1.00 50.62 691 GLY A N 1
ATOM 5404 C CA . GLY A 1 691 ? -38.409 -14.991 -14.988 1.00 50.62 691 GLY A CA 1
ATOM 5405 C C . GLY A 1 691 ? -37.102 -15.303 -15.718 1.00 50.62 691 GLY A C 1
ATOM 5406 O O . GLY A 1 691 ? -36.045 -14.788 -15.356 1.00 50.62 691 GLY A O 1
ATOM 5407 N N . VAL A 1 692 ? -37.179 -16.108 -16.778 1.00 53.28 692 VAL A N 1
ATOM 5408 C CA . VAL A 1 692 ? -36.149 -16.188 -17.826 1.00 53.28 692 VAL A CA 1
ATOM 5409 C C . VAL A 1 692 ? -35.671 -14.759 -18.143 1.00 53.28 692 VAL A C 1
ATOM 5411 O O . VAL A 1 692 ? -36.532 -13.896 -18.342 1.00 53.28 692 VAL A O 1
ATOM 5414 N N . PRO A 1 693 ? -34.350 -14.467 -18.156 1.00 54.03 693 PRO A N 1
ATOM 5415 C CA . PRO A 1 693 ? -33.852 -13.133 -18.477 1.00 54.03 693 PRO A CA 1
ATOM 5416 C C . PRO A 1 693 ? -34.538 -12.638 -19.744 1.00 54.03 693 PRO A C 1
ATOM 5418 O O . PRO A 1 693 ? -34.638 -13.386 -20.714 1.00 54.03 693 PRO A O 1
ATOM 5421 N N . PHE A 1 694 ? -35.042 -11.407 -19.744 1.00 56.41 694 PHE A N 1
ATOM 5422 C CA . PHE A 1 694 ? -35.843 -10.906 -20.862 1.00 56.41 694 PHE A CA 1
ATOM 5423 C C . PHE A 1 694 ? -35.108 -11.039 -22.207 1.00 56.41 694 PHE A C 1
ATOM 5425 O O . PHE A 1 694 ? -35.717 -11.379 -23.212 1.00 56.41 694 PHE A O 1
ATOM 5432 N N . SER A 1 695 ? -33.779 -10.901 -22.212 1.00 53.09 695 SER A N 1
ATOM 5433 C CA . SER A 1 695 ? -32.918 -11.174 -23.370 1.00 53.09 695 SER A CA 1
ATOM 5434 C C . SER A 1 695 ? -33.012 -12.613 -23.893 1.00 53.09 695 SER A C 1
ATOM 5436 O O . SER A 1 695 ? -32.990 -12.819 -25.100 1.00 53.09 695 SER A O 1
ATOM 5438 N N . HIS A 1 696 ? -33.163 -13.612 -23.021 1.00 56.84 696 HIS A N 1
ATOM 5439 C CA . HIS A 1 696 ? -33.403 -15.004 -23.404 1.00 56.84 696 HIS A CA 1
ATOM 5440 C C . HIS A 1 696 ? -34.825 -15.223 -23.933 1.00 56.84 696 HIS A C 1
ATOM 5442 O O . HIS A 1 696 ? -34.994 -15.984 -24.883 1.00 56.84 696 HIS A O 1
ATOM 5448 N N . VAL A 1 697 ? -35.830 -14.541 -23.370 1.00 60.22 697 VAL A N 1
ATOM 5449 C CA . VAL A 1 697 ? -37.208 -14.559 -23.903 1.00 60.22 697 VAL A CA 1
ATOM 5450 C C . VAL A 1 697 ? -37.243 -13.939 -25.302 1.00 60.22 697 VAL A C 1
ATOM 5452 O O . VAL A 1 697 ? -37.806 -14.524 -26.224 1.00 60.22 697 VAL A O 1
ATOM 5455 N N . LEU A 1 698 ? -36.570 -12.801 -25.484 1.00 58.72 698 LEU A N 1
ATOM 5456 C CA . LEU A 1 698 ? -36.393 -12.147 -26.778 1.00 58.72 698 LEU A CA 1
ATOM 5457 C C . LEU A 1 698 ? -35.615 -13.010 -27.765 1.00 58.72 698 LEU A C 1
ATOM 5459 O O . LEU A 1 698 ? -36.000 -13.087 -28.922 1.00 58.72 698 LEU A O 1
ATOM 5463 N N . ALA A 1 699 ? -34.532 -13.660 -27.334 1.00 57.44 699 ALA A N 1
ATOM 5464 C CA . ALA A 1 699 ? -33.746 -14.534 -28.198 1.00 57.44 699 ALA A CA 1
ATOM 5465 C C . ALA A 1 699 ? -34.557 -15.759 -28.645 1.00 57.44 699 ALA A C 1
ATOM 5467 O O . ALA A 1 699 ? -34.480 -16.148 -29.809 1.00 57.44 699 ALA A O 1
ATOM 5468 N N . ALA A 1 700 ? -35.370 -16.330 -27.750 1.00 63.59 700 ALA A N 1
ATOM 5469 C CA . ALA A 1 700 ? -36.278 -17.428 -28.073 1.00 63.59 700 ALA A CA 1
ATOM 5470 C C . ALA A 1 700 ? -37.385 -16.996 -29.051 1.00 63.59 700 ALA A C 1
ATOM 5472 O O . ALA A 1 700 ? -37.722 -17.752 -29.957 1.00 63.59 700 ALA A O 1
ATOM 5473 N N . ARG A 1 701 ? -37.895 -15.764 -28.915 1.00 67.25 701 ARG A N 1
ATOM 5474 C CA . ARG A 1 701 ? -38.910 -15.169 -29.806 1.00 67.25 701 ARG A CA 1
ATOM 5475 C C . ARG A 1 701 ? -38.325 -14.362 -30.966 1.00 67.25 701 ARG A C 1
ATOM 5477 O O . ARG A 1 701 ? -39.065 -13.734 -31.717 1.00 67.25 701 ARG A O 1
ATOM 5484 N N . ALA A 1 702 ? -37.008 -14.377 -31.160 1.00 63.88 702 ALA A N 1
ATOM 5485 C CA . ALA A 1 702 ? -36.345 -13.604 -32.206 1.00 63.88 702 ALA A CA 1
ATOM 5486 C C . ALA A 1 702 ? -36.883 -13.897 -33.624 1.00 63.88 702 ALA A C 1
ATOM 5488 O O . ALA A 1 702 ? -36.988 -12.942 -34.396 1.00 63.88 702 ALA A O 1
ATOM 5489 N N . PRO A 1 703 ? -37.258 -15.146 -33.988 1.00 67.19 703 PRO A N 1
ATOM 5490 C CA . PRO A 1 703 ? -37.892 -15.428 -35.277 1.00 67.19 703 PRO A CA 1
ATOM 5491 C C . PRO A 1 703 ? -39.251 -14.733 -35.431 1.00 67.19 703 PRO A C 1
ATOM 5493 O O . PRO A 1 703 ? -39.495 -14.115 -36.462 1.00 67.19 703 PRO A O 1
ATOM 5496 N N . GLU A 1 704 ? -40.087 -14.763 -34.390 1.00 73.56 704 GLU A N 1
ATOM 5497 C CA . GLU A 1 704 ? -41.421 -14.144 -34.366 1.00 73.56 704 GLU A CA 1
ATOM 5498 C C . GLU A 1 704 ? -41.317 -12.613 -34.436 1.00 73.56 704 GLU A C 1
ATOM 5500 O O . GLU A 1 704 ? -41.975 -11.966 -35.249 1.00 73.56 704 GLU A O 1
ATOM 5505 N N . ILE A 1 705 ? -40.412 -12.024 -33.645 1.00 66.81 705 ILE A N 1
ATOM 5506 C CA . ILE A 1 705 ? -40.104 -10.584 -33.670 1.00 66.81 705 ILE A CA 1
ATOM 5507 C C . ILE A 1 705 ? -39.606 -10.172 -35.061 1.00 66.81 705 ILE A C 1
ATOM 5509 O O . ILE A 1 705 ? -39.973 -9.113 -35.578 1.00 66.81 705 ILE A O 1
ATOM 5513 N N . PHE A 1 706 ? -38.757 -10.996 -35.680 1.00 64.50 706 PHE A N 1
ATOM 5514 C CA . PHE A 1 706 ? -38.238 -10.746 -37.020 1.00 64.50 706 PHE A CA 1
ATOM 5515 C C . PHE A 1 706 ? -39.340 -10.809 -38.082 1.00 64.50 706 PHE A C 1
ATOM 5517 O O . PHE A 1 706 ? -39.384 -9.951 -38.966 1.00 64.50 706 PHE A O 1
ATOM 5524 N N . GLU A 1 707 ? -40.235 -11.789 -37.994 1.00 71.44 707 GLU A N 1
ATOM 5525 C CA . GLU A 1 707 ? -41.367 -11.940 -38.905 1.00 71.44 707 GLU A CA 1
ATOM 5526 C C . GLU A 1 707 ? -42.358 -10.774 -38.777 1.00 71.44 707 GLU A C 1
ATOM 5528 O O . GLU A 1 707 ? -42.680 -10.145 -39.788 1.00 71.44 707 GLU A O 1
ATOM 5533 N N . ALA A 1 708 ? -42.714 -10.377 -37.553 1.00 70.44 708 ALA A N 1
ATOM 5534 C CA . ALA A 1 708 ? -43.577 -9.222 -37.288 1.00 70.44 708 ALA A CA 1
ATOM 5535 C C . ALA A 1 708 ? -42.966 -7.888 -37.772 1.00 70.44 708 ALA A C 1
ATOM 5537 O O . ALA A 1 708 ? -43.657 -7.024 -38.322 1.00 70.44 708 ALA A O 1
ATOM 5538 N N . ARG A 1 709 ? -41.640 -7.719 -37.658 1.00 66.94 709 ARG A N 1
ATOM 5539 C CA . ARG A 1 709 ? -40.922 -6.575 -38.260 1.00 66.94 709 ARG A CA 1
ATOM 5540 C C . ARG A 1 709 ? -40.936 -6.608 -39.779 1.00 66.94 709 ARG A C 1
ATOM 5542 O O . ARG A 1 709 ? -41.099 -5.567 -40.418 1.00 66.94 709 ARG A O 1
ATOM 5549 N N . ARG A 1 710 ? -40.755 -7.791 -40.370 1.00 70.88 710 ARG A N 1
ATOM 5550 C CA . ARG A 1 710 ? -40.744 -7.976 -41.826 1.00 70.88 710 ARG A CA 1
ATOM 5551 C C . ARG A 1 710 ? -42.091 -7.599 -42.442 1.00 70.88 710 ARG A C 1
ATOM 5553 O O . ARG A 1 710 ? -42.096 -6.992 -43.512 1.00 70.88 710 ARG A O 1
ATOM 5560 N N . THR A 1 711 ? -43.196 -7.908 -41.767 1.00 77.12 711 THR A N 1
ATOM 5561 C CA . THR A 1 711 ? -44.558 -7.543 -42.193 1.00 77.12 711 THR A CA 1
ATOM 5562 C C . THR A 1 711 ? -44.953 -6.109 -41.822 1.00 77.12 711 THR A C 1
ATOM 5564 O O . THR A 1 711 ? -46.015 -5.655 -42.240 1.00 77.12 711 THR A O 1
ATOM 5567 N N . ARG A 1 712 ? -44.096 -5.369 -41.096 1.00 69.75 712 ARG A N 1
ATOM 5568 C CA . ARG A 1 712 ? -44.357 -4.016 -40.562 1.00 69.75 712 ARG A CA 1
ATOM 5569 C C . ARG A 1 712 ? -45.619 -3.937 -39.690 1.00 69.75 712 ARG A C 1
ATOM 5571 O O . ARG A 1 712 ? -46.237 -2.880 -39.593 1.00 69.75 712 ARG A O 1
ATOM 5578 N N . GLN A 1 713 ? -45.996 -5.037 -39.044 1.00 74.12 713 GLN A N 1
ATOM 5579 C CA . GLN A 1 713 ? -47.154 -5.081 -38.156 1.00 74.12 713 GLN A CA 1
ATOM 5580 C C . GLN A 1 713 ? -46.712 -4.749 -36.732 1.00 74.12 713 GLN A C 1
ATOM 5582 O O . GLN A 1 713 ? -46.214 -5.601 -35.997 1.00 74.12 713 GLN A O 1
ATOM 5587 N N . VAL A 1 714 ? -46.870 -3.482 -36.345 1.00 65.19 714 VAL A N 1
ATOM 5588 C CA . VAL A 1 714 ? -46.497 -3.027 -34.996 1.00 65.19 714 VAL A CA 1
ATOM 5589 C C . VAL A 1 714 ? -47.346 -3.705 -33.922 1.00 65.19 714 VAL A C 1
ATOM 5591 O O . VAL A 1 714 ? -46.836 -4.019 -32.855 1.00 65.19 714 VAL A O 1
ATOM 5594 N N . GLU A 1 715 ? -48.610 -3.993 -34.226 1.00 68.81 715 GLU A N 1
ATOM 5595 C CA . GLU A 1 715 ? -49.525 -4.708 -33.331 1.00 68.81 715 GLU A CA 1
ATOM 5596 C C . GLU A 1 715 ? -49.029 -6.132 -33.045 1.00 68.81 715 GLU A C 1
ATOM 5598 O O . GLU A 1 715 ? -48.898 -6.507 -31.886 1.00 68.81 715 GLU A O 1
ATOM 5603 N N . ALA A 1 716 ? -48.578 -6.865 -34.070 1.00 72.88 716 ALA A N 1
ATOM 5604 C CA . ALA A 1 716 ? -47.974 -8.186 -33.887 1.00 72.88 716 ALA A CA 1
ATOM 5605 C C . ALA A 1 716 ? -46.701 -8.131 -33.017 1.00 72.88 716 ALA A C 1
ATOM 5607 O O . ALA A 1 716 ? -46.472 -9.005 -32.188 1.00 72.88 716 ALA A O 1
ATOM 5608 N N . LEU A 1 717 ? -45.878 -7.082 -33.150 1.00 66.88 717 LEU A N 1
ATOM 5609 C CA . LEU A 1 717 ? -44.716 -6.861 -32.277 1.00 66.88 717 LEU A CA 1
ATOM 5610 C C . LEU A 1 717 ? -45.110 -6.618 -30.815 1.00 66.88 717 LEU A C 1
ATOM 5612 O O . LEU A 1 717 ? -44.412 -7.096 -29.921 1.00 66.88 717 LEU A O 1
ATOM 5616 N N . LEU A 1 718 ? -46.195 -5.881 -30.573 1.00 66.88 718 LEU A N 1
ATOM 5617 C CA . LEU A 1 718 ? -46.710 -5.606 -29.229 1.00 66.88 718 LEU A CA 1
ATOM 5618 C C . LEU A 1 718 ? -47.338 -6.844 -28.584 1.00 66.88 718 LEU A C 1
ATOM 5620 O O . LEU A 1 718 ? -47.241 -6.990 -27.370 1.00 66.88 718 LEU A O 1
ATOM 5624 N N . ASP A 1 719 ? -47.913 -7.745 -29.380 1.00 72.25 719 ASP A N 1
ATOM 5625 C CA . ASP A 1 719 ? -48.459 -9.017 -28.895 1.00 72.25 719 ASP A CA 1
ATOM 5626 C C . ASP A 1 719 ? -47.349 -10.020 -28.530 1.00 72.25 719 ASP A C 1
ATOM 5628 O O . ASP A 1 719 ? -47.476 -10.813 -27.591 1.00 72.25 719 ASP A O 1
ATOM 5632 N N . ILE A 1 720 ? -46.224 -9.977 -29.253 1.00 73.12 720 ILE A N 1
ATOM 5633 C CA . ILE A 1 720 ? -45.064 -10.851 -29.019 1.00 73.12 720 ILE A CA 1
ATOM 5634 C C . ILE A 1 720 ? -44.218 -10.352 -27.837 1.00 73.12 720 ILE A C 1
ATOM 5636 O O . ILE A 1 720 ? -43.645 -11.165 -27.099 1.00 73.12 720 ILE A O 1
ATOM 5640 N N . LEU A 1 721 ? -44.110 -9.033 -27.653 1.00 65.75 721 LEU A N 1
ATOM 5641 C CA . LEU A 1 721 ? -43.310 -8.422 -26.594 1.00 65.75 721 LEU A CA 1
ATOM 5642 C C . LEU A 1 721 ? -44.132 -8.288 -25.304 1.00 65.75 721 LEU A C 1
ATOM 5644 O O . LEU A 1 721 ? -45.187 -7.664 -25.315 1.00 65.75 721 LEU A O 1
ATOM 5648 N N . PRO A 1 722 ? -43.657 -8.803 -24.156 1.00 62.28 722 PRO A N 1
ATOM 5649 C CA . PRO A 1 722 ? -44.334 -8.578 -22.885 1.00 62.28 722 PRO A CA 1
ATOM 5650 C C . PRO A 1 722 ? -44.472 -7.075 -22.637 1.00 62.28 722 PRO A C 1
ATOM 5652 O O . PRO A 1 722 ? -43.465 -6.365 -22.656 1.00 62.28 722 PRO A O 1
ATOM 5655 N N . VAL A 1 723 ? -45.698 -6.596 -22.400 1.00 58.81 723 VAL A N 1
ATOM 5656 C CA . VAL A 1 723 ? -45.943 -5.198 -22.026 1.00 58.81 723 VAL A CA 1
ATOM 5657 C C . VAL A 1 723 ? -45.104 -4.899 -20.782 1.00 58.81 723 VAL A C 1
ATOM 5659 O O . VAL A 1 723 ? -45.330 -5.522 -19.739 1.00 58.81 723 VAL A O 1
ATOM 5662 N N . PRO A 1 724 ? -44.114 -3.992 -20.848 1.00 56.59 724 PRO A N 1
ATOM 5663 C CA . PRO A 1 724 ? -43.339 -3.649 -19.680 1.00 56.59 724 PRO A CA 1
ATOM 5664 C C . PRO A 1 724 ? -44.272 -2.872 -18.754 1.00 56.59 724 PRO A C 1
ATOM 5666 O O . PRO A 1 724 ? -44.610 -1.722 -19.019 1.00 56.59 724 PRO A O 1
ATOM 5669 N N . LEU A 1 725 ? -44.704 -3.527 -17.677 1.00 51.44 725 LEU A N 1
ATOM 5670 C CA . LEU A 1 725 ? -45.716 -3.051 -16.727 1.00 51.44 725 LEU A CA 1
ATOM 5671 C C . LEU A 1 725 ? -45.392 -1.700 -16.051 1.00 51.44 725 LEU A C 1
ATOM 5673 O O . LEU A 1 725 ? -46.231 -1.211 -15.306 1.00 51.44 725 LEU A O 1
ATOM 5677 N N . ASP A 1 726 ? -44.222 -1.088 -16.291 1.00 54.97 726 ASP A N 1
ATOM 5678 C CA . ASP A 1 726 ? -43.762 0.072 -15.511 1.00 54.97 726 ASP A CA 1
ATOM 5679 C C . ASP A 1 726 ? -42.773 1.033 -16.219 1.00 54.97 726 ASP A C 1
ATOM 5681 O O . ASP A 1 726 ? -42.050 1.798 -15.571 1.00 54.97 726 ASP A O 1
ATOM 5685 N N . VAL A 1 727 ? -42.679 1.027 -17.555 1.00 57.66 727 VAL A N 1
ATOM 5686 C CA . VAL A 1 727 ? -41.767 1.961 -18.250 1.00 57.66 727 VAL A CA 1
ATOM 5687 C C . VAL A 1 727 ? -42.466 3.305 -18.444 1.00 57.66 727 VAL A C 1
ATOM 5689 O O . VAL A 1 727 ? -43.304 3.474 -19.325 1.00 57.66 727 VAL A O 1
ATOM 5692 N N . SER A 1 728 ? -42.109 4.289 -17.610 1.00 61.25 728 SER A N 1
ATOM 5693 C CA . SER A 1 728 ? -42.566 5.672 -17.777 1.00 61.25 728 SER A CA 1
ATOM 5694 C C . SER A 1 728 ? -42.210 6.183 -19.174 1.00 61.25 728 SER A C 1
ATOM 5696 O O . SER A 1 728 ? -41.044 6.093 -19.557 1.00 61.25 728 SER A O 1
ATOM 5698 N N . ASP A 1 729 ? -43.174 6.766 -19.886 1.00 63.75 729 ASP A N 1
ATOM 5699 C CA . ASP A 1 729 ? -42.974 7.415 -21.186 1.00 63.75 729 ASP A CA 1
ATOM 5700 C C . ASP A 1 729 ? -41.860 8.483 -21.095 1.00 63.75 729 ASP A C 1
ATOM 5702 O O . ASP A 1 729 ? -42.062 9.587 -20.580 1.00 63.75 729 ASP A O 1
ATOM 5706 N N . TYR A 1 730 ? -40.654 8.123 -21.544 1.00 66.50 730 TYR A N 1
ATOM 5707 C CA . TYR A 1 730 ? -39.467 8.987 -21.590 1.00 66.50 730 TYR A CA 1
ATOM 5708 C C . TYR A 1 730 ? -39.287 9.652 -22.961 1.00 66.50 730 TYR A C 1
ATOM 5710 O O . TYR A 1 730 ? -38.276 10.311 -23.202 1.00 66.50 730 TYR A O 1
ATOM 5718 N N . THR A 1 731 ? -40.255 9.459 -23.859 1.00 62.69 731 THR A N 1
ATOM 5719 C CA . THR A 1 731 ? -40.279 10.047 -25.203 1.00 62.69 731 THR A CA 1
ATOM 5720 C C . THR A 1 731 ? -40.798 11.489 -25.158 1.00 62.69 731 THR A C 1
ATOM 5722 O O . THR A 1 731 ? -40.405 12.332 -25.961 1.00 62.69 731 THR A O 1
ATOM 5725 N N . ARG A 1 732 ? -41.619 11.805 -24.147 1.00 69.31 732 ARG A N 1
ATOM 5726 C CA . ARG A 1 732 ? -41.961 13.175 -23.735 1.00 69.31 732 ARG A CA 1
ATOM 5727 C C . ARG A 1 732 ? -40.800 13.791 -22.954 1.00 69.31 732 ARG A C 1
ATOM 5729 O O . ARG A 1 732 ? -40.036 13.052 -22.340 1.00 69.31 732 ARG A O 1
ATOM 5736 N N . VAL A 1 733 ? -40.722 15.132 -22.920 1.00 69.19 733 VAL A N 1
ATOM 5737 C CA . VAL A 1 733 ? -39.704 15.921 -22.183 1.00 69.19 733 VAL A CA 1
ATOM 5738 C C . VAL A 1 733 ? -39.275 15.180 -20.906 1.00 69.19 733 VAL A C 1
ATOM 5740 O O . VAL A 1 733 ? -40.112 15.023 -20.006 1.00 69.19 733 VAL A O 1
ATOM 5743 N N . PRO A 1 734 ? -38.032 14.660 -20.836 1.00 71.19 734 PRO A N 1
ATOM 5744 C CA . PRO A 1 734 ? -37.685 13.676 -19.826 1.00 71.19 734 PRO A CA 1
ATOM 5745 C C . PRO A 1 734 ? -37.838 14.272 -18.425 1.00 71.19 734 PRO A C 1
ATOM 5747 O O . PRO A 1 734 ? -37.166 15.230 -18.045 1.00 71.19 734 PRO A O 1
ATOM 5750 N N . ARG A 1 735 ? -38.770 13.709 -17.648 1.00 76.81 735 ARG A N 1
ATOM 5751 C CA . ARG A 1 735 ? -39.171 14.244 -16.333 1.00 76.81 735 ARG A CA 1
ATOM 5752 C C . ARG A 1 735 ? -38.197 13.890 -15.205 1.00 76.81 735 ARG A C 1
ATOM 5754 O O . ARG A 1 735 ? -38.351 14.371 -14.087 1.00 76.81 735 ARG A O 1
ATOM 5761 N N . SER A 1 736 ? -37.224 13.022 -15.477 1.00 75.44 736 SER A N 1
ATOM 5762 C CA . SER A 1 736 ? -36.252 12.517 -14.507 1.00 75.44 736 SER A CA 1
ATOM 5763 C C . SER A 1 736 ? -34.881 12.321 -15.165 1.00 75.44 736 SER A C 1
ATOM 5765 O O . SER A 1 736 ? -34.789 12.120 -16.376 1.00 75.44 736 SER A O 1
ATOM 5767 N N . ALA A 1 737 ? -33.804 12.357 -14.372 1.00 67.56 737 ALA A N 1
ATOM 5768 C CA . ALA A 1 737 ? -32.449 12.103 -14.870 1.00 67.56 737 ALA A CA 1
ATOM 5769 C C . ALA A 1 737 ? -32.288 10.703 -15.513 1.00 67.56 737 ALA A C 1
ATOM 5771 O O . ALA A 1 737 ? -31.698 10.627 -16.589 1.00 67.56 737 ALA A O 1
ATOM 5772 N N . PRO A 1 738 ? -32.864 9.608 -14.966 1.00 68.81 738 PRO A N 1
ATOM 5773 C CA . PRO A 1 738 ? -32.882 8.314 -15.654 1.00 68.81 738 PRO A CA 1
ATOM 5774 C C . PRO A 1 738 ? -33.566 8.364 -17.026 1.00 68.81 738 PRO A C 1
ATOM 5776 O O . PRO A 1 738 ? -33.074 7.751 -17.970 1.00 68.81 738 PRO A O 1
ATOM 5779 N N . ASN A 1 739 ? -34.654 9.131 -17.167 1.00 70.69 739 ASN A N 1
ATOM 5780 C CA . ASN A 1 739 ? -35.346 9.285 -18.449 1.00 70.69 739 ASN A CA 1
ATOM 5781 C C . ASN A 1 739 ? -34.497 10.081 -19.451 1.00 70.69 739 ASN A C 1
ATOM 5783 O O . ASN A 1 739 ? -34.471 9.719 -20.622 1.00 70.69 739 ASN A O 1
ATOM 5787 N N . TRP A 1 740 ? -33.751 11.102 -19.003 1.00 75.19 740 TRP A N 1
ATOM 5788 C CA . TRP A 1 740 ? -32.763 11.798 -19.843 1.00 75.19 740 TRP A CA 1
ATOM 5789 C C . TRP A 1 740 ? -31.658 10.854 -20.326 1.00 75.19 740 TRP A C 1
ATOM 5791 O O . TRP A 1 740 ? -31.328 10.864 -21.508 1.00 75.19 740 TRP A O 1
ATOM 5801 N N . VAL A 1 741 ? -31.123 10.002 -19.446 1.00 71.88 741 VAL A N 1
ATOM 5802 C CA . VAL A 1 741 ? -30.104 9.005 -19.819 1.00 71.88 741 VAL A CA 1
ATOM 5803 C C . VAL A 1 741 ? -30.663 8.000 -20.827 1.00 71.88 741 VAL A C 1
ATOM 5805 O O . VAL A 1 741 ? -30.000 7.716 -21.820 1.00 71.88 741 VAL A O 1
ATOM 5808 N N . ARG A 1 742 ? -31.891 7.500 -20.626 1.00 71.56 742 ARG A N 1
ATOM 5809 C CA . ARG A 1 742 ? -32.565 6.602 -21.583 1.00 71.56 742 ARG A CA 1
ATOM 5810 C C . ARG A 1 742 ? -32.807 7.279 -22.930 1.00 71.56 742 ARG A C 1
ATOM 5812 O O . ARG A 1 742 ? -32.507 6.688 -23.961 1.00 71.56 742 ARG A O 1
ATOM 5819 N N . PHE A 1 743 ? -33.283 8.521 -22.932 1.00 75.94 743 PHE A N 1
ATOM 5820 C CA . PHE A 1 743 ? -33.487 9.296 -24.154 1.00 75.94 743 PHE A CA 1
ATOM 5821 C C . PHE A 1 743 ? -32.173 9.498 -24.923 1.00 75.94 743 PHE A C 1
ATOM 5823 O O . PHE A 1 743 ? -32.089 9.152 -26.100 1.00 75.94 743 PHE A O 1
ATOM 5830 N N . LEU A 1 744 ? -31.116 9.970 -24.252 1.00 76.81 744 LEU A N 1
ATOM 5831 C CA . LEU A 1 744 ? -29.792 10.135 -24.863 1.00 76.81 744 LEU A CA 1
ATOM 5832 C C . LEU A 1 744 ? -29.241 8.803 -25.394 1.00 76.81 744 LEU A C 1
ATOM 5834 O O . LEU A 1 744 ? -28.699 8.761 -26.498 1.00 76.81 744 LEU A O 1
ATOM 5838 N N . ARG A 1 745 ? -29.421 7.713 -24.640 1.00 72.75 745 ARG A N 1
ATOM 5839 C CA . ARG A 1 745 ? -28.987 6.361 -25.010 1.00 72.75 745 ARG A CA 1
ATOM 5840 C C . ARG A 1 745 ? -29.676 5.847 -26.272 1.00 72.75 745 ARG A C 1
ATOM 5842 O O . ARG A 1 745 ? -29.002 5.346 -27.162 1.00 72.75 745 ARG A O 1
ATOM 5849 N N . PHE A 1 746 ? -31.002 5.919 -26.331 1.00 73.38 746 PHE A N 1
ATOM 5850 C CA . PHE A 1 746 ? -31.780 5.256 -27.380 1.00 73.38 746 PHE A CA 1
ATOM 5851 C C . PHE A 1 746 ? -32.018 6.133 -28.610 1.00 73.38 746 PHE A C 1
ATOM 5853 O O . PHE A 1 746 ? -32.152 5.611 -29.714 1.00 73.38 746 PHE A O 1
ATOM 5860 N N . TYR A 1 747 ? -32.057 7.455 -28.438 1.00 74.94 747 TYR A N 1
ATOM 5861 C CA . TYR A 1 747 ? -32.341 8.395 -29.520 1.00 74.94 747 TYR A CA 1
ATOM 5862 C C . TYR A 1 747 ? -31.070 9.077 -30.038 1.00 74.94 747 TYR A C 1
ATOM 5864 O O . TYR A 1 747 ? -30.772 9.028 -31.231 1.00 74.94 747 TYR A O 1
ATOM 5872 N N . THR A 1 748 ? -30.283 9.680 -29.143 1.00 78.25 748 THR A N 1
ATOM 5873 C CA . THR A 1 748 ? -29.132 10.507 -29.538 1.00 78.25 748 THR A CA 1
ATOM 5874 C C . THR A 1 748 ? -27.908 9.675 -29.912 1.00 78.25 748 THR A C 1
ATOM 5876 O O . THR A 1 748 ? -27.220 10.011 -30.873 1.00 78.25 748 THR A O 1
ATOM 5879 N N . LEU A 1 749 ? -27.629 8.580 -29.201 1.00 78.81 749 LEU A N 1
ATOM 5880 C CA . LEU A 1 749 ? -26.409 7.793 -29.402 1.00 78.81 749 LEU A CA 1
ATOM 5881 C C . LEU A 1 749 ? -26.303 7.147 -30.801 1.00 78.81 749 LEU A C 1
ATOM 5883 O O . LEU A 1 749 ? -25.242 7.281 -31.411 1.00 78.81 749 LEU A O 1
ATOM 5887 N N . PRO A 1 750 ? -27.353 6.520 -31.379 1.00 78.75 750 PRO A N 1
ATOM 5888 C CA . PRO A 1 750 ? -27.270 5.987 -32.741 1.00 78.75 750 PRO A CA 1
ATOM 5889 C C . PRO A 1 750 ? -27.038 7.074 -33.795 1.00 78.75 750 PRO A C 1
ATOM 5891 O O . PRO A 1 750 ? -26.393 6.818 -34.809 1.00 78.75 750 PRO A O 1
ATOM 5894 N N . PHE A 1 751 ? -27.560 8.286 -33.574 1.00 80.94 751 PHE A N 1
ATOM 5895 C CA . PHE A 1 751 ? -27.317 9.428 -34.454 1.00 80.94 751 PHE A CA 1
ATOM 5896 C C . PHE A 1 751 ? -25.884 9.947 -34.309 1.00 80.94 751 PHE A C 1
ATOM 5898 O O . PHE A 1 751 ? -25.182 10.086 -35.309 1.00 80.94 751 PHE A O 1
ATOM 5905 N N . LEU A 1 752 ? -25.427 10.154 -33.071 1.00 82.12 752 LEU A N 1
ATOM 5906 C CA . LEU A 1 752 ? -24.061 10.577 -32.770 1.00 82.12 752 LEU A CA 1
ATOM 5907 C C . LEU A 1 752 ? -23.043 9.608 -33.372 1.00 82.12 752 LEU A C 1
ATOM 5909 O O . LEU A 1 752 ? -22.070 10.043 -33.969 1.00 82.12 752 LEU A O 1
ATOM 5913 N N . LEU A 1 753 ? -23.296 8.303 -33.292 1.00 81.69 753 LEU A N 1
ATOM 5914 C CA . LEU A 1 753 ? -22.450 7.289 -33.908 1.00 81.69 753 LEU A CA 1
ATOM 5915 C C . LEU A 1 753 ? -22.341 7.451 -35.430 1.00 81.69 753 LEU A C 1
ATOM 5917 O O . LEU A 1 753 ? -21.248 7.327 -35.971 1.00 81.69 753 LEU A O 1
ATOM 5921 N N . LYS A 1 754 ? -23.443 7.733 -36.133 1.00 82.81 754 LYS A N 1
ATOM 5922 C CA . LYS A 1 754 ? -23.396 7.976 -37.586 1.00 82.81 754 LYS A CA 1
ATOM 5923 C C . LYS A 1 754 ? -22.557 9.204 -37.910 1.00 82.81 754 LYS A C 1
ATOM 5925 O O . LYS A 1 754 ? -21.769 9.166 -38.849 1.00 82.81 754 LYS A O 1
ATOM 5930 N N . VAL A 1 755 ? -22.703 10.261 -37.109 1.00 85.50 755 VAL A N 1
ATOM 5931 C CA . VAL A 1 755 ? -21.889 11.476 -37.228 1.00 85.50 755 VAL A CA 1
ATOM 5932 C C . VAL A 1 755 ? -20.420 11.165 -36.957 1.00 85.50 755 VAL A C 1
ATOM 5934 O O . VAL A 1 755 ? -19.582 11.610 -37.725 1.00 85.50 755 VAL A O 1
ATOM 5937 N N . LEU A 1 756 ? -20.101 10.361 -35.939 1.00 84.12 756 LEU A N 1
ATOM 5938 C CA . LEU A 1 756 ? -18.729 9.949 -35.632 1.00 84.12 756 LEU A CA 1
ATOM 5939 C C . LEU A 1 756 ? -18.121 9.092 -36.749 1.00 84.12 756 LEU A C 1
ATOM 5941 O O . LEU A 1 756 ? -16.990 9.343 -37.141 1.00 84.12 756 LEU A O 1
ATOM 5945 N N . LEU A 1 757 ? -18.863 8.125 -37.300 1.00 83.94 757 LEU A N 1
ATOM 5946 C CA . LEU A 1 757 ? -18.400 7.305 -38.428 1.00 83.94 757 LEU A CA 1
ATOM 5947 C C . LEU A 1 757 ? -18.160 8.151 -39.681 1.00 83.94 757 LEU A C 1
ATOM 5949 O O . LEU A 1 757 ? -17.166 7.955 -40.374 1.00 83.94 757 LEU A O 1
ATOM 5953 N N . PHE A 1 758 ? -19.061 9.093 -39.967 1.00 88.19 758 PHE A N 1
ATOM 5954 C CA . PHE A 1 758 ? -18.906 10.018 -41.085 1.00 88.19 758 PHE A CA 1
ATOM 5955 C C . PHE A 1 758 ? -17.713 10.952 -40.874 1.00 88.19 758 PHE A C 1
ATOM 5957 O O . PHE A 1 758 ? -16.879 11.078 -41.765 1.00 88.19 758 PHE A O 1
ATOM 5964 N N . TRP A 1 759 ? -17.618 11.560 -39.688 1.00 86.94 759 TRP A N 1
ATOM 5965 C CA . TRP A 1 759 ? -16.528 12.448 -39.297 1.00 86.94 759 TRP A CA 1
ATOM 5966 C C . TRP A 1 759 ? -15.186 11.752 -39.489 1.00 86.94 759 TRP A C 1
ATOM 5968 O O . TRP A 1 759 ? -14.357 12.223 -40.261 1.00 86.94 759 TRP A O 1
ATOM 5978 N N . GLU A 1 760 ? -15.035 10.573 -38.893 1.00 82.56 760 GLU A N 1
ATOM 5979 C CA . GLU A 1 760 ? -13.799 9.802 -38.937 1.00 82.56 760 GLU A CA 1
ATOM 5980 C C . GLU A 1 760 ? -13.391 9.400 -40.353 1.00 82.56 760 GLU A C 1
ATOM 5982 O O . GLU A 1 760 ? -12.213 9.408 -40.704 1.00 82.56 760 GLU A O 1
ATOM 5987 N N . ALA A 1 761 ? -14.371 9.065 -41.188 1.00 83.00 761 ALA A N 1
ATOM 5988 C CA . ALA A 1 761 ? -14.109 8.744 -42.576 1.00 83.00 761 ALA A CA 1
ATOM 5989 C C . ALA A 1 761 ? -13.756 9.983 -43.416 1.00 83.00 761 ALA A C 1
ATOM 5991 O O . ALA A 1 761 ? -13.033 9.857 -44.400 1.00 83.00 761 ALA A O 1
ATOM 5992 N N . SER A 1 762 ? -14.261 11.163 -43.036 1.00 83.50 762 SER A N 1
ATOM 5993 C CA . SER A 1 762 ? -14.089 12.430 -43.760 1.00 83.50 762 SER A CA 1
ATOM 5994 C C . SER A 1 762 ? -12.824 13.210 -43.392 1.00 83.50 762 SER A C 1
ATOM 5996 O O . SER A 1 762 ? -12.389 14.047 -44.181 1.00 83.50 762 SER A O 1
ATOM 5998 N N . THR A 1 763 ? -12.223 12.939 -42.230 1.00 80.25 763 THR A N 1
ATOM 5999 C CA . THR A 1 763 ? -11.020 13.629 -41.742 1.00 80.25 763 THR A CA 1
ATOM 6000 C C . THR A 1 763 ? -9.831 12.665 -41.625 1.00 80.25 763 THR A C 1
ATOM 6002 O O . THR A 1 763 ? -9.430 12.335 -40.506 1.00 80.25 763 THR A O 1
ATOM 6005 N N . PRO A 1 764 ? -9.252 12.175 -42.741 1.00 72.75 764 PRO A N 1
ATOM 6006 C CA . PRO A 1 764 ? -8.029 11.382 -42.670 1.00 72.75 764 PRO A CA 1
ATOM 6007 C C . PRO A 1 764 ? -6.902 12.237 -42.080 1.00 72.75 764 PRO A C 1
ATOM 6009 O O . PRO A 1 764 ? -6.665 13.354 -42.542 1.00 72.75 764 PRO A O 1
ATOM 6012 N N . SER A 1 765 ? -6.200 11.727 -41.068 1.00 67.62 765 SER A N 1
ATOM 6013 C CA . SER A 1 765 ? -5.140 12.477 -40.382 1.00 67.62 765 SER A CA 1
ATOM 6014 C C . SER A 1 765 ? -3.945 12.822 -41.289 1.00 67.62 765 SER A C 1
ATOM 6016 O O . SER A 1 765 ? -3.279 13.823 -41.039 1.00 67.62 765 SER A O 1
ATOM 6018 N N . SER A 1 766 ? -3.750 12.093 -42.394 1.00 71.75 766 SER A N 1
ATOM 6019 C CA . SER A 1 766 ? -2.669 12.291 -43.371 1.00 71.75 766 SER A CA 1
ATOM 6020 C C . SER A 1 766 ? -3.128 13.040 -44.613 1.00 71.75 766 SER A C 1
ATOM 6022 O O . SER A 1 766 ? -2.364 13.204 -45.561 1.00 71.75 766 SER A O 1
ATOM 6024 N N . GLY A 1 767 ? -4.399 13.448 -44.665 1.00 75.94 767 GLY A N 1
ATOM 6025 C CA . GLY A 1 767 ? -4.992 14.054 -45.855 1.00 75.94 767 GLY A CA 1
ATOM 6026 C C . GLY A 1 767 ? -5.220 13.085 -47.025 1.00 75.94 767 GLY A C 1
ATOM 6027 O O . GLY A 1 767 ? -5.734 13.516 -48.055 1.00 75.94 767 GLY A O 1
ATOM 6028 N N . THR A 1 768 ? -4.899 11.791 -46.890 1.00 76.00 768 THR A N 1
ATOM 6029 C CA . THR A 1 768 ? -5.131 10.776 -47.933 1.00 76.00 768 THR A CA 1
ATOM 6030 C C . THR A 1 768 ? -6.273 9.831 -47.557 1.00 76.00 768 THR A C 1
ATOM 6032 O O . THR A 1 768 ? -6.381 9.349 -46.429 1.00 76.00 768 THR A O 1
ATOM 6035 N N . PHE A 1 769 ? -7.174 9.566 -48.509 1.00 77.75 769 PHE A N 1
ATOM 6036 C CA . PHE A 1 769 ? -8.259 8.608 -48.309 1.00 77.75 769 PHE A CA 1
ATOM 6037 C C . PHE A 1 769 ? -7.752 7.186 -48.506 1.00 77.75 769 PHE A C 1
ATOM 6039 O O . PHE A 1 769 ? -7.299 6.803 -49.580 1.00 77.75 769 PHE A O 1
ATOM 6046 N N . THR A 1 770 ? -7.889 6.390 -47.458 1.00 80.94 770 THR A N 1
ATOM 6047 C CA . THR A 1 770 ? -7.522 4.979 -47.457 1.00 80.94 770 THR A CA 1
ATOM 6048 C C . THR A 1 770 ? -8.701 4.134 -47.935 1.00 80.94 770 THR A C 1
ATOM 6050 O O . THR A 1 770 ? -9.859 4.543 -47.799 1.00 80.94 770 THR A O 1
ATOM 6053 N N . VAL A 1 771 ? -8.449 2.923 -48.448 1.00 83.12 771 VAL A N 1
ATOM 6054 C CA . VAL A 1 771 ? -9.531 1.978 -48.802 1.00 83.12 771 VAL A CA 1
ATOM 6055 C C . VAL A 1 771 ? -10.440 1.718 -47.592 1.00 83.12 771 VAL A C 1
ATOM 6057 O O . VAL A 1 771 ? -11.656 1.595 -47.738 1.00 83.12 771 VAL A O 1
ATOM 6060 N N . PHE A 1 772 ? -9.879 1.726 -46.380 1.00 83.12 772 PHE A N 1
ATOM 6061 C CA . PHE A 1 772 ? -10.642 1.609 -45.142 1.00 83.12 772 PHE A CA 1
ATOM 6062 C C . PHE A 1 772 ? -11.470 2.849 -44.824 1.00 83.12 772 PHE A C 1
ATOM 6064 O O . PHE A 1 772 ? -12.636 2.703 -44.470 1.00 83.12 772 PHE A O 1
ATOM 6071 N N . SER A 1 773 ? -10.926 4.056 -44.986 1.00 82.94 773 SER A N 1
ATOM 6072 C CA . SER A 1 773 ? -11.682 5.299 -44.805 1.00 82.94 773 SER A CA 1
ATOM 6073 C C . SER A 1 773 ? -12.854 5.360 -45.782 1.00 82.94 773 SER A C 1
ATOM 6075 O O . SER A 1 773 ? -13.958 5.713 -45.382 1.00 82.94 773 SER A O 1
ATOM 6077 N N . ILE A 1 774 ? -12.660 4.917 -47.029 1.00 88.00 774 ILE A N 1
ATOM 6078 C CA . ILE A 1 774 ? -13.741 4.793 -48.015 1.00 88.00 774 ILE A CA 1
ATOM 6079 C C . ILE A 1 774 ? -14.768 3.749 -47.561 1.00 88.00 774 ILE A C 1
ATOM 6081 O O . ILE A 1 774 ? -15.966 4.021 -47.596 1.00 88.00 774 ILE A O 1
ATOM 6085 N N . ALA A 1 775 ? -14.338 2.577 -47.085 1.00 87.31 775 ALA A N 1
ATOM 6086 C CA . ALA A 1 775 ? -15.254 1.551 -46.585 1.00 87.31 775 ALA A CA 1
ATOM 6087 C C . ALA A 1 775 ? -16.086 2.044 -45.382 1.00 87.31 775 ALA A C 1
ATOM 6089 O O . ALA A 1 775 ? -17.298 1.816 -45.336 1.00 87.31 775 ALA A O 1
ATOM 6090 N N . VAL A 1 776 ? -15.468 2.767 -44.441 1.00 86.38 776 VAL A N 1
ATOM 6091 C CA . VAL A 1 776 ? -16.160 3.389 -43.299 1.00 86.38 776 VAL A CA 1
ATOM 6092 C C . VAL A 1 776 ? -17.089 4.508 -43.770 1.00 86.38 776 VAL A C 1
ATOM 6094 O O . VAL A 1 776 ? -18.221 4.576 -43.293 1.00 86.38 776 VAL A O 1
ATOM 6097 N N . LEU A 1 777 ? -16.682 5.327 -44.748 1.00 88.56 777 LEU A N 1
ATOM 6098 C CA . LEU A 1 777 ? -17.524 6.374 -45.337 1.00 88.56 777 LEU A CA 1
ATOM 6099 C C . LEU A 1 777 ? -18.768 5.776 -45.991 1.00 88.56 777 LEU A C 1
ATOM 6101 O O . LEU A 1 777 ? -19.879 6.246 -45.757 1.00 88.56 777 LEU A O 1
ATOM 6105 N N . VAL A 1 778 ? -18.595 4.716 -46.782 1.00 89.94 778 VAL A N 1
ATOM 6106 C CA . VAL A 1 778 ? -19.696 4.001 -47.435 1.00 89.94 778 VAL A CA 1
ATOM 6107 C C . VAL A 1 778 ? -20.634 3.413 -46.384 1.00 89.94 778 VAL A C 1
ATOM 6109 O O . VAL A 1 778 ? -21.847 3.571 -46.503 1.00 89.94 778 VAL A O 1
ATOM 6112 N N . ALA A 1 779 ? -20.104 2.808 -45.318 1.00 86.12 779 ALA A N 1
ATOM 6113 C CA . ALA A 1 779 ? -20.922 2.318 -44.210 1.00 86.12 779 ALA A CA 1
ATOM 6114 C C . ALA A 1 779 ? -21.671 3.455 -43.486 1.00 86.12 779 ALA A C 1
ATOM 6116 O O . ALA A 1 779 ? -22.858 3.316 -43.179 1.00 86.12 779 ALA A O 1
ATOM 6117 N N . ALA A 1 780 ? -21.025 4.600 -43.254 1.00 87.25 780 ALA A N 1
ATOM 6118 C CA . ALA A 1 780 ? -21.638 5.773 -42.634 1.00 87.25 780 ALA A CA 1
ATOM 6119 C C . ALA A 1 780 ? -22.773 6.338 -43.505 1.00 87.25 780 ALA A C 1
ATOM 6121 O O . ALA A 1 780 ? -23.910 6.454 -43.048 1.00 87.25 780 ALA A O 1
ATOM 6122 N N . LEU A 1 781 ? -22.506 6.602 -44.785 1.00 89.50 781 LEU A N 1
ATOM 6123 C CA . LEU A 1 781 ? -23.501 7.095 -45.739 1.00 89.50 781 LEU A CA 1
ATOM 6124 C C . LEU A 1 781 ? -24.660 6.112 -45.907 1.00 89.50 781 LEU A C 1
ATOM 6126 O O . LEU A 1 781 ? -25.820 6.522 -45.928 1.00 89.50 781 LEU A O 1
ATOM 6130 N N . TRP A 1 782 ? -24.373 4.813 -45.950 1.00 87.69 782 TRP A N 1
ATOM 6131 C CA . TRP A 1 782 ? -25.400 3.782 -46.031 1.00 87.69 782 TRP A CA 1
ATOM 6132 C C . TRP A 1 782 ? -26.265 3.726 -44.763 1.00 87.69 782 TRP A C 1
ATOM 6134 O O . TRP A 1 782 ? -27.490 3.672 -44.863 1.00 87.69 782 TRP A O 1
ATOM 6144 N N . THR A 1 783 ? -25.682 3.825 -43.563 1.00 83.12 783 THR A N 1
ATOM 6145 C CA . THR A 1 783 ? -26.462 3.865 -42.306 1.00 83.12 783 THR A CA 1
ATOM 6146 C C . THR A 1 783 ? -27.277 5.151 -42.129 1.00 83.12 783 THR A C 1
ATOM 6148 O O . THR A 1 783 ? -28.308 5.136 -41.440 1.00 83.12 783 THR A O 1
ATOM 6151 N N . ILE A 1 784 ? -26.850 6.258 -42.741 1.00 84.69 784 ILE A N 1
ATOM 6152 C CA . ILE A 1 784 ? -27.617 7.508 -42.826 1.00 84.69 784 ILE A CA 1
ATOM 6153 C C . ILE A 1 784 ? -28.764 7.352 -43.830 1.00 84.69 784 ILE A C 1
ATOM 6155 O O . ILE A 1 784 ? -29.915 7.595 -43.476 1.00 84.69 784 ILE A O 1
ATOM 6159 N N . HIS A 1 785 ? -28.479 6.880 -45.044 1.00 84.56 785 HIS A N 1
ATOM 6160 C CA . HIS A 1 785 ? -29.468 6.736 -46.115 1.00 84.56 785 HIS A CA 1
ATOM 6161 C C . HIS A 1 785 ? -30.567 5.724 -45.767 1.00 84.56 785 HIS A C 1
ATOM 6163 O O . HIS A 1 785 ? -31.747 5.955 -46.014 1.00 84.56 785 HIS A O 1
ATOM 6169 N N . VAL A 1 786 ? -30.193 4.612 -45.133 1.00 79.62 786 VAL A N 1
ATOM 6170 C CA . VAL A 1 786 ? -31.112 3.526 -44.768 1.00 79.62 786 VAL A CA 1
ATOM 6171 C C . VAL A 1 786 ? -31.639 3.717 -43.338 1.00 79.62 786 VAL A C 1
ATOM 6173 O O . VAL A 1 786 ? -32.265 2.813 -42.801 1.00 79.62 786 VAL A O 1
ATOM 6176 N N . ALA A 1 787 ? -31.432 4.876 -42.695 1.00 72.50 787 ALA A N 1
ATOM 6177 C CA . ALA A 1 787 ? -31.797 5.114 -41.293 1.00 72.50 787 ALA A CA 1
ATOM 6178 C C . ALA A 1 787 ? -33.255 4.750 -40.975 1.00 72.50 787 ALA A C 1
ATOM 6180 O O . ALA A 1 787 ? -33.508 4.047 -39.999 1.00 72.50 787 ALA A O 1
ATOM 6181 N N . GLU A 1 788 ? -34.186 5.169 -41.832 1.00 68.38 788 GLU A N 1
ATOM 6182 C CA . GLU A 1 788 ? -35.610 4.866 -41.691 1.00 68.38 788 GLU A CA 1
ATOM 6183 C C . GLU A 1 788 ? -35.906 3.381 -41.932 1.00 68.38 788 GLU A C 1
ATOM 6185 O O . GLU A 1 788 ? -36.760 2.802 -41.289 1.00 68.38 788 GLU A O 1
ATOM 6190 N N . HIS A 1 789 ? -35.175 2.691 -42.804 1.00 67.88 789 HIS A N 1
ATOM 6191 C CA . HIS A 1 789 ? -35.351 1.248 -42.983 1.00 67.88 789 HIS A CA 1
ATOM 6192 C C . HIS A 1 789 ? -34.657 0.414 -41.903 1.00 67.88 789 HIS A C 1
ATOM 6194 O O . HIS A 1 789 ? -35.090 -0.705 -41.640 1.00 67.88 789 HIS A O 1
ATOM 6200 N N . ILE A 1 790 ? -33.595 0.931 -41.290 1.00 65.12 790 ILE A N 1
ATOM 6201 C CA . ILE A 1 790 ? -32.812 0.283 -40.235 1.00 65.12 790 ILE A CA 1
ATOM 6202 C C . ILE A 1 790 ? -33.620 0.189 -38.940 1.00 65.12 790 ILE A C 1
ATOM 6204 O O . ILE A 1 790 ? -33.592 -0.855 -38.291 1.00 65.12 790 ILE A O 1
ATOM 6208 N N . THR A 1 791 ? -34.389 1.229 -38.603 1.00 65.25 791 THR A N 1
ATOM 6209 C CA . THR A 1 791 ? -35.303 1.202 -37.450 1.00 65.25 791 THR A CA 1
ATOM 6210 C C . THR A 1 791 ? -36.339 0.081 -37.572 1.00 65.25 791 THR A C 1
ATOM 6212 O O . THR A 1 791 ? -36.638 -0.578 -36.582 1.00 65.25 791 THR A O 1
ATOM 6215 N N . TRP A 1 792 ? -36.818 -0.206 -38.790 1.00 62.16 792 TRP A N 1
ATOM 6216 C CA . TRP A 1 792 ? -37.853 -1.218 -39.047 1.00 62.16 792 TRP A CA 1
ATOM 6217 C C . TRP A 1 792 ? -37.322 -2.622 -39.366 1.00 62.16 792 TRP A C 1
ATOM 6219 O O . TRP A 1 792 ? -37.884 -3.614 -38.908 1.00 62.16 792 TRP A O 1
ATOM 6229 N N . LYS A 1 793 ? -36.238 -2.746 -40.142 1.00 64.94 793 LYS A N 1
ATOM 6230 C CA . LYS A 1 793 ? -35.644 -4.045 -40.524 1.00 64.94 793 LYS A CA 1
ATOM 6231 C C . LYS A 1 793 ? -34.674 -4.600 -39.467 1.00 64.94 793 LYS A C 1
ATOM 6233 O O . LYS A 1 793 ? -34.124 -5.689 -39.650 1.00 64.94 793 LYS A O 1
ATOM 6238 N N . GLY A 1 794 ? -34.507 -3.883 -38.355 1.00 59.47 794 GLY A N 1
ATOM 6239 C CA . GLY A 1 794 ? -33.854 -4.349 -37.136 1.00 59.47 794 GLY A CA 1
ATOM 6240 C C . GLY A 1 794 ? -32.341 -4.550 -37.241 1.00 59.47 794 GLY A C 1
ATOM 6241 O O . GLY A 1 794 ? -31.665 -4.088 -38.162 1.00 59.47 794 GLY A O 1
ATOM 6242 N N . ASN A 1 795 ? -31.808 -5.303 -36.276 1.00 63.72 795 ASN A N 1
ATOM 6243 C CA . ASN A 1 795 ? -30.378 -5.475 -36.008 1.00 63.72 795 ASN A CA 1
ATOM 6244 C C . ASN A 1 795 ? -29.540 -6.115 -37.136 1.00 63.72 795 ASN A C 1
ATOM 6246 O O . ASN A 1 795 ? -28.312 -6.137 -37.052 1.00 63.72 795 ASN A O 1
ATOM 6250 N N . ARG A 1 796 ? -30.147 -6.647 -38.207 1.00 68.19 796 ARG A N 1
ATOM 6251 C CA . ARG A 1 796 ? -29.415 -7.395 -39.248 1.00 68.19 796 ARG A CA 1
ATOM 6252 C C . ARG A 1 796 ? -28.418 -6.527 -40.019 1.00 68.19 796 ARG A C 1
ATOM 6254 O O . ARG A 1 796 ? -27.317 -6.991 -40.298 1.00 68.19 796 ARG A O 1
ATOM 6261 N N . TYR A 1 797 ? -28.790 -5.289 -40.341 1.00 70.12 797 TYR A N 1
ATOM 6262 C CA . TYR A 1 797 ? -27.911 -4.354 -41.051 1.00 70.12 797 TYR A CA 1
ATOM 6263 C C . TYR A 1 797 ? -26.866 -3.740 -40.122 1.00 70.12 797 TYR A C 1
ATOM 6265 O O . TYR A 1 797 ? -25.711 -3.599 -40.513 1.00 70.12 797 TYR A O 1
ATOM 6273 N N . TRP A 1 798 ? -27.238 -3.479 -38.865 1.00 71.69 798 TRP A N 1
ATOM 6274 C CA . TRP A 1 798 ? -26.293 -3.010 -37.855 1.00 71.69 798 TRP A CA 1
ATOM 6275 C C . TRP A 1 798 ? -25.193 -4.016 -37.567 1.00 71.69 798 TRP A C 1
ATOM 6277 O O . TRP A 1 798 ? -24.062 -3.594 -37.400 1.00 71.69 798 TRP A O 1
ATOM 6287 N N . ARG A 1 799 ? -25.463 -5.326 -37.631 1.00 72.94 799 ARG A N 1
ATOM 6288 C CA . ARG A 1 799 ? -24.422 -6.358 -37.488 1.00 72.94 799 ARG A CA 1
ATOM 6289 C C . ARG A 1 799 ? -23.307 -6.261 -38.526 1.00 72.94 799 ARG A C 1
ATOM 6291 O O . ARG A 1 799 ? -22.227 -6.764 -38.265 1.00 72.94 799 ARG A O 1
ATOM 6298 N N . LEU A 1 800 ? -23.538 -5.674 -39.702 1.00 79.81 800 LEU A N 1
ATOM 6299 C CA . LEU A 1 800 ? -22.493 -5.559 -40.726 1.00 79.81 800 LEU A CA 1
ATOM 6300 C C . LEU A 1 800 ? -21.472 -4.468 -40.390 1.00 79.81 800 LEU A C 1
ATOM 6302 O O . LEU A 1 800 ? -20.310 -4.610 -40.756 1.00 79.81 800 LEU A O 1
ATOM 6306 N N . VAL A 1 801 ? -21.877 -3.421 -39.664 1.00 81.31 801 VAL A N 1
ATOM 6307 C CA . VAL A 1 801 ? -21.012 -2.269 -39.379 1.00 81.31 801 VAL A CA 1
ATOM 6308 C C . VAL A 1 801 ? -19.886 -2.642 -38.403 1.00 81.31 801 VAL A C 1
ATOM 6310 O O . VAL A 1 801 ? -18.729 -2.485 -38.788 1.00 81.31 801 VAL A O 1
ATOM 6313 N N . PRO A 1 802 ? -20.135 -3.237 -37.217 1.00 76.38 802 PRO A N 1
ATOM 6314 C CA . PRO A 1 802 ? -19.061 -3.719 -36.349 1.00 76.38 802 PRO A CA 1
ATOM 6315 C C . PRO A 1 802 ? -18.209 -4.812 -36.983 1.00 76.38 802 PRO A C 1
ATOM 6317 O O . PRO A 1 802 ? -17.016 -4.868 -36.725 1.00 76.38 802 PRO A O 1
ATOM 6320 N N . ARG A 1 803 ? -18.784 -5.657 -37.849 1.00 82.56 803 ARG A N 1
ATOM 6321 C CA . ARG A 1 803 ? -18.027 -6.684 -38.583 1.00 82.56 803 ARG A CA 1
ATOM 6322 C C . ARG A 1 803 ? -17.032 -6.083 -39.564 1.00 82.56 803 ARG A C 1
ATOM 6324 O O . ARG A 1 803 ? -15.896 -6.541 -39.619 1.00 82.56 803 ARG A O 1
ATOM 6331 N N . LEU A 1 804 ? -17.460 -5.068 -40.314 1.00 84.19 804 LEU A N 1
ATOM 6332 C CA . LEU A 1 804 ? -16.595 -4.312 -41.212 1.00 84.19 804 LEU A CA 1
ATOM 6333 C C . LEU A 1 804 ? -15.490 -3.614 -40.418 1.00 84.19 804 LEU A C 1
ATOM 6335 O O . LEU A 1 804 ? -14.319 -3.783 -40.735 1.00 84.19 804 LEU A O 1
ATOM 6339 N N . LEU A 1 805 ? -15.860 -2.885 -39.361 1.00 82.31 805 LEU A N 1
ATOM 6340 C CA . LEU A 1 805 ? -14.908 -2.183 -38.499 1.00 82.31 805 LEU A CA 1
ATOM 6341 C C . LEU A 1 805 ? -13.901 -3.149 -37.870 1.00 82.31 805 LEU A C 1
ATOM 6343 O O . LEU A 1 805 ? -12.709 -2.869 -37.852 1.00 82.31 805 LEU A O 1
ATOM 6347 N N . TRP A 1 806 ? -14.351 -4.318 -37.426 1.00 82.38 806 TRP A N 1
ATOM 6348 C CA . TRP A 1 806 ? -13.464 -5.343 -36.899 1.00 82.38 806 TRP A CA 1
ATOM 6349 C C . TRP A 1 806 ? -12.545 -5.939 -37.970 1.00 82.38 806 TRP A C 1
ATOM 6351 O O . TRP A 1 806 ? -11.356 -6.105 -37.723 1.00 82.38 806 TRP A O 1
ATOM 6361 N N . GLY A 1 807 ? -13.062 -6.215 -39.172 1.00 85.06 807 GLY A N 1
ATOM 6362 C CA . GLY A 1 807 ? -12.237 -6.665 -40.295 1.00 85.06 807 GLY A CA 1
ATOM 6363 C C . GLY A 1 807 ? -11.125 -5.665 -40.618 1.00 85.06 807 GLY A C 1
ATOM 6364 O O . GLY A 1 807 ? -9.983 -6.066 -40.809 1.00 85.06 807 GLY A O 1
ATOM 6365 N N . ILE A 1 808 ? -11.435 -4.365 -40.581 1.00 84.62 808 ILE A N 1
ATOM 6366 C CA . ILE A 1 808 ? -10.445 -3.289 -40.732 1.00 84.62 808 ILE A CA 1
ATOM 6367 C C . ILE A 1 808 ? -9.381 -3.366 -39.627 1.00 84.62 808 ILE A C 1
ATOM 6369 O O . ILE A 1 808 ? -8.193 -3.278 -39.926 1.00 84.62 808 ILE A O 1
ATOM 6373 N N . LEU A 1 809 ? -9.780 -3.570 -38.367 1.00 83.75 809 LEU A N 1
ATOM 6374 C CA . LEU A 1 809 ? -8.839 -3.690 -37.247 1.00 83.75 809 LEU A CA 1
ATOM 6375 C C . LEU A 1 809 ? -7.935 -4.923 -37.359 1.00 83.75 809 LEU A C 1
ATOM 6377 O O . LEU A 1 809 ? -6.742 -4.810 -37.099 1.00 83.75 809 LEU A O 1
ATOM 6381 N N . VAL A 1 810 ? -8.461 -6.076 -37.784 1.00 86.12 810 VAL A N 1
ATOM 6382 C CA . VAL A 1 810 ? -7.654 -7.291 -38.000 1.00 86.12 810 VAL A CA 1
ATOM 6383 C C . VAL A 1 810 ? -6.653 -7.091 -39.124 1.00 86.12 810 VAL A C 1
ATOM 6385 O O . VAL A 1 810 ? -5.490 -7.444 -38.964 1.00 86.12 810 VAL A O 1
ATOM 6388 N N . VAL A 1 811 ? -7.082 -6.520 -40.254 1.00 85.50 811 VAL A N 1
ATOM 6389 C CA . VAL A 1 811 ? -6.158 -6.259 -41.363 1.00 85.50 811 VAL A CA 1
ATOM 6390 C C . VAL A 1 811 ? -5.091 -5.257 -40.931 1.00 85.50 811 VAL A C 1
ATOM 6392 O O . VAL A 1 811 ? -3.925 -5.477 -41.231 1.00 85.50 811 VAL A O 1
ATOM 6395 N N . LYS A 1 812 ? -5.445 -4.229 -40.151 1.00 79.75 812 LYS A N 1
ATOM 6396 C CA . LYS A 1 812 ? -4.462 -3.296 -39.585 1.00 79.75 812 LYS A CA 1
ATOM 6397 C C . LYS A 1 812 ? -3.473 -4.000 -38.647 1.00 79.75 812 LYS A C 1
ATOM 6399 O O . LYS A 1 812 ? -2.273 -3.776 -38.758 1.00 79.75 812 LYS A O 1
ATOM 6404 N N . ALA A 1 813 ? -3.958 -4.856 -37.748 1.00 83.19 813 ALA A N 1
ATOM 6405 C CA . ALA A 1 813 ? -3.101 -5.619 -36.841 1.00 83.19 813 ALA A CA 1
ATOM 6406 C C . ALA A 1 813 ? -2.155 -6.555 -37.613 1.00 83.19 813 ALA A C 1
ATOM 6408 O O . ALA A 1 813 ? -0.975 -6.626 -37.293 1.00 83.19 813 ALA A O 1
ATOM 6409 N N . LEU A 1 814 ? -2.644 -7.209 -38.675 1.00 85.12 814 LEU A N 1
ATOM 6410 C CA . LEU A 1 814 ? -1.821 -8.021 -39.577 1.00 85.12 814 LEU A CA 1
ATOM 6411 C C . LEU A 1 814 ? -0.775 -7.178 -40.315 1.00 85.12 814 LEU A C 1
ATOM 6413 O O . LEU A 1 814 ? 0.373 -7.588 -40.397 1.00 85.12 814 LEU A O 1
ATOM 6417 N N . GLN A 1 815 ? -1.149 -6.004 -40.822 1.00 78.38 815 GLN A N 1
ATOM 6418 C CA . GLN A 1 815 ? -0.239 -5.101 -41.536 1.00 78.38 815 GLN A CA 1
ATOM 6419 C C . GLN A 1 815 ? 0.873 -4.553 -40.649 1.00 78.38 815 GLN A C 1
ATOM 6421 O O . GLN A 1 815 ? 1.989 -4.360 -41.119 1.00 78.38 815 GLN A O 1
ATOM 6426 N N . GLY A 1 816 ? 0.566 -4.297 -39.379 1.00 76.06 816 GLY A N 1
ATOM 6427 C CA . GLY A 1 816 ? 1.563 -3.859 -38.420 1.00 76.06 816 GLY A CA 1
ATOM 6428 C C . GLY A 1 816 ? 2.600 -4.939 -38.096 1.00 76.06 816 GLY A C 1
ATOM 6429 O O . GLY A 1 816 ? 3.676 -4.601 -37.613 1.00 76.06 816 GLY A O 1
ATOM 6430 N N . LEU A 1 817 ? 2.319 -6.217 -38.385 1.00 80.06 817 LEU A N 1
ATOM 6431 C CA . LEU A 1 817 ? 3.322 -7.259 -38.219 1.00 80.06 817 LEU A CA 1
ATOM 6432 C C . LEU A 1 817 ? 4.469 -7.020 -39.211 1.00 80.06 817 LEU A C 1
ATOM 6434 O O . LEU A 1 817 ? 4.228 -6.942 -40.420 1.00 80.06 817 LEU A O 1
ATOM 6438 N N . PRO A 1 818 ? 5.727 -6.998 -38.753 1.00 71.19 818 PRO A N 1
ATOM 6439 C CA . PRO A 1 818 ? 6.819 -6.597 -39.625 1.00 71.19 818 PRO A CA 1
ATOM 6440 C C . PRO A 1 818 ? 7.107 -7.600 -40.769 1.00 71.19 818 PRO A C 1
ATOM 6442 O O . PRO A 1 818 ? 7.740 -7.229 -41.755 1.00 71.19 818 PRO A O 1
ATOM 6445 N N . VAL A 1 819 ? 6.552 -8.829 -40.729 1.00 74.25 819 VAL A N 1
ATOM 6446 C CA . VAL A 1 819 ? 6.594 -9.785 -41.859 1.00 74.25 819 VAL A CA 1
ATOM 6447 C C . VAL A 1 819 ? 5.871 -9.186 -43.057 1.00 74.25 819 VAL A C 1
ATOM 6449 O O . VAL A 1 819 ? 6.340 -9.293 -44.189 1.00 74.25 819 VAL A O 1
ATOM 6452 N N . PHE A 1 820 ? 4.731 -8.539 -42.806 1.00 73.19 820 PHE A N 1
ATOM 6453 C CA . PHE A 1 820 ? 4.003 -7.842 -43.848 1.00 73.19 820 PHE A CA 1
ATOM 6454 C C . PHE A 1 820 ? 4.768 -6.602 -44.282 1.00 73.19 820 PHE A C 1
ATOM 6456 O O . PHE A 1 820 ? 4.918 -6.448 -45.484 1.00 73.19 820 PHE A O 1
ATOM 6463 N N . ALA A 1 821 ? 5.347 -5.821 -43.359 1.00 67.75 821 ALA A N 1
ATOM 6464 C CA . ALA A 1 821 ? 6.192 -4.671 -43.700 1.00 67.75 821 ALA A CA 1
ATOM 6465 C C . ALA A 1 821 ? 7.319 -5.036 -44.687 1.00 67.75 821 ALA A C 1
ATOM 6467 O O . ALA A 1 821 ? 7.418 -4.420 -45.747 1.00 67.75 821 ALA A O 1
ATOM 6468 N N . HIS A 1 822 ? 8.076 -6.105 -44.425 1.00 69.94 822 HIS A N 1
ATOM 6469 C CA . HIS A 1 822 ? 9.140 -6.575 -45.321 1.00 69.94 822 HIS A CA 1
ATOM 6470 C C . HIS A 1 822 ? 8.640 -7.118 -46.665 1.00 69.94 822 HIS A C 1
ATOM 6472 O O . HIS A 1 822 ? 9.270 -6.877 -47.693 1.00 69.94 822 HIS A O 1
ATOM 6478 N N . LEU A 1 823 ? 7.507 -7.832 -46.698 1.00 69.00 823 LEU A N 1
ATOM 6479 C CA . LEU A 1 823 ? 6.909 -8.281 -47.967 1.00 69.00 823 LEU A CA 1
ATOM 6480 C C . LEU A 1 823 ? 6.483 -7.103 -48.855 1.00 69.00 823 LEU A C 1
ATOM 6482 O O . LEU A 1 823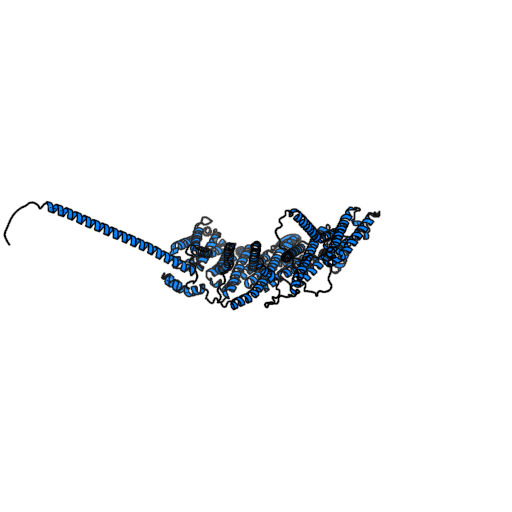 ? 6.369 -7.248 -50.070 1.00 69.00 823 LEU A O 1
ATOM 6486 N N . THR A 1 824 ? 6.258 -5.946 -48.245 1.00 62.72 824 THR A N 1
ATOM 6487 C CA . THR A 1 824 ? 5.676 -4.767 -48.886 1.00 62.72 824 THR A CA 1
ATOM 6488 C C . THR A 1 824 ? 6.637 -3.596 -49.079 1.00 62.72 824 THR A C 1
ATOM 6490 O O . THR A 1 824 ? 6.242 -2.613 -49.698 1.00 62.72 824 THR A O 1
ATOM 6493 N N . GLU A 1 825 ? 7.894 -3.694 -48.630 1.00 64.31 825 GLU A N 1
ATOM 6494 C CA . GLU A 1 825 ? 8.943 -2.690 -48.908 1.00 64.31 825 GLU A CA 1
ATOM 6495 C C . GLU A 1 825 ? 9.151 -2.460 -50.420 1.00 64.31 825 GLU A C 1
ATOM 6497 O O . GLU A 1 825 ? 9.632 -1.408 -50.824 1.00 64.31 825 GLU A O 1
ATOM 6502 N N . ASN A 1 826 ? 8.717 -3.401 -51.268 1.00 65.00 826 ASN A N 1
ATOM 6503 C CA . ASN A 1 826 ? 8.756 -3.276 -52.727 1.00 65.00 826 ASN A CA 1
ATOM 6504 C C . ASN A 1 826 ? 7.484 -2.658 -53.359 1.00 65.00 826 ASN A C 1
ATOM 6506 O O . ASN A 1 826 ? 7.473 -2.425 -54.567 1.00 65.00 826 ASN A O 1
ATOM 6510 N N . GLU A 1 827 ? 6.416 -2.379 -52.597 1.00 67.94 827 GLU A N 1
ATOM 6511 C CA . GLU A 1 827 ? 5.142 -1.837 -53.110 1.00 67.94 827 GLU A CA 1
ATOM 6512 C C . GLU A 1 827 ? 4.681 -0.587 -52.327 1.00 67.94 827 GLU A C 1
ATOM 6514 O O . GLU A 1 827 ? 3.700 -0.608 -51.581 1.00 67.94 827 GLU A O 1
ATOM 6519 N N . GLU A 1 828 ? 5.366 0.546 -52.534 1.00 58.81 828 GLU A N 1
ATOM 6520 C CA . GLU A 1 828 ? 5.110 1.835 -51.851 1.00 58.81 828 GLU A CA 1
ATOM 6521 C C . GLU A 1 828 ? 3.652 2.342 -51.955 1.00 58.81 828 GLU A C 1
ATOM 6523 O O . GLU A 1 828 ? 3.140 3.009 -51.051 1.00 58.81 828 GLU A O 1
ATOM 6528 N N . TRP A 1 829 ? 2.935 2.000 -53.031 1.00 59.31 829 TRP A N 1
ATOM 6529 C CA . TRP A 1 829 ? 1.544 2.420 -53.253 1.00 59.31 829 TRP A CA 1
ATOM 6530 C C . TRP A 1 829 ? 0.545 1.726 -52.317 1.00 59.31 829 TRP A C 1
ATOM 6532 O O . TRP A 1 829 ? -0.537 2.263 -52.067 1.00 59.31 829 TRP A O 1
ATOM 6542 N N . LEU A 1 830 ? 0.912 0.568 -51.759 1.00 58.72 830 LEU A N 1
ATOM 6543 C CA . LEU A 1 830 ? 0.079 -0.180 -50.824 1.00 58.72 830 LEU A CA 1
ATOM 6544 C C . LEU A 1 830 ? 0.220 0.328 -49.380 1.00 58.72 830 LEU A C 1
ATOM 6546 O O . LEU A 1 830 ? -0.546 -0.116 -48.542 1.00 58.72 830 LEU A O 1
ATOM 6550 N N . TRP A 1 831 ? 1.128 1.270 -49.078 1.00 53.66 831 TRP A N 1
ATOM 6551 C CA . TRP A 1 831 ? 1.366 1.780 -47.711 1.00 53.66 831 TRP A CA 1
ATOM 6552 C C . TRP A 1 831 ? 0.865 3.191 -47.432 1.00 53.66 831 TRP A C 1
ATOM 6554 O O . TRP A 1 831 ? 0.465 3.480 -46.300 1.00 53.66 831 TRP A O 1
ATOM 6564 N N . LEU A 1 832 ? 0.805 4.055 -48.450 1.00 53.59 832 LEU A N 1
ATOM 6565 C CA . LEU A 1 832 ? 0.337 5.444 -48.312 1.00 53.59 832 LEU A CA 1
ATOM 6566 C C . LEU A 1 832 ? -1.094 5.553 -47.750 1.00 53.59 832 LEU A C 1
ATOM 6568 O O . LEU A 1 832 ? -1.483 6.599 -47.244 1.00 53.59 832 LEU A O 1
ATOM 6572 N N . GLY A 1 833 ? -1.865 4.463 -47.777 1.00 52.41 833 GLY A N 1
ATOM 6573 C CA . GLY A 1 833 ? -3.192 4.377 -47.178 1.00 52.41 833 GLY A CA 1
ATOM 6574 C C . GLY A 1 833 ? -3.266 3.839 -45.740 1.00 52.41 833 GLY A C 1
ATOM 6575 O O . GLY A 1 833 ? -4.377 3.590 -45.295 1.00 52.41 833 GLY A O 1
ATOM 6576 N N . PHE A 1 834 ? -2.185 3.571 -44.999 1.00 54.06 834 PHE A N 1
ATOM 6577 C CA . PHE A 1 834 ? -2.321 2.754 -43.768 1.00 54.06 834 PHE A CA 1
ATOM 6578 C C . PHE A 1 834 ? -1.699 3.323 -42.482 1.00 54.06 834 PHE A C 1
ATOM 6580 O O . PHE A 1 834 ? -2.040 2.843 -41.400 1.00 54.06 834 PHE A O 1
ATOM 6587 N N . GLN A 1 835 ? -0.900 4.393 -42.545 1.00 55.78 835 GLN A N 1
ATOM 6588 C CA . GLN A 1 835 ? -0.202 4.961 -41.372 1.00 55.78 835 GLN A CA 1
ATOM 6589 C C . GLN A 1 835 ? -1.102 5.741 -40.378 1.00 55.78 835 GLN A C 1
ATOM 6591 O O . GLN A 1 835 ? -0.679 6.073 -39.275 1.00 55.78 835 GLN A O 1
ATOM 6596 N N . ASP A 1 836 ? -2.387 5.943 -40.690 1.00 54.81 836 ASP A N 1
ATOM 6597 C CA . ASP A 1 836 ? -3.200 7.015 -40.088 1.00 54.81 836 ASP A CA 1
ATOM 6598 C C . ASP A 1 836 ? -4.404 6.555 -39.245 1.00 54.81 836 ASP A C 1
ATOM 6600 O O . ASP A 1 836 ? -5.464 7.184 -39.168 1.00 54.81 836 ASP A O 1
ATOM 6604 N N . LEU A 1 837 ? -4.280 5.403 -38.588 1.00 54.56 837 LEU A N 1
ATOM 6605 C CA . LEU A 1 837 ? -5.363 4.807 -37.791 1.00 54.56 837 LEU A CA 1
ATOM 6606 C C . LEU A 1 837 ? -5.182 4.921 -36.263 1.00 54.56 837 LEU A C 1
ATOM 6608 O O . LEU A 1 837 ? -5.677 4.054 -35.550 1.00 54.56 837 LEU A O 1
ATOM 6612 N N . HIS A 1 838 ? -4.500 5.945 -35.742 1.00 55.69 838 HIS A N 1
ATOM 6613 C CA . HIS A 1 838 ? -4.241 6.087 -34.293 1.00 55.69 838 HIS A CA 1
ATOM 6614 C C . HIS A 1 838 ? -5.250 6.958 -33.519 1.00 55.69 838 HIS A C 1
ATOM 6616 O O . HIS A 1 838 ? -5.050 7.235 -32.338 1.00 55.69 838 HIS A O 1
ATOM 6622 N N . THR A 1 839 ? -6.353 7.399 -34.130 1.00 59.56 839 THR A N 1
ATOM 6623 C CA . THR A 1 839 ? -7.313 8.274 -33.445 1.00 59.56 839 THR A CA 1
ATOM 6624 C C . THR A 1 839 ? -8.227 7.485 -32.489 1.00 59.56 839 THR A C 1
ATOM 6626 O O . THR A 1 839 ? -8.957 6.592 -32.926 1.00 59.56 839 THR A O 1
ATOM 6629 N N . PRO A 1 840 ? -8.289 7.840 -31.186 1.00 58.88 840 PRO A N 1
ATOM 6630 C CA . PRO A 1 840 ? -9.157 7.177 -30.203 1.00 58.88 840 PRO A CA 1
ATOM 6631 C C . PRO A 1 840 ? -10.654 7.246 -30.554 1.00 58.88 840 PRO A C 1
ATOM 6633 O O . PRO A 1 840 ? -11.453 6.428 -30.094 1.00 58.88 840 PRO A O 1
ATOM 6636 N N . LEU A 1 841 ? -11.034 8.191 -31.418 1.00 59.12 841 LEU A N 1
ATOM 6637 C CA . LEU A 1 841 ? -12.380 8.336 -31.965 1.00 59.12 841 LEU A CA 1
ATOM 6638 C C . LEU A 1 841 ? -12.836 7.090 -32.756 1.00 59.12 841 LEU A C 1
ATOM 6640 O O . LEU A 1 841 ? -14.012 6.723 -32.676 1.00 59.12 841 LEU A O 1
ATOM 6644 N N . LYS A 1 842 ? -11.914 6.393 -33.447 1.00 63.00 842 LYS A N 1
ATOM 6645 C CA . LYS A 1 842 ? -12.199 5.149 -34.192 1.00 63.00 842 LYS A CA 1
ATOM 6646 C C . LYS A 1 842 ? -12.719 4.058 -33.254 1.00 63.00 842 LYS A C 1
ATOM 6648 O O . LYS A 1 842 ? -13.731 3.426 -33.552 1.00 63.00 842 LYS A O 1
ATOM 6653 N N . TYR A 1 843 ? -12.100 3.892 -32.085 1.00 61.62 843 TYR A N 1
ATOM 6654 C CA . TYR A 1 843 ? -12.512 2.898 -31.084 1.00 61.62 843 TYR A CA 1
ATOM 6655 C C . TYR A 1 843 ? -13.863 3.236 -30.460 1.00 61.62 843 TYR A C 1
ATOM 6657 O O . TYR A 1 843 ? -14.705 2.353 -30.299 1.00 61.62 843 TYR A O 1
ATOM 6665 N N . VAL A 1 844 ? -14.116 4.521 -30.193 1.00 62.88 844 VAL A N 1
ATOM 6666 C CA . VAL A 1 844 ? -15.427 4.995 -29.723 1.00 62.88 844 VAL A CA 1
ATOM 6667 C C . VAL A 1 844 ? -16.520 4.692 -30.749 1.00 62.88 844 VAL A C 1
ATOM 6669 O O . VAL A 1 844 ? -17.616 4.286 -30.365 1.00 62.88 844 VAL A O 1
ATOM 6672 N N . ALA A 1 845 ? -16.229 4.818 -32.046 1.00 61.78 845 ALA A N 1
ATOM 6673 C CA . ALA A 1 845 ? -17.172 4.473 -33.103 1.00 61.78 845 ALA A CA 1
ATOM 6674 C C . ALA A 1 845 ? -17.416 2.954 -33.208 1.00 61.78 845 ALA A C 1
ATOM 6676 O O . ALA A 1 845 ? -18.572 2.540 -33.317 1.00 61.78 845 ALA A O 1
ATOM 6677 N N . VAL A 1 846 ? -16.375 2.112 -33.104 1.00 63.25 846 VAL A N 1
ATOM 6678 C CA . VAL A 1 846 ? -16.544 0.643 -33.055 1.00 63.25 846 VAL A CA 1
ATOM 6679 C C . VAL A 1 846 ? -17.400 0.242 -31.857 1.00 63.25 846 VAL A C 1
ATOM 6681 O O . VAL A 1 846 ? -18.367 -0.501 -32.014 1.00 63.25 846 VAL A O 1
ATOM 6684 N N . LEU A 1 847 ? -17.114 0.793 -30.679 1.00 60.50 847 LEU A N 1
ATOM 6685 C CA . LEU A 1 847 ? -17.892 0.529 -29.475 1.00 60.50 847 LEU A CA 1
ATOM 6686 C C . LEU A 1 847 ? -19.329 0.971 -29.572 1.00 60.50 847 LEU A C 1
ATOM 6688 O O . LEU A 1 847 ? -20.221 0.213 -29.214 1.00 60.50 847 LEU A O 1
ATOM 6692 N N . ALA A 1 848 ? -19.564 2.209 -29.995 1.00 63.91 848 ALA A N 1
ATOM 6693 C CA . ALA A 1 848 ? -20.914 2.712 -30.095 1.00 63.91 848 ALA A CA 1
ATOM 6694 C C . ALA A 1 848 ? -21.682 1.893 -31.144 1.00 63.91 848 ALA A C 1
ATOM 6696 O O . ALA A 1 848 ? -22.857 1.610 -30.931 1.00 63.91 848 ALA A O 1
ATOM 6697 N N . ALA A 1 849 ? -21.029 1.406 -32.206 1.00 62.81 849 ALA A N 1
ATOM 6698 C CA . ALA A 1 849 ? -21.642 0.487 -33.162 1.00 62.81 849 ALA A CA 1
ATOM 6699 C C . ALA A 1 849 ? -21.943 -0.894 -32.560 1.00 62.81 849 ALA A C 1
ATOM 6701 O O . ALA A 1 849 ? -23.032 -1.424 -32.788 1.00 62.81 849 ALA A O 1
ATOM 6702 N N . MET A 1 850 ? -21.035 -1.454 -31.758 1.00 61.09 850 MET A N 1
ATOM 6703 C CA . MET A 1 850 ? -21.265 -2.706 -31.028 1.00 61.09 850 MET A CA 1
ATOM 6704 C C . MET A 1 850 ? -22.387 -2.556 -29.998 1.00 61.09 850 MET A C 1
ATOM 6706 O O . MET A 1 850 ? -23.304 -3.365 -29.964 1.00 61.09 850 MET A O 1
ATOM 6710 N N . TYR A 1 851 ? -22.398 -1.466 -29.241 1.00 61.81 851 TYR A N 1
ATOM 6711 C CA . TYR A 1 851 ? -23.439 -1.138 -28.276 1.00 61.81 851 TYR A CA 1
ATOM 6712 C C . TYR A 1 851 ? -24.814 -0.994 -28.930 1.00 61.81 851 TYR A C 1
ATOM 6714 O O . TYR A 1 851 ? -25.810 -1.540 -28.454 1.00 61.81 851 TYR A O 1
ATOM 6722 N N . VAL A 1 852 ? -24.874 -0.273 -30.051 1.00 61.47 852 VAL A N 1
ATOM 6723 C CA . VAL A 1 852 ? -26.097 -0.109 -30.837 1.00 61.47 852 VAL A CA 1
ATOM 6724 C C . VAL A 1 852 ? -26.568 -1.464 -31.380 1.00 61.47 852 VAL A C 1
ATOM 6726 O O . VAL A 1 852 ? -27.766 -1.750 -31.337 1.00 61.47 852 VAL A O 1
ATOM 6729 N N . GLN A 1 853 ? -25.647 -2.334 -31.803 1.00 61.12 853 GLN A N 1
ATOM 6730 C CA . GLN A 1 853 ? -25.959 -3.704 -32.217 1.00 61.12 853 GLN A CA 1
ATOM 6731 C C . GLN A 1 853 ? -26.513 -4.556 -31.059 1.00 61.12 853 GLN A C 1
ATOM 6733 O O . GLN A 1 853 ? -27.459 -5.317 -31.270 1.00 61.12 853 GLN A O 1
ATOM 6738 N N . THR A 1 854 ? -25.947 -4.460 -29.855 1.00 57.00 854 THR A N 1
ATOM 6739 C CA . THR A 1 854 ? -26.330 -5.312 -28.717 1.00 57.00 854 THR A CA 1
ATOM 6740 C C . THR A 1 854 ? -27.615 -4.832 -28.032 1.00 57.00 854 THR A C 1
ATOM 6742 O O . THR A 1 854 ? -28.431 -5.658 -27.628 1.00 57.00 854 THR A O 1
ATOM 6745 N N . TYR A 1 855 ? -27.835 -3.514 -27.937 1.00 54.66 855 TYR A N 1
ATOM 6746 C CA . TYR A 1 855 ? -28.859 -2.934 -27.057 1.00 54.66 855 TYR A CA 1
ATOM 6747 C C . TYR A 1 855 ? -29.856 -1.979 -27.719 1.00 54.66 855 TYR A C 1
ATOM 6749 O O . TYR A 1 855 ? -30.808 -1.589 -27.056 1.00 54.66 855 TYR A O 1
ATOM 6757 N N . SER A 1 856 ? -29.679 -1.541 -28.970 1.00 55.16 856 SER A N 1
ATOM 6758 C CA . SER A 1 856 ? -30.547 -0.475 -29.496 1.00 55.16 856 SER A CA 1
ATOM 6759 C C . SER A 1 856 ? -31.825 -0.999 -30.130 1.00 55.16 856 SER A C 1
ATOM 6761 O O . SER A 1 856 ? -32.884 -0.501 -29.791 1.00 55.16 856 SER A O 1
ATOM 6763 N N . TYR A 1 857 ? -31.766 -1.942 -31.072 1.00 56.19 857 TYR A N 1
ATOM 6764 C CA . TYR A 1 857 ? -32.941 -2.201 -31.918 1.00 56.19 857 TYR A CA 1
ATOM 6765 C C . TYR A 1 857 ? -33.832 -3.329 -31.422 1.00 56.19 857 TYR A C 1
ATOM 6767 O O . TYR A 1 857 ? -35.013 -3.318 -31.740 1.00 56.19 857 TYR A O 1
ATOM 6775 N N . ASP A 1 858 ? -33.307 -4.283 -30.653 1.00 54.31 858 ASP A N 1
ATOM 6776 C CA . ASP A 1 858 ? -34.079 -5.419 -30.120 1.00 54.31 858 ASP A CA 1
ATOM 6777 C C . ASP A 1 858 ? -34.513 -5.206 -28.657 1.00 54.31 858 ASP A C 1
ATOM 6779 O O . ASP A 1 858 ? -35.190 -6.060 -28.088 1.00 54.31 858 ASP A O 1
ATOM 6783 N N . ASP A 1 859 ? -34.161 -4.063 -28.057 1.00 60.69 859 ASP A N 1
ATOM 6784 C CA . ASP A 1 859 ? -34.611 -3.684 -26.718 1.00 60.69 859 ASP A CA 1
ATOM 6785 C C . ASP A 1 859 ? -36.111 -3.334 -26.754 1.00 60.69 859 ASP A C 1
ATOM 6787 O O . ASP A 1 859 ? -36.544 -2.544 -27.604 1.00 60.69 859 ASP A O 1
ATOM 6791 N N . PRO A 1 860 ? -36.929 -3.917 -25.862 1.00 58.91 860 PRO A N 1
ATOM 6792 C CA . PRO A 1 860 ? -38.362 -3.658 -25.818 1.00 58.91 860 PRO A CA 1
ATOM 6793 C C . PRO A 1 860 ? -38.644 -2.170 -25.612 1.00 58.91 860 PRO A C 1
ATOM 6795 O O . PRO A 1 860 ? -39.540 -1.643 -26.265 1.00 58.91 860 PRO A O 1
ATOM 6798 N N . GLU A 1 861 ? -37.864 -1.467 -24.784 1.00 62.28 861 GLU A N 1
ATOM 6799 C CA . GLU A 1 861 ? -38.049 -0.036 -24.531 1.00 62.28 861 GLU A CA 1
ATOM 6800 C C . GLU A 1 861 ? -37.911 0.764 -25.843 1.00 62.28 861 GLU A C 1
ATOM 6802 O O . GLU A 1 861 ? -38.714 1.657 -26.128 1.00 62.28 861 GLU A O 1
ATOM 6807 N N . TYR A 1 862 ? -36.969 0.383 -26.711 1.00 63.50 862 TYR A N 1
ATOM 6808 C CA . TYR A 1 862 ? -36.804 0.995 -28.031 1.00 63.50 862 TYR A CA 1
ATOM 6809 C C . TYR A 1 862 ? -37.945 0.662 -29.002 1.00 63.50 862 TYR A C 1
ATOM 6811 O O . TYR A 1 862 ? -38.403 1.537 -29.740 1.00 63.50 862 TYR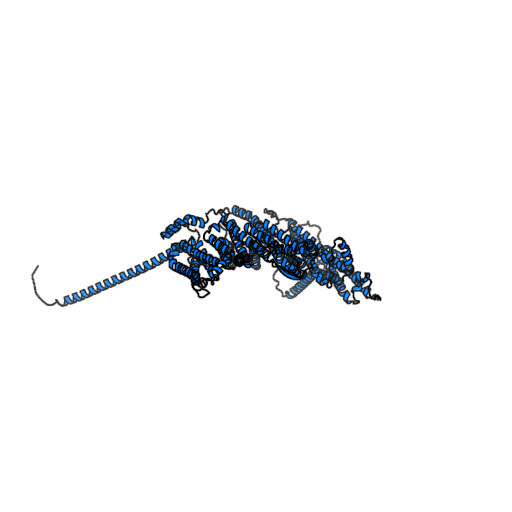 A O 1
ATOM 6819 N N . VAL A 1 863 ? -38.449 -0.576 -28.997 1.00 64.12 863 VAL A N 1
ATOM 6820 C CA . VAL A 1 863 ? -39.612 -0.955 -29.822 1.00 64.12 863 VAL A CA 1
ATOM 6821 C C . VAL A 1 863 ? -40.867 -0.195 -29.381 1.00 64.12 863 VAL A C 1
ATOM 6823 O O . VAL A 1 863 ? -41.620 0.289 -30.228 1.00 64.12 863 VAL A O 1
ATOM 6826 N N . PHE A 1 864 ? -41.059 -0.005 -28.074 1.00 65.06 864 PHE A N 1
ATOM 6827 C CA . PHE A 1 864 ? -42.135 0.826 -27.530 1.00 65.06 864 PHE A CA 1
ATOM 6828 C C . PHE A 1 864 ? -41.976 2.306 -27.910 1.00 65.06 864 PHE A C 1
ATOM 6830 O O . PHE A 1 864 ? -42.965 2.938 -28.284 1.00 65.06 864 PHE A O 1
ATOM 6837 N N . LEU A 1 865 ? -40.752 2.850 -27.892 1.00 66.00 865 LEU A N 1
ATOM 6838 C CA . LEU A 1 865 ? -40.448 4.192 -28.409 1.00 66.00 865 LEU A CA 1
ATOM 6839 C C . LEU A 1 865 ? -40.827 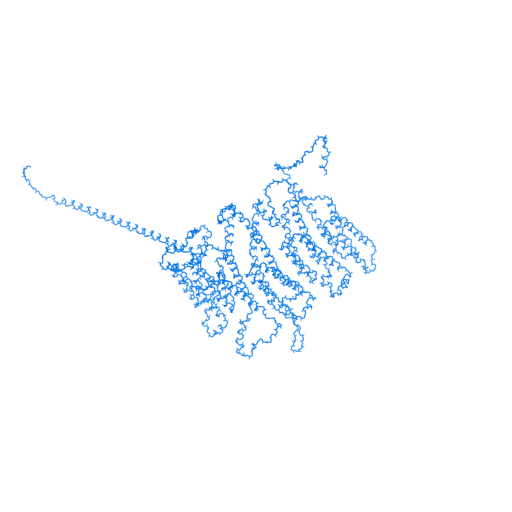4.315 -29.894 1.00 66.00 865 LEU A C 1
ATOM 6841 O O . LEU A 1 865 ? -41.499 5.274 -30.271 1.00 66.00 865 LEU A O 1
ATOM 6845 N N . LEU A 1 866 ? -40.440 3.347 -30.731 1.00 64.88 866 LEU A N 1
ATOM 6846 C CA . LEU A 1 866 ? -40.785 3.340 -32.156 1.00 64.88 866 LEU A CA 1
ATOM 6847 C C . LEU A 1 866 ? -42.296 3.271 -32.382 1.00 64.88 866 LEU A C 1
ATOM 6849 O O . LEU A 1 866 ? -42.814 4.022 -33.206 1.00 64.88 866 LEU A O 1
ATOM 6853 N N . HIS A 1 867 ? -43.010 2.426 -31.636 1.00 66.81 867 HIS A N 1
ATOM 6854 C CA . HIS A 1 867 ? -44.470 2.370 -31.696 1.00 66.81 867 HIS A CA 1
ATOM 6855 C C . HIS A 1 867 ? -45.102 3.704 -31.284 1.00 66.81 867 HIS A C 1
ATOM 6857 O O . HIS A 1 867 ? -46.006 4.187 -31.963 1.00 66.81 867 HIS A O 1
ATOM 6863 N N . HIS A 1 868 ? -44.606 4.337 -30.217 1.00 65.88 868 HIS A N 1
ATOM 6864 C CA . HIS A 1 868 ? -45.123 5.626 -29.767 1.00 65.88 868 HIS A CA 1
ATOM 6865 C C . HIS A 1 868 ? -44.900 6.730 -30.806 1.00 65.88 868 HIS A C 1
ATOM 6867 O O . HIS A 1 868 ? -45.832 7.465 -31.126 1.00 65.88 868 HIS A O 1
ATOM 6873 N N . LEU A 1 869 ? -43.697 6.812 -31.382 1.00 64.50 869 LEU A N 1
ATOM 6874 C CA . LEU A 1 869 ? -43.378 7.763 -32.451 1.00 64.50 869 LEU A CA 1
ATOM 6875 C C . LEU A 1 869 ? -44.192 7.489 -33.721 1.00 64.50 869 LEU A C 1
ATOM 6877 O O . LEU A 1 869 ? -44.661 8.425 -34.363 1.00 64.50 869 LEU A O 1
ATOM 6881 N N . HIS A 1 870 ? -44.399 6.218 -34.074 1.00 66.94 870 HIS A N 1
ATOM 6882 C CA . HIS A 1 870 ? -45.244 5.840 -35.203 1.00 66.94 870 HIS A CA 1
ATOM 6883 C C . HIS A 1 870 ? -46.695 6.269 -34.975 1.00 66.94 870 HIS A C 1
ATOM 6885 O O . HIS A 1 870 ? -47.277 6.917 -35.839 1.00 66.94 870 HIS A O 1
ATOM 6891 N N . ARG A 1 871 ? -47.245 6.004 -33.785 1.00 68.12 871 ARG A N 1
ATOM 6892 C CA . ARG A 1 871 ? -48.588 6.441 -33.398 1.00 68.12 871 ARG A CA 1
ATOM 6893 C C . ARG A 1 871 ? -48.722 7.962 -33.433 1.00 68.12 871 ARG A C 1
ATOM 6895 O O . ARG A 1 871 ? -49.678 8.451 -34.020 1.00 68.12 871 ARG A O 1
ATOM 6902 N N . GLN A 1 872 ? -47.758 8.705 -32.886 1.00 67.44 872 GLN A N 1
ATOM 6903 C CA . GLN A 1 872 ? -47.752 10.170 -32.959 1.00 67.44 872 GLN A CA 1
ATOM 6904 C C . GLN A 1 872 ? -47.681 10.674 -34.405 1.00 67.44 872 GLN A C 1
ATOM 6906 O O . GLN A 1 872 ? -48.391 11.613 -34.753 1.00 67.44 872 GLN A O 1
ATOM 6911 N N . ASN A 1 873 ? -46.879 10.041 -35.267 1.00 65.69 873 ASN A N 1
ATOM 6912 C CA . ASN A 1 873 ? -46.825 10.383 -36.687 1.00 65.69 873 ASN A CA 1
ATOM 6913 C C . ASN A 1 873 ? -48.141 10.064 -37.406 1.00 65.69 873 ASN A C 1
ATOM 6915 O O . ASN A 1 873 ? -48.579 10.872 -38.218 1.00 65.69 873 ASN A O 1
ATOM 6919 N N . CYS A 1 874 ? -48.799 8.943 -37.103 1.00 67.19 874 CYS A N 1
ATOM 6920 C CA . CYS A 1 874 ? -50.117 8.610 -37.647 1.00 67.19 874 CYS A CA 1
ATOM 6921 C C . CYS A 1 874 ? -51.205 9.568 -37.141 1.00 67.19 874 CYS A C 1
ATOM 6923 O O . CYS A 1 874 ? -52.047 9.993 -37.925 1.00 67.19 874 CYS A O 1
ATOM 6925 N N . GLU A 1 875 ? -51.170 9.957 -35.864 1.00 69.81 875 GLU A N 1
ATOM 6926 C CA . GLU A 1 875 ? -52.073 10.956 -35.280 1.00 69.81 875 GLU A CA 1
ATOM 6927 C C . GLU A 1 875 ? -51.832 12.344 -35.900 1.00 69.81 875 GLU A C 1
ATOM 6929 O O . GLU A 1 875 ? -52.787 13.027 -36.268 1.00 69.81 875 GLU A O 1
ATOM 6934 N N . ALA A 1 876 ? -50.573 12.739 -36.114 1.00 62.38 876 ALA A N 1
ATOM 6935 C CA . ALA A 1 876 ? -50.209 13.989 -36.779 1.00 62.38 876 ALA A CA 1
ATOM 6936 C C . ALA A 1 876 ? -50.586 13.987 -38.270 1.00 62.38 876 ALA A C 1
ATOM 6938 O O . ALA A 1 876 ? -51.156 14.960 -38.761 1.00 62.38 876 ALA A O 1
ATOM 6939 N N . GLN A 1 877 ? -50.332 12.895 -38.997 1.00 63.84 877 GLN A N 1
ATOM 6940 C CA . GLN A 1 877 ? -50.757 12.732 -40.392 1.00 63.84 877 GLN A CA 1
ATOM 6941 C C . GLN A 1 877 ? -52.283 12.701 -40.510 1.00 63.84 877 GLN A C 1
ATOM 6943 O O . GLN A 1 877 ? -52.833 13.337 -41.406 1.00 63.84 877 GLN A O 1
ATOM 6948 N N . GLY A 1 878 ? -52.973 12.037 -39.580 1.00 65.12 878 GLY A N 1
ATOM 6949 C CA . GLY A 1 878 ? -54.428 12.053 -39.463 1.00 65.12 878 GLY A CA 1
ATOM 6950 C C . GLY A 1 878 ? -54.966 13.459 -39.202 1.00 65.12 878 GLY A C 1
ATOM 6951 O O . GLY A 1 878 ? -55.914 13.873 -39.860 1.00 65.12 878 GLY A O 1
ATOM 6952 N N . ALA A 1 879 ? -54.320 14.237 -38.331 1.00 63.59 879 ALA A N 1
ATOM 6953 C CA . ALA A 1 879 ? -54.669 15.635 -38.083 1.00 63.59 879 ALA A CA 1
ATOM 6954 C C . ALA A 1 879 ? -54.426 16.527 -39.314 1.00 63.59 879 ALA A C 1
ATOM 6956 O O . ALA A 1 879 ? -55.255 17.380 -39.624 1.00 63.59 879 ALA A O 1
ATOM 6957 N N . VAL A 1 880 ? -53.338 16.308 -40.061 1.00 64.31 880 VAL A N 1
ATOM 6958 C CA . VAL A 1 880 ? -53.056 17.021 -41.321 1.00 64.31 880 VAL A CA 1
ATOM 6959 C C . VAL A 1 880 ? -54.075 16.658 -42.405 1.00 64.31 880 VAL A C 1
ATOM 6961 O O . VAL A 1 880 ? -54.549 17.543 -43.118 1.00 64.31 880 VAL A O 1
ATOM 6964 N N . LEU A 1 881 ? -54.452 15.383 -42.520 1.00 66.12 881 LEU A N 1
ATOM 6965 C CA . LEU A 1 881 ? -55.486 14.927 -43.451 1.00 66.12 881 LEU A CA 1
ATOM 6966 C C . LEU A 1 881 ? -56.875 15.436 -43.051 1.00 66.12 881 LEU A C 1
ATOM 6968 O O . LEU A 1 881 ? -57.612 15.892 -43.920 1.00 66.12 881 LEU A O 1
ATOM 6972 N N . ALA A 1 882 ? -57.209 15.449 -41.760 1.00 65.81 882 ALA A N 1
ATOM 6973 C CA . ALA A 1 882 ? -58.444 16.035 -41.242 1.00 65.81 882 ALA A CA 1
ATOM 6974 C C . ALA A 1 882 ? -58.488 17.552 -41.471 1.00 65.81 882 ALA A C 1
ATOM 6976 O O . ALA A 1 882 ? -59.520 18.091 -41.867 1.00 65.81 882 ALA A O 1
ATOM 6977 N N . HIS A 1 883 ? -57.359 18.247 -41.301 1.00 69.56 883 HIS A N 1
ATOM 6978 C CA . HIS A 1 883 ? -57.262 19.669 -41.608 1.00 69.56 883 HIS A CA 1
ATOM 6979 C C . HIS A 1 883 ? -57.402 19.939 -43.113 1.00 69.56 883 HIS A C 1
ATOM 6981 O O . HIS A 1 883 ? -58.126 20.860 -43.493 1.00 69.56 883 HIS A O 1
ATOM 6987 N N . ARG A 1 884 ? -56.786 19.114 -43.973 1.00 64.75 884 ARG A N 1
ATOM 6988 C CA . ARG A 1 884 ? -56.991 19.165 -45.431 1.00 64.75 884 ARG A CA 1
ATOM 6989 C C . ARG A 1 884 ? -58.440 18.879 -45.816 1.00 64.75 884 ARG A C 1
ATOM 6991 O O . ARG A 1 884 ? -58.973 19.594 -46.650 1.00 64.75 884 ARG A O 1
ATOM 6998 N N . ALA A 1 885 ? -59.091 17.900 -45.195 1.00 66.81 885 ALA A N 1
ATOM 6999 C CA . ALA A 1 885 ? -60.502 17.607 -45.431 1.00 66.81 885 ALA A CA 1
ATOM 7000 C C . ALA A 1 885 ? -61.399 18.788 -45.024 1.00 66.81 885 ALA A C 1
ATOM 7002 O O . ALA A 1 885 ? -62.292 19.161 -45.776 1.00 66.81 885 ALA A O 1
ATOM 7003 N N . LEU A 1 886 ? -61.104 19.441 -43.895 1.00 70.88 886 LEU A N 1
ATOM 7004 C CA . LEU A 1 886 ? -61.766 20.681 -43.473 1.00 70.88 886 LEU A CA 1
ATOM 7005 C C . LEU A 1 886 ? -61.539 21.838 -44.454 1.00 70.88 886 LEU A C 1
ATOM 7007 O O . LEU A 1 886 ? -62.454 22.623 -44.688 1.00 70.88 886 LEU A O 1
ATOM 7011 N N . LEU A 1 887 ? -60.338 21.963 -45.023 1.00 70.81 887 LEU A N 1
ATOM 7012 C CA . LEU A 1 887 ? -60.043 22.973 -46.044 1.00 70.81 887 LEU A CA 1
ATOM 7013 C C . LEU A 1 887 ? -60.824 22.701 -47.333 1.00 70.81 887 LEU A C 1
ATOM 7015 O O . LEU A 1 887 ? -61.471 23.611 -47.840 1.00 70.81 887 LEU A O 1
ATOM 7019 N N . VAL A 1 888 ? -60.856 21.451 -47.796 1.00 74.00 888 VAL A N 1
ATOM 7020 C CA . VAL A 1 888 ? -61.640 21.035 -48.970 1.00 74.00 888 VAL A CA 1
ATOM 7021 C C . VAL A 1 888 ? -63.140 21.229 -48.731 1.00 74.00 888 VAL A C 1
ATOM 7023 O O . VAL A 1 888 ? -63.848 21.699 -49.617 1.00 74.00 888 VAL A O 1
ATOM 7026 N N . GLN A 1 889 ? -63.637 20.937 -47.527 1.00 76.75 889 GLN A N 1
ATOM 7027 C CA . GLN A 1 889 ? -65.031 21.192 -47.165 1.00 76.75 889 GLN A CA 1
ATOM 7028 C C . GLN A 1 889 ? -65.350 22.694 -47.186 1.00 76.75 889 GLN A C 1
ATOM 7030 O O . GLN A 1 889 ? -66.368 23.093 -47.745 1.00 76.75 889 GLN A O 1
ATOM 7035 N N . ARG A 1 890 ? -64.467 23.541 -46.642 1.00 78.38 890 ARG A N 1
ATOM 7036 C CA . ARG A 1 890 ? -64.631 25.003 -46.690 1.00 78.38 890 ARG A CA 1
ATOM 7037 C C . ARG A 1 890 ? -64.575 25.549 -48.115 1.00 78.38 890 ARG A C 1
ATOM 7039 O O . ARG A 1 890 ? -65.334 26.458 -48.441 1.00 78.38 890 ARG A O 1
ATOM 7046 N N . GLU A 1 891 ? -63.716 25.000 -48.968 1.00 74.81 891 GLU A N 1
ATOM 7047 C CA . GLU A 1 891 ? -63.677 25.346 -50.392 1.00 74.81 891 GLU A CA 1
ATOM 7048 C C . GLU A 1 891 ? -64.964 24.921 -51.107 1.00 74.81 891 GLU A C 1
ATOM 7050 O O . GLU A 1 891 ? -65.530 25.711 -51.861 1.00 74.81 891 GLU A O 1
ATOM 7055 N N . ALA A 1 892 ? -65.488 23.727 -50.823 1.00 72.38 892 ALA A N 1
ATOM 7056 C CA . ALA A 1 892 ? -66.759 23.264 -51.375 1.00 72.38 892 ALA A CA 1
ATOM 7057 C C . ALA A 1 892 ? -67.937 24.150 -50.927 1.00 72.38 892 ALA A C 1
ATOM 7059 O O . ALA A 1 892 ? -68.751 24.560 -51.755 1.00 72.38 892 ALA A O 1
ATOM 7060 N N . GLU A 1 893 ? -68.001 24.518 -49.646 1.00 81.56 893 GLU A N 1
ATOM 7061 C CA . GLU A 1 893 ? -69.003 25.455 -49.117 1.00 81.56 893 GLU A CA 1
ATOM 7062 C C . GLU A 1 893 ? -68.891 26.837 -49.776 1.00 81.56 893 GLU A C 1
ATOM 7064 O O . GLU A 1 893 ? -69.905 27.449 -50.125 1.00 81.56 893 GLU A O 1
ATOM 7069 N N . HIS A 1 894 ? -67.667 27.314 -50.015 1.00 78.25 894 HIS A N 1
ATOM 7070 C CA . HIS A 1 894 ? -67.419 28.563 -50.728 1.00 78.25 894 HIS A CA 1
ATOM 7071 C C . HIS A 1 894 ? -67.886 28.496 -52.191 1.00 78.25 894 HIS A C 1
ATOM 7073 O O . HIS A 1 894 ? -68.524 29.432 -52.676 1.00 78.25 894 HIS A O 1
ATOM 7079 N N . VAL A 1 895 ? -67.635 27.386 -52.891 1.00 77.44 895 VAL A N 1
ATOM 7080 C CA . VAL A 1 895 ? -68.107 27.168 -54.270 1.00 77.44 895 VAL A CA 1
ATOM 7081 C C . VAL A 1 895 ? -69.634 27.125 -54.329 1.00 77.44 895 VAL A C 1
ATOM 7083 O O . VAL A 1 895 ? -70.226 27.808 -55.164 1.00 77.44 895 VAL A O 1
ATOM 7086 N N . VAL A 1 896 ? -70.289 26.409 -53.411 1.00 81.25 896 VAL A N 1
ATOM 7087 C CA . VAL A 1 896 ? -71.761 26.362 -53.326 1.00 81.25 896 VAL A CA 1
ATOM 7088 C C . VAL A 1 896 ? -72.340 27.751 -53.047 1.00 81.25 896 VAL A C 1
ATOM 7090 O O . VAL A 1 896 ? -73.336 28.139 -53.660 1.00 81.25 896 VAL A O 1
ATOM 7093 N N . ARG A 1 897 ? -71.706 28.535 -52.168 1.00 81.19 897 ARG A N 1
ATOM 7094 C CA . ARG A 1 897 ? -72.113 29.920 -51.893 1.00 81.19 897 ARG A CA 1
ATOM 7095 C C . ARG A 1 897 ? -71.995 30.801 -53.138 1.00 81.19 897 ARG A C 1
ATOM 7097 O O . ARG A 1 897 ? -72.953 31.481 -53.488 1.00 81.19 897 ARG A O 1
ATOM 7104 N N . MET A 1 898 ? -70.868 30.725 -53.843 1.00 81.19 898 MET A N 1
ATOM 7105 C CA . MET A 1 898 ? -70.643 31.444 -55.103 1.00 81.19 898 MET A CA 1
ATOM 7106 C C . MET A 1 898 ? -71.645 31.043 -56.192 1.00 81.19 898 MET A C 1
ATOM 7108 O O . MET A 1 898 ? -72.042 31.872 -57.011 1.00 81.19 898 MET A O 1
ATOM 7112 N N . GLN A 1 899 ? -72.065 29.779 -56.218 1.00 81.25 899 GLN A N 1
ATOM 7113 C CA . GLN A 1 899 ? -73.036 29.278 -57.184 1.00 81.25 899 GLN A CA 1
ATOM 7114 C C . GLN A 1 899 ? -74.452 29.778 -56.879 1.00 81.25 899 GLN A C 1
ATOM 7116 O O . GLN A 1 899 ? -75.114 30.274 -57.787 1.00 81.25 899 GLN A O 1
ATOM 7121 N N . ARG A 1 900 ? -74.859 29.791 -55.603 1.00 84.56 900 ARG A N 1
ATOM 7122 C CA . ARG A 1 900 ? -76.113 30.433 -55.170 1.00 84.56 900 ARG A CA 1
ATOM 7123 C C . ARG A 1 900 ? -76.129 31.928 -55.474 1.00 84.56 900 ARG A C 1
ATOM 7125 O O . ARG A 1 900 ? -77.112 32.432 -55.995 1.00 84.56 900 ARG A O 1
ATOM 7132 N N . GLU A 1 901 ? -75.021 32.632 -55.245 1.00 82.75 901 GLU A N 1
ATOM 7133 C CA . GLU A 1 901 ? -74.918 34.051 -55.613 1.00 82.75 901 GLU A CA 1
ATOM 7134 C C . GLU A 1 901 ? -75.031 34.277 -57.129 1.00 82.75 901 GLU A C 1
ATOM 7136 O O . GLU A 1 901 ? -75.589 35.286 -57.568 1.00 82.75 901 GLU A O 1
ATOM 7141 N N . ARG A 1 902 ? -74.520 33.355 -57.954 1.00 81.62 902 ARG A N 1
ATOM 7142 C CA . ARG A 1 902 ? -74.691 33.405 -59.415 1.00 81.62 902 ARG A CA 1
ATOM 7143 C C . ARG A 1 902 ? -76.133 33.138 -59.829 1.00 81.62 902 ARG A C 1
ATOM 7145 O O . ARG A 1 902 ? -76.627 33.842 -60.708 1.00 81.62 902 ARG A O 1
ATOM 7152 N N . GLU A 1 903 ? -76.791 32.168 -59.208 1.00 83.50 903 GLU A N 1
ATOM 7153 C CA . GLU A 1 903 ? -78.204 31.858 -59.443 1.00 83.50 903 GLU A CA 1
ATOM 7154 C C . GLU A 1 903 ? -79.099 33.035 -59.038 1.00 83.50 903 GLU A C 1
ATOM 7156 O O . GLU A 1 903 ? -79.928 33.466 -59.838 1.00 83.50 903 GLU A O 1
ATOM 7161 N N . ASP A 1 904 ? -78.851 33.657 -57.883 1.00 81.69 904 ASP A N 1
ATOM 7162 C CA . ASP A 1 904 ? -79.556 34.863 -57.436 1.00 81.69 904 ASP A CA 1
ATOM 7163 C C . ASP A 1 904 ? -79.318 36.052 -58.376 1.00 81.69 904 ASP A C 1
ATOM 7165 O O . ASP A 1 904 ? -80.242 36.808 -58.691 1.00 81.69 904 ASP A O 1
ATOM 7169 N N . ARG A 1 905 ? -78.088 36.227 -58.879 1.00 79.94 905 ARG A N 1
ATOM 7170 C CA . ARG A 1 905 ? -77.793 37.250 -59.897 1.00 79.94 905 ARG A CA 1
ATOM 7171 C C . ARG A 1 905 ? -78.526 36.965 -61.204 1.00 79.94 905 ARG A C 1
ATOM 7173 O O . ARG A 1 905 ? -79.085 37.891 -61.783 1.00 79.94 905 ARG A O 1
ATOM 7180 N N . GLN A 1 906 ? -78.564 35.715 -61.661 1.00 79.88 906 GLN A N 1
ATOM 7181 C CA . GLN A 1 906 ? -79.317 35.333 -62.859 1.00 79.88 906 GLN A CA 1
ATOM 7182 C C . GLN A 1 906 ? -80.826 35.512 -62.669 1.00 79.88 906 GLN A C 1
ATOM 7184 O O . GLN A 1 906 ? -81.493 35.984 -63.589 1.00 79.88 906 GLN A O 1
ATOM 7189 N N . ALA A 1 907 ? -81.361 35.205 -61.486 1.00 78.25 907 ALA A N 1
ATOM 7190 C CA . ALA A 1 907 ? -82.757 35.448 -61.142 1.00 78.25 907 ALA A CA 1
ATOM 7191 C C . ALA A 1 907 ? -83.080 36.950 -61.170 1.00 78.25 907 ALA A C 1
ATOM 7193 O O . ALA A 1 907 ? -84.058 37.351 -61.799 1.00 78.25 907 ALA A O 1
ATOM 7194 N N . ARG A 1 908 ? -82.213 37.800 -60.601 1.00 76.75 908 ARG A N 1
ATOM 7195 C CA . ARG A 1 908 ? -82.358 39.265 -60.686 1.00 76.75 908 ARG A CA 1
ATOM 7196 C C . ARG A 1 908 ? -82.285 39.777 -62.124 1.00 76.75 908 ARG A C 1
ATOM 7198 O O . ARG A 1 908 ? -83.086 40.625 -62.495 1.00 76.75 908 ARG A O 1
ATOM 7205 N N . VAL A 1 909 ? -81.377 39.251 -62.948 1.00 75.38 909 VAL A N 1
ATOM 7206 C CA . VAL A 1 909 ? -81.274 39.625 -64.371 1.00 75.38 909 VAL A CA 1
ATOM 7207 C C . VAL A 1 909 ? -82.528 39.213 -65.148 1.00 75.38 909 VAL A C 1
ATOM 7209 O O . VAL A 1 909 ? -83.030 40.006 -65.940 1.00 75.38 909 VAL A O 1
ATOM 7212 N N . LYS A 1 910 ? -83.080 38.020 -64.896 1.00 74.25 910 LYS A N 1
ATOM 7213 C CA . LYS A 1 910 ? -84.342 37.573 -65.509 1.00 74.25 910 LYS A CA 1
ATOM 7214 C C . LYS A 1 910 ? -85.536 38.415 -65.060 1.00 74.25 910 LYS A C 1
ATOM 7216 O O . LYS A 1 910 ? -86.384 38.726 -65.884 1.00 74.25 910 LYS A O 1
ATOM 7221 N N . MET A 1 911 ? -85.577 38.820 -63.793 1.00 73.38 911 MET A N 1
ATOM 7222 C CA . MET A 1 911 ? -86.627 39.691 -63.263 1.00 73.38 911 MET A CA 1
ATOM 7223 C C . MET A 1 911 ? -86.563 41.096 -63.889 1.00 73.38 911 MET A C 1
ATOM 7225 O O . MET A 1 911 ? -87.581 41.612 -64.331 1.00 73.38 911 MET A O 1
ATOM 7229 N N . ILE A 1 912 ? -85.360 41.661 -64.053 1.00 70.69 912 ILE A N 1
ATOM 7230 C CA . ILE A 1 912 ? -85.152 42.935 -64.770 1.00 70.69 912 ILE A CA 1
ATOM 7231 C C . ILE A 1 912 ? -85.508 42.806 -66.266 1.00 70.69 912 ILE A C 1
ATOM 7233 O O . ILE A 1 912 ? -86.030 43.746 -66.862 1.00 70.69 912 ILE A O 1
ATOM 7237 N N . ALA A 1 913 ? -85.248 41.651 -66.888 1.00 63.22 913 ALA A N 1
ATOM 7238 C CA . ALA A 1 913 ? -85.629 41.385 -68.277 1.00 63.22 913 ALA A CA 1
ATOM 7239 C C . ALA A 1 913 ? -87.152 41.224 -68.453 1.00 63.22 913 ALA A C 1
ATOM 7241 O O . ALA A 1 913 ? -87.694 41.696 -69.451 1.00 63.22 913 ALA A O 1
ATOM 7242 N N . ALA A 1 914 ? -87.843 40.620 -67.480 1.00 62.34 914 ALA A N 1
ATOM 7243 C CA . ALA A 1 914 ? -89.300 40.496 -67.470 1.00 62.34 914 ALA A CA 1
ATOM 7244 C C . ALA A 1 914 ? -89.993 41.856 -67.264 1.00 62.34 914 ALA A C 1
ATOM 7246 O O . ALA A 1 914 ? -90.946 42.157 -67.980 1.00 62.34 914 ALA A O 1
ATOM 7247 N N . ASP A 1 915 ? -89.462 42.718 -66.388 1.00 61.16 915 ASP A N 1
ATOM 7248 C CA . ASP A 1 915 ? -89.957 44.096 -66.220 1.00 61.16 915 ASP A CA 1
ATOM 7249 C C . ASP A 1 915 ? -89.727 44.957 -67.476 1.00 61.16 915 ASP A C 1
ATOM 7251 O O . ASP A 1 915 ? -90.557 45.802 -67.810 1.00 61.16 915 ASP A O 1
ATOM 7255 N N . ARG A 1 916 ? -88.650 44.711 -68.240 1.00 56.75 916 ARG A N 1
ATOM 7256 C CA . ARG A 1 916 ? -88.440 45.353 -69.553 1.00 56.75 916 ARG A CA 1
ATOM 7257 C C . ARG A 1 916 ? -89.393 44.839 -70.637 1.00 56.75 916 ARG A C 1
ATOM 7259 O O . ARG A 1 916 ? -89.815 45.635 -71.466 1.00 56.75 916 ARG A O 1
ATOM 7266 N N . GLN A 1 917 ? -89.771 43.559 -70.620 1.00 55.19 917 GLN A N 1
ATOM 7267 C CA . GLN A 1 917 ? -90.748 43.000 -71.569 1.00 55.19 917 GLN A CA 1
ATOM 7268 C C . GLN A 1 917 ? -92.203 43.372 -71.226 1.00 55.19 917 GLN A C 1
ATOM 7270 O O . GLN A 1 917 ? -93.038 43.444 -72.126 1.00 55.19 917 GLN A O 1
ATOM 7275 N N . GLY A 1 918 ? -92.505 43.688 -69.961 1.00 56.66 918 GLY A N 1
ATOM 7276 C CA . GLY A 1 918 ? -93.807 44.225 -69.544 1.00 56.66 918 GLY A CA 1
ATOM 7277 C C . GLY A 1 918 ? -94.076 45.667 -70.003 1.00 56.66 918 GLY A C 1
ATOM 7278 O O . GLY A 1 918 ? -95.232 46.060 -70.137 1.00 56.66 918 GLY A O 1
ATOM 7279 N N . LEU A 1 919 ? -93.026 46.441 -70.298 1.00 53.12 919 LEU A N 1
ATOM 7280 C CA . LEU A 1 919 ? -93.121 47.834 -70.754 1.00 53.12 919 LEU A CA 1
ATOM 7281 C C . LEU A 1 919 ? -93.207 47.992 -72.289 1.00 53.12 919 LEU A C 1
ATOM 7283 O O . LEU A 1 919 ? -93.562 49.072 -72.750 1.00 53.12 919 LEU A O 1
ATOM 7287 N N . GLU A 1 920 ? -92.963 46.936 -73.081 1.00 52.22 920 GLU A N 1
ATOM 7288 C CA . GLU A 1 920 ? -92.980 46.987 -74.563 1.00 52.22 920 GLU A CA 1
ATOM 7289 C C . GLU A 1 920 ? -94.222 46.352 -75.232 1.00 52.22 920 GLU A C 1
ATOM 7291 O O . GLU A 1 920 ? -94.360 46.419 -76.450 1.00 52.22 920 GLU A O 1
ATOM 7296 N N . LEU A 1 921 ? -95.179 45.804 -74.469 1.00 49.28 921 LEU A N 1
ATOM 7297 C CA . LEU A 1 921 ? -96.441 45.239 -75.003 1.00 49.28 921 LEU A CA 1
ATOM 7298 C C . LEU A 1 921 ? -97.701 46.059 -74.660 1.00 49.28 921 LEU A C 1
ATOM 7300 O O . LEU A 1 921 ? -98.821 45.659 -74.971 1.00 49.28 921 LEU A O 1
ATOM 7304 N N . GLY A 1 922 ? -97.527 47.248 -74.079 1.00 49.94 922 GLY A N 1
ATOM 7305 C CA . GLY A 1 922 ? -98.594 48.191 -73.738 1.00 49.94 922 GLY A CA 1
ATOM 7306 C C . GLY A 1 922 ? -99.001 49.141 -74.870 1.00 49.94 922 GLY A C 1
ATOM 7307 O O . GLY A 1 922 ? -99.147 50.330 -74.617 1.00 49.94 922 GLY A O 1
ATOM 7308 N N . HIS A 1 923 ? -99.175 48.661 -76.103 1.00 48.16 923 HIS A N 1
ATOM 7309 C CA . HIS A 1 923 ? -99.888 49.400 -77.156 1.00 48.16 923 HIS A CA 1
ATOM 7310 C C . HIS A 1 923 ? -100.402 48.440 -78.239 1.00 48.16 923 HIS A C 1
ATOM 7312 O O . HIS A 1 923 ? -99.681 48.115 -79.173 1.00 48.16 923 HIS A O 1
ATOM 7318 N N . ILE A 1 924 ? -101.651 47.980 -78.103 1.00 42.00 924 ILE A N 1
ATOM 7319 C CA . ILE A 1 924 ? -102.716 47.999 -79.126 1.00 42.00 924 ILE A CA 1
ATOM 7320 C C . ILE A 1 924 ? -104.011 47.452 -78.495 1.00 42.00 924 ILE A C 1
ATOM 7322 O O . ILE A 1 924 ? -104.026 46.567 -77.648 1.00 42.00 924 ILE A O 1
ATOM 7326 N N . THR A 1 925 ? -105.086 48.114 -78.884 1.00 43.22 925 THR A N 1
ATOM 7327 C CA . THR A 1 925 ? -106.405 48.308 -78.279 1.00 43.22 925 THR A CA 1
ATOM 7328 C C . THR A 1 925 ? -107.504 47.333 -78.757 1.00 43.22 925 THR A C 1
ATOM 7330 O O . THR A 1 925 ? -107.342 46.708 -79.797 1.00 43.22 925 THR A O 1
ATOM 7333 N N . GLN A 1 926 ? -108.675 47.409 -78.080 1.00 37.59 926 GLN A N 1
ATOM 7334 C CA . GLN A 1 926 ? -110.059 47.051 -78.513 1.00 37.59 926 GLN A CA 1
ATOM 7335 C C . GLN A 1 926 ? -110.490 45.559 -78.391 1.00 37.59 926 GLN A C 1
ATOM 7337 O O . GLN A 1 926 ? -109.659 44.683 -78.555 1.00 37.59 926 GLN A O 1
ATOM 7342 N N . VAL A 1 927 ? -111.748 45.133 -78.134 1.00 37.62 927 VAL A N 1
ATOM 7343 C CA . VAL A 1 927 ? -113.092 45.737 -77.911 1.00 37.62 927 VAL A CA 1
ATOM 7344 C C . VAL A 1 927 ? -114.077 44.615 -77.482 1.00 37.62 927 VAL A C 1
ATOM 7346 O O . VAL A 1 927 ? -114.111 43.595 -78.151 1.00 37.62 927 VAL A O 1
ATOM 7349 N N . GLN A 1 928 ? -114.848 44.832 -76.396 1.00 37.19 928 GLN A N 1
ATOM 7350 C CA . GLN A 1 928 ? -116.323 44.639 -76.207 1.00 37.19 928 GLN A CA 1
ATOM 7351 C C . GLN A 1 928 ? -117.032 43.278 -76.609 1.00 37.19 928 GLN A C 1
ATOM 7353 O O . GLN A 1 928 ? -116.378 42.368 -77.090 1.00 37.19 928 GLN A O 1
ATOM 7358 N N . PRO A 1 929 ? -118.369 43.061 -76.435 1.00 65.19 929 PRO A N 1
ATOM 7359 C CA . PRO A 1 929 ? -119.114 42.630 -75.219 1.00 65.19 929 PRO A CA 1
ATOM 7360 C C . PRO A 1 929 ? -120.120 41.438 -75.398 1.00 65.19 929 PRO A C 1
ATOM 7362 O O . PRO A 1 929 ? -120.547 41.160 -76.513 1.00 65.19 929 PRO A O 1
ATOM 7365 N N . ARG A 1 930 ? -120.630 40.830 -74.299 1.00 37.56 930 ARG A N 1
ATOM 7366 C CA . ARG A 1 930 ? -122.069 40.499 -74.002 1.00 37.56 930 ARG A CA 1
ATOM 7367 C C . ARG A 1 930 ? -122.240 39.483 -72.844 1.00 37.56 930 ARG A C 1
ATOM 7369 O O . ARG A 1 930 ? -121.548 38.481 -72.794 1.00 37.56 930 ARG A O 1
ATOM 7376 N N . THR A 1 931 ? -123.210 39.782 -71.971 1.00 49.53 931 THR A N 1
ATOM 7377 C CA . THR A 1 931 ? -123.999 38.943 -71.028 1.00 49.53 931 THR A CA 1
ATOM 7378 C C . THR A 1 931 ? -123.674 37.446 -70.847 1.00 49.53 931 THR A C 1
ATOM 7380 O O . THR A 1 931 ? -123.900 36.669 -71.775 1.00 49.53 931 THR A O 1
ATOM 7383 N N . ALA A 1 932 ? -123.356 37.037 -69.611 1.00 42.19 932 ALA A N 1
ATOM 7384 C CA . ALA A 1 932 ? -124.169 36.218 -68.688 1.00 42.19 932 ALA A CA 1
ATOM 7385 C C . ALA A 1 932 ? -123.536 36.282 -67.288 1.00 42.19 932 ALA A C 1
ATOM 7387 O O . ALA A 1 932 ? -122.285 36.264 -67.233 1.00 42.19 932 ALA A O 1
#

InterPro domains:
  IPR027272 Piezo family [PTHR13167] (53-814)
  IPR057611 Piezo-type, mechanosensitive ion channel homolog domain [PF25288] (60-125)

Radius of gyration: 44.93 Å; chains: 1; bounding box: 172×74×147 Å